Protein AF-0000000068112555 (afdb_homodimer)

pLDDT: mean 96.28, std 5.87, range [20.73, 99.0]

Radius of gyration: 39.8 Å; Cα contacts (8 Å, |Δi|>4): 3059; chains: 2; bounding box: 66×116×97 Å

InterPro domains:
  IPR000172 Glucose-methanol-choline oxidoreductase, N-terminal [PF00732] (58-355)
  IPR000172 Glucose-methanol-choline oxidoreductase, N-terminal [PS00623] (137-160)
  IPR000172 Glucose-methanol-choline oxidoreductase, N-terminal [PS00624] (315-329)
  IPR007867 Glucose-methanol-choline oxidoreductase, C-terminal [PF05199] (464-606)
  IPR012132 Glucose-methanol-choline oxidoreductase [PIRSF000137] (51-617)
  IPR012132 Glucose-methanol-choline oxidoreductase [PTHR11552] (27-622)
  IPR036188 FAD/NAD(P)-binding domain superfamily [G3DSA:3.50.50.60] (58-614)
  IPR036188 FAD/NAD(P)-binding domain superfamily [SSF51905] (55-618)

Organism: Bombyx mori (NCBI:txid7091)

Structure (mmCIF, N/CA/C/O backbone):
data_AF-0000000068112555-model_v1
#
loop_
_entity.id
_entity.type
_entity.pdbx_description
1 polymer 'Glucose-methanol-choline oxidoreductase N-terminal domain-containing protein'
#
loop_
_atom_site.group_PDB
_atom_site.id
_atom_site.type_symbol
_atom_site.label_atom_id
_atom_site.label_alt_id
_atom_site.label_comp_id
_atom_site.label_asym_id
_atom_site.label_entity_id
_atom_site.label_seq_id
_atom_site.pdbx_PDB_ins_code
_atom_site.Cartn_x
_atom_site.Cartn_y
_atom_site.Cartn_z
_atom_site.occupancy
_atom_site.B_iso_or_equiv
_atom_site.auth_seq_id
_atom_site.auth_comp_id
_atom_site.auth_asym_id
_atom_site.auth_atom_id
_atom_site.pdbx_PDB_model_num
ATOM 1 N N . MET A 1 1 ? 0.461 2.043 16.75 1 82.75 1 MET A N 1
ATOM 2 C CA . MET A 1 1 ? 1.632 2.105 15.883 1 82.75 1 MET A CA 1
ATOM 3 C C . MET A 1 1 ? 1.228 2.43 14.453 1 82.75 1 MET A C 1
ATOM 5 O O . MET A 1 1 ? 0.236 1.9 13.945 1 82.75 1 MET A O 1
ATOM 9 N N . PHE A 1 2 ? 1.922 3.439 13.922 1 91.31 2 PHE A N 1
ATOM 10 C CA . PHE A 1 2 ? 1.728 3.756 12.516 1 91.31 2 PHE A CA 1
ATOM 11 C C . PHE A 1 2 ? 1.958 2.523 11.648 1 91.31 2 PHE A C 1
ATOM 13 O O . PHE A 1 2 ? 2.988 1.856 11.766 1 91.31 2 PHE A O 1
ATOM 20 N N . TRP A 1 3 ? 0.984 2.182 10.789 1 94.38 3 TRP A N 1
ATOM 21 C CA . TRP A 1 3 ? 0.921 0.882 10.133 1 94.38 3 TRP A CA 1
ATOM 22 C C . TRP A 1 3 ? 2.182 0.628 9.312 1 94.38 3 TRP A C 1
ATOM 24 O O . TRP A 1 3 ? 2.664 -0.505 9.234 1 94.38 3 TRP A O 1
ATOM 34 N N . ALA A 1 4 ? 2.781 1.659 8.695 1 95.94 4 ALA A N 1
ATOM 35 C CA . ALA A 1 4 ? 3.934 1.501 7.809 1 95.94 4 ALA A CA 1
ATOM 36 C C . ALA A 1 4 ? 5.199 1.198 8.609 1 95.94 4 ALA A C 1
ATOM 38 O O . ALA A 1 4 ? 6.234 0.849 8.031 1 95.94 4 ALA A O 1
ATOM 39 N N . CYS A 1 5 ? 5.121 1.331 9.977 1 96.75 5 CYS A N 1
ATOM 40 C CA . CYS A 1 5 ? 6.27 1.053 10.836 1 96.75 5 CYS A CA 1
ATOM 41 C C . CYS A 1 5 ? 6.207 -0.367 11.383 1 96.75 5 CYS A C 1
ATOM 43 O O . CYS A 1 5 ? 7.141 -0.822 12.047 1 96.75 5 CYS A O 1
ATOM 45 N N . ASP A 1 6 ? 5.09 -1.076 11.195 1 96.69 6 ASP A N 1
ATOM 46 C CA . ASP A 1 6 ? 4.938 -2.455 11.648 1 96.69 6 ASP A CA 1
ATOM 47 C C . ASP A 1 6 ? 5.699 -3.418 10.742 1 96.69 6 ASP A C 1
ATOM 49 O O . ASP A 1 6 ? 5.273 -3.695 9.617 1 96.69 6 ASP A O 1
ATOM 53 N N . PRO A 1 7 ? 6.785 -3.959 11.266 1 95.25 7 PRO A N 1
ATOM 54 C CA . PRO A 1 7 ? 7.633 -4.781 10.398 1 95.25 7 PRO A CA 1
ATOM 55 C C . PRO A 1 7 ? 6.918 -6.023 9.875 1 95.25 7 PRO A C 1
ATOM 57 O O . PRO A 1 7 ? 7.133 -6.434 8.734 1 95.25 7 PRO A O 1
ATOM 60 N N . ALA A 1 8 ? 6.09 -6.711 10.695 1 95.62 8 ALA A N 1
ATOM 61 C CA . ALA A 1 8 ? 5.359 -7.902 10.266 1 95.62 8 ALA A CA 1
ATOM 62 C C . ALA A 1 8 ? 4.379 -7.566 9.148 1 95.62 8 ALA A C 1
ATOM 64 O O . ALA A 1 8 ? 4.285 -8.297 8.156 1 95.62 8 ALA A O 1
ATOM 65 N N . LEU A 1 9 ? 3.676 -6.449 9.328 1 95.62 9 LEU A N 1
ATOM 66 C CA . LEU A 1 9 ? 2.689 -6.031 8.344 1 95.62 9 LEU A CA 1
ATOM 67 C C . LEU A 1 9 ? 3.365 -5.625 7.039 1 95.62 9 LEU A C 1
ATOM 69 O O . LEU A 1 9 ? 2.938 -6.039 5.957 1 95.62 9 LEU A O 1
ATOM 73 N N . THR A 1 10 ? 4.422 -4.75 7.133 1 96.5 10 THR A N 1
ATOM 74 C CA . THR A 1 10 ? 5.074 -4.266 5.922 1 96.5 10 THR A CA 1
ATOM 75 C C . THR A 1 10 ? 5.727 -5.414 5.16 1 96.5 10 THR A C 1
ATOM 77 O O . THR A 1 10 ? 5.727 -5.43 3.93 1 96.5 10 THR A O 1
ATOM 80 N N . THR A 1 11 ? 6.262 -6.402 5.883 1 96.12 11 THR A N 1
ATOM 81 C CA . THR A 1 11 ? 6.832 -7.582 5.238 1 96.12 11 THR A CA 1
ATOM 82 C C . THR A 1 11 ? 5.758 -8.367 4.492 1 96.12 11 THR A C 1
ATOM 84 O O . THR A 1 11 ? 5.965 -8.789 3.355 1 96.12 11 THR A O 1
ATOM 87 N N . THR A 1 12 ? 4.625 -8.594 5.148 1 95.25 12 THR A N 1
ATOM 88 C CA . THR A 1 12 ? 3.5 -9.289 4.535 1 95.25 12 THR A CA 1
ATOM 89 C C . THR A 1 12 ? 3.047 -8.57 3.266 1 95.25 12 THR A C 1
ATOM 91 O O . THR A 1 12 ? 2.803 -9.211 2.24 1 95.25 12 THR A O 1
ATOM 94 N N . ILE A 1 13 ? 2.967 -7.262 3.314 1 95.75 13 ILE A N 1
ATOM 95 C CA . ILE A 1 13 ? 2.516 -6.469 2.178 1 95.75 13 ILE A CA 1
ATOM 96 C C . ILE A 1 13 ? 3.533 -6.57 1.043 1 95.75 13 ILE A C 1
ATOM 98 O O . ILE A 1 13 ? 3.174 -6.871 -0.098 1 95.75 13 ILE A O 1
ATOM 102 N N . VAL A 1 14 ? 4.793 -6.375 1.348 1 96.12 14 VAL A N 1
ATOM 103 C CA . VAL A 1 14 ? 5.84 -6.406 0.331 1 96.12 14 VAL A CA 1
ATOM 104 C C . VAL A 1 14 ? 5.875 -7.777 -0.333 1 96.12 14 VAL A C 1
ATOM 106 O O . VAL A 1 14 ? 5.953 -7.883 -1.56 1 96.12 14 VAL A O 1
ATOM 109 N N . ASN A 1 15 ? 5.75 -8.859 0.44 1 93.75 15 ASN A N 1
ATOM 110 C CA . ASN A 1 15 ? 5.801 -10.219 -0.089 1 93.75 15 ASN A CA 1
ATOM 111 C C . ASN A 1 15 ? 4.598 -10.516 -0.98 1 93.75 15 ASN A C 1
ATOM 113 O O . ASN A 1 15 ? 4.695 -11.312 -1.915 1 93.75 15 ASN A O 1
ATOM 117 N N . SER A 1 16 ? 3.518 -9.914 -0.665 1 94.12 16 SER A N 1
ATOM 118 C CA . SER A 1 16 ? 2.322 -10.133 -1.474 1 94.12 16 SER A CA 1
ATOM 119 C C . SER A 1 16 ? 2.512 -9.609 -2.895 1 94.12 16 SER A C 1
ATOM 121 O O . SER A 1 16 ? 1.775 -9.992 -3.805 1 94.12 16 SER A O 1
ATOM 123 N N . TYR A 1 17 ? 3.559 -8.742 -3.131 1 93.62 17 TYR A N 1
ATOM 124 C CA . TYR A 1 17 ? 3.797 -8.18 -4.453 1 93.62 17 TYR A CA 1
ATOM 125 C C . TYR A 1 17 ? 5.043 -8.781 -5.09 1 93.62 17 TYR A C 1
ATOM 127 O O . TYR A 1 17 ? 5.68 -8.156 -5.941 1 93.62 17 TYR A O 1
ATOM 135 N N . GLN A 1 18 ? 5.383 -9.953 -4.684 1 91.5 18 GLN A N 1
ATOM 136 C CA . GLN A 1 18 ? 6.535 -10.625 -5.273 1 91.5 18 GLN A CA 1
ATOM 137 C C . GLN A 1 18 ? 6.359 -10.797 -6.781 1 91.5 18 GLN A C 1
ATOM 139 O O . GLN A 1 18 ? 7.34 -10.789 -7.531 1 91.5 18 GLN A O 1
ATOM 144 N N . VAL A 1 19 ? 5.125 -10.852 -7.195 1 92.44 19 VAL A N 1
ATOM 145 C CA . VAL A 1 19 ? 4.762 -11.047 -8.594 1 92.44 19 VAL A CA 1
ATOM 146 C C . VAL A 1 19 ? 5.23 -9.859 -9.43 1 92.44 19 VAL A C 1
ATOM 148 O O . VAL A 1 19 ? 5.469 -9.984 -10.633 1 92.44 19 VAL A O 1
ATOM 151 N N . ALA A 1 20 ? 5.406 -8.68 -8.773 1 92.62 20 ALA A N 1
ATOM 152 C CA . ALA A 1 20 ? 5.789 -7.465 -9.484 1 92.62 20 ALA A CA 1
ATOM 153 C C . ALA A 1 20 ? 7.305 -7.383 -9.656 1 92.62 20 ALA A C 1
ATOM 155 O O . ALA A 1 20 ? 7.805 -6.527 -10.391 1 92.62 20 ALA A O 1
ATOM 156 N N . GLY A 1 21 ? 8.07 -8.328 -9.055 1 92.5 21 GLY A N 1
ATOM 157 C CA . GLY A 1 21 ? 9.5 -8.422 -9.281 1 92.5 21 GLY A CA 1
ATOM 158 C C . GLY A 1 21 ? 10.32 -7.75 -8.203 1 92.5 21 GLY A C 1
ATOM 159 O O . GLY A 1 21 ? 9.789 -6.996 -7.383 1 92.5 21 GLY A O 1
ATOM 160 N N . PRO A 1 22 ? 11.586 -8.016 -8.211 1 91.31 22 PRO A N 1
ATOM 161 C CA . PRO A 1 22 ? 12.453 -7.562 -7.121 1 91.31 22 PRO A CA 1
ATOM 162 C C . PRO A 1 22 ? 12.594 -6.043 -7.074 1 91.31 22 PRO A C 1
ATOM 164 O O . PRO A 1 22 ? 12.703 -5.461 -5.992 1 91.31 22 PRO A O 1
ATOM 167 N N . VAL A 1 23 ? 12.594 -5.348 -8.234 1 92.44 23 VAL A N 1
ATOM 168 C CA . VAL A 1 23 ? 12.773 -3.9 -8.273 1 92.44 23 VAL A CA 1
ATOM 169 C C . VAL A 1 23 ? 11.57 -3.219 -7.613 1 92.44 23 VAL A C 1
ATOM 171 O O . VAL A 1 23 ? 11.734 -2.26 -6.855 1 92.44 23 VAL A O 1
ATOM 174 N N . PHE A 1 24 ? 10.414 -3.701 -7.91 1 93.94 24 PHE A N 1
ATOM 175 C CA . PHE A 1 24 ? 9.227 -3.137 -7.281 1 93.94 24 PHE A CA 1
ATOM 176 C C . PHE A 1 24 ? 9.219 -3.42 -5.785 1 93.94 24 PHE A C 1
ATOM 178 O O . PHE A 1 24 ? 8.898 -2.541 -4.98 1 93.94 24 PHE A O 1
ATOM 185 N N . GLN A 1 25 ? 9.539 -4.684 -5.41 1 94.88 25 GLN A N 1
ATOM 186 C CA . GLN A 1 25 ? 9.555 -5.035 -3.994 1 94.88 25 GLN A CA 1
ATOM 187 C C . GLN A 1 25 ? 10.508 -4.137 -3.217 1 94.88 25 GLN A C 1
ATOM 189 O O . GLN A 1 25 ? 10.18 -3.674 -2.121 1 94.88 25 GLN A O 1
ATOM 194 N N . GLN A 1 26 ? 11.664 -3.91 -3.803 1 94.75 26 GLN A N 1
ATOM 195 C CA . GLN A 1 26 ? 12.648 -3.053 -3.148 1 94.75 26 GLN A CA 1
ATOM 196 C C . GLN A 1 26 ? 12.141 -1.62 -3.027 1 94.75 26 GLN A C 1
ATOM 198 O O . GLN A 1 26 ? 12.297 -0.985 -1.983 1 94.75 26 GLN A O 1
ATOM 203 N N . ALA A 1 27 ? 11.562 -1.08 -4.094 1 94.5 27 ALA A N 1
ATOM 204 C CA . ALA A 1 27 ? 11 0.268 -4.086 1 94.5 27 ALA A CA 1
ATOM 205 C C . ALA A 1 27 ? 9.891 0.391 -3.043 1 94.5 27 ALA A C 1
ATOM 207 O O . ALA A 1 27 ? 9.797 1.401 -2.344 1 94.5 27 ALA A O 1
ATOM 208 N N . LEU A 1 28 ? 9.023 -0.66 -2.99 1 95.81 28 LEU A N 1
ATOM 209 C CA . LEU A 1 28 ? 7.922 -0.65 -2.031 1 95.81 28 LEU A CA 1
ATOM 210 C C . LEU A 1 28 ? 8.445 -0.674 -0.6 1 95.81 28 LEU A C 1
ATOM 212 O O . LEU A 1 28 ? 7.91 0.011 0.274 1 95.81 28 LEU A O 1
ATOM 216 N N . THR A 1 29 ? 9.477 -1.488 -0.353 1 96.75 29 THR A N 1
ATOM 217 C CA . THR A 1 29 ? 10.109 -1.526 0.959 1 96.75 29 THR A CA 1
ATOM 218 C C . THR A 1 29 ? 10.617 -0.143 1.355 1 96.75 29 THR A C 1
ATOM 220 O O . THR A 1 29 ? 10.367 0.318 2.473 1 96.75 29 THR A O 1
ATOM 223 N N . THR A 1 30 ? 11.312 0.55 0.428 1 96.19 30 THR A N 1
ATOM 224 C CA . THR A 1 30 ? 11.844 1.888 0.671 1 96.19 30 THR A CA 1
ATOM 225 C C . THR A 1 30 ? 10.711 2.887 0.888 1 96.19 30 THR A C 1
ATOM 227 O O . THR A 1 30 ? 10.789 3.746 1.769 1 96.19 30 THR A O 1
ATOM 230 N N . PHE A 1 31 ? 9.703 2.709 0.101 1 96.31 31 PHE A N 1
ATOM 231 C CA . PHE A 1 31 ? 8.539 3.574 0.178 1 96.31 31 PHE A CA 1
ATOM 232 C C . PHE A 1 31 ? 7.891 3.49 1.556 1 96.31 31 PHE A C 1
ATOM 234 O O . PHE A 1 31 ? 7.574 4.516 2.164 1 96.31 31 PHE A O 1
ATOM 241 N N . LEU A 1 32 ? 7.633 2.301 2.051 1 96.75 32 LEU A N 1
ATOM 242 C CA . LEU A 1 32 ? 7.012 2.098 3.355 1 96.75 32 LEU A CA 1
ATOM 243 C C . LEU A 1 32 ? 7.934 2.57 4.477 1 96.75 32 LEU A C 1
ATOM 245 O O . LEU A 1 32 ? 7.477 3.182 5.445 1 96.75 32 LEU A O 1
ATOM 249 N N . ALA A 1 33 ? 9.25 2.363 4.355 1 97 33 ALA A N 1
ATOM 250 C CA . ALA A 1 33 ? 10.227 2.811 5.348 1 97 33 ALA A CA 1
ATOM 251 C C . ALA A 1 33 ? 10.258 4.332 5.434 1 97 33 ALA A C 1
ATOM 253 O O . ALA A 1 33 ? 10.406 4.898 6.52 1 97 33 ALA A O 1
ATOM 254 N N . ALA A 1 34 ? 10.188 4.992 4.309 1 96.88 34 ALA A N 1
ATOM 255 C CA . ALA A 1 34 ? 10.195 6.453 4.262 1 96.88 34 ALA A CA 1
ATOM 256 C C . ALA A 1 34 ? 9.008 7.035 5.02 1 96.88 34 ALA A C 1
ATOM 258 O O . ALA A 1 34 ? 9.141 8.047 5.715 1 96.88 34 ALA A O 1
ATOM 259 N N . GLN A 1 35 ? 7.887 6.445 4.879 1 96.56 35 GLN A N 1
ATOM 260 C CA . GLN A 1 35 ? 6.703 6.914 5.59 1 96.56 35 GLN A CA 1
ATOM 261 C C . GLN A 1 35 ? 6.875 6.773 7.098 1 96.56 35 GLN A C 1
ATOM 263 O O . GLN A 1 35 ? 6.496 7.668 7.855 1 96.56 35 GLN A O 1
ATOM 268 N N . CYS A 1 36 ? 7.41 5.594 7.477 1 96.94 36 CYS A N 1
ATOM 269 C CA . CYS A 1 36 ? 7.688 5.383 8.891 1 96.94 36 CYS A CA 1
ATOM 270 C C . CYS A 1 36 ? 8.656 6.43 9.422 1 96.94 36 CYS A C 1
ATOM 272 O O . CYS A 1 36 ? 8.484 6.945 10.523 1 96.94 36 CYS A O 1
ATOM 274 N N . ALA A 1 37 ? 9.648 6.801 8.625 1 96.56 37 ALA A N 1
ATOM 275 C CA . ALA A 1 37 ? 10.664 7.77 9.023 1 96.56 37 ALA A CA 1
ATOM 276 C C . ALA A 1 37 ? 10.062 9.164 9.18 1 96.56 37 ALA A C 1
ATOM 278 O O . ALA A 1 37 ? 10.547 9.969 9.984 1 96.56 37 ALA A O 1
ATOM 279 N N . ILE A 1 38 ? 9 9.445 8.547 1 96.38 38 ILE A N 1
ATOM 280 C CA . ILE A 1 38 ? 8.422 10.789 8.508 1 96.38 38 ILE A CA 1
ATOM 281 C C . ILE A 1 38 ? 7.391 10.938 9.617 1 96.38 38 ILE A C 1
ATOM 283 O O . ILE A 1 38 ? 7.293 11.992 10.25 1 96.38 38 ILE A O 1
ATOM 287 N N . ALA A 1 39 ? 6.66 9.875 9.938 1 95.38 39 ALA A N 1
ATOM 288 C CA . ALA A 1 39 ? 5.5 10.062 10.805 1 95.38 39 ALA A CA 1
ATOM 289 C C . ALA A 1 39 ? 5.414 8.961 11.859 1 95.38 39 ALA A C 1
ATOM 291 O O . ALA A 1 39 ? 4.422 8.859 12.578 1 95.38 39 ALA A O 1
ATOM 292 N N . GLY A 1 40 ? 6.375 8.109 11.984 1 96.75 40 GLY A N 1
ATOM 293 C CA . GLY A 1 40 ? 6.34 6.988 12.914 1 96.75 40 GLY A CA 1
ATOM 294 C C . GLY A 1 40 ? 6.211 7.422 14.359 1 96.75 40 GLY A C 1
ATOM 295 O O . GLY A 1 40 ? 6.695 8.492 14.742 1 96.75 40 GLY A O 1
ATOM 296 N N . ASP A 1 41 ? 5.672 6.559 15.141 1 96.75 41 ASP A N 1
ATOM 297 C CA . ASP A 1 41 ? 5.422 6.844 16.547 1 96.75 41 ASP A CA 1
ATOM 298 C C . ASP A 1 41 ? 6.727 7.09 17.297 1 96.75 41 ASP A C 1
ATOM 300 O O . ASP A 1 41 ? 6.75 7.812 18.297 1 96.75 41 ASP A O 1
ATOM 304 N N . HIS A 1 42 ? 7.828 6.496 16.844 1 96.69 42 HIS A N 1
ATOM 305 C CA . HIS A 1 42 ? 9.117 6.582 17.516 1 96.69 42 HIS A CA 1
ATOM 306 C C . HIS A 1 42 ? 9.648 8.008 17.5 1 96.69 42 HIS A C 1
ATOM 308 O O . HIS A 1 42 ? 10.562 8.344 18.25 1 96.69 42 HIS A O 1
ATOM 314 N N . LEU A 1 43 ? 9.062 8.883 16.672 1 97.62 43 LEU A N 1
ATOM 315 C CA . LEU A 1 43 ? 9.523 10.258 16.531 1 97.62 43 LEU A CA 1
ATOM 316 C C . LEU A 1 43 ? 8.961 11.133 17.656 1 97.62 43 LEU A C 1
ATOM 318 O O . LEU A 1 43 ? 9.438 12.25 17.875 1 97.62 43 LEU A O 1
ATOM 322 N N . TRP A 1 44 ? 7.992 10.672 18.453 1 98.25 44 TRP A N 1
ATOM 323 C CA . TRP A 1 44 ? 7.238 11.492 19.391 1 98.25 44 TRP A CA 1
ATOM 324 C C . TRP A 1 44 ? 7.297 10.898 20.797 1 98.25 44 TRP A C 1
ATOM 326 O O . TRP A 1 44 ? 7.59 9.711 20.969 1 98.25 44 TRP A O 1
ATOM 336 N N . PRO A 1 45 ? 7.027 11.781 21.844 1 98.25 45 PRO A N 1
ATOM 337 C CA . PRO A 1 45 ? 6.961 11.219 23.188 1 98.25 45 PRO A CA 1
ATOM 338 C C . PRO A 1 45 ? 5.91 10.117 23.312 1 98.25 45 PRO A C 1
ATOM 340 O O . PRO A 1 45 ? 4.828 10.219 22.734 1 98.25 45 PRO A O 1
ATOM 343 N N . ALA A 1 46 ? 6.25 9.109 24.062 1 97.62 46 ALA A N 1
ATOM 344 C CA . ALA A 1 46 ? 5.281 8.047 24.328 1 97.62 46 ALA A CA 1
ATOM 345 C C . ALA A 1 46 ? 4.105 8.57 25.141 1 97.62 46 ALA A C 1
ATOM 347 O O . ALA A 1 46 ? 4.25 9.508 25.922 1 97.62 46 ALA A O 1
ATOM 348 N N . ASP A 1 47 ? 2.963 8.008 24.891 1 98.12 47 ASP A N 1
ATOM 349 C CA . ASP A 1 47 ? 1.81 8.352 25.719 1 98.12 47 ASP A CA 1
ATOM 350 C C . ASP A 1 47 ? 2.023 7.914 27.172 1 98.12 47 ASP A C 1
ATOM 352 O O . ASP A 1 47 ? 2.248 6.73 27.438 1 98.12 47 ASP A O 1
ATOM 356 N N . ALA A 1 48 ? 1.928 8.82 28.094 1 98.31 48 ALA A N 1
ATOM 357 C CA . ALA A 1 48 ? 2.326 8.57 29.484 1 98.31 48 ALA A CA 1
ATOM 358 C C . ALA A 1 48 ? 1.107 8.32 30.359 1 98.31 48 ALA A C 1
ATOM 360 O O . ALA A 1 48 ? 1.15 8.555 31.562 1 98.31 48 ALA A O 1
ATOM 361 N N . THR A 1 49 ? 0.005 7.855 29.797 1 98.19 49 THR A N 1
ATOM 362 C CA . THR A 1 49 ? -1.225 7.629 30.547 1 98.19 49 THR A CA 1
ATOM 363 C C . THR A 1 49 ? -0.962 6.742 31.75 1 98.19 49 THR A C 1
ATOM 365 O O . THR A 1 49 ? -1.392 7.059 32.875 1 98.19 49 THR A O 1
ATOM 368 N N . ASP A 1 50 ? -0.207 5.66 31.641 1 97.62 50 ASP A N 1
ATOM 369 C CA . ASP A 1 50 ? 0.055 4.727 32.75 1 97.62 50 ASP A CA 1
ATOM 370 C C . ASP A 1 50 ? 0.887 5.383 33.844 1 97.62 50 ASP A C 1
ATOM 372 O O . ASP A 1 50 ? 0.632 5.176 35.031 1 97.62 50 ASP A O 1
ATOM 376 N N . LYS A 1 51 ? 1.833 6.172 33.438 1 97.88 51 LYS A N 1
ATOM 377 C CA . LYS A 1 51 ? 2.684 6.863 34.406 1 97.88 51 LYS A CA 1
ATOM 378 C C . LYS A 1 51 ? 1.884 7.883 35.219 1 97.88 51 LYS A C 1
ATOM 380 O O . LYS A 1 51 ? 2.111 8.047 36.406 1 97.88 51 LYS A O 1
ATOM 385 N N . VAL A 1 52 ? 0.991 8.617 34.531 1 98.56 52 VAL A N 1
ATOM 386 C CA . VAL A 1 52 ? 0.158 9.625 35.188 1 98.56 52 VAL A CA 1
ATOM 387 C C . VAL A 1 52 ? -0.769 8.953 36.188 1 98.56 52 VAL A C 1
ATOM 389 O O . VAL A 1 52 ? -0.974 9.477 37.281 1 98.56 52 VAL A O 1
ATOM 392 N N . LEU A 1 53 ? -1.329 7.812 35.812 1 98 53 LEU A N 1
ATOM 393 C CA . LEU A 1 53 ? -2.23 7.09 36.688 1 98 53 LEU A CA 1
ATOM 394 C C . LEU A 1 53 ? -1.476 6.539 37.906 1 98 53 LEU A C 1
ATOM 396 O O . LEU A 1 53 ? -2.014 6.5 39 1 98 53 LEU A O 1
ATOM 400 N N . GLU A 1 54 ? -0.251 6.133 37.719 1 98 54 GLU A N 1
ATOM 401 C CA . GLU A 1 54 ? 0.584 5.605 38.812 1 98 54 GLU A CA 1
ATOM 402 C C . GLU A 1 54 ? 0.955 6.703 39.781 1 98 54 GLU A C 1
ATOM 404 O O . GLU A 1 54 ? 0.93 6.48 41 1 98 54 GLU A O 1
ATOM 409 N N . ASP A 1 55 ? 1.336 7.855 39.344 1 98.31 55 ASP A N 1
ATOM 410 C CA . ASP A 1 55 ? 1.665 9.016 40.156 1 98.31 55 ASP A CA 1
ATOM 411 C C . ASP A 1 55 ? 1.138 10.305 39.531 1 98.31 55 ASP A C 1
ATOM 413 O O . ASP A 1 55 ? 1.832 10.945 38.75 1 98.31 55 ASP A O 1
ATOM 417 N N . PRO A 1 56 ? -0.013 10.734 40 1 98.38 56 PRO A N 1
ATOM 418 C CA . PRO A 1 56 ? -0.679 11.867 39.344 1 98.38 56 PRO A CA 1
ATOM 419 C C . PRO A 1 56 ? -0.188 13.211 39.906 1 98.38 56 PRO A C 1
ATOM 421 O O . PRO A 1 56 ? -0.869 14.234 39.75 1 98.38 56 PRO A O 1
ATOM 424 N N . ASN A 1 57 ? 1.013 13.281 40.594 1 98.69 57 ASN A N 1
ATOM 425 C CA . ASN A 1 57 ? 1.543 14.508 41.188 1 98.69 57 ASN A CA 1
ATOM 426 C C . ASN A 1 57 ? 2.646 15.109 40.312 1 98.69 57 ASN A C 1
ATOM 428 O O . ASN A 1 57 ? 3.633 14.438 40 1 98.69 57 ASN A O 1
ATOM 432 N N . TYR A 1 58 ? 2.586 16.328 39.969 1 98.88 58 TYR A N 1
ATOM 433 C CA . TYR A 1 58 ? 3.549 17 39.125 1 98.88 58 TYR A CA 1
ATOM 434 C C . TYR A 1 58 ? 3.883 18.391 39.688 1 98.88 58 TYR A C 1
ATOM 436 O O . TYR A 1 58 ? 3.09 18.969 40.406 1 98.88 58 TYR A O 1
ATOM 444 N N . ASP A 1 59 ? 5.078 18.875 39.406 1 98.81 59 ASP A N 1
ATOM 445 C CA . ASP A 1 59 ? 5.43 20.25 39.75 1 98.81 59 ASP A CA 1
ATOM 446 C C . ASP A 1 59 ? 4.73 21.25 38.812 1 98.81 59 ASP A C 1
ATOM 448 O O . ASP A 1 59 ? 4.25 22.281 39.281 1 98.81 59 ASP A O 1
ATOM 452 N N . PHE A 1 60 ? 4.723 20.938 37.594 1 98.94 60 PHE A N 1
ATOM 453 C CA . PHE A 1 60 ? 4.074 21.781 36.594 1 98.94 60 PHE A CA 1
ATOM 454 C C . PHE A 1 60 ? 3.189 20.938 35.656 1 98.94 60 PHE A C 1
ATOM 456 O O . PHE A 1 60 ? 3.553 19.812 35.281 1 98.94 60 PHE A O 1
ATOM 463 N N . ILE A 1 61 ? 2.031 21.422 35.344 1 98.94 61 ILE A N 1
ATOM 464 C CA . ILE A 1 61 ? 1.147 20.875 34.312 1 98.94 61 ILE A CA 1
ATOM 465 C C . ILE A 1 61 ? 0.945 21.891 33.188 1 98.94 61 ILE A C 1
ATOM 467 O O . ILE A 1 61 ? 0.475 23.016 33.438 1 98.94 61 ILE A O 1
ATOM 471 N N . VAL A 1 62 ? 1.384 21.578 32.031 1 99 62 VAL A N 1
ATOM 472 C CA . VAL A 1 62 ? 1.171 22.406 30.844 1 99 62 VAL A CA 1
ATOM 473 C C . VAL A 1 62 ? 0.008 21.859 30.016 1 99 62 VAL A C 1
ATOM 475 O O . VAL A 1 62 ? 0.049 20.719 29.562 1 99 62 VAL A O 1
ATOM 478 N N . VAL A 1 63 ? -1.033 22.656 29.828 1 98.94 63 VAL A N 1
ATOM 479 C CA . VAL A 1 63 ? -2.221 22.219 29.094 1 98.94 63 VAL A CA 1
ATOM 480 C C . VAL A 1 63 ? -2.18 22.75 27.672 1 98.94 63 VAL A C 1
ATOM 482 O O . VAL A 1 63 ? -2.381 23.953 27.438 1 98.94 63 VAL A O 1
ATOM 485 N N . GLY A 1 64 ? -1.98 21.875 26.688 1 98.88 64 GLY A N 1
ATOM 486 C CA . GLY A 1 64 ? -1.854 22.219 25.281 1 98.88 64 GLY A CA 1
ATOM 487 C C . GLY A 1 64 ? -0.436 22.094 24.766 1 98.88 64 GLY A C 1
ATOM 488 O O . GLY A 1 64 ? 0.488 22.703 25.281 1 98.88 64 GLY A O 1
ATOM 489 N N . ALA A 1 65 ? -0.281 21.281 23.734 1 98.81 65 ALA A N 1
ATOM 490 C CA . ALA A 1 65 ? 1.03 21.047 23.141 1 98.81 65 ALA A CA 1
ATOM 491 C C . ALA A 1 65 ? 1.173 21.812 21.828 1 98.81 65 ALA A C 1
ATOM 493 O O . ALA A 1 65 ? 1.735 21.297 20.859 1 98.81 65 ALA A O 1
ATOM 494 N N . GLY A 1 66 ? 0.594 23.031 21.781 1 98.69 66 GLY A N 1
ATOM 495 C CA . GLY A 1 66 ? 0.688 23.859 20.594 1 98.69 66 GLY A CA 1
ATOM 496 C C . GLY A 1 66 ? 2.006 24.609 20.484 1 98.69 66 GLY A C 1
ATOM 497 O O . GLY A 1 66 ? 3.025 24.156 21 1 98.69 66 GLY A O 1
ATOM 498 N N . SER A 1 67 ? 1.993 25.703 19.781 1 98.69 67 SER A N 1
ATOM 499 C CA . SER A 1 67 ? 3.182 26.5 19.469 1 98.69 67 SER A CA 1
ATOM 500 C C . SER A 1 67 ? 3.889 26.938 20.75 1 98.69 67 SER A C 1
ATOM 502 O O . SER A 1 67 ? 5.117 26.859 20.844 1 98.69 67 SER A O 1
ATOM 504 N N . ALA A 1 68 ? 3.148 27.391 21.672 1 98.88 68 ALA A N 1
ATOM 505 C CA . ALA A 1 68 ? 3.742 27.891 22.922 1 98.88 68 ALA A CA 1
ATOM 506 C C . ALA A 1 68 ? 3.971 26.75 23.906 1 98.88 68 ALA A C 1
ATOM 508 O O . ALA A 1 68 ? 5.043 26.641 24.516 1 98.88 68 ALA A O 1
ATOM 509 N N . GLY A 1 69 ? 3.002 25.859 24.078 1 98.94 69 GLY A N 1
ATOM 510 C CA . GLY A 1 69 ? 3.047 24.812 25.094 1 98.94 69 GLY A CA 1
ATOM 511 C C . GLY A 1 69 ? 4.203 23.844 24.906 1 98.94 69 GLY A C 1
ATOM 512 O O . GLY A 1 69 ? 4.777 23.359 25.875 1 98.94 69 GLY A O 1
ATOM 513 N N . SER A 1 70 ? 4.508 23.547 23.672 1 98.94 70 SER A N 1
ATOM 514 C CA . SER A 1 70 ? 5.637 22.656 23.406 1 98.94 70 SER A CA 1
ATOM 515 C C . SER A 1 70 ? 6.949 23.281 23.859 1 98.94 70 SER A C 1
ATOM 517 O O . SER A 1 70 ? 7.797 22.594 24.438 1 98.94 70 SER A O 1
ATOM 519 N N . ALA A 1 71 ? 7.098 24.562 23.609 1 98.88 71 ALA A N 1
ATOM 520 C CA . ALA A 1 71 ? 8.297 25.266 24.062 1 98.88 71 ALA A CA 1
ATOM 521 C C . ALA A 1 71 ? 8.352 25.328 25.578 1 98.88 71 ALA A C 1
ATOM 523 O O . ALA A 1 71 ? 9.414 25.141 26.172 1 98.88 71 ALA A O 1
ATOM 524 N N . VAL A 1 72 ? 7.23 25.594 26.234 1 98.94 72 VAL A N 1
ATOM 525 C CA . VAL A 1 72 ? 7.16 25.703 27.688 1 98.94 72 VAL A CA 1
ATOM 526 C C . VAL A 1 72 ? 7.559 24.359 28.328 1 98.94 72 VAL A C 1
ATOM 528 O O . VAL A 1 72 ? 8.406 24.328 29.219 1 98.94 72 VAL A O 1
ATOM 531 N N . ALA A 1 73 ? 6.918 23.297 27.859 1 98.94 73 ALA A N 1
ATOM 532 C CA . ALA A 1 73 ? 7.199 21.969 28.406 1 98.94 73 ALA A CA 1
ATOM 533 C C . ALA A 1 73 ? 8.664 21.594 28.219 1 98.94 73 ALA A C 1
ATOM 535 O O . ALA A 1 73 ? 9.289 21.031 29.125 1 98.94 73 ALA A O 1
ATOM 536 N N . ASN A 1 74 ? 9.203 21.875 27.031 1 98.88 74 ASN A N 1
ATOM 537 C CA . ASN A 1 74 ? 10.617 21.625 26.75 1 98.88 74 ASN A CA 1
ATOM 538 C C . ASN A 1 74 ? 11.508 22.375 27.75 1 98.88 74 ASN A C 1
ATOM 540 O O . ASN A 1 74 ? 12.367 21.766 28.391 1 98.88 74 ASN A O 1
ATOM 544 N N . ARG A 1 75 ? 11.273 23.641 27.938 1 98.81 75 ARG A N 1
ATOM 545 C CA . ARG A 1 75 ? 12.148 24.5 28.734 1 98.81 75 ARG A CA 1
ATOM 546 C C . ARG A 1 75 ? 12.023 24.172 30.219 1 98.81 75 ARG A C 1
ATOM 548 O O . ARG A 1 75 ? 13.016 24.172 30.953 1 98.81 75 ARG A O 1
ATOM 555 N N . LEU A 1 76 ? 10.82 23.969 30.703 1 98.81 76 LEU A N 1
ATOM 556 C CA . LEU A 1 76 ? 10.648 23.672 32.125 1 98.81 76 LEU A CA 1
ATOM 557 C C . LEU A 1 76 ? 11.305 22.344 32.469 1 98.81 76 LEU A C 1
ATOM 559 O O . LEU A 1 76 ? 11.898 22.203 33.562 1 98.81 76 LEU A O 1
ATOM 563 N N . SER A 1 77 ? 11.227 21.344 31.609 1 98.69 77 SER A N 1
ATOM 564 C CA . SER A 1 77 ? 11.742 20.016 31.891 1 98.69 77 SER A CA 1
ATOM 565 C C . SER A 1 77 ? 13.266 19.984 31.797 1 98.69 77 SER A C 1
ATOM 567 O O . SER A 1 77 ? 13.898 18.969 32.125 1 98.69 77 SER A O 1
ATOM 569 N N . GLU A 1 78 ? 13.867 21.125 31.328 1 98.31 78 GLU A N 1
ATOM 570 C CA . GLU A 1 78 ? 15.32 21.25 31.406 1 98.31 78 GLU A CA 1
ATOM 571 C C . GLU A 1 78 ? 15.805 21.125 32.844 1 98.31 78 GLU A C 1
ATOM 573 O O . GLU A 1 78 ? 16.938 20.703 33.094 1 98.31 78 GLU A O 1
ATOM 578 N N . ILE A 1 79 ? 14.961 21.531 33.75 1 98.12 79 ILE A N 1
ATOM 579 C CA . ILE A 1 79 ? 15.281 21.406 35.188 1 98.12 79 ILE A CA 1
ATOM 580 C C . ILE A 1 79 ? 14.93 19.984 35.656 1 98.12 79 ILE A C 1
ATOM 582 O O . ILE A 1 79 ? 13.758 19.672 35.844 1 98.12 79 ILE A O 1
ATOM 586 N N . SER A 1 80 ? 15.891 19.25 35.938 1 96.94 80 SER A N 1
ATOM 587 C CA . SER A 1 80 ? 15.734 17.812 36.156 1 96.94 80 SER A CA 1
ATOM 588 C C . SER A 1 80 ? 14.922 17.562 37.438 1 96.94 80 SER A C 1
ATOM 590 O O . SER A 1 80 ? 14.266 16.516 37.562 1 96.94 80 SER A O 1
ATOM 592 N N . ASP A 1 81 ? 14.922 18.484 38.344 1 96.62 81 ASP A N 1
ATOM 593 C CA . ASP A 1 81 ? 14.234 18.312 39.625 1 96.62 81 ASP A CA 1
ATOM 594 C C . ASP A 1 81 ? 12.742 18.594 39.5 1 96.62 81 ASP A C 1
ATOM 596 O O . ASP A 1 81 ? 11.961 18.328 40.406 1 96.62 81 ASP A O 1
ATOM 600 N N . TRP A 1 82 ? 12.328 19.141 38.406 1 98.62 82 TRP A N 1
ATOM 601 C CA . TRP A 1 82 ? 10.922 19.438 38.156 1 98.62 82 TRP A CA 1
ATOM 602 C C . TRP A 1 82 ? 10.25 18.312 37.375 1 98.62 82 TRP A C 1
ATOM 604 O O . TRP A 1 82 ? 10.773 17.875 36.344 1 98.62 82 TRP A O 1
ATOM 614 N N . LYS A 1 83 ? 9.195 17.797 37.875 1 98.75 83 LYS A N 1
ATOM 615 C CA . LYS A 1 83 ? 8.336 16.844 37.156 1 98.75 83 LYS A CA 1
ATOM 616 C C . LYS A 1 83 ? 7.254 17.578 36.375 1 98.75 83 LYS A C 1
ATOM 618 O O . LYS A 1 83 ? 6.398 18.234 36.969 1 98.75 83 LYS A O 1
ATOM 623 N N . VAL A 1 84 ? 7.277 17.406 35.031 1 98.94 84 VAL A N 1
ATOM 624 C CA . VAL A 1 84 ? 6.434 18.219 34.156 1 98.94 84 VAL A CA 1
ATOM 625 C C . VAL A 1 84 ? 5.484 17.328 33.375 1 98.94 84 VAL A C 1
ATOM 627 O O . VAL A 1 84 ? 5.906 16.312 32.812 1 98.94 84 VAL A O 1
ATOM 630 N N . LEU A 1 85 ? 4.18 17.609 33.312 1 98.94 85 LEU A N 1
ATOM 631 C CA . LEU A 1 85 ? 3.184 16.938 32.5 1 98.94 85 LEU A CA 1
ATOM 632 C C . LEU A 1 85 ? 2.709 17.844 31.359 1 98.94 85 LEU A C 1
ATOM 634 O O . LEU A 1 85 ? 2.332 18.984 31.594 1 98.94 85 LEU A O 1
ATOM 638 N N . LEU A 1 86 ? 2.85 17.375 30.172 1 98.94 86 LEU A N 1
ATOM 639 C CA . LEU A 1 86 ? 2.252 18.031 29.016 1 98.94 86 LEU A CA 1
ATOM 640 C C . LEU A 1 86 ? 0.993 17.297 28.562 1 98.94 86 LEU A C 1
ATOM 642 O O . LEU A 1 86 ? 1.021 16.078 28.344 1 98.94 86 LEU A O 1
ATOM 646 N N . VAL A 1 87 ? -0.129 18.031 28.453 1 98.94 87 VAL A N 1
ATOM 647 C CA . VAL A 1 87 ? -1.423 17.453 28.094 1 98.94 87 VAL A CA 1
ATOM 648 C C . VAL A 1 87 ? -1.824 17.891 26.703 1 98.94 87 VAL A C 1
ATOM 650 O O . VAL A 1 87 ? -1.812 19.094 26.391 1 98.94 87 VAL A O 1
ATOM 653 N N . GLU A 1 88 ? -2.156 16.984 25.828 1 98.88 88 GLU A N 1
ATOM 654 C CA . GLU A 1 88 ? -2.59 17.266 24.469 1 98.88 88 GLU A CA 1
ATOM 655 C C . GLU A 1 88 ? -3.865 16.516 24.109 1 98.88 88 GLU A C 1
ATOM 657 O O . GLU A 1 88 ? -3.979 15.32 24.391 1 98.88 88 GLU A O 1
ATOM 662 N N . ALA A 1 89 ? -4.816 17.234 23.531 1 98.75 89 ALA A N 1
ATOM 663 C CA . ALA A 1 89 ? -6.113 16.656 23.172 1 98.75 89 ALA A CA 1
ATOM 664 C C . ALA A 1 89 ? -5.992 15.742 21.953 1 98.75 89 ALA A C 1
ATOM 666 O O . ALA A 1 89 ? -6.785 14.812 21.797 1 98.75 89 ALA A O 1
ATOM 667 N N . GLY A 1 90 ? -5.039 16 21.109 1 98.31 90 GLY A N 1
ATOM 668 C CA . GLY A 1 90 ? -4.844 15.203 19.922 1 98.31 90 GLY A CA 1
ATOM 669 C C . GLY A 1 90 ? -3.729 14.18 20.062 1 98.31 90 GLY A C 1
ATOM 670 O O . GLY A 1 90 ? -3.254 13.922 21.156 1 98.31 90 GLY A O 1
ATOM 671 N N . GLY A 1 91 ? -3.379 13.547 18.938 1 97.81 91 GLY A N 1
ATOM 672 C CA . GLY A 1 91 ? -2.371 12.5 18.906 1 97.81 91 GLY A CA 1
ATOM 673 C C . GLY A 1 91 ? -1.077 12.93 18.25 1 97.81 91 GLY A C 1
ATOM 674 O O . GLY A 1 91 ? -0.69 14.094 18.328 1 97.81 91 GLY A O 1
ATOM 675 N N . ASN A 1 92 ? -0.379 11.945 17.719 1 98.06 92 ASN A N 1
ATOM 676 C CA . ASN A 1 92 ? 0.872 12.18 17 1 98.06 92 ASN A CA 1
ATOM 677 C C . ASN A 1 92 ? 0.63 12.836 15.648 1 98.06 92 ASN A C 1
ATOM 679 O O . ASN A 1 92 ? -0.448 12.695 15.07 1 98.06 92 ASN A O 1
ATOM 683 N N . PRO A 1 93 ? 1.599 13.633 15.211 1 97.56 93 PRO A N 1
ATOM 684 C CA . PRO A 1 93 ? 1.546 14.078 13.812 1 97.56 93 PRO A CA 1
ATOM 685 C C . PRO A 1 93 ? 1.442 12.922 12.828 1 97.56 93 PRO A C 1
ATOM 687 O O . PRO A 1 93 ? 1.816 11.789 13.156 1 97.56 93 PRO A O 1
ATOM 690 N N . THR A 1 94 ? 0.912 13.188 11.68 1 96.75 94 THR A N 1
ATOM 691 C CA . THR A 1 94 ? 0.655 12.203 10.633 1 96.75 94 THR A CA 1
ATOM 692 C C . THR A 1 94 ? 1.416 12.555 9.359 1 96.75 94 THR A C 1
ATOM 694 O O . THR A 1 94 ? 2.113 13.57 9.305 1 96.75 94 THR A O 1
ATOM 697 N N . LEU A 1 95 ? 1.25 11.75 8.32 1 95.88 95 LEU A N 1
ATOM 698 C CA . LEU A 1 95 ? 1.843 12.078 7.027 1 95.88 95 LEU A CA 1
ATOM 699 C C . LEU A 1 95 ? 1.299 13.398 6.5 1 95.88 95 LEU A C 1
ATOM 701 O O . LEU A 1 95 ? 2.053 14.211 5.961 1 95.88 95 LEU A O 1
ATOM 705 N N . ALA A 1 96 ? 0.062 13.57 6.746 1 95.31 96 ALA A N 1
ATOM 706 C CA . ALA A 1 96 ? -0.595 14.773 6.242 1 95.31 96 ALA A CA 1
ATOM 707 C C . ALA A 1 96 ? -0.051 16.016 6.926 1 95.31 96 ALA A C 1
ATOM 709 O O . ALA A 1 96 ? 0.057 17.078 6.301 1 95.31 96 ALA A O 1
ATOM 710 N N . THR A 1 97 ? 0.286 15.898 8.18 1 97.31 97 THR A N 1
ATOM 711 C CA . THR A 1 97 ? 0.799 17.047 8.898 1 97.31 97 THR A CA 1
ATOM 712 C C . THR A 1 97 ? 2.266 17.297 8.555 1 97.31 97 THR A C 1
ATOM 714 O O . THR A 1 97 ? 2.725 18.438 8.547 1 97.31 97 THR A O 1
ATOM 717 N N . GLU A 1 98 ? 2.949 16.25 8.188 1 97.69 98 GLU A N 1
ATOM 718 C CA . GLU A 1 98 ? 4.402 16.359 8.078 1 97.69 98 GLU A CA 1
ATOM 719 C C . GLU A 1 98 ? 4.824 16.75 6.668 1 97.69 98 GLU A C 1
ATOM 721 O O . GLU A 1 98 ? 5.883 17.344 6.477 1 97.69 98 GLU A O 1
ATOM 726 N N . ILE A 1 99 ? 4.02 16.406 5.688 1 97.38 99 ILE A N 1
ATOM 727 C CA . ILE A 1 99 ? 4.332 16.797 4.312 1 97.38 99 ILE A CA 1
ATOM 728 C C . ILE A 1 99 ? 3.98 18.266 4.094 1 97.38 99 ILE A C 1
ATOM 730 O O . ILE A 1 99 ? 2.836 18.672 4.301 1 97.38 99 ILE A O 1
ATOM 734 N N . PRO A 1 100 ? 4.859 19.016 3.666 1 96.88 100 PRO A N 1
ATOM 735 C CA . PRO A 1 100 ? 4.707 20.469 3.721 1 96.88 100 PRO A CA 1
ATOM 736 C C . PRO A 1 100 ? 3.631 21 2.77 1 96.88 100 PRO A C 1
ATOM 738 O O . PRO A 1 100 ? 2.76 21.766 3.18 1 96.88 100 PRO A O 1
ATOM 741 N N . GLN A 1 101 ? 3.564 20.516 1.578 1 95.06 101 GLN A N 1
ATOM 742 C CA . GLN A 1 101 ? 2.836 21.156 0.487 1 95.06 101 GLN A CA 1
ATOM 743 C C . GLN A 1 101 ? 1.328 21.078 0.712 1 95.06 101 GLN A C 1
ATOM 745 O O . GLN A 1 101 ? 0.613 22.062 0.503 1 95.06 101 GLN A O 1
ATOM 750 N N . PRO A 1 102 ? 0.85 19.969 1.147 1 92.25 102 PRO A N 1
ATOM 751 C CA . PRO A 1 102 ? -0.607 19.891 1.279 1 92.25 102 PRO A CA 1
ATOM 752 C C . PRO A 1 102 ? -1.104 20.391 2.635 1 92.25 102 PRO A C 1
ATOM 754 O O . PRO A 1 102 ? -1.888 19.703 3.299 1 92.25 102 PRO A O 1
ATOM 757 N N . TYR A 1 103 ? -0.869 21.578 2.922 1 90.69 103 TYR A N 1
ATOM 758 C CA . TYR A 1 103 ? -1.121 22.109 4.258 1 90.69 103 TYR A CA 1
ATOM 759 C C . TYR A 1 103 ? -2.615 22.266 4.512 1 90.69 103 TYR A C 1
ATOM 761 O O . TYR A 1 103 ? -3.061 22.25 5.66 1 90.69 103 TYR A O 1
ATOM 769 N N . TYR A 1 104 ? -3.479 22.281 3.502 1 93.12 104 TYR A N 1
ATOM 770 C CA . TYR A 1 104 ? -4.922 22.391 3.691 1 93.12 104 TYR A CA 1
ATOM 771 C C . TYR A 1 104 ? -5.547 21.016 3.922 1 93.12 104 TYR A C 1
ATOM 773 O O . TYR A 1 104 ? -6.707 20.922 4.324 1 93.12 104 TYR A O 1
ATOM 781 N N . SER A 1 105 ? -4.715 20.047 3.744 1 93.31 105 SER A N 1
ATOM 782 C CA . SER A 1 105 ? -5.262 18.688 3.764 1 93.31 105 SER A CA 1
ATOM 783 C C . SER A 1 105 ? -5.727 18.312 5.164 1 93.31 105 SER A C 1
ATOM 785 O O . SER A 1 105 ? -6.578 17.422 5.32 1 93.31 105 SER A O 1
ATOM 787 N N . ASN A 1 106 ? -5.277 18.969 6.188 1 94.56 106 ASN A N 1
ATOM 788 C CA . ASN A 1 106 ? -5.562 18.594 7.566 1 94.56 106 ASN A CA 1
ATOM 789 C C . ASN A 1 106 ? -6.883 19.188 8.047 1 94.56 106 ASN A C 1
ATOM 791 O O . ASN A 1 106 ? -7.422 18.766 9.07 1 94.56 106 ASN A O 1
ATOM 795 N N . MET A 1 107 ? -7.449 20.125 7.309 1 95.19 107 MET A N 1
ATOM 796 C CA . MET A 1 107 ? -8.719 20.734 7.703 1 95.19 107 MET A CA 1
ATOM 797 C C . MET A 1 107 ? -9.844 19.719 7.711 1 95.19 107 MET A C 1
ATOM 799 O O . MET A 1 107 ? -9.961 18.906 6.777 1 95.19 107 MET A O 1
ATOM 803 N N . GLY A 1 108 ? -10.578 19.75 8.766 1 93.19 108 GLY A N 1
ATOM 804 C CA . GLY A 1 108 ? -11.75 18.891 8.852 1 93.19 108 GLY A CA 1
ATOM 805 C C . GLY A 1 108 ? -11.398 17.453 9.195 1 93.19 108 GLY A C 1
ATOM 806 O O . GLY A 1 108 ? -12.258 16.562 9.141 1 93.19 108 GLY A O 1
ATOM 807 N N . THR A 1 109 ? -10.164 17.156 9.492 1 94 109 THR A N 1
ATOM 808 C CA . THR A 1 109 ? -9.742 15.828 9.922 1 94 109 THR A CA 1
ATOM 809 C C . THR A 1 109 ? -9.664 15.75 11.438 1 94 109 THR A C 1
ATOM 811 O O . THR A 1 109 ? -10.078 16.688 12.141 1 94 109 THR A O 1
ATOM 814 N N . SER A 1 110 ? -9.125 14.641 11.961 1 94.75 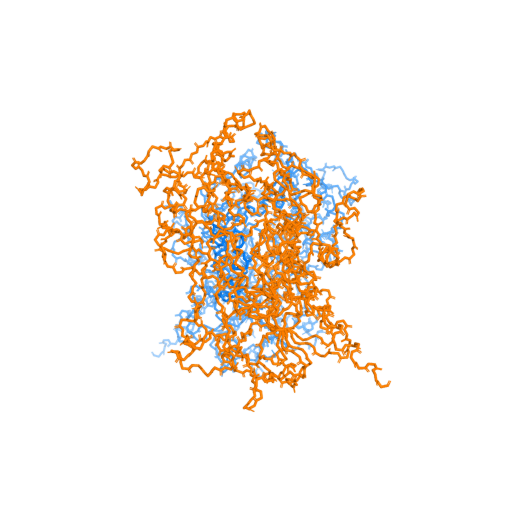110 SER A N 1
ATOM 815 C CA . SER A 1 110 ? -8.992 14.461 13.398 1 94.75 110 SER A CA 1
ATOM 816 C C . SER A 1 110 ? -7.906 15.375 13.969 1 94.75 110 SER A C 1
ATOM 818 O O . SER A 1 110 ? -7.855 15.602 15.18 1 94.75 110 SER A O 1
ATOM 820 N N . GLU A 1 111 ? -7.094 15.953 13.102 1 97 111 GLU A N 1
ATOM 821 C CA . GLU A 1 111 ? -6.012 16.828 13.531 1 97 111 GLU A CA 1
ATOM 822 C C . GLU A 1 111 ? -6.477 18.281 13.609 1 97 111 GLU A C 1
ATOM 824 O O . GLU A 1 111 ? -5.688 19.172 13.93 1 97 111 GLU A O 1
ATOM 829 N N . ASP A 1 112 ? -7.777 18.469 13.375 1 97.62 112 ASP A N 1
ATOM 830 C CA . ASP A 1 112 ? -8.367 19.797 13.344 1 97.62 112 ASP A CA 1
ATOM 831 C C . ASP A 1 112 ? -9.547 19.906 14.312 1 97.62 112 ASP A C 1
ATOM 833 O O . ASP A 1 112 ? -10.461 19.078 14.273 1 97.62 112 ASP A O 1
ATOM 837 N N . TRP A 1 113 ? -9.484 20.922 15.227 1 98.25 113 TRP A N 1
ATOM 838 C CA . TRP A 1 113 ? -10.625 21.156 16.109 1 98.25 113 TRP A CA 1
ATOM 839 C C . TRP A 1 113 ? -11.859 21.562 15.305 1 98.25 113 TRP A C 1
ATOM 841 O O . TRP A 1 113 ? -12.984 21.375 15.758 1 98.25 113 TRP A O 1
ATOM 851 N N . ALA A 1 114 ? -11.656 22.172 14.109 1 97.19 114 ALA A N 1
ATOM 852 C CA . ALA A 1 114 ? -12.703 22.516 13.148 1 97.19 114 ALA A CA 1
ATOM 853 C C . ALA A 1 114 ? -13.703 23.484 13.758 1 97.19 114 ALA A C 1
ATOM 855 O O . ALA A 1 114 ? -14.914 23.266 13.711 1 97.19 114 ALA A O 1
ATOM 856 N N . TYR A 1 115 ? -13.227 24.547 14.312 1 97.75 115 TYR A N 1
ATOM 857 C CA . TYR A 1 115 ? -14.102 25.578 14.859 1 97.75 115 TYR A CA 1
ATOM 858 C C . TYR A 1 115 ? -14.703 26.438 13.75 1 97.75 115 TYR A C 1
ATOM 860 O O . TYR A 1 115 ? -14.164 26.484 12.641 1 97.75 115 TYR A O 1
ATOM 868 N N . HIS A 1 116 ? -15.812 27.094 14.047 1 96.81 116 HIS A N 1
ATOM 869 C CA . HIS A 1 116 ? -16.5 28.062 13.195 1 96.81 116 HIS A CA 1
ATOM 870 C C . HIS A 1 116 ? -17.031 29.234 14.008 1 96.81 116 HIS A C 1
ATOM 872 O O . HIS A 1 116 ? -17.406 29.078 15.172 1 96.81 116 HIS A O 1
ATOM 878 N N . THR A 1 117 ? -17.047 30.328 13.43 1 97.62 117 THR A N 1
ATOM 879 C CA . THR A 1 117 ? -17.625 31.484 14.109 1 97.62 117 THR A CA 1
ATOM 880 C C . THR A 1 117 ? -19.141 31.469 14.023 1 97.62 117 THR A C 1
ATOM 882 O O . THR A 1 117 ? -19.719 30.844 13.125 1 97.62 117 THR A O 1
ATOM 885 N N . GLU A 1 118 ? -19.766 32.094 14.984 1 97.69 118 GLU A N 1
ATOM 886 C CA . GLU A 1 118 ? -21.219 32.312 14.906 1 97.69 118 GLU A CA 1
ATOM 887 C C . GLU A 1 118 ? -21.578 33.25 13.742 1 97.69 118 GLU A C 1
ATOM 889 O O . GLU A 1 118 ? -20.766 34.094 13.336 1 97.69 118 GLU A O 1
ATOM 894 N N . PRO A 1 119 ? -22.766 33.062 13.211 1 96.19 119 PRO A N 1
ATOM 895 C CA . PRO A 1 119 ? -23.172 33.938 12.102 1 96.19 119 PRO A CA 1
ATOM 896 C C . PRO A 1 119 ? -23.156 35.406 12.477 1 96.19 119 PRO A C 1
ATOM 898 O O . PRO A 1 119 ? -23.484 35.781 13.609 1 96.19 119 PRO A O 1
ATOM 901 N N . GLN A 1 120 ? -22.719 36.219 11.562 1 93.44 120 GLN A N 1
ATOM 902 C CA . GLN A 1 120 ? -22.781 37.656 11.664 1 93.44 120 GLN A CA 1
ATOM 903 C C . GLN A 1 120 ? -23.219 38.312 10.344 1 93.44 120 GLN A C 1
ATOM 905 O O . GLN A 1 120 ? -23.047 37.688 9.281 1 93.44 120 GLN A O 1
ATOM 910 N N . GLU A 1 121 ? -23.766 39.438 10.367 1 89.62 121 GLU A N 1
ATOM 911 C CA . GLU A 1 121 ? -24.297 40.094 9.172 1 89.62 121 GLU A CA 1
ATOM 912 C C . GLU A 1 121 ? -23.188 40.656 8.305 1 89.62 121 GLU A C 1
ATOM 914 O O . GLU A 1 121 ? -23.312 40.719 7.078 1 89.62 121 GLU A O 1
ATOM 919 N N . GLY A 1 122 ? -22.125 40.938 8.859 1 91.75 122 GLY A N 1
ATOM 920 C CA . GLY A 1 122 ? -21.172 41.781 8.164 1 91.75 122 GLY A CA 1
ATOM 921 C C . GLY A 1 122 ? -20.062 40.969 7.484 1 91.75 122 GLY A C 1
ATOM 922 O O . GLY A 1 122 ? -19.266 41.531 6.73 1 91.75 122 GLY A O 1
ATOM 923 N N . ALA A 1 123 ? -20.031 39.656 7.652 1 97 123 ALA A N 1
ATOM 924 C CA . ALA A 1 123 ? -18.906 38.906 7.117 1 97 123 ALA A CA 1
ATOM 925 C C . ALA A 1 123 ? -19.266 37.438 6.996 1 97 123 ALA A C 1
ATOM 927 O O . ALA A 1 123 ? -20.281 36.969 7.523 1 97 123 ALA A O 1
ATOM 928 N N . CYS A 1 124 ? -18.5 36.656 6.188 1 97.38 124 CYS A N 1
ATOM 929 C CA . CYS A 1 124 ? -18.625 35.188 6.016 1 97.38 124 CYS A CA 1
ATOM 930 C C . CYS A 1 124 ? -20.016 34.812 5.508 1 97.38 124 CYS A C 1
ATOM 932 O O . CYS A 1 124 ? -20.578 33.812 5.922 1 97.38 124 CYS A O 1
ATOM 934 N N . ARG A 1 125 ? -20.516 35.625 4.629 1 96.94 125 ARG A N 1
ATOM 935 C CA . ARG A 1 125 ? -21.922 35.5 4.25 1 96.94 125 ARG A CA 1
ATOM 936 C C . ARG A 1 125 ? -22.109 34.375 3.24 1 96.94 125 ARG A C 1
ATOM 938 O O . ARG A 1 125 ? -23.188 33.781 3.158 1 96.94 125 ARG A O 1
ATOM 945 N N . ALA A 1 126 ? -21.078 34.031 2.533 1 96.5 126 ALA A N 1
ATOM 946 C CA . ALA A 1 126 ? -21.188 33 1.481 1 96.5 126 ALA A CA 1
ATOM 947 C C . ALA A 1 126 ? -20.906 31.609 2.027 1 96.5 126 ALA A C 1
ATOM 949 O O . ALA A 1 126 ? -20.781 30.656 1.262 1 96.5 126 ALA A O 1
ATOM 950 N N . TYR A 1 127 ? -20.781 31.5 3.277 1 96.94 127 TYR A N 1
ATOM 951 C CA . TYR A 1 127 ? -20.578 30.203 3.91 1 96.94 127 TYR A CA 1
ATOM 952 C C . TYR A 1 127 ? -21.906 29.5 4.141 1 96.94 127 TYR A C 1
ATOM 954 O O . TYR A 1 127 ? -22.938 30.156 4.359 1 96.94 127 TYR A O 1
ATOM 962 N N . LYS A 1 128 ? -21.906 28.188 4.152 1 94.5 128 LYS A N 1
ATOM 963 C CA . LYS A 1 128 ? -23.109 27.391 4.379 1 94.5 128 LYS A CA 1
ATOM 964 C C . LYS A 1 128 ? -23.75 27.734 5.723 1 94.5 128 LYS A C 1
ATOM 966 O O . LYS A 1 128 ? -24.969 27.906 5.816 1 94.5 128 LYS A O 1
ATOM 971 N N . ASN A 1 129 ? -22.891 27.922 6.727 1 91.88 129 ASN A N 1
ATOM 972 C CA . ASN A 1 129 ? -23.391 28.172 8.07 1 91.88 129 ASN A CA 1
ATOM 973 C C . ASN A 1 129 ? -23.281 29.641 8.438 1 91.88 129 ASN A C 1
ATOM 975 O O . ASN A 1 129 ? -23.438 30.016 9.602 1 91.88 129 ASN A O 1
ATOM 979 N N . LYS A 1 130 ? -22.875 30.438 7.527 1 93.31 130 LYS A N 1
ATOM 980 C CA . LYS A 1 130 ? -22.766 31.891 7.676 1 93.31 130 LYS A CA 1
ATOM 981 C C . LYS A 1 130 ? -21.75 32.25 8.758 1 93.31 130 LYS A C 1
ATOM 983 O O . LYS A 1 130 ? -21.922 33.219 9.477 1 93.31 130 LYS A O 1
ATOM 988 N N . GLY A 1 131 ? -20.859 31.438 8.977 1 95.56 131 GLY A N 1
ATOM 989 C CA . GLY A 1 131 ? -19.688 31.625 9.812 1 95.56 131 GLY A CA 1
ATOM 990 C C . GLY A 1 131 ? -18.406 31.125 9.156 1 95.56 131 GLY A C 1
ATOM 991 O O . GLY A 1 131 ? -18.422 30.125 8.438 1 95.56 131 GLY A O 1
ATOM 992 N N . CYS A 1 132 ? -17.312 31.812 9.461 1 96.69 132 CYS A N 1
ATOM 993 C CA . CYS A 1 132 ? -16.016 31.453 8.875 1 96.69 132 CYS A CA 1
ATOM 994 C C . CYS A 1 132 ? -15.453 30.203 9.547 1 96.69 132 CYS A C 1
ATOM 996 O O . CYS A 1 132 ? -15.688 29.969 10.734 1 96.69 132 CYS A O 1
ATOM 998 N N . ALA A 1 133 ? -14.711 29.406 8.789 1 97 133 ALA A N 1
ATOM 999 C CA . ALA A 1 133 ? -13.977 28.266 9.344 1 97 133 ALA A CA 1
ATOM 1000 C C . ALA A 1 133 ? -12.75 28.75 10.125 1 97 133 ALA A C 1
ATOM 1002 O O . ALA A 1 133 ? -12.016 29.625 9.656 1 97 133 ALA A O 1
ATOM 1003 N N . TRP A 1 134 ? -12.562 28.25 11.32 1 97.81 134 TRP A N 1
ATOM 1004 C CA . TRP A 1 134 ? -11.406 28.531 12.164 1 97.81 134 TRP A CA 1
ATOM 1005 C C . TRP A 1 134 ? -10.664 27.25 12.516 1 97.81 134 TRP A C 1
ATOM 1007 O O . TRP A 1 134 ? -10.695 26.797 13.664 1 97.81 134 TRP A O 1
ATOM 1017 N N . PRO A 1 135 ? -10.016 26.609 11.508 1 97.25 135 PRO A N 1
ATOM 1018 C CA . PRO A 1 135 ? -9.227 25.422 11.836 1 97.25 135 PRO A CA 1
ATOM 1019 C C . PRO A 1 135 ? -8.148 25.703 12.883 1 97.25 135 PRO A C 1
ATOM 1021 O O . PRO A 1 135 ? -7.488 26.75 12.836 1 97.25 135 PRO A O 1
ATOM 1024 N N . ARG A 1 136 ? -8.031 24.859 13.867 1 98.38 136 ARG A N 1
ATOM 1025 C CA . ARG A 1 136 ? -6.996 24.859 14.898 1 98.38 136 ARG A CA 1
ATOM 1026 C C . ARG A 1 136 ? -6.434 23.453 15.102 1 98.38 136 ARG A C 1
ATOM 1028 O O . ARG A 1 136 ? -7.176 22.469 15.07 1 98.38 136 ARG A O 1
ATOM 1035 N N . GLY A 1 137 ? -5.203 23.375 15.32 1 98.38 137 GLY A N 1
ATOM 1036 C CA . GLY A 1 137 ? -4.562 22.062 15.438 1 98.38 137 GLY A CA 1
ATOM 1037 C C . GLY A 1 137 ? -4.957 21.328 16.703 1 98.38 137 GLY A C 1
ATOM 1038 O O . GLY A 1 137 ? -4.934 21.891 17.797 1 98.38 137 GLY A O 1
ATOM 1039 N N . LYS A 1 138 ? -5.445 20.141 16.562 1 98.62 138 LYS A N 1
ATOM 1040 C CA . LYS A 1 138 ? -5.652 19.141 17.625 1 98.62 138 LYS A CA 1
ATOM 1041 C C . LYS A 1 138 ? -4.707 17.953 17.453 1 98.62 138 LYS A C 1
ATOM 1043 O O . LYS A 1 138 ? -5.133 16.859 17.078 1 98.62 138 LYS A O 1
ATOM 1048 N N . VAL A 1 139 ? -3.469 18.188 17.734 1 98.56 139 VAL A N 1
ATOM 1049 C CA . VAL A 1 139 ? -2.336 17.297 17.484 1 98.56 139 VAL A CA 1
ATOM 1050 C C . VAL A 1 139 ? -1.092 17.844 18.172 1 98.56 139 VAL A C 1
ATOM 1052 O O . VAL A 1 139 ? -0.995 19.047 18.453 1 98.56 139 VAL A O 1
ATOM 1055 N N . LEU A 1 140 ? -0.126 16.984 18.516 1 98.75 140 LEU A N 1
ATOM 1056 C CA . LEU A 1 140 ? 1.148 17.484 19.016 1 98.75 140 LEU A CA 1
ATOM 1057 C C . LEU A 1 140 ? 1.688 18.578 18.094 1 98.75 140 LEU A C 1
ATOM 1059 O O . LEU A 1 140 ? 1.719 18.406 16.875 1 98.75 140 LEU A O 1
ATOM 1063 N N . GLY A 1 141 ? 1.997 19.641 18.656 1 98.75 141 GLY A N 1
ATOM 1064 C CA . GLY A 1 141 ? 2.422 20.812 17.891 1 98.75 141 GLY A CA 1
ATOM 1065 C C . GLY A 1 141 ? 1.307 21.812 17.656 1 98.75 141 GLY A C 1
ATOM 1066 O O . GLY A 1 141 ? 1.563 22.953 17.297 1 98.75 141 GLY A O 1
ATOM 1067 N N . GLY A 1 142 ? 0.052 21.344 17.891 1 98.5 142 GLY A N 1
ATOM 1068 C CA . GLY A 1 142 ? -1.092 22.234 17.703 1 98.5 142 GLY A CA 1
ATOM 1069 C C . GLY A 1 142 ? -1.175 22.812 16.297 1 98.5 142 GLY A C 1
ATOM 1070 O O . GLY A 1 142 ? -1.018 22.094 15.312 1 98.5 142 GLY A O 1
ATOM 1071 N N . SER A 1 143 ? -1.42 24.094 16.203 1 98.5 143 SER A N 1
ATOM 1072 C CA . SER A 1 143 ? -1.624 24.734 14.914 1 98.5 143 SER A CA 1
ATOM 1073 C C . SER A 1 143 ? -0.318 24.828 14.133 1 98.5 143 SER A C 1
ATOM 1075 O O . SER A 1 143 ? -0.33 24.969 12.906 1 98.5 143 SER A O 1
ATOM 1077 N N . SER A 1 144 ? 0.851 24.703 14.781 1 98.56 144 SER A N 1
ATOM 1078 C CA . SER A 1 144 ? 2.117 24.672 14.055 1 98.56 144 SER A CA 1
ATOM 1079 C C . SER A 1 144 ? 2.232 23.422 13.203 1 98.56 144 SER A C 1
ATOM 1081 O O . SER A 1 144 ? 3.055 23.344 12.289 1 98.56 144 SER A O 1
ATOM 1083 N N . SER A 1 145 ? 1.373 22.422 13.445 1 98.31 145 SER A N 1
ATOM 1084 C CA . SER A 1 145 ? 1.41 21.156 12.727 1 98.31 145 SER A CA 1
ATOM 1085 C C . SER A 1 145 ? 0.445 21.156 11.547 1 98.31 145 SER A C 1
ATOM 1087 O O . SER A 1 145 ? 0.428 20.219 10.75 1 98.31 145 SER A O 1
ATOM 1089 N N . ILE A 1 146 ? -0.328 22.219 11.398 1 97.56 146 ILE A N 1
ATOM 1090 C CA . ILE A 1 146 ? -1.274 22.188 10.289 1 97.56 146 ILE A CA 1
ATOM 1091 C C . ILE A 1 146 ? -1.284 23.547 9.594 1 97.56 146 ILE A C 1
ATOM 1093 O O . ILE A 1 146 ? -2.143 23.812 8.75 1 97.56 146 ILE A O 1
ATOM 1097 N N . ASN A 1 147 ? -0.364 24.438 9.969 1 97.25 147 ASN A N 1
ATOM 1098 C CA . ASN A 1 147 ? -0.311 25.766 9.383 1 97.25 147 ASN A CA 1
ATOM 1099 C C . ASN A 1 147 ? 0.44 25.766 8.055 1 97.25 147 ASN A C 1
ATOM 1101 O O . ASN A 1 147 ? 0.699 24.703 7.484 1 97.25 147 ASN A O 1
ATOM 1105 N N . LEU A 1 148 ? 0.757 26.953 7.504 1 96.88 148 LEU A N 1
ATOM 1106 C CA . LEU A 1 148 ? 1.406 27.078 6.203 1 96.88 148 LEU A CA 1
ATOM 1107 C C . LEU A 1 148 ? 2.904 27.312 6.363 1 96.88 148 LEU A C 1
ATOM 1109 O O . LEU A 1 148 ? 3.605 27.578 5.383 1 96.88 148 LEU A O 1
ATOM 1113 N N . MET A 1 149 ? 3.406 27.328 7.555 1 97.81 149 MET A N 1
ATOM 1114 C CA . MET A 1 149 ? 4.82 27.234 7.914 1 97.81 149 MET A CA 1
ATOM 1115 C C . MET A 1 149 ? 5.547 28.531 7.613 1 97.81 149 MET A C 1
ATOM 1117 O O . MET A 1 149 ? 6.773 28.547 7.488 1 97.81 149 MET A O 1
ATOM 1121 N N . PHE A 1 150 ? 4.801 29.703 7.492 1 97.5 150 PHE A N 1
ATOM 1122 C CA . PHE A 1 150 ? 5.465 31 7.387 1 97.5 150 PHE A CA 1
ATOM 1123 C C . PHE A 1 150 ? 6.113 31.375 8.711 1 97.5 150 PHE A C 1
ATOM 1125 O O . PHE A 1 150 ? 5.512 31.219 9.773 1 97.5 150 PHE A O 1
ATOM 1132 N N . TYR A 1 151 ? 7.297 31.812 8.641 1 98.12 151 TYR A N 1
ATOM 1133 C CA . TYR A 1 151 ? 7.941 32.344 9.828 1 98.12 151 TYR A CA 1
ATOM 1134 C C . TYR A 1 151 ? 7.941 33.875 9.797 1 98.12 151 TYR A C 1
ATOM 1136 O O . TYR A 1 151 ? 8.789 34.5 9.148 1 98.12 151 TYR A O 1
ATOM 1144 N N . VAL A 1 152 ? 7.07 34.5 10.477 1 98.12 152 VAL A N 1
ATOM 1145 C CA . VAL A 1 152 ? 6.883 35.938 10.602 1 98.12 152 VAL A CA 1
ATOM 1146 C C . VAL A 1 152 ? 6.766 36.312 12.078 1 98.12 152 VAL A C 1
ATOM 1148 O O . VAL A 1 152 ? 6.031 35.688 12.836 1 98.12 152 VAL A O 1
ATOM 1151 N N . ARG A 1 153 ? 7.453 37.344 12.516 1 98.12 153 ARG A N 1
ATOM 1152 C CA . ARG A 1 153 ? 7.52 37.688 13.93 1 98.12 153 ARG A CA 1
ATOM 1153 C C . ARG A 1 153 ? 6.559 38.812 14.25 1 98.12 153 ARG A C 1
ATOM 1155 O O . ARG A 1 153 ? 6.336 39.125 15.422 1 98.12 153 ARG A O 1
ATOM 1162 N N . GLY A 1 154 ? 5.918 39.375 13.297 1 97.12 154 GLY A N 1
ATOM 1163 C CA . GLY A 1 154 ? 5.199 40.625 13.484 1 97.12 154 GLY A CA 1
ATOM 1164 C C . GLY A 1 154 ? 6.066 41.844 13.258 1 97.12 154 GLY A C 1
ATOM 1165 O O . GLY A 1 154 ? 7.121 41.75 12.625 1 97.12 154 GLY A O 1
ATOM 1166 N N . ASN A 1 155 ? 5.551 42.969 13.617 1 97.94 155 ASN A N 1
ATOM 1167 C CA . ASN A 1 155 ? 6.23 44.25 13.469 1 97.94 155 ASN A CA 1
ATOM 1168 C C . ASN A 1 155 ? 6.789 44.719 14.805 1 97.94 155 ASN A C 1
ATOM 1170 O O . ASN A 1 155 ? 6.18 44.531 15.852 1 97.94 155 ASN A O 1
ATOM 1174 N N . LYS A 1 156 ? 7.961 45.375 14.742 1 96.88 156 LYS A N 1
ATOM 1175 C CA . LYS A 1 156 ? 8.555 46 15.93 1 96.88 156 LYS A CA 1
ATOM 1176 C C . LYS A 1 156 ? 7.523 46.844 16.688 1 96.88 156 LYS A C 1
ATOM 1178 O O . LYS A 1 156 ? 7.488 46.812 17.922 1 96.88 156 LYS A O 1
ATOM 1183 N N . ALA A 1 157 ? 6.727 47.469 16 1 97.31 157 ALA A N 1
ATOM 1184 C CA . ALA A 1 157 ? 5.723 48.375 16.562 1 97.31 157 ALA A CA 1
ATOM 1185 C C . ALA A 1 157 ? 4.727 47.594 17.422 1 97.31 157 ALA A C 1
ATOM 1187 O O . ALA A 1 157 ? 4.188 48.156 18.391 1 97.31 157 ALA A O 1
ATOM 1188 N N . ASP A 1 158 ? 4.461 46.406 17.109 1 98.19 158 ASP A N 1
ATOM 1189 C CA . ASP A 1 158 ? 3.518 45.594 17.875 1 98.19 158 ASP A CA 1
ATOM 1190 C C . ASP A 1 158 ? 3.949 45.5 19.344 1 98.19 158 ASP A C 1
ATOM 1192 O O . ASP A 1 158 ? 3.168 45.781 20.25 1 98.19 158 ASP A O 1
ATOM 1196 N N . TYR A 1 159 ? 5.129 45.156 19.547 1 98.56 159 TYR A N 1
ATOM 1197 C CA . TYR A 1 159 ? 5.664 44.906 20.875 1 98.56 159 TYR A CA 1
ATOM 1198 C C . TYR A 1 159 ? 5.918 46.219 21.625 1 98.56 159 TYR A C 1
ATOM 1200 O O . TYR A 1 159 ? 5.672 46.281 22.828 1 98.56 159 TYR A O 1
ATOM 1208 N N . ASP A 1 160 ? 6.359 47.188 20.922 1 98.19 160 ASP A N 1
ATOM 1209 C CA . ASP A 1 160 ? 6.539 48.5 21.531 1 98.19 160 ASP A CA 1
ATOM 1210 C C . ASP A 1 160 ? 5.199 49.062 21.969 1 98.19 160 ASP A C 1
ATOM 1212 O O . ASP A 1 160 ? 5.121 49.75 23 1 98.19 160 ASP A O 1
ATOM 1216 N N . GLU A 1 161 ? 4.211 48.812 21.188 1 97.69 161 GLU A N 1
ATOM 1217 C CA . GLU A 1 161 ? 2.863 49.219 21.578 1 97.69 161 GLU A CA 1
ATOM 1218 C C . GLU A 1 161 ? 2.395 48.469 22.828 1 97.69 161 GLU A C 1
ATOM 1220 O O . GLU A 1 161 ? 1.767 49.062 23.703 1 97.69 161 GLU A O 1
ATOM 1225 N N . TRP A 1 162 ? 2.684 47.156 22.891 1 98.25 162 TRP A N 1
ATOM 1226 C CA . TRP A 1 162 ? 2.357 46.406 24.094 1 98.25 162 TRP A CA 1
ATOM 1227 C C . TRP A 1 162 ? 3 47.031 25.328 1 98.25 162 TRP A C 1
ATOM 1229 O O . TRP A 1 162 ? 2.342 47.219 26.359 1 98.25 162 TRP A O 1
ATOM 1239 N N . ALA A 1 163 ? 4.25 47.375 25.188 1 98.12 163 ALA A N 1
ATOM 1240 C CA . ALA A 1 163 ? 4.992 48 26.281 1 98.12 163 ALA A CA 1
ATOM 1241 C C . ALA A 1 163 ? 4.422 49.344 26.641 1 98.12 163 ALA A C 1
ATOM 1243 O O . ALA A 1 163 ? 4.309 49.688 27.828 1 98.12 163 ALA A O 1
ATOM 1244 N N . ALA A 1 164 ? 4.098 50.125 25.625 1 97 164 ALA A N 1
ATOM 1245 C CA . ALA A 1 164 ? 3.559 51.469 25.828 1 97 164 ALA A CA 1
ATOM 1246 C C . ALA A 1 164 ? 2.215 51.406 26.547 1 97 164 ALA A C 1
ATOM 1248 O O . ALA A 1 164 ? 1.867 52.344 27.297 1 97 164 ALA A O 1
ATOM 1249 N N . ASP A 1 165 ? 1.54 50.344 26.406 1 95.06 165 ASP A N 1
ATOM 1250 C CA . ASP A 1 165 ? 0.256 50.125 27.062 1 95.06 165 ASP A CA 1
ATOM 1251 C C . ASP A 1 165 ? 0.451 49.688 28.516 1 95.06 165 ASP A C 1
ATOM 1253 O O . ASP A 1 165 ? -0.516 49.344 29.203 1 95.06 165 ASP A O 1
ATOM 1257 N N . GLY A 1 166 ? 1.655 49.625 28.969 1 95.88 166 GLY A N 1
ATOM 1258 C CA . GLY A 1 166 ? 1.953 49.375 30.359 1 95.88 166 GLY A CA 1
ATOM 1259 C C . GLY A 1 166 ? 2.486 47.969 30.594 1 95.88 166 GLY A C 1
ATOM 1260 O O . GLY A 1 166 ? 2.748 47.594 31.734 1 95.88 166 GLY A O 1
ATOM 1261 N N . ASN A 1 167 ? 2.59 47.219 29.578 1 97.81 167 ASN A N 1
ATOM 1262 C CA . ASN A 1 167 ? 3.125 45.875 29.734 1 97.81 167 ASN A CA 1
ATOM 1263 C C . ASN A 1 167 ? 4.652 45.875 29.734 1 97.81 167 ASN A C 1
ATOM 1265 O O . ASN A 1 167 ? 5.277 45.5 28.75 1 97.81 167 ASN A O 1
ATOM 1269 N N . GLU A 1 168 ? 5.152 46.156 30.859 1 96.31 168 GLU A N 1
ATOM 1270 C CA . GLU A 1 168 ? 6.602 46.25 31 1 96.31 168 GLU A CA 1
ATOM 1271 C C . GLU A 1 168 ? 7.281 44.906 30.672 1 96.31 168 GLU A C 1
ATOM 1273 O O . GLU A 1 168 ? 6.797 43.844 31.047 1 96.31 168 GLU A O 1
ATOM 1278 N N . GLY A 1 169 ? 8.359 45.062 29.875 1 97.56 169 GLY A N 1
ATOM 1279 C CA . GLY A 1 169 ? 9.133 43.875 29.547 1 97.56 169 GLY A CA 1
ATOM 1280 C C . GLY A 1 169 ? 8.695 43.219 28.25 1 97.56 169 GLY A C 1
ATOM 1281 O O . GLY A 1 169 ? 9.211 42.156 27.875 1 97.56 169 GLY A O 1
ATOM 1282 N N . TRP A 1 170 ? 7.801 43.844 27.531 1 98.56 170 TRP A N 1
ATOM 1283 C CA . TRP A 1 170 ? 7.266 43.188 26.328 1 98.56 170 TRP A CA 1
ATOM 1284 C C . TRP A 1 170 ? 7.504 44.062 25.094 1 98.56 170 TRP A C 1
ATOM 1286 O O . TRP A 1 170 ? 6.805 43.938 24.078 1 98.56 170 TRP A O 1
ATOM 1296 N N . SER A 1 171 ? 8.461 45.031 25.156 1 98.56 171 SER A N 1
ATOM 1297 C CA . SER A 1 171 ? 8.898 45.781 23.969 1 98.56 171 SER A CA 1
ATOM 1298 C C . SER A 1 171 ? 9.633 44.875 22.984 1 98.56 171 SER A C 1
ATOM 1300 O O . SER A 1 171 ? 9.984 43.75 23.328 1 98.56 171 SER A O 1
ATOM 1302 N N . PHE A 1 172 ? 9.844 45.375 21.812 1 98.25 172 PHE A N 1
ATOM 1303 C CA . PHE A 1 172 ? 10.555 44.594 20.812 1 98.25 172 PHE A CA 1
ATOM 1304 C C . PHE A 1 172 ? 11.938 44.188 21.312 1 98.25 172 PHE A C 1
ATOM 1306 O O . PHE A 1 172 ? 12.367 43.062 21.141 1 98.25 172 PHE A O 1
ATOM 1313 N N . GLU A 1 173 ? 12.617 45.094 21.891 1 97.75 173 GLU A N 1
ATOM 1314 C CA . GLU A 1 173 ? 13.953 44.812 22.438 1 97.75 173 GLU A CA 1
ATOM 1315 C C . GLU A 1 173 ? 13.906 43.719 23.5 1 97.75 173 GLU A C 1
ATOM 1317 O O . GLU A 1 173 ? 14.844 42.938 23.625 1 97.75 173 GLU A O 1
ATOM 1322 N N . ASP A 1 174 ? 12.828 43.656 24.234 1 98.31 174 ASP A N 1
ATOM 1323 C CA . ASP A 1 174 ? 12.688 42.719 25.328 1 98.31 174 ASP A CA 1
ATOM 1324 C C . ASP A 1 174 ? 12.375 41.312 24.812 1 98.31 174 ASP A C 1
ATOM 1326 O O . ASP A 1 174 ? 12.734 40.312 25.422 1 98.31 174 ASP A O 1
ATOM 1330 N N . VAL A 1 175 ? 11.656 41.25 23.672 1 98.5 175 VAL A N 1
ATOM 1331 C CA . VAL A 1 175 ? 11.172 39.938 23.25 1 98.5 175 VAL A CA 1
ATOM 1332 C C . VAL A 1 175 ? 12.094 39.375 22.188 1 98.5 175 VAL A C 1
ATOM 1334 O O . VAL A 1 175 ? 12.133 38.156 21.984 1 98.5 175 VAL A O 1
ATOM 1337 N N . LEU A 1 176 ? 12.914 40.125 21.453 1 98.44 176 LEU A N 1
ATOM 1338 C CA . LEU A 1 176 ? 13.781 39.688 20.375 1 98.44 176 LEU A CA 1
ATOM 1339 C C . LEU A 1 176 ? 14.688 38.562 20.828 1 98.44 176 LEU A C 1
ATOM 1341 O O . LEU A 1 176 ? 14.883 37.594 20.094 1 98.44 176 LEU A O 1
ATOM 1345 N N . PRO A 1 177 ? 15.273 38.625 22.062 1 98.19 177 PRO A N 1
ATOM 1346 C CA . PRO A 1 177 ? 16.141 37.531 22.484 1 98.19 177 PRO A CA 1
ATOM 1347 C C . PRO A 1 177 ? 15.414 36.188 22.531 1 98.19 177 PRO A C 1
ATOM 1349 O O . PRO A 1 177 ? 16.031 35.125 22.312 1 98.19 177 PRO A O 1
ATOM 1352 N N . TYR A 1 178 ? 14.117 36.188 22.781 1 98.62 178 TYR A N 1
ATOM 1353 C CA . TYR A 1 178 ? 13.367 34.938 22.875 1 98.62 178 TYR A CA 1
ATOM 1354 C C . TYR A 1 178 ? 13.016 34.406 21.484 1 98.62 178 TYR A C 1
ATOM 1356 O O . TYR A 1 178 ? 12.922 33.188 21.281 1 98.62 178 TYR A O 1
ATOM 1364 N N . PHE A 1 179 ? 12.812 35.344 20.516 1 98.5 179 PHE A N 1
ATOM 1365 C CA . PHE A 1 179 ? 12.742 34.906 19.125 1 98.5 179 PHE A CA 1
ATOM 1366 C C . PHE A 1 179 ? 14.031 34.219 18.703 1 98.5 179 PHE A C 1
ATOM 1368 O O . PHE A 1 179 ? 14 33.125 18.109 1 98.5 179 PHE A O 1
ATOM 1375 N N . LYS A 1 180 ? 15.102 34.844 19.047 1 98.19 180 LYS A N 1
ATOM 1376 C CA . LYS A 1 180 ? 16.422 34.344 18.672 1 98.19 180 LYS A CA 1
ATOM 1377 C C . LYS A 1 180 ? 16.75 33.031 19.375 1 98.19 180 LYS A C 1
ATOM 1379 O O . LYS A 1 180 ? 17.406 32.156 18.812 1 98.19 180 LYS A O 1
ATOM 1384 N N . LYS A 1 181 ? 16.312 32.906 20.578 1 98.06 181 LYS A N 1
ATOM 1385 C CA . LYS A 1 181 ? 16.547 31.703 21.391 1 98.06 181 LYS A CA 1
ATOM 1386 C C . LYS A 1 181 ? 15.922 30.469 20.734 1 98.06 181 LYS A C 1
ATOM 1388 O O . LYS A 1 181 ? 16.516 29.375 20.75 1 98.06 181 LYS A O 1
ATOM 1393 N N . SER A 1 182 ? 14.766 30.625 20.172 1 97.69 182 SER A N 1
ATOM 1394 C CA . SER A 1 182 ? 14 29.5 19.672 1 97.69 182 SER A CA 1
ATOM 1395 C C . SER A 1 182 ? 14.461 29.094 18.266 1 97.69 182 SER A C 1
ATOM 1397 O O . SER A 1 182 ? 14.312 27.938 17.859 1 97.69 182 SER A O 1
ATOM 1399 N N . GLU A 1 183 ? 15.047 29.969 17.516 1 97.62 183 GLU A N 1
ATOM 1400 C CA . GLU A 1 183 ? 15.227 29.75 16.078 1 97.62 183 GLU A CA 1
ATOM 1401 C C . GLU A 1 183 ? 16.609 29.188 15.781 1 97.62 183 GLU A C 1
ATOM 1403 O O . GLU A 1 183 ? 17.578 29.484 16.5 1 97.62 183 GLU A O 1
ATOM 1408 N N . SER A 1 184 ? 16.719 28.359 14.875 1 98.06 184 SER A N 1
ATOM 1409 C CA . SER A 1 184 ? 17.922 28.062 14.109 1 98.06 184 SER A CA 1
ATOM 1410 C C . SER A 1 184 ? 17.781 28.5 12.656 1 98.06 184 SER A C 1
ATOM 1412 O O . SER A 1 184 ? 17.25 27.75 11.836 1 98.06 184 SER A O 1
ATOM 1414 N N . PHE A 1 185 ? 18.281 29.703 12.414 1 97.25 185 PHE A N 1
ATOM 1415 C CA . PHE A 1 185 ? 18.156 30.281 11.086 1 97.25 185 PHE A CA 1
ATOM 1416 C C . PHE A 1 185 ? 19.109 29.594 10.109 1 97.25 185 PHE A C 1
ATOM 1418 O O . PHE A 1 185 ? 20.297 29.469 10.375 1 97.25 185 PHE A O 1
ATOM 1425 N N . MET A 1 186 ? 18.594 29.219 8.992 1 94.38 186 MET A N 1
ATOM 1426 C CA . MET A 1 186 ? 19.375 28.422 8.047 1 94.38 186 MET A CA 1
ATOM 1427 C C . MET A 1 186 ? 19.844 29.266 6.871 1 94.38 186 MET A C 1
ATOM 1429 O O . MET A 1 186 ? 20.484 28.75 5.949 1 94.38 186 MET A O 1
ATOM 1433 N N . GLY A 1 187 ? 19.5 30.5 6.875 1 92.38 187 GLY A N 1
ATOM 1434 C CA . GLY A 1 187 ? 19.953 31.375 5.812 1 92.38 187 GLY A CA 1
ATOM 1435 C C . GLY A 1 187 ? 21.359 31.906 6.035 1 92.38 187 GLY A C 1
ATOM 1436 O O . GLY A 1 187 ? 22.047 31.469 6.957 1 92.38 187 GLY A O 1
ATOM 1437 N N . LYS A 1 188 ? 21.859 32.844 5.113 1 88.81 188 LYS A N 1
ATOM 1438 C CA . LYS A 1 188 ? 23.172 33.469 5.203 1 88.81 188 LYS A CA 1
ATOM 1439 C C . LYS A 1 188 ? 23.203 34.531 6.309 1 88.81 188 LYS A C 1
ATOM 1441 O O . LYS A 1 188 ? 22.25 35.281 6.492 1 88.81 188 LYS A O 1
ATOM 1446 N N . PHE A 1 189 ? 24.25 34.531 7.082 1 90.62 189 PHE A N 1
ATOM 1447 C CA . PHE A 1 189 ? 24.406 35.5 8.164 1 90.62 189 PHE A CA 1
ATOM 1448 C C . PHE A 1 189 ? 25.234 36.688 7.703 1 90.62 189 PHE A C 1
ATOM 1450 O O . PHE A 1 189 ? 26.453 36.719 7.863 1 90.62 189 PHE A O 1
ATOM 1457 N N . ASP A 1 190 ? 24.609 37.656 7.227 1 90.31 190 ASP A N 1
ATOM 1458 C CA . ASP A 1 190 ? 25.234 38.938 6.996 1 90.31 190 ASP A CA 1
ATOM 1459 C C . ASP A 1 190 ? 25.078 39.844 8.219 1 90.31 190 ASP A C 1
ATOM 1461 O O . ASP A 1 190 ? 24.703 39.375 9.297 1 90.31 190 ASP A O 1
ATOM 1465 N N . ALA A 1 191 ? 25.422 41.062 8.094 1 89.75 191 ALA A N 1
ATOM 1466 C CA . ALA A 1 191 ? 25.406 41.969 9.234 1 89.75 191 ALA A CA 1
ATOM 1467 C C . ALA A 1 191 ? 24 42.156 9.789 1 89.75 191 ALA A C 1
ATOM 1469 O O . ALA A 1 191 ? 23.812 42.188 11.008 1 89.75 191 ALA A O 1
ATOM 1470 N N . GLU A 1 192 ? 23.094 42.219 8.945 1 88.81 192 GLU A N 1
ATOM 1471 C CA . GLU A 1 192 ? 21.719 42.406 9.383 1 88.81 192 GLU A CA 1
ATOM 1472 C C . GLU A 1 192 ? 21.188 41.125 10.023 1 88.81 192 GLU A C 1
ATOM 1474 O O . GLU A 1 192 ? 20.547 41.156 11.07 1 88.81 192 GLU A O 1
ATOM 1479 N N . ALA A 1 193 ? 21.422 40.031 9.375 1 91.69 193 ALA A N 1
ATOM 1480 C CA . ALA A 1 193 ? 20.953 38.75 9.898 1 91.69 193 ALA A CA 1
ATOM 1481 C C . ALA A 1 193 ? 21.531 38.5 11.289 1 91.69 193 ALA A C 1
ATOM 1483 O O . ALA A 1 193 ? 20.875 37.906 12.141 1 91.69 193 ALA A O 1
ATOM 1484 N N . THR A 1 194 ? 22.719 38.906 11.523 1 93.69 194 THR A N 1
ATOM 1485 C CA . THR A 1 194 ? 23.359 38.688 12.812 1 93.69 194 THR A CA 1
ATOM 1486 C C . THR A 1 194 ? 22.641 39.469 13.914 1 93.69 194 THR A C 1
ATOM 1488 O O . THR A 1 194 ? 22.578 39 15.055 1 93.69 194 THR A O 1
ATOM 1491 N N . LYS A 1 195 ? 22.125 40.531 13.539 1 95.12 195 LYS A N 1
ATOM 1492 C CA . LYS A 1 195 ? 21.422 41.375 14.5 1 95.12 195 LYS A CA 1
ATOM 1493 C C . LYS A 1 195 ? 20.078 40.75 14.883 1 95.12 195 LYS A C 1
ATOM 1495 O O . LYS A 1 195 ? 19.641 40.875 16.031 1 95.12 195 LYS A O 1
ATOM 1500 N N . TYR A 1 196 ? 19.484 40.125 13.961 1 96.94 196 TYR A N 1
ATOM 1501 C CA . TYR A 1 196 ? 18.078 39.781 14.18 1 96.94 196 TYR A CA 1
ATOM 1502 C C . TYR A 1 196 ? 17.891 38.281 14.273 1 96.94 196 TYR A C 1
ATOM 1504 O O . TYR A 1 196 ? 16.859 37.812 14.75 1 96.94 196 TYR A O 1
ATOM 1512 N N . HIS A 1 197 ? 18.812 37.5 13.836 1 97.44 197 HIS A N 1
ATOM 1513 C CA . HIS A 1 197 ? 18.656 36.062 13.797 1 97.44 197 HIS A CA 1
ATOM 1514 C C . HIS A 1 197 ? 19.734 35.344 14.602 1 97.44 197 HIS A C 1
ATOM 1516 O O . HIS A 1 197 ? 20.719 35.969 15.008 1 97.44 197 HIS A O 1
ATOM 1522 N N . SER A 1 198 ? 19.484 34.094 14.883 1 97.06 198 SER A N 1
ATOM 1523 C CA . SER A 1 198 ? 20.453 33.281 15.617 1 97.06 198 SER A CA 1
ATOM 1524 C C . SER A 1 198 ? 20.438 31.828 15.133 1 97.06 198 SER A C 1
ATOM 1526 O O . SER A 1 198 ? 19.547 31.422 14.367 1 97.06 198 SER A O 1
ATOM 1528 N N . LYS A 1 199 ? 21.484 31.141 15.453 1 95.31 199 LYS A N 1
ATOM 1529 C CA . LYS A 1 199 ? 21.609 29.703 15.203 1 95.31 199 LYS A CA 1
ATOM 1530 C C . LYS A 1 199 ? 21.672 28.922 16.516 1 95.31 199 LYS A C 1
ATOM 1532 O O . LYS A 1 199 ? 22.109 29.453 17.531 1 95.31 199 LYS A O 1
ATOM 1537 N N . GLY A 1 200 ? 21.156 27.656 16.422 1 95.44 200 GLY A N 1
ATOM 1538 C CA . GLY A 1 200 ? 21.312 26.797 17.594 1 95.44 200 GLY A CA 1
ATOM 1539 C C . GLY A 1 200 ? 20.016 26.531 18.312 1 95.44 200 GLY A C 1
ATOM 1540 O O . GLY A 1 200 ? 19.938 25.625 19.141 1 95.44 200 GLY A O 1
ATOM 1541 N N . GLY A 1 201 ? 18.969 27.297 18.094 1 98.06 201 GLY A N 1
ATOM 1542 C CA . GLY A 1 201 ? 17.672 27.016 18.672 1 98.06 201 GLY A CA 1
ATOM 1543 C C . GLY A 1 201 ? 17.016 25.781 18.109 1 98.06 201 GLY A C 1
ATOM 1544 O O . GLY A 1 201 ? 17.531 25.172 17.156 1 98.06 201 GLY A O 1
ATOM 1545 N N . TYR A 1 202 ? 15.906 25.422 18.656 1 98.38 202 TYR A N 1
ATOM 1546 C CA . TYR A 1 202 ? 15.25 24.172 18.297 1 98.38 202 TYR A CA 1
ATOM 1547 C C . TYR A 1 202 ? 14.5 24.297 16.984 1 98.38 202 TYR A C 1
ATOM 1549 O O . TYR A 1 202 ? 14.359 23.312 16.234 1 98.38 202 TYR A O 1
ATOM 1557 N N . LEU A 1 203 ? 13.992 25.453 16.672 1 98.69 203 LEU A N 1
ATOM 1558 C CA . LEU A 1 203 ? 13.102 25.656 15.531 1 98.69 203 LEU A CA 1
ATOM 1559 C C . LEU A 1 203 ? 13.891 25.969 14.266 1 98.69 203 LEU A C 1
ATOM 1561 O O . LEU A 1 203 ? 14.57 27 14.195 1 98.69 203 LEU A O 1
ATOM 1565 N N . SER A 1 204 ? 13.828 25.109 13.305 1 98.19 204 SER A N 1
ATOM 1566 C CA . SER A 1 204 ? 14.453 25.391 12.016 1 98.19 204 SER A CA 1
ATOM 1567 C C . SER A 1 204 ? 13.695 26.469 11.25 1 98.19 204 SER A C 1
ATOM 1569 O O . SER A 1 204 ? 12.484 26.375 11.062 1 98.19 204 SER A O 1
ATOM 1571 N N . VAL A 1 205 ? 14.367 27.453 10.859 1 97.81 205 VAL A N 1
ATOM 1572 C CA . VAL A 1 205 ? 13.844 28.516 9.992 1 97.81 205 VAL A CA 1
ATOM 1573 C C . VAL A 1 205 ? 14.594 28.516 8.664 1 97.81 205 VAL A C 1
ATOM 1575 O O . VAL A 1 205 ? 15.68 29.078 8.555 1 97.81 205 VAL A O 1
ATOM 1578 N N . ALA A 1 206 ? 13.953 27.984 7.703 1 96.25 206 ALA A N 1
ATOM 1579 C CA . ALA A 1 206 ? 14.602 27.688 6.43 1 96.25 206 ALA A CA 1
ATOM 1580 C C . ALA A 1 206 ? 14.586 28.906 5.512 1 96.25 206 ALA A C 1
ATOM 1582 O O . ALA A 1 206 ? 13.625 29.672 5.504 1 96.25 206 ALA A O 1
ATOM 1583 N N . SER A 1 207 ? 15.695 29.031 4.801 1 92.06 207 SER A N 1
ATOM 1584 C CA . SER A 1 207 ? 15.852 29.984 3.717 1 92.06 207 SER A CA 1
ATOM 1585 C C . SER A 1 207 ? 16.266 29.297 2.42 1 92.06 207 SER A C 1
ATOM 1587 O O . SER A 1 207 ? 17.328 28.672 2.35 1 92.06 207 SER A O 1
ATOM 1589 N N . ASP A 1 208 ? 15.391 29.234 1.488 1 86.19 208 ASP A N 1
ATOM 1590 C CA . ASP A 1 208 ? 15.656 28.531 0.237 1 86.19 208 ASP A CA 1
ATOM 1591 C C . ASP A 1 208 ? 16.062 29.5 -0.868 1 86.19 208 ASP A C 1
ATOM 1593 O O . ASP A 1 208 ? 15.383 30.516 -1.094 1 86.19 208 ASP A O 1
ATOM 1597 N N . ASP A 1 209 ? 17.078 29.141 -1.523 1 85.06 209 ASP A N 1
ATOM 1598 C CA . ASP A 1 209 ? 17.578 30.016 -2.574 1 85.06 209 ASP A CA 1
ATOM 1599 C C . ASP A 1 209 ? 16.859 29.75 -3.898 1 85.06 209 ASP A C 1
ATOM 1601 O O . ASP A 1 209 ? 16.922 30.562 -4.82 1 85.06 209 ASP A O 1
ATOM 1605 N N . ASN A 1 210 ? 16.25 28.672 -3.975 1 89.56 210 ASN A N 1
ATOM 1606 C CA . ASN A 1 210 ? 15.531 28.359 -5.211 1 89.56 210 ASN A CA 1
ATOM 1607 C C . ASN A 1 210 ? 14.266 29.188 -5.355 1 89.56 210 ASN A C 1
ATOM 1609 O O . ASN A 1 210 ? 13.523 29.375 -4.391 1 89.56 210 ASN A O 1
ATOM 1613 N N . MET A 1 211 ? 14.086 29.766 -6.516 1 94 211 MET A N 1
ATOM 1614 C CA . MET A 1 211 ? 12.93 30.609 -6.801 1 94 211 MET A CA 1
ATOM 1615 C C . MET A 1 211 ? 12.07 30.016 -7.91 1 94 211 MET A C 1
ATOM 1617 O O . MET A 1 211 ? 12.555 29.797 -9.023 1 94 211 MET A O 1
ATOM 1621 N N . HIS A 1 212 ? 10.875 29.688 -7.598 1 95.44 212 HIS A N 1
ATOM 1622 C CA . HIS A 1 212 ? 9.922 29.234 -8.609 1 95.44 212 HIS A CA 1
ATOM 1623 C C . HIS A 1 212 ? 9.539 30.375 -9.547 1 95.44 212 HIS A C 1
ATOM 1625 O O . HIS A 1 212 ? 9.469 31.531 -9.133 1 95.44 212 HIS A O 1
ATOM 1631 N N . GLU A 1 213 ? 9.234 30.094 -10.766 1 96.44 213 GLU A N 1
ATOM 1632 C CA . GLU A 1 213 ? 8.898 31.094 -11.773 1 96.44 213 GLU A CA 1
ATOM 1633 C C . GLU A 1 213 ? 7.703 31.938 -11.336 1 96.44 213 GLU A C 1
ATOM 1635 O O . GLU A 1 213 ? 7.66 33.125 -11.602 1 96.44 213 GLU A O 1
ATOM 1640 N N . ILE A 1 214 ? 6.77 31.297 -10.688 1 97.25 214 ILE A N 1
ATOM 1641 C CA . ILE A 1 214 ? 5.578 32 -10.227 1 97.25 214 ILE A CA 1
ATOM 1642 C C . ILE A 1 214 ? 5.945 32.969 -9.102 1 97.25 214 ILE A C 1
ATOM 1644 O O . ILE A 1 214 ? 5.406 34.062 -9.016 1 97.25 214 ILE A O 1
ATOM 1648 N N . GLU A 1 215 ? 6.766 32.531 -8.195 1 97.75 215 GLU A N 1
ATOM 1649 C CA . GLU A 1 215 ? 7.234 33.406 -7.125 1 97.75 215 GLU A CA 1
ATOM 1650 C C . GLU A 1 215 ? 7.949 34.625 -7.684 1 97.75 215 GLU A C 1
ATOM 1652 O O . GLU A 1 215 ? 7.719 35.75 -7.223 1 97.75 215 GLU A O 1
ATOM 1657 N N . ASP A 1 216 ? 8.766 34.375 -8.672 1 97.69 216 ASP A N 1
ATOM 1658 C CA . ASP A 1 216 ? 9.477 35.469 -9.336 1 97.69 216 ASP A CA 1
ATOM 1659 C C . ASP A 1 216 ? 8.508 36.438 -9.992 1 97.69 216 ASP A C 1
ATOM 1661 O O . ASP A 1 216 ? 8.68 37.656 -9.898 1 97.69 216 ASP A O 1
ATOM 1665 N N . LEU A 1 217 ? 7.555 35.906 -10.648 1 98.19 217 LEU A N 1
ATOM 1666 C CA . LEU A 1 217 ? 6.52 36.688 -11.297 1 98.19 217 LEU A CA 1
ATOM 1667 C C . LEU A 1 217 ? 5.832 37.625 -10.297 1 98.19 217 LEU A C 1
ATOM 1669 O O . LEU A 1 217 ? 5.652 38.812 -10.57 1 98.19 217 LEU A O 1
ATOM 1673 N N . ILE A 1 218 ? 5.469 37.125 -9.156 1 98.56 218 ILE A N 1
ATOM 1674 C CA . ILE A 1 218 ? 4.738 37.875 -8.141 1 98.56 218 ILE A CA 1
ATOM 1675 C C . ILE A 1 218 ? 5.625 38.969 -7.578 1 98.56 218 ILE A C 1
ATOM 1677 O O . ILE A 1 218 ? 5.176 40.125 -7.406 1 98.56 218 ILE A O 1
ATOM 1681 N N . ILE A 1 219 ? 6.863 38.656 -7.273 1 98.38 219 ILE A N 1
ATOM 1682 C CA . ILE A 1 219 ? 7.785 39.656 -6.711 1 98.38 219 ILE A CA 1
ATOM 1683 C C . ILE A 1 219 ? 8 40.781 -7.711 1 98.38 219 ILE A C 1
ATOM 1685 O O . ILE A 1 219 ? 7.938 41.969 -7.348 1 98.38 219 ILE A O 1
ATOM 1689 N N . LYS A 1 220 ? 8.203 40.438 -8.977 1 98.44 220 LYS A N 1
ATOM 1690 C CA . LYS A 1 220 ? 8.391 41.469 -10.008 1 98.44 220 LYS A CA 1
ATOM 1691 C C . LYS A 1 220 ? 7.176 42.375 -10.102 1 98.44 220 LYS A C 1
ATOM 1693 O O . LYS A 1 220 ? 7.324 43.594 -10.188 1 98.44 220 LYS A O 1
ATOM 1698 N N . ALA A 1 221 ? 6.043 41.781 -10.094 1 98.75 221 ALA A N 1
ATOM 1699 C CA . ALA A 1 221 ? 4.812 42.562 -10.203 1 98.75 221 ALA A CA 1
ATOM 1700 C C . ALA A 1 221 ? 4.656 43.5 -9 1 98.75 221 ALA A C 1
ATOM 1702 O O . ALA A 1 221 ? 4.266 44.656 -9.164 1 98.75 221 ALA A O 1
ATOM 1703 N N . ALA A 1 222 ? 4.918 42.969 -7.797 1 98.5 222 ALA A N 1
ATOM 1704 C CA . ALA A 1 222 ? 4.805 43.781 -6.586 1 98.5 222 ALA A CA 1
ATOM 1705 C C . ALA A 1 222 ? 5.801 44.938 -6.605 1 98.5 222 ALA A C 1
ATOM 1707 O O . ALA A 1 222 ? 5.484 46.062 -6.164 1 98.5 222 ALA A O 1
ATOM 1708 N N . VAL A 1 223 ? 6.961 44.688 -7.078 1 98.25 223 VAL A N 1
ATOM 1709 C CA . VAL A 1 223 ? 7.988 45.75 -7.184 1 98.25 223 VAL A CA 1
ATOM 1710 C C . VAL A 1 223 ? 7.543 46.812 -8.18 1 98.25 223 VAL A C 1
ATOM 1712 O O . VAL A 1 223 ? 7.746 48 -7.953 1 98.25 223 VAL A O 1
ATOM 1715 N N . GLU A 1 224 ? 6.961 46.375 -9.266 1 98.25 224 GLU A N 1
ATOM 1716 C CA . GLU A 1 224 ? 6.426 47.312 -10.242 1 98.25 224 GLU A CA 1
ATOM 1717 C C . GLU A 1 224 ? 5.375 48.219 -9.617 1 98.25 224 GLU A C 1
ATOM 1719 O O . GLU A 1 224 ? 5.211 49.375 -10.039 1 98.25 224 GLU A O 1
ATOM 1724 N N . LEU A 1 225 ? 4.719 47.75 -8.656 1 97.31 225 LEU A N 1
ATOM 1725 C CA . LEU A 1 225 ? 3.678 48.5 -7.984 1 97.31 225 LEU A CA 1
ATOM 1726 C C . LEU A 1 225 ? 4.281 49.438 -6.918 1 97.31 225 LEU A C 1
ATOM 1728 O O . LEU A 1 225 ? 3.559 50.156 -6.25 1 97.31 225 LEU A O 1
ATOM 1732 N N . GLY A 1 226 ? 5.59 49.25 -6.66 1 95.31 226 GLY A N 1
ATOM 1733 C CA . GLY A 1 226 ? 6.246 50.219 -5.789 1 95.31 226 GLY A CA 1
ATOM 1734 C C . GLY A 1 226 ? 6.707 49.625 -4.477 1 95.31 226 GLY A C 1
ATOM 1735 O O . GLY A 1 226 ? 7.293 50.312 -3.643 1 95.31 226 GLY A O 1
ATOM 1736 N N . LEU A 1 227 ? 6.539 48.344 -4.27 1 96.81 227 LEU A N 1
ATOM 1737 C CA . LEU A 1 227 ? 7.004 47.719 -3.039 1 96.81 227 LEU A CA 1
ATOM 1738 C C . LEU A 1 227 ? 8.492 47.406 -3.119 1 96.81 227 LEU A C 1
ATOM 1740 O O . LEU A 1 227 ? 9 47.031 -4.184 1 96.81 227 LEU A O 1
ATOM 1744 N N . LYS A 1 228 ? 9.094 47.5 -1.978 1 96.06 228 LYS A N 1
ATOM 1745 C CA . LYS A 1 228 ? 10.508 47.156 -1.887 1 96.06 228 LYS A CA 1
ATOM 1746 C C . LYS A 1 228 ? 10.688 45.625 -1.859 1 96.06 228 LYS A C 1
ATOM 1748 O O . LYS A 1 228 ? 9.93 44.906 -1.198 1 96.06 228 LYS A O 1
ATOM 1753 N N . ASN A 1 229 ? 11.617 45.188 -2.609 1 96.75 229 ASN A N 1
ATOM 1754 C CA . ASN A 1 229 ? 12.008 43.781 -2.518 1 96.75 229 ASN A CA 1
ATOM 1755 C C . ASN A 1 229 ? 12.867 43.531 -1.281 1 96.75 229 ASN A C 1
ATOM 1757 O O . ASN A 1 229 ? 14.047 43.875 -1.249 1 96.75 229 ASN A O 1
ATOM 1761 N N . LEU A 1 230 ? 12.32 42.812 -0.338 1 94.25 230 LEU A N 1
ATOM 1762 C CA . LEU A 1 230 ? 12.977 42.562 0.941 1 94.25 230 LEU A CA 1
ATOM 1763 C C . LEU A 1 230 ? 13.781 41.281 0.896 1 94.25 230 LEU A C 1
ATOM 1765 O O . LEU A 1 230 ? 13.461 40.375 0.126 1 94.25 230 LEU A O 1
ATOM 1769 N N . THR A 1 231 ? 14.766 41.281 1.766 1 91.19 231 THR A N 1
ATOM 1770 C CA . THR A 1 231 ? 15.469 40.031 1.994 1 91.19 231 THR A CA 1
ATOM 1771 C C . THR A 1 231 ? 15.016 39.375 3.301 1 91.19 231 THR A C 1
ATOM 1773 O O . THR A 1 231 ? 15.195 38.156 3.498 1 91.19 231 THR A O 1
ATOM 1776 N N . ASP A 1 232 ? 14.469 40.188 4.176 1 95.31 232 ASP A N 1
ATOM 1777 C CA . ASP A 1 232 ? 14.086 39.719 5.5 1 95.31 232 ASP A CA 1
ATOM 1778 C C . ASP A 1 232 ? 12.984 40.562 6.105 1 95.31 232 ASP A C 1
ATOM 1780 O O . ASP A 1 232 ? 13.234 41.719 6.508 1 95.31 232 ASP A O 1
ATOM 1784 N N . CYS A 1 233 ? 11.789 40 6.246 1 95.44 233 CYS A N 1
ATOM 1785 C CA . CYS A 1 233 ? 10.695 40.781 6.832 1 95.44 233 CYS A CA 1
ATOM 1786 C C . CYS A 1 233 ? 10.766 40.75 8.352 1 95.44 233 CYS A C 1
ATOM 1788 O O . CYS A 1 233 ? 10 41.438 9.023 1 95.44 233 CYS A O 1
ATOM 1790 N N . ASN A 1 234 ? 11.656 39.969 8.945 1 96.69 234 ASN A N 1
ATOM 1791 C CA . ASN A 1 234 ? 11.82 39.844 10.391 1 96.69 234 ASN A CA 1
ATOM 1792 C C . ASN A 1 234 ? 13 40.688 10.891 1 96.69 234 ASN A C 1
ATOM 1794 O O . ASN A 1 234 ? 13.375 40.594 12.062 1 96.69 234 ASN A O 1
ATOM 1798 N N . GLY A 1 235 ? 13.625 41.438 10.031 1 94.56 235 GLY A N 1
ATOM 1799 C CA . GLY A 1 235 ? 14.766 42.281 10.375 1 94.56 235 GLY A CA 1
ATOM 1800 C C . GLY A 1 235 ? 14.375 43.719 10.695 1 94.56 235 GLY A C 1
ATOM 1801 O O . GLY A 1 235 ? 13.484 43.969 11.508 1 94.56 235 GLY A O 1
ATOM 1802 N N . ASP A 1 236 ? 15.008 44.562 9.961 1 92.88 236 ASP A N 1
ATOM 1803 C CA . ASP A 1 236 ? 14.891 46 10.266 1 92.88 236 ASP A CA 1
ATOM 1804 C C . ASP A 1 236 ? 13.516 46.531 9.859 1 92.88 236 ASP A C 1
ATOM 1806 O O . ASP A 1 236 ? 12.953 47.375 10.531 1 92.88 236 ASP A O 1
ATOM 1810 N N . SER A 1 237 ? 13.055 46.094 8.719 1 94.19 237 SER A N 1
ATOM 1811 C CA . SER A 1 237 ? 11.758 46.562 8.234 1 94.19 237 SER A CA 1
ATOM 1812 C C . SER A 1 237 ? 10.914 45.406 7.715 1 94.19 237 SER A C 1
ATOM 1814 O O . SER A 1 237 ? 11.43 44.5 7.066 1 94.19 237 SER A O 1
ATOM 1816 N N . GLN A 1 238 ? 9.641 45.562 7.984 1 96.31 238 GLN A N 1
ATOM 1817 C CA . GLN A 1 238 ? 8.688 44.562 7.535 1 96.31 238 GLN A CA 1
ATOM 1818 C C . GLN A 1 238 ? 8.07 44.938 6.191 1 96.31 238 GLN A C 1
ATOM 1820 O O . GLN A 1 238 ? 7.562 44.094 5.469 1 96.31 238 GLN A O 1
ATOM 1825 N N . ILE A 1 239 ? 8.133 46.219 5.727 1 97.25 239 ILE A N 1
ATOM 1826 C CA . ILE A 1 239 ? 7.391 46.781 4.598 1 97.25 239 ILE A CA 1
ATOM 1827 C C . ILE A 1 239 ? 8.055 46.344 3.289 1 97.25 239 ILE A C 1
ATOM 1829 O O . ILE A 1 239 ? 9.242 46.594 3.074 1 97.25 239 ILE A O 1
ATOM 1833 N N . GLY A 1 240 ? 7.324 45.688 2.438 1 97.69 240 GLY A N 1
ATOM 1834 C CA . GLY A 1 240 ? 7.844 45.219 1.157 1 97.69 240 GLY A CA 1
ATOM 1835 C C . GLY A 1 240 ? 7.359 43.844 0.776 1 97.69 240 GLY A C 1
ATOM 1836 O O . GLY A 1 240 ? 6.355 43.375 1.308 1 97.69 240 GLY A O 1
ATOM 1837 N N . VAL A 1 241 ? 7.965 43.281 -0.295 1 98.19 241 VAL A N 1
ATOM 1838 C CA . VAL A 1 241 ? 7.629 41.938 -0.795 1 98.19 241 VAL A CA 1
ATOM 1839 C C . VAL A 1 241 ? 8.859 41.031 -0.731 1 98.19 241 VAL A C 1
ATOM 1841 O O . VAL A 1 241 ? 9.984 41.5 -0.934 1 98.19 241 VAL A O 1
ATOM 1844 N N . MET A 1 242 ? 8.625 39.75 -0.434 1 97.19 242 MET A N 1
ATOM 1845 C CA . MET A 1 242 ? 9.742 38.812 -0.389 1 97.19 242 MET A CA 1
ATOM 1846 C C . MET A 1 242 ? 9.242 37.375 -0.448 1 97.19 242 MET A C 1
ATOM 1848 O O . MET A 1 242 ? 8.047 37.125 -0.293 1 97.19 242 MET A O 1
ATOM 1852 N N . LYS A 1 243 ? 10.211 36.531 -0.721 1 96.44 243 LYS A N 1
ATOM 1853 C CA . LYS A 1 243 ? 10.023 35.125 -0.45 1 96.44 243 LYS A CA 1
ATOM 1854 C C . LYS A 1 243 ? 10.219 34.812 1.032 1 96.44 243 LYS A C 1
ATOM 1856 O O . LYS A 1 243 ? 11.289 35.062 1.586 1 96.44 243 LYS A O 1
ATOM 1861 N N . SER A 1 244 ? 9.266 34.281 1.663 1 95.31 244 SER A N 1
ATOM 1862 C CA . SER A 1 244 ? 9.242 34.156 3.115 1 95.31 244 SER A CA 1
ATOM 1863 C C . SER A 1 244 ? 10.141 33 3.568 1 95.31 244 SER A C 1
ATOM 1865 O O . SER A 1 244 ? 10.391 32.062 2.805 1 95.31 244 SER A O 1
ATOM 1867 N N . PHE A 1 245 ? 10.641 33.125 4.809 1 96.56 245 PHE A N 1
ATOM 1868 C CA . PHE A 1 245 ? 11.219 31.984 5.5 1 96.56 245 PHE A CA 1
ATOM 1869 C C . PHE A 1 245 ? 10.125 31.016 5.957 1 96.56 245 PHE A C 1
ATOM 1871 O O . PHE A 1 245 ? 8.977 31.422 6.145 1 96.56 245 PHE A O 1
ATOM 1878 N N . THR A 1 246 ? 10.484 29.781 6.047 1 97.25 246 THR A N 1
ATOM 1879 C CA . THR A 1 246 ? 9.5 28.766 6.434 1 97.25 246 THR A CA 1
ATOM 1880 C C . THR A 1 246 ? 10.047 27.891 7.559 1 97.25 246 THR A C 1
ATOM 1882 O O . THR A 1 246 ? 11.258 27.781 7.738 1 97.25 246 THR A O 1
ATOM 1885 N N . THR A 1 247 ? 9.133 27.328 8.328 1 98.06 247 THR A N 1
ATOM 1886 C CA . THR A 1 247 ? 9.492 26.344 9.336 1 98.06 247 THR A CA 1
ATOM 1887 C C . THR A 1 247 ? 9.484 24.938 8.742 1 98.06 247 THR A C 1
ATOM 1889 O O . THR A 1 247 ? 8.594 24.141 9.039 1 98.06 247 THR A O 1
ATOM 1892 N N . THR A 1 248 ? 10.453 24.641 7.93 1 97.12 248 THR A N 1
ATOM 1893 C CA . THR A 1 248 ? 10.672 23.359 7.273 1 97.12 248 THR A CA 1
ATOM 1894 C C . THR A 1 248 ? 12.125 22.906 7.434 1 97.12 248 THR A C 1
ATOM 1896 O O . THR A 1 248 ? 13 23.719 7.742 1 97.12 248 THR A O 1
ATOM 1899 N N . LYS A 1 249 ? 12.352 21.688 7.312 1 96.75 249 LYS A N 1
ATOM 1900 C CA . LYS A 1 249 ? 13.688 21.125 7.352 1 96.75 249 LYS A CA 1
ATOM 1901 C C . LYS A 1 249 ? 13.734 19.781 6.637 1 96.75 249 LYS A C 1
ATOM 1903 O O . LYS A 1 249 ? 12.945 18.875 6.949 1 96.75 249 LYS A O 1
ATOM 1908 N N . GLY A 1 250 ? 14.578 19.641 5.711 1 94.12 250 GLY A N 1
ATOM 1909 C CA . GLY A 1 250 ? 14.805 18.359 5.055 1 94.12 250 GLY A CA 1
ATOM 1910 C C . GLY A 1 250 ? 13.578 17.844 4.324 1 94.12 250 GLY A C 1
ATOM 1911 O O . GLY A 1 250 ? 13.305 16.641 4.332 1 94.12 250 GLY A O 1
ATOM 1912 N N . GLY A 1 251 ? 12.773 18.672 3.879 1 95.19 251 GLY A N 1
ATOM 1913 C CA . GLY A 1 251 ? 11.625 18.266 3.09 1 95.19 251 GLY A CA 1
ATOM 1914 C C . GLY A 1 251 ? 10.398 17.953 3.934 1 95.19 251 GLY A C 1
ATOM 1915 O O . GLY A 1 251 ? 9.414 17.406 3.436 1 95.19 251 GLY A O 1
ATOM 1916 N N . THR A 1 252 ? 10.438 18.281 5.172 1 97.19 252 THR A N 1
ATOM 1917 C CA . THR A 1 252 ? 9.32 18.047 6.074 1 97.19 252 THR A CA 1
ATOM 1918 C C . THR A 1 252 ? 8.945 19.328 6.812 1 97.19 252 THR A C 1
ATOM 1920 O O . THR A 1 252 ? 9.773 20.234 6.953 1 97.19 252 THR A O 1
ATOM 1923 N N . ARG A 1 253 ? 7.727 19.391 7.223 1 97.94 253 ARG A N 1
ATOM 1924 C CA . ARG A 1 253 ? 7.332 20.422 8.172 1 97.94 253 ARG A CA 1
ATOM 1925 C C . ARG A 1 253 ? 8.172 20.344 9.445 1 97.94 253 ARG A C 1
ATOM 1927 O O . ARG A 1 253 ? 8.539 19.266 9.898 1 97.94 253 ARG A O 1
ATOM 1934 N N . PHE A 1 254 ? 8.469 21.516 9.93 1 98.31 254 PHE A N 1
ATOM 1935 C CA . PHE A 1 254 ? 9.18 21.547 11.203 1 98.31 254 PHE A CA 1
ATOM 1936 C C . PHE A 1 254 ? 8.352 22.25 12.273 1 98.31 254 PHE A C 1
ATOM 1938 O O . PHE A 1 254 ? 8.672 23.375 12.68 1 98.31 254 PHE A O 1
ATOM 1945 N N . SER A 1 255 ? 7.332 21.531 12.766 1 98.56 255 SER A N 1
ATOM 1946 C CA . SER A 1 255 ? 6.398 22.016 13.773 1 98.56 255 SER A CA 1
ATOM 1947 C C . SER A 1 255 ? 7.059 22.094 15.148 1 98.56 255 SER A C 1
ATOM 1949 O O . SER A 1 255 ? 8.203 21.672 15.312 1 98.56 255 SER A O 1
ATOM 1951 N N . THR A 1 256 ? 6.34 22.625 16.125 1 98.81 256 THR A N 1
ATOM 1952 C CA . THR A 1 256 ? 6.879 22.688 17.469 1 98.81 256 THR A CA 1
ATOM 1953 C C . THR A 1 256 ? 6.914 21.297 18.109 1 98.81 256 THR A C 1
ATOM 1955 O O . THR A 1 256 ? 7.672 21.062 19.047 1 98.81 256 THR A O 1
ATOM 1958 N N . ALA A 1 257 ? 6.09 20.375 17.578 1 98.75 257 ALA A N 1
ATOM 1959 C CA . ALA A 1 257 ? 6.242 18.984 18 1 98.75 257 ALA A CA 1
ATOM 1960 C C . ALA A 1 257 ? 7.609 18.438 17.594 1 98.75 257 ALA A C 1
ATOM 1962 O O . ALA A 1 257 ? 8.297 17.812 18.406 1 98.75 257 ALA A O 1
ATOM 1963 N N . ARG A 1 258 ? 8 18.688 16.391 1 98.19 258 ARG A N 1
ATOM 1964 C CA . ARG A 1 258 ? 9.281 18.219 15.875 1 98.19 258 ARG A CA 1
ATOM 1965 C C . ARG A 1 258 ? 10.445 18.969 16.5 1 98.19 258 ARG A C 1
ATOM 1967 O O . ARG A 1 258 ? 11.516 18.406 16.734 1 98.19 258 ARG A O 1
ATOM 1974 N N . ALA A 1 259 ? 10.273 20.188 16.672 1 98.69 259 ALA A N 1
ATOM 1975 C CA . ALA A 1 259 ? 11.359 21.047 17.109 1 98.69 259 ALA A CA 1
ATOM 1976 C C . ALA A 1 259 ? 11.609 20.906 18.594 1 98.69 259 ALA A C 1
ATOM 1978 O O . ALA A 1 259 ? 12.758 20.75 19.031 1 98.69 259 ALA A O 1
ATOM 1979 N N . PHE A 1 260 ? 10.531 20.906 19.406 1 98.88 260 PHE A N 1
ATOM 1980 C CA . PHE A 1 260 ? 10.711 21.094 20.828 1 98.88 260 PHE A CA 1
ATOM 1981 C C . PHE A 1 260 ? 10.422 19.812 21.594 1 98.88 260 PHE A C 1
ATOM 1983 O O . PHE A 1 260 ? 10.93 19.609 22.703 1 98.88 260 PHE A O 1
ATOM 1990 N N . LEU A 1 261 ? 9.602 18.906 21.047 1 98.88 261 LEU A N 1
ATOM 1991 C CA . LEU A 1 261 ? 9.195 17.719 21.797 1 98.88 261 LEU A CA 1
ATOM 1992 C C . LEU A 1 261 ? 9.969 16.5 21.344 1 98.88 261 LEU A C 1
ATOM 1994 O O . LEU A 1 261 ? 10.414 15.688 22.172 1 98.88 261 LEU A O 1
ATOM 1998 N N . SER A 1 262 ? 10.141 16.328 20.016 1 98.69 262 SER A N 1
ATOM 1999 C CA . SER A 1 262 ? 10.812 15.156 19.469 1 98.69 262 SER A CA 1
ATOM 2000 C C . SER A 1 262 ? 12.219 15 20.047 1 98.69 262 SER A C 1
ATOM 2002 O O . SER A 1 262 ? 12.609 13.906 20.453 1 98.69 262 SER A O 1
ATOM 2004 N N . PRO A 1 263 ? 13 16.125 20.141 1 98.38 263 PRO A N 1
ATOM 2005 C CA . PRO A 1 263 ? 14.375 15.969 20.625 1 98.38 263 PRO A CA 1
ATOM 2006 C C . PRO A 1 263 ? 14.445 15.547 22.094 1 98.38 263 PRO A C 1
ATOM 2008 O O . PRO A 1 263 ? 15.477 15.039 22.531 1 98.38 263 PRO A O 1
ATOM 2011 N N . ILE A 1 264 ? 13.367 15.719 22.859 1 98.5 264 ILE A N 1
ATOM 2012 C CA . ILE A 1 264 ? 13.422 15.43 24.281 1 98.5 264 ILE A CA 1
ATOM 2013 C C . ILE A 1 264 ? 12.406 14.336 24.625 1 98.5 264 ILE A C 1
ATOM 2015 O O . ILE A 1 264 ? 11.953 14.234 25.766 1 98.5 264 ILE A O 1
ATOM 2019 N N . LYS A 1 265 ? 11.977 13.609 23.656 1 98.31 265 LYS A N 1
ATOM 2020 C CA . LYS A 1 265 ? 10.898 12.641 23.797 1 98.31 265 LYS A CA 1
ATOM 2021 C C . LYS A 1 265 ? 11.219 11.602 24.859 1 98.31 265 LYS A C 1
ATOM 2023 O O . LYS A 1 265 ? 10.32 11.016 25.453 1 98.31 265 LYS A O 1
ATOM 2028 N N . ASP A 1 266 ? 12.562 11.398 25.203 1 97.75 266 ASP A N 1
ATOM 2029 C CA . ASP A 1 266 ? 12.984 10.367 26.141 1 97.75 266 ASP A CA 1
ATOM 2030 C C . ASP A 1 266 ? 13.367 10.977 27.484 1 97.75 266 ASP A C 1
ATOM 2032 O O . ASP A 1 266 ? 13.883 10.281 28.375 1 97.75 266 ASP A O 1
ATOM 2036 N N . ARG A 1 267 ? 13.219 12.328 27.609 1 98.19 267 ARG A N 1
ATOM 2037 C CA . ARG A 1 267 ? 13.547 12.969 28.875 1 98.19 267 ARG A CA 1
ATOM 2038 C C . ARG A 1 267 ? 12.68 12.422 30 1 98.19 267 ARG A C 1
ATOM 2040 O O . ARG A 1 267 ? 11.453 12.453 29.922 1 98.19 267 ARG A O 1
ATOM 2047 N N . LYS A 1 268 ? 13.195 12.008 31.125 1 97.62 268 LYS A N 1
ATOM 2048 C CA . LYS A 1 268 ? 12.531 11.188 32.125 1 97.62 268 LYS A CA 1
ATOM 2049 C C . LYS A 1 268 ? 11.547 12.023 32.969 1 97.62 268 LYS A C 1
ATOM 2051 O O . LYS A 1 268 ? 10.539 11.5 33.438 1 97.62 268 LYS A O 1
ATOM 2056 N N . ASN A 1 269 ? 11.875 13.266 33.125 1 98.5 269 ASN A N 1
ATOM 2057 C CA . ASN A 1 269 ? 11.031 14.086 34 1 98.5 269 ASN A CA 1
ATOM 2058 C C . ASN A 1 269 ? 9.945 14.805 33.219 1 98.5 269 ASN A C 1
ATOM 2060 O O . ASN A 1 269 ? 9.312 15.727 33.75 1 98.5 269 ASN A O 1
ATOM 2064 N N . LEU A 1 270 ? 9.781 14.453 31.906 1 98.81 270 LEU A N 1
ATOM 2065 C CA . LEU A 1 270 ? 8.688 14.961 31.078 1 98.81 270 LEU A CA 1
ATOM 2066 C C . LEU A 1 270 ? 7.727 13.836 30.703 1 98.81 270 LEU A C 1
ATOM 2068 O O . LEU A 1 270 ? 8.133 12.828 30.125 1 98.81 270 LEU A O 1
ATOM 2072 N N . HIS A 1 271 ? 6.527 13.984 31.125 1 98.88 271 HIS A N 1
ATOM 2073 C CA . HIS A 1 271 ? 5.465 13.07 30.719 1 98.88 271 HIS A CA 1
ATOM 2074 C C . HIS A 1 271 ? 4.461 13.766 29.812 1 98.88 271 HIS A C 1
ATOM 2076 O O . HIS A 1 271 ? 4.082 14.914 30.047 1 98.88 271 HIS A O 1
ATOM 2082 N N . VAL A 1 272 ? 4.098 13.133 28.688 1 98.88 272 VAL A N 1
ATOM 2083 C CA . VAL A 1 272 ? 3.109 13.664 27.75 1 98.88 272 VAL A CA 1
ATOM 2084 C C . VAL A 1 272 ? 1.898 12.734 27.703 1 98.88 272 VAL A C 1
ATOM 2086 O O . VAL A 1 272 ? 2.037 11.531 27.438 1 98.88 272 VAL A O 1
ATOM 2089 N N . ILE A 1 273 ? 0.773 13.211 28.047 1 98.75 273 ILE A N 1
ATOM 2090 C CA . ILE A 1 273 ? -0.465 12.461 27.875 1 98.75 273 ILE A CA 1
ATOM 2091 C C . ILE A 1 273 ? -1.214 12.977 26.641 1 98.75 273 ILE A C 1
ATOM 2093 O O . ILE A 1 273 ? -1.431 14.18 26.5 1 98.75 273 ILE A O 1
ATOM 2097 N N . LYS A 1 274 ? -1.538 12.125 25.672 1 97.81 274 LYS A N 1
ATOM 2098 C CA . LYS A 1 274 ? -2.178 12.461 24.406 1 97.81 274 LYS A CA 1
ATOM 2099 C C . LYS A 1 274 ? -3.611 11.938 24.359 1 97.81 274 LYS A C 1
ATOM 2101 O O . LYS A 1 274 ? -4.004 11.109 25.172 1 97.81 274 LYS A O 1
ATOM 2106 N N . ASN A 1 275 ? -4.316 12.531 23.422 1 98.38 275 ASN A N 1
ATOM 2107 C CA . ASN A 1 275 ? -5.73 12.188 23.281 1 98.38 275 ASN A CA 1
ATOM 2108 C C . ASN A 1 275 ? -6.48 12.391 24.594 1 98.38 275 ASN A C 1
ATOM 2110 O O . ASN A 1 275 ? -7.336 11.578 24.969 1 98.38 275 ASN A O 1
ATOM 2114 N N . ALA A 1 276 ? -6.113 13.375 25.344 1 98.75 276 ALA A N 1
ATOM 2115 C CA . ALA A 1 276 ? -6.73 13.75 26.609 1 98.75 276 ALA A CA 1
ATOM 2116 C C . ALA A 1 276 ? -7.125 15.219 26.625 1 98.75 276 ALA A C 1
ATOM 2118 O O . ALA A 1 276 ? -6.312 16.094 26.297 1 98.75 276 ALA A O 1
ATOM 2119 N N . ILE A 1 277 ? -8.312 15.5 26.969 1 98.69 277 ILE A N 1
ATOM 2120 C CA . ILE A 1 277 ? -8.82 16.875 27 1 98.69 277 ILE A CA 1
ATOM 2121 C C . ILE A 1 277 ? -8.859 17.375 28.438 1 98.69 277 ILE A C 1
ATOM 2123 O O . ILE A 1 277 ? -9.367 16.688 29.328 1 98.69 277 ILE A O 1
ATOM 2127 N N . ALA A 1 278 ? -8.234 18.516 28.766 1 98.88 278 ALA A N 1
ATOM 2128 C CA . ALA A 1 278 ? -8.406 19.172 30.062 1 98.88 278 ALA A CA 1
ATOM 2129 C C . ALA A 1 278 ? -9.789 19.812 30.172 1 98.88 278 ALA A C 1
ATOM 2131 O O . ALA A 1 278 ? -10.156 20.672 29.359 1 98.88 278 ALA A O 1
ATOM 2132 N N . THR A 1 279 ? -10.539 19.438 31.156 1 98.62 279 THR A N 1
ATOM 2133 C CA . THR A 1 279 ? -11.93 19.859 31.219 1 98.62 279 THR A CA 1
ATOM 2134 C C . THR A 1 279 ? -12.133 20.906 32.312 1 98.62 279 THR A C 1
ATOM 2136 O O . THR A 1 279 ? -13.094 21.672 32.281 1 98.62 279 THR A O 1
ATOM 2139 N N . LYS A 1 280 ? -11.195 20.875 33.281 1 98.56 280 LYS A N 1
ATOM 2140 C CA . LYS A 1 280 ? -11.383 21.797 34.406 1 98.56 280 LYS A CA 1
ATOM 2141 C C . LYS A 1 280 ? -10.078 22 35.156 1 98.56 280 LYS A C 1
ATOM 2143 O O . LYS A 1 280 ? -9.281 21.062 35.312 1 98.56 280 LYS A O 1
ATOM 2148 N N . ILE A 1 281 ? -9.852 23.25 35.594 1 98.81 281 ILE A N 1
ATOM 2149 C CA . ILE A 1 281 ? -8.828 23.547 36.594 1 98.81 281 ILE A CA 1
ATOM 2150 C C . ILE A 1 281 ? -9.414 23.375 38 1 98.81 281 ILE A C 1
ATOM 2152 O O . ILE A 1 281 ? -10.516 23.859 38.281 1 98.81 281 ILE A O 1
ATOM 2156 N N . VAL A 1 282 ? -8.695 22.703 38.844 1 98.44 282 VAL A N 1
ATOM 2157 C CA . VAL A 1 282 ? -9.195 22.391 40.188 1 98.44 282 VAL A CA 1
ATOM 2158 C C . VAL A 1 282 ? -8.508 23.281 41.219 1 98.44 282 VAL A C 1
ATOM 2160 O O . VAL A 1 282 ? -7.34 23.641 41.031 1 98.44 282 VAL A O 1
ATOM 2163 N N . PHE A 1 283 ? -9.258 23.641 42.25 1 98.44 283 PHE A N 1
ATOM 2164 C CA . PHE A 1 283 ? -8.773 24.547 43.281 1 98.44 283 PHE A CA 1
ATOM 2165 C C . PHE A 1 283 ? -8.789 23.875 44.656 1 98.44 283 PHE A C 1
ATOM 2167 O O . PHE A 1 283 ? -9.57 22.953 44.906 1 98.44 283 PHE A O 1
ATOM 2174 N N . LYS A 1 284 ? -7.887 24.359 45.5 1 97.69 284 LYS A N 1
ATOM 2175 C CA . LYS A 1 284 ? -8.031 23.984 46.906 1 97.69 284 LYS A CA 1
ATOM 2176 C C . LYS A 1 284 ? -9.375 24.438 47.469 1 97.69 284 LYS A C 1
ATOM 2178 O O . LYS A 1 284 ? -9.828 25.547 47.188 1 97.69 284 LYS A O 1
ATOM 2183 N N . PRO A 1 285 ? -10.023 23.578 48.25 1 95.25 285 PRO A N 1
ATOM 2184 C CA . PRO A 1 285 ? -11.367 23.891 48.75 1 95.25 285 PRO A CA 1
ATOM 2185 C C . PRO A 1 285 ? -11.43 25.266 49.406 1 95.25 285 PRO A C 1
ATOM 2187 O O . PRO A 1 285 ? -10.602 25.562 50.281 1 95.25 285 PRO A O 1
ATOM 2190 N N . GLY A 1 286 ? -12.312 26.047 48.969 1 94.38 286 GLY A N 1
ATOM 2191 C CA . GLY A 1 286 ? -12.609 27.328 49.594 1 94.38 286 GLY A CA 1
ATOM 2192 C C . GLY A 1 286 ? -11.594 28.406 49.25 1 94.38 286 GLY A C 1
ATOM 2193 O O . GLY A 1 286 ? -11.609 29.5 49.844 1 94.38 286 GLY A O 1
ATOM 2194 N N . THR A 1 287 ? -10.688 28.094 48.312 1 96.88 287 THR A N 1
ATOM 2195 C CA . THR A 1 287 ? -9.664 29.062 47.938 1 96.88 287 THR A CA 1
ATOM 2196 C C . THR A 1 287 ? -9.594 29.234 46.438 1 96.88 287 THR A C 1
ATOM 2198 O O . THR A 1 287 ? -10.312 28.562 45.688 1 96.88 287 THR A O 1
ATOM 2201 N N . ASN A 1 288 ? -8.797 30.219 46.062 1 97.88 288 ASN A N 1
ATOM 2202 C CA . ASN A 1 288 ? -8.484 30.406 44.656 1 97.88 288 ASN A CA 1
ATOM 2203 C C . ASN A 1 288 ? -7.066 29.969 44.312 1 97.88 288 ASN A C 1
ATOM 2205 O O . ASN A 1 288 ? -6.422 30.547 43.438 1 97.88 288 ASN A O 1
ATOM 2209 N N . ILE A 1 289 ? -6.609 29.016 45.125 1 98.31 289 ILE A N 1
ATOM 2210 C CA . ILE A 1 289 ? -5.301 28.406 44.875 1 98.31 289 ILE A CA 1
ATOM 2211 C C . ILE A 1 289 ? -5.465 27.141 44.062 1 98.31 289 ILE A C 1
ATOM 2213 O O . ILE A 1 289 ? -6.152 26.203 44.469 1 98.31 289 ILE A O 1
ATOM 2217 N N . VAL A 1 290 ? -4.812 27.078 42.875 1 98.75 290 VAL A N 1
ATOM 2218 C CA . VAL A 1 290 ? -4.938 25.953 41.969 1 98.75 290 VAL A CA 1
ATOM 2219 C C . VAL A 1 290 ? -4.305 24.719 42.594 1 98.75 290 VAL A C 1
ATOM 2221 O O . VAL A 1 290 ? -3.217 24.781 43.156 1 98.75 290 VAL A O 1
ATOM 2224 N N . SER A 1 291 ? -5.016 23.562 42.5 1 98.62 291 SER A N 1
ATOM 2225 C CA . SER A 1 291 ? -4.492 22.312 43.062 1 98.62 291 SER A CA 1
ATOM 2226 C C . SER A 1 291 ? -4.23 21.297 41.938 1 98.62 291 SER A C 1
ATOM 2228 O O . SER A 1 291 ? -3.553 20.281 42.188 1 98.62 291 SER A O 1
ATOM 2230 N N . GLY A 1 292 ? -4.73 21.516 40.781 1 98.75 292 GLY A N 1
ATOM 2231 C CA . GLY A 1 292 ? -4.496 20.578 39.688 1 98.75 292 GLY A CA 1
ATOM 2232 C C . GLY A 1 292 ? -5.445 20.781 38.531 1 98.75 292 GLY A C 1
ATOM 2233 O O . GLY A 1 292 ? -5.938 21.891 38.312 1 98.75 292 GLY A O 1
ATOM 2234 N N . VAL A 1 293 ? -5.559 19.75 37.656 1 98.88 293 VAL A N 1
ATOM 2235 C CA . VAL A 1 293 ? -6.457 19.781 36.5 1 98.88 293 VAL A CA 1
ATOM 2236 C C . VAL A 1 293 ? -7.227 18.453 36.406 1 98.88 293 VAL A C 1
ATOM 2238 O O . VAL A 1 293 ? -6.77 17.438 36.906 1 98.88 293 VAL A O 1
ATOM 2241 N N . LEU A 1 294 ? -8.398 18.5 35.906 1 98.81 294 LEU A N 1
ATOM 2242 C CA . LEU A 1 294 ? -9.172 17.312 35.531 1 98.81 294 LEU A CA 1
ATOM 2243 C C . LEU A 1 294 ? -9.062 17.047 34.031 1 98.81 294 LEU A C 1
ATOM 2245 O O . LEU A 1 294 ? -9.297 17.953 33.219 1 98.81 294 LEU A O 1
ATOM 2249 N N . LEU A 1 295 ? -8.633 15.859 33.656 1 98.81 295 LEU A N 1
ATOM 2250 C CA . LEU A 1 295 ? -8.523 15.43 32.25 1 98.81 295 LEU A CA 1
ATOM 2251 C C . LEU A 1 295 ? -9.594 14.391 31.922 1 98.81 295 LEU A C 1
ATOM 2253 O O . LEU A 1 295 ? -10.094 13.711 32.812 1 98.81 295 LEU A O 1
ATOM 2257 N N . ASN A 1 296 ? -10.008 14.391 30.703 1 98.75 296 ASN A N 1
ATOM 2258 C CA . ASN A 1 296 ? -10.852 13.32 30.188 1 98.75 296 ASN A CA 1
ATOM 2259 C C . ASN A 1 296 ? -10.172 12.578 29.031 1 98.75 296 ASN A C 1
ATOM 2261 O O . ASN A 1 296 ? -9.75 13.203 28.062 1 98.75 296 ASN A O 1
ATOM 2265 N N . LYS A 1 297 ? -9.922 11.336 29.078 1 96.88 297 LYS A N 1
ATOM 2266 C CA . LYS A 1 297 ? -9.359 10.484 28.031 1 96.88 297 LYS A CA 1
ATOM 2267 C C . LYS A 1 297 ? -10.203 9.234 27.828 1 96.88 297 LYS A C 1
ATOM 2269 O O . LYS A 1 297 ? -10.383 8.445 28.766 1 96.88 297 LYS A O 1
ATOM 2274 N N . GLY A 1 298 ? -10.797 9.148 26.734 1 94.25 298 GLY A N 1
ATOM 2275 C CA . GLY A 1 298 ? -11.602 7.98 26.406 1 94.25 298 GLY A CA 1
ATOM 2276 C C . GLY A 1 298 ? -12.844 7.852 27.281 1 94.25 298 GLY A C 1
ATOM 2277 O O . GLY A 1 298 ? -13.211 6.746 27.672 1 94.25 298 GLY A O 1
ATOM 2278 N N . GLY A 1 299 ? -13.305 8.82 27.688 1 95.88 299 GLY A N 1
ATOM 2279 C CA . GLY A 1 299 ? -14.508 8.797 28.5 1 95.88 299 GLY A CA 1
ATOM 2280 C C . GLY A 1 299 ? -14.219 8.672 29.984 1 95.88 299 GLY A C 1
ATOM 2281 O O . GLY A 1 299 ? -15.141 8.703 30.812 1 95.88 299 GLY A O 1
ATOM 2282 N N . ARG A 1 300 ? -12.953 8.516 30.422 1 95.31 300 ARG A N 1
ATOM 2283 C CA . ARG A 1 300 ? -12.57 8.367 31.828 1 95.31 300 ARG A CA 1
ATOM 2284 C C . ARG A 1 300 ? -11.914 9.641 32.344 1 95.31 300 ARG A C 1
ATOM 2286 O O . ARG A 1 300 ? -11.039 10.211 31.703 1 95.31 300 ARG A O 1
ATOM 2293 N N . ASP A 1 301 ? -12.32 10.148 33.5 1 97.94 301 ASP A N 1
ATOM 2294 C CA . ASP A 1 301 ? -11.742 11.328 34.125 1 97.94 301 ASP A CA 1
ATOM 2295 C C . ASP A 1 301 ? -10.461 10.961 34.906 1 97.94 301 ASP A C 1
ATOM 2297 O O . ASP A 1 301 ? -10.383 9.906 35.531 1 97.94 301 ASP A O 1
ATOM 2301 N N . ILE A 1 302 ? -9.5 11.758 34.75 1 98.44 302 ILE A N 1
ATOM 2302 C CA . ILE A 1 302 ? -8.219 11.625 35.438 1 98.44 302 ILE A CA 1
ATOM 2303 C C . ILE A 1 302 ? -7.875 12.93 36.156 1 98.44 302 ILE A C 1
ATOM 2305 O O . ILE A 1 302 ? -7.672 13.961 35.5 1 98.44 302 ILE A O 1
ATOM 2309 N N . ALA A 1 303 ? -7.809 12.938 37.438 1 98.56 303 ALA A N 1
ATOM 2310 C CA . ALA A 1 303 ? -7.395 14.109 38.219 1 98.56 303 ALA A CA 1
ATOM 2311 C C . ALA A 1 303 ? -5.879 14.141 38.406 1 98.56 303 ALA A C 1
ATOM 2313 O O . ALA A 1 303 ? -5.27 13.133 38.781 1 98.56 303 ALA A O 1
ATOM 2314 N N . VAL A 1 304 ? -5.25 15.164 38.062 1 98.88 304 VAL A N 1
ATOM 2315 C CA . VAL A 1 304 ? -3.809 15.328 38.219 1 98.88 304 VAL A CA 1
ATOM 2316 C C . VAL A 1 304 ? -3.525 16.5 39.156 1 98.88 304 VAL A C 1
ATOM 2318 O O . VAL A 1 304 ? -4.09 17.594 38.969 1 98.88 304 VAL A O 1
ATOM 2321 N N . ASN A 1 305 ? -2.641 16.344 40.094 1 98.75 305 ASN A N 1
ATOM 2322 C CA . ASN A 1 305 ? -2.297 17.359 41.094 1 98.75 305 ASN A CA 1
ATOM 2323 C C . ASN A 1 305 ? -1.057 18.141 40.656 1 98.75 305 ASN A C 1
ATOM 2325 O O . ASN A 1 305 ? -0.187 17.609 39.969 1 98.75 305 ASN A O 1
ATOM 2329 N N . VAL A 1 306 ? -1.033 19.422 41.094 1 98.81 306 VAL A N 1
ATOM 2330 C CA . VAL A 1 306 ? 0.121 20.25 40.781 1 98.81 306 VAL A CA 1
ATOM 2331 C C . VAL A 1 306 ? 0.727 20.812 42.062 1 98.81 306 VAL A C 1
ATOM 2333 O O . VAL A 1 306 ? 0.001 21.203 42.969 1 98.81 306 VAL A O 1
ATOM 2336 N N . ARG A 1 307 ? 1.99 20.859 42.156 1 98.12 307 ARG A N 1
ATOM 2337 C CA . ARG A 1 307 ? 2.689 21.359 43.312 1 98.12 307 ARG A CA 1
ATOM 2338 C C . ARG A 1 307 ? 3.064 22.828 43.156 1 98.12 307 ARG A C 1
ATOM 2340 O O . ARG A 1 307 ? 3.129 23.578 44.125 1 98.12 307 ARG A O 1
ATOM 2347 N N . LYS A 1 308 ? 3.299 23.219 41.969 1 98.25 308 LYS A N 1
ATOM 2348 C CA . LYS A 1 308 ? 3.75 24.594 41.719 1 98.25 308 LYS A CA 1
ATOM 2349 C C . LYS A 1 308 ? 2.734 25.359 40.875 1 98.25 308 LYS A C 1
ATOM 2351 O O . LYS A 1 308 ? 1.782 25.922 41.438 1 98.25 308 LYS A O 1
ATOM 2356 N N . GLU A 1 309 ? 2.74 25.125 39.5 1 98.75 309 GLU A N 1
ATOM 2357 C CA . GLU A 1 309 ? 1.809 25.922 38.719 1 98.75 309 GLU A CA 1
ATOM 2358 C C . GLU A 1 309 ? 1.196 25.094 37.594 1 98.75 309 GLU A C 1
ATOM 2360 O O . GLU A 1 309 ? 1.813 24.141 37.094 1 98.75 309 GLU A O 1
ATOM 2365 N N . VAL A 1 310 ? -0.012 25.438 37.25 1 98.94 310 VAL A N 1
ATOM 2366 C CA . VAL A 1 310 ? -0.608 25.031 36 1 98.94 310 VAL A CA 1
ATOM 2367 C C . VAL A 1 310 ? -0.378 26.125 34.938 1 98.94 310 VAL A C 1
ATOM 2369 O O . VAL A 1 310 ? -0.539 27.312 35.25 1 98.94 310 VAL A O 1
ATOM 2372 N N . VAL A 1 311 ? 0.111 25.75 33.812 1 98.94 311 VAL A N 1
ATOM 2373 C CA . VAL A 1 311 ? 0.272 26.656 32.656 1 98.94 311 VAL A CA 1
ATOM 2374 C C . VAL A 1 311 ? -0.73 26.297 31.578 1 98.94 311 VAL A C 1
ATOM 2376 O O . VAL A 1 311 ? -0.646 25.234 30.969 1 98.94 311 VAL A O 1
ATOM 2379 N N . VAL A 1 312 ? -1.649 27.172 31.312 1 98.94 312 VAL A N 1
ATOM 2380 C CA . VAL A 1 312 ? -2.617 26.969 30.25 1 98.94 312 VAL A CA 1
ATOM 2381 C C . VAL A 1 312 ? -2.062 27.516 28.938 1 98.94 312 VAL A C 1
ATOM 2383 O O . VAL A 1 312 ? -1.749 28.703 28.828 1 98.94 312 VAL A O 1
ATOM 2386 N N . SER A 1 313 ? -1.866 26.688 27.984 1 98.94 313 SER A N 1
ATOM 2387 C CA . SER A 1 313 ? -1.342 27.016 26.656 1 98.94 313 SER A CA 1
ATOM 2388 C C . SER A 1 313 ? -2.174 26.359 25.562 1 98.94 313 SER A C 1
ATOM 2390 O O . SER A 1 313 ? -1.631 25.703 24.672 1 98.94 313 SER A O 1
ATOM 2392 N N . ALA A 1 314 ? -3.445 26.484 25.656 1 98.69 314 ALA A N 1
ATOM 2393 C CA . ALA A 1 314 ? -4.371 25.75 24.797 1 98.69 314 ALA A CA 1
ATOM 2394 C C . ALA A 1 314 ? -4.812 26.625 23.609 1 98.69 314 ALA A C 1
ATOM 2396 O O . ALA A 1 314 ? -5.602 26.172 22.781 1 98.69 314 ALA A O 1
ATOM 2397 N N . GLY A 1 315 ? -4.297 27.844 23.484 1 98.44 315 GLY A N 1
ATOM 2398 C CA . GLY A 1 315 ? -4.609 28.703 22.359 1 98.44 315 GLY A CA 1
ATOM 2399 C C . GLY A 1 315 ? -5.727 29.688 22.641 1 98.44 315 GLY A C 1
ATOM 2400 O O . GLY A 1 315 ? -6.387 29.594 23.688 1 98.44 315 GLY A O 1
ATOM 2401 N N . ALA A 1 316 ? -6.051 30.5 21.719 1 98.56 316 ALA A N 1
ATOM 2402 C CA . ALA A 1 316 ? -6.938 31.656 21.891 1 98.56 316 ALA A CA 1
ATOM 2403 C C . ALA A 1 316 ? -8.391 31.219 22 1 98.56 316 ALA A C 1
ATOM 2405 O O . ALA A 1 316 ? -9.273 32.031 22.297 1 98.56 316 ALA A O 1
ATOM 2406 N N . ILE A 1 317 ? -8.633 29.906 21.766 1 98.75 317 ILE A N 1
ATOM 2407 C CA . ILE A 1 317 ? -10 29.422 21.875 1 98.75 317 ILE A CA 1
ATOM 2408 C C . ILE A 1 317 ? -10.125 28.484 23.078 1 98.75 317 ILE A C 1
ATOM 2410 O O . ILE A 1 317 ? -10.969 28.703 23.953 1 98.75 317 ILE A O 1
ATOM 2414 N N . ASN A 1 318 ? -9.234 27.578 23.219 1 98.81 318 ASN A N 1
ATOM 2415 C CA . ASN A 1 318 ? -9.367 26.562 24.25 1 98.81 318 ASN A CA 1
ATOM 2416 C C . ASN A 1 318 ? -8.898 27.094 25.609 1 98.81 318 ASN A C 1
ATOM 2418 O O . ASN A 1 318 ? -9.375 26.641 26.656 1 98.81 318 ASN A O 1
ATOM 2422 N N . SER A 1 319 ? -7.914 28.047 25.656 1 98.94 319 SER A N 1
ATOM 2423 C CA . SER A 1 319 ? -7.48 28.609 26.938 1 98.94 319 SER A CA 1
ATOM 2424 C C . SER A 1 319 ? -8.625 29.344 27.625 1 98.94 319 SER A C 1
ATOM 2426 O O . SER A 1 319 ? -8.938 29.047 28.781 1 98.94 319 SER A O 1
ATOM 2428 N N . PRO A 1 320 ? -9.297 30.297 26.953 1 98.88 320 PRO A N 1
ATOM 2429 C CA . PRO A 1 320 ? -10.43 30.938 27.625 1 98.88 320 PRO A CA 1
ATOM 2430 C C . PRO A 1 320 ? -11.555 29.969 27.953 1 98.88 320 PRO A C 1
ATOM 2432 O O . PRO A 1 320 ? -12.203 30.094 28.984 1 98.88 320 PRO A O 1
ATOM 2435 N N . GLN A 1 321 ? -11.82 29 27.047 1 98.88 321 GLN A N 1
ATOM 2436 C CA . GLN A 1 321 ? -12.867 28.016 27.344 1 98.88 321 GLN A CA 1
ATOM 2437 C C . GLN A 1 321 ? -12.57 27.281 28.641 1 98.88 321 GLN A C 1
ATOM 2439 O O . GLN A 1 321 ? -13.461 27.125 29.484 1 98.88 321 GLN A O 1
ATOM 2444 N N . LEU A 1 322 ? -11.359 26.797 28.797 1 98.88 322 LEU A N 1
ATOM 2445 C CA . LEU A 1 322 ? -10.969 26.078 30 1 98.88 322 LEU A CA 1
ATOM 2446 C C . LEU A 1 322 ? -11.086 26.969 31.234 1 98.88 322 LEU A C 1
ATOM 2448 O O . LEU A 1 322 ? -11.539 26.516 32.281 1 98.88 322 LEU A O 1
ATOM 2452 N N . LEU A 1 323 ? -10.641 28.25 31.156 1 98.94 323 LEU A N 1
ATOM 2453 C CA . LEU A 1 323 ? -10.75 29.172 32.281 1 98.94 323 LEU A CA 1
ATOM 2454 C C . LEU A 1 323 ? -12.211 29.391 32.656 1 98.94 323 LEU A C 1
ATOM 2456 O O . LEU A 1 323 ? -12.562 29.328 33.844 1 98.94 323 LEU A O 1
ATOM 2460 N N . LEU A 1 324 ? -13.062 29.594 31.656 1 98.88 324 LEU A N 1
ATOM 2461 C CA . LEU A 1 324 ? -14.477 29.828 31.922 1 98.88 324 LEU A CA 1
ATOM 2462 C C . LEU A 1 324 ? -15.109 28.609 32.594 1 98.88 324 LEU A C 1
ATOM 2464 O O . LEU A 1 324 ? -15.836 28.75 33.594 1 98.88 324 LEU A O 1
ATOM 2468 N N . LEU A 1 325 ? -14.812 27.469 32.062 1 98.75 325 LEU A N 1
ATOM 2469 C CA . LEU A 1 325 ? -15.344 26.219 32.625 1 98.75 325 LEU A CA 1
ATOM 2470 C C . LEU A 1 325 ? -14.883 26.031 34.062 1 98.75 325 LEU A C 1
ATOM 2472 O O . LEU A 1 325 ? -15.516 25.297 34.844 1 98.75 325 LEU A O 1
ATOM 2476 N N . SER A 1 326 ? -13.812 26.688 34.469 1 98.81 326 SER A N 1
ATOM 2477 C CA . SER A 1 326 ? -13.188 26.5 35.781 1 98.81 326 SER A CA 1
ATOM 2478 C C . SER A 1 326 ? -13.594 27.625 36.719 1 98.81 326 SER A C 1
ATOM 2480 O O . SER A 1 326 ? -13.039 27.719 37.844 1 98.81 326 SER A O 1
ATOM 2482 N N . GLY A 1 327 ? -14.453 28.516 36.312 1 98.62 327 GLY A N 1
ATOM 2483 C CA . GLY A 1 327 ? -14.977 29.562 37.188 1 98.62 327 GLY A CA 1
ATOM 2484 C C . GLY A 1 327 ? -14.195 30.859 37.094 1 98.62 327 GLY A C 1
ATOM 2485 O O . GLY A 1 327 ? -14.359 31.75 37.938 1 98.62 327 GLY A O 1
ATOM 2486 N N . ILE A 1 328 ? -13.336 31 36.219 1 98.88 328 ILE A N 1
ATOM 2487 C CA . ILE A 1 328 ? -12.578 32.219 36 1 98.88 328 ILE A CA 1
ATOM 2488 C C . ILE A 1 328 ? -13.133 32.938 34.75 1 98.88 328 ILE A C 1
ATOM 2490 O O . ILE A 1 328 ? -12.875 32.531 33.625 1 98.88 328 ILE A O 1
ATOM 2494 N N . GLY A 1 329 ? -13.859 34 34.875 1 98.69 329 GLY A N 1
ATOM 2495 C CA . GLY A 1 329 ? -14.508 34.719 33.812 1 98.69 329 GLY A CA 1
ATOM 2496 C C . GLY A 1 329 ? -15.523 35.719 34.281 1 98.69 329 GLY A C 1
ATOM 2497 O O . GLY A 1 329 ? -15.672 35.938 35.5 1 98.69 329 GLY A O 1
ATOM 2498 N N . PRO A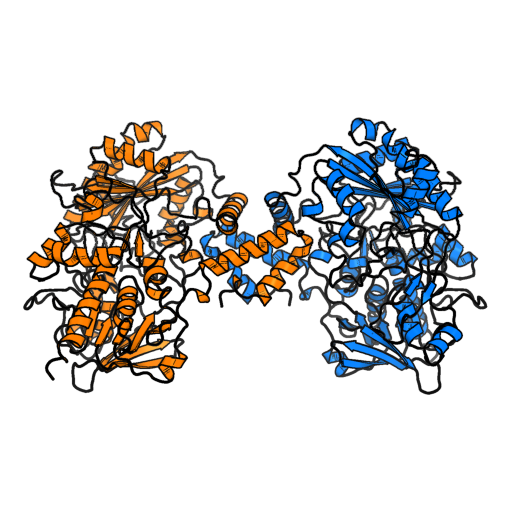 1 330 ? -16.188 36.344 33.406 1 98.56 330 PRO A N 1
ATOM 2499 C CA . PRO A 1 330 ? -17.203 37.344 33.781 1 98.56 330 PRO A CA 1
ATOM 2500 C C . PRO A 1 330 ? -18.281 36.75 34.688 1 98.56 330 PRO A C 1
ATOM 2502 O O . PRO A 1 330 ? -18.938 35.75 34.312 1 98.56 330 PRO A O 1
ATOM 2505 N N . ARG A 1 331 ? -18.531 37.375 35.875 1 98.38 331 ARG A N 1
ATOM 2506 C CA . ARG A 1 331 ? -19.406 36.812 36.906 1 98.38 331 ARG A CA 1
ATOM 2507 C C . ARG A 1 331 ? -20.797 36.531 36.344 1 98.38 331 ARG A C 1
ATOM 2509 O O . ARG A 1 331 ? -21.312 35.406 36.5 1 98.38 331 ARG A O 1
ATOM 2516 N N . LYS A 1 332 ? -21.328 37.438 35.625 1 98.31 332 LYS A N 1
ATOM 2517 C CA . LYS A 1 332 ? -22.688 37.281 35.125 1 98.31 332 LYS A CA 1
ATOM 2518 C C . LYS A 1 332 ? -22.781 36.094 34.188 1 98.31 332 LYS A C 1
ATOM 2520 O O . LYS A 1 332 ? -23.719 35.281 34.281 1 98.31 332 LYS A O 1
ATOM 2525 N N . HIS A 1 333 ? -21.828 35.938 33.281 1 98.31 333 HIS A N 1
ATOM 2526 C CA . HIS A 1 333 ? -21.812 34.844 32.312 1 98.31 333 HIS A CA 1
ATOM 2527 C C . HIS A 1 333 ? -21.719 33.5 33.031 1 98.31 333 HIS A C 1
ATOM 2529 O O . HIS A 1 333 ? -22.438 32.562 32.688 1 98.31 333 HIS A O 1
ATOM 2535 N N . LEU A 1 334 ? -20.859 33.375 34 1 98.56 334 LEU A N 1
ATOM 2536 C CA . LEU A 1 334 ? -20.641 32.156 34.75 1 98.56 334 LEU A CA 1
ATOM 2537 C C . LEU A 1 334 ? -21.875 31.797 35.562 1 98.56 334 LEU A C 1
ATOM 2539 O O . LEU A 1 334 ? -22.297 30.641 35.594 1 98.56 334 LEU A O 1
ATOM 2543 N N . GLU A 1 335 ? -22.453 32.781 36.188 1 98.31 335 GLU A N 1
ATOM 2544 C CA . GLU A 1 335 ? -23.641 32.562 37 1 98.31 335 GLU A CA 1
ATOM 2545 C C . GLU A 1 335 ? -24.812 32.125 36.125 1 98.31 335 GLU A C 1
ATOM 2547 O O . GLU A 1 335 ? -25.609 31.25 36.531 1 98.31 335 GLU A O 1
ATOM 2552 N N . ASP A 1 336 ? -24.922 32.719 35 1 98.12 336 ASP A N 1
ATOM 2553 C CA . ASP A 1 336 ? -25.969 32.312 34.062 1 98.12 336 ASP A CA 1
ATOM 2554 C C . ASP A 1 336 ? -25.859 30.844 33.719 1 98.12 336 ASP A C 1
ATOM 2556 O O . ASP A 1 336 ? -26.875 30.203 33.406 1 98.12 336 ASP A O 1
ATOM 2560 N N . LEU A 1 337 ? -24.672 30.25 33.75 1 98.25 337 LEU A N 1
ATOM 2561 C CA . LEU A 1 337 ? -24.438 28.844 33.406 1 98.25 337 LEU A CA 1
ATOM 2562 C C . LEU A 1 337 ? -24.297 28 34.656 1 98.25 337 LEU A C 1
ATOM 2564 O O . LEU A 1 337 ? -23.953 26.812 34.562 1 98.25 337 LEU A O 1
ATOM 2568 N N . ASN A 1 338 ? -24.547 28.578 35.812 1 97.81 338 ASN A N 1
ATOM 2569 C CA . ASN A 1 338 ? -24.453 27.906 37.094 1 97.81 338 ASN A CA 1
ATOM 2570 C C . ASN A 1 338 ? -23.047 27.375 37.344 1 97.81 338 ASN A C 1
ATOM 2572 O O . ASN A 1 338 ? -22.891 26.234 37.781 1 97.81 338 ASN A O 1
ATOM 2576 N N . ILE A 1 339 ? -22.062 28.188 36.969 1 98 339 ILE A N 1
ATOM 2577 C CA . ILE A 1 339 ? -20.672 27.891 37.281 1 98 339 ILE A CA 1
ATOM 2578 C C . ILE A 1 339 ? -20.203 28.734 38.469 1 98 339 ILE A C 1
ATOM 2580 O O . ILE A 1 339 ? -20.406 29.953 38.5 1 98 339 ILE A O 1
ATOM 2584 N N . GLU A 1 340 ? -19.625 28.078 39.5 1 97.25 340 GLU A N 1
ATOM 2585 C CA . GLU A 1 340 ? -19.109 28.812 40.656 1 97.25 340 GLU A CA 1
ATOM 2586 C C . GLU A 1 340 ? -18.031 29.797 40.219 1 97.25 340 GLU A C 1
ATOM 2588 O O . GLU A 1 340 ? -17.078 29.438 39.531 1 97.25 340 GLU A O 1
ATOM 2593 N N . VAL A 1 341 ? -18.172 31.047 40.688 1 98 341 VAL A N 1
ATOM 2594 C CA . VAL A 1 341 ? -17.203 32.094 40.312 1 98 341 VAL A CA 1
ATOM 2595 C C . VAL A 1 341 ? -16 32.031 41.25 1 98 341 VAL A C 1
ATOM 2597 O O . VAL A 1 341 ? -16.141 32.219 42.469 1 98 341 VAL A O 1
ATOM 2600 N N . LYS A 1 342 ? -14.867 31.75 40.719 1 98.06 342 LYS A N 1
ATOM 2601 C CA . LYS A 1 342 ? -13.609 31.781 41.469 1 98.06 342 LYS A CA 1
ATOM 2602 C C . LYS A 1 342 ? -12.914 33.125 41.312 1 98.06 342 LYS A C 1
ATOM 2604 O O . LYS A 1 342 ? -12.305 33.625 42.25 1 98.06 342 LYS A O 1
ATOM 2609 N N . ALA A 1 343 ? -12.953 33.719 40.125 1 98.38 343 ALA A N 1
ATOM 2610 C CA . ALA A 1 343 ? -12.383 35.031 39.812 1 98.38 343 ALA A CA 1
ATOM 2611 C C . ALA A 1 343 ? -13.188 35.75 38.75 1 98.38 343 ALA A C 1
ATOM 2613 O O . ALA A 1 343 ? -13.43 35.188 37.656 1 98.38 343 ALA A O 1
ATOM 2614 N N . ASP A 1 344 ? -13.633 36.938 39.062 1 98.31 344 ASP A N 1
ATOM 2615 C CA . ASP A 1 344 ? -14.352 37.781 38.094 1 98.31 344 ASP A CA 1
ATOM 2616 C C . ASP A 1 344 ? -13.383 38.531 37.188 1 98.31 344 ASP A C 1
ATOM 2618 O O . ASP A 1 344 ? -12.82 39.562 37.594 1 98.31 344 ASP A O 1
ATOM 2622 N N . LEU A 1 345 ? -13.148 38.062 36.031 1 98.69 345 LEU A N 1
ATOM 2623 C CA . LEU A 1 345 ? -12.203 38.594 35.062 1 98.69 345 LEU A CA 1
ATOM 2624 C C . LEU A 1 345 ? -12.805 38.594 33.656 1 98.69 345 LEU A C 1
ATOM 2626 O O . LEU A 1 345 ? -13.68 37.781 33.344 1 98.69 345 LEU A O 1
ATOM 2630 N N . PRO A 1 346 ? -12.398 39.438 32.75 1 98.62 346 PRO A N 1
ATOM 2631 C CA . PRO A 1 346 ? -13 39.531 31.422 1 98.62 346 PRO A CA 1
ATOM 2632 C C . PRO A 1 346 ? -12.445 38.5 30.438 1 98.62 346 PRO A C 1
ATOM 2634 O O . PRO A 1 346 ? -12.062 38.844 29.312 1 98.62 346 PRO A O 1
ATOM 2637 N N . VAL A 1 347 ? -12.469 37.219 30.875 1 98.81 347 VAL A N 1
ATOM 2638 C CA . VAL A 1 347 ? -12.031 36.125 30.016 1 98.81 347 VAL A CA 1
ATOM 2639 C C . VAL A 1 347 ? -12.945 36.031 28.797 1 98.81 347 VAL A C 1
ATOM 2641 O O . VAL A 1 347 ? -14.172 36.094 28.922 1 98.81 347 VAL A O 1
ATOM 2644 N N . GLY A 1 348 ? -12.375 35.875 27.609 1 98.69 348 GLY A N 1
ATOM 2645 C CA . GLY A 1 348 ? -13.133 35.688 26.375 1 98.69 348 GLY A CA 1
ATOM 2646 C C . GLY A 1 348 ? -13.43 37 25.656 1 98.69 348 GLY A C 1
ATOM 2647 O O . GLY A 1 348 ? -13.82 36.969 24.484 1 98.69 348 GLY A O 1
ATOM 2648 N N . GLU A 1 349 ? -13.148 38.062 26.328 1 97.69 349 GLU A N 1
ATOM 2649 C CA . GLU A 1 349 ? -13.367 39.344 25.703 1 97.69 349 GLU A CA 1
ATOM 2650 C C . GLU A 1 349 ? -12.18 39.75 24.828 1 97.69 349 GLU A C 1
ATOM 2652 O O . GLU A 1 349 ? -11.117 39.125 24.891 1 97.69 349 GLU A O 1
ATOM 2657 N N . ASN A 1 350 ? -12.297 40.719 23.953 1 97.94 350 ASN A N 1
ATOM 2658 C CA . ASN A 1 350 ? -11.234 41.281 23.125 1 97.94 350 ASN A CA 1
ATOM 2659 C C . ASN A 1 350 ? -10.727 40.281 22.078 1 97.94 350 ASN A C 1
ATOM 2661 O O . ASN A 1 350 ? -9.539 40.312 21.734 1 97.94 350 ASN A O 1
ATOM 2665 N N . LEU A 1 351 ? -11.602 39.344 21.672 1 98.56 351 LEU A N 1
ATOM 2666 C CA . LEU A 1 351 ? -11.219 38.375 20.656 1 98.56 351 LEU A CA 1
ATOM 2667 C C . LEU A 1 351 ? -10.852 39.094 19.344 1 98.56 351 LEU A C 1
ATOM 2669 O O . LEU A 1 351 ? -11.68 39.781 18.766 1 98.56 351 LEU A O 1
ATOM 2673 N N . GLN A 1 352 ? -9.617 38.938 18.922 1 98.31 352 GLN A N 1
ATOM 2674 C CA . GLN A 1 352 ? -9.117 39.531 17.672 1 98.31 352 GLN A CA 1
ATOM 2675 C C . GLN A 1 352 ? -8.633 38.438 16.719 1 98.31 352 GLN A C 1
ATOM 2677 O O . GLN A 1 352 ? -8.242 37.344 17.141 1 98.31 352 GLN A O 1
ATOM 2682 N N . ASP A 1 353 ? -8.719 38.719 15.438 1 98.12 353 ASP A N 1
ATOM 2683 C CA . ASP A 1 353 ? -8.281 37.781 14.383 1 98.12 353 ASP A CA 1
ATOM 2684 C C . ASP A 1 353 ? -7.926 38.562 13.109 1 98.12 353 ASP A C 1
ATOM 2686 O O . ASP A 1 353 ? -8.32 39.719 12.945 1 98.12 353 ASP A O 1
ATOM 2690 N N . HIS A 1 354 ? -7.031 37.969 12.352 1 98.31 354 HIS A N 1
ATOM 2691 C CA . HIS A 1 354 ? -6.801 38.469 11 1 98.31 354 HIS A CA 1
ATOM 2692 C C . HIS A 1 354 ? -7.793 37.844 10.016 1 98.31 354 HIS A C 1
ATOM 2694 O O . HIS A 1 354 ? -7.961 36.625 9.961 1 98.31 354 HIS A O 1
ATOM 2700 N N . LEU A 1 355 ? -8.492 38.656 9.281 1 97.88 355 LEU A N 1
ATOM 2701 C CA . LEU A 1 355 ? -9.312 38.188 8.172 1 97.88 355 LEU A CA 1
ATOM 2702 C C . LEU A 1 355 ? -8.625 38.438 6.84 1 97.88 355 LEU A C 1
ATOM 2704 O O . LEU A 1 355 ? -7.727 39.281 6.75 1 97.88 355 LEU A O 1
ATOM 2708 N N . PHE A 1 356 ? -8.945 37.625 5.832 1 97.12 356 PHE A N 1
ATOM 2709 C CA . PHE A 1 356 ? -8.461 37.938 4.488 1 97.12 356 PHE A CA 1
ATOM 2710 C C . PHE A 1 356 ? -9.555 37.688 3.453 1 97.12 356 PHE A C 1
ATOM 2712 O O . PHE A 1 356 ? -10.547 37.031 3.738 1 97.12 356 PHE A O 1
ATOM 2719 N N . VAL A 1 357 ? -9.43 38.312 2.324 1 98.12 357 VAL A N 1
ATOM 2720 C CA . VAL A 1 357 ? -10.336 38.219 1.188 1 98.12 357 VAL A CA 1
ATOM 2721 C C . VAL A 1 357 ? -9.531 37.969 -0.09 1 98.12 357 VAL A C 1
ATOM 2723 O O . VAL A 1 357 ? -8.57 38.688 -0.371 1 98.12 357 VAL A O 1
ATOM 2726 N N . PRO A 1 358 ? -9.953 37 -0.851 1 97.12 358 PRO A N 1
ATOM 2727 C CA . PRO A 1 358 ? -9.172 36.656 -2.043 1 97.12 358 PRO A CA 1
ATOM 2728 C C . PRO A 1 358 ? -9.57 37.5 -3.264 1 97.12 358 PRO A C 1
ATOM 2730 O O . PRO A 1 358 ? -10.742 37.844 -3.418 1 97.12 358 PRO A O 1
ATOM 2733 N N . VAL A 1 359 ? -8.641 37.812 -4.086 1 97.75 359 VAL A N 1
ATOM 2734 C CA . VAL A 1 359 ? -8.781 38.25 -5.477 1 97.75 359 VAL A CA 1
ATOM 2735 C C . VAL A 1 359 ? -8.227 37.156 -6.406 1 97.75 359 VAL A C 1
ATOM 2737 O O . VAL A 1 359 ? -7.215 36.531 -6.102 1 97.75 359 VAL A O 1
ATOM 2740 N N . PHE A 1 360 ? -8.891 36.969 -7.555 1 97.62 360 PHE A N 1
ATOM 2741 C CA . PHE A 1 360 ? -8.555 35.812 -8.391 1 97.62 360 PHE A CA 1
ATOM 2742 C C . PHE A 1 360 ? -7.938 36.25 -9.703 1 97.62 360 PHE A C 1
ATOM 2744 O O . PHE A 1 360 ? -8.422 37.188 -10.336 1 97.62 360 PHE A O 1
ATOM 2751 N N . TYR A 1 361 ? -6.875 35.656 -10.039 1 98.5 361 TYR A N 1
ATOM 2752 C CA . TYR A 1 361 ? -6.281 35.75 -11.367 1 98.5 361 TYR A CA 1
ATOM 2753 C C . TYR A 1 361 ? -6.191 34.375 -12.016 1 98.5 361 TYR A C 1
ATOM 2755 O O . TYR A 1 361 ? -5.879 33.375 -11.352 1 98.5 361 TYR A O 1
ATOM 2763 N N . THR A 1 362 ? -6.535 34.219 -13.289 1 98.19 362 THR A N 1
ATOM 2764 C CA . THR A 1 362 ? -6.535 32.906 -13.945 1 98.19 362 THR A CA 1
ATOM 2765 C C . THR A 1 362 ? -5.715 32.969 -15.227 1 98.19 362 THR A C 1
ATOM 2767 O O . THR A 1 362 ? -5.469 34.031 -15.781 1 98.19 362 THR A O 1
ATOM 2770 N N . LYS A 1 363 ? -5.234 31.844 -15.57 1 97.81 363 LYS A N 1
ATOM 2771 C CA . LYS A 1 363 ? -4.508 31.594 -16.812 1 97.81 363 LYS A CA 1
ATOM 2772 C C . LYS A 1 363 ? -4.809 30.188 -17.344 1 97.81 363 LYS A C 1
ATOM 2774 O O . LYS A 1 363 ? -4.723 29.203 -16.609 1 97.81 363 LYS A O 1
ATOM 2779 N N . PRO A 1 364 ? -5.152 30.062 -18.672 1 96.75 364 PRO A N 1
ATOM 2780 C CA . PRO A 1 364 ? -5.41 28.719 -19.203 1 96.75 364 PRO A CA 1
ATOM 2781 C C . PRO A 1 364 ? -4.23 27.781 -19 1 96.75 364 PRO A C 1
ATOM 2783 O O . PRO A 1 364 ? -3.072 28.188 -19.094 1 96.75 364 PRO A O 1
ATOM 2786 N N . GLY A 1 365 ? -4.566 26.516 -18.656 1 94.88 365 GLY A N 1
ATOM 2787 C CA . GLY A 1 365 ? -3.559 25.484 -18.469 1 94.88 365 GLY A CA 1
ATOM 2788 C C . GLY A 1 365 ? -4.109 24.078 -18.625 1 94.88 365 GLY A C 1
ATOM 2789 O O . GLY A 1 365 ? -5.324 23.875 -18.672 1 94.88 365 GLY A O 1
ATOM 2790 N N . ASP A 1 366 ? -3.24 23.062 -18.766 1 91.88 366 ASP A N 1
ATOM 2791 C CA . ASP A 1 366 ? -3.668 21.672 -18.922 1 91.88 366 ASP A CA 1
ATOM 2792 C C . ASP A 1 366 ? -3.887 21 -17.562 1 91.88 366 ASP A C 1
ATOM 2794 O O . ASP A 1 366 ? -3.406 21.5 -16.547 1 91.88 366 ASP A O 1
ATOM 2798 N N . LYS A 1 367 ? -4.609 19.844 -17.609 1 89.69 367 LYS A N 1
ATOM 2799 C CA . LYS A 1 367 ? -5.02 19.141 -16.406 1 89.69 367 LYS A CA 1
ATOM 2800 C C . LYS A 1 367 ? -4 18.078 -16.016 1 89.69 367 LYS A C 1
ATOM 2802 O O . LYS A 1 367 ? -4.266 17.25 -15.141 1 89.69 367 LYS A O 1
ATOM 2807 N N . LYS A 1 368 ? -2.898 18.062 -16.422 1 88.56 368 LYS A N 1
ATOM 2808 C CA . LYS A 1 368 ? -1.931 16.984 -16.266 1 88.56 368 LYS A CA 1
ATOM 2809 C C . LYS A 1 368 ? -1.474 16.859 -14.82 1 88.56 368 LYS A C 1
ATOM 2811 O O . LYS A 1 368 ? -1.279 15.75 -14.32 1 88.56 368 LYS A O 1
ATOM 2816 N N . ALA A 1 369 ? -1.357 17.938 -14.164 1 88.38 369 ALA A N 1
ATOM 2817 C CA . ALA A 1 369 ? -0.758 17.953 -12.836 1 88.38 369 ALA A CA 1
ATOM 2818 C C . ALA A 1 369 ? -1.639 17.219 -11.828 1 88.38 369 ALA A C 1
ATOM 2820 O O . ALA A 1 369 ? -1.146 16.703 -10.82 1 88.38 369 ALA A O 1
ATOM 2821 N N . THR A 1 370 ? -2.924 17.094 -12.125 1 93.38 370 THR A N 1
ATOM 2822 C CA . THR A 1 370 ? -3.832 16.562 -11.117 1 93.38 370 THR A CA 1
ATOM 2823 C C . THR A 1 370 ? -4.418 15.234 -11.562 1 93.38 370 THR A C 1
ATOM 2825 O O . THR A 1 370 ? -5.418 14.773 -11.008 1 93.38 370 THR A O 1
ATOM 2828 N N . THR A 1 371 ? -3.807 14.617 -12.578 1 93.06 371 THR A N 1
ATOM 2829 C CA . THR A 1 371 ? -4.195 13.273 -12.977 1 93.06 371 THR A CA 1
ATOM 2830 C C . THR A 1 371 ? -3.65 12.234 -12 1 93.06 371 THR A C 1
ATOM 2832 O O . THR A 1 371 ? -2.646 12.477 -11.328 1 93.06 371 THR A O 1
ATOM 2835 N N . LEU A 1 372 ? -4.297 11.117 -11.945 1 91.31 372 LEU A N 1
ATOM 2836 C CA . LEU A 1 372 ? -3.926 10.07 -11.008 1 91.31 372 LEU A CA 1
ATOM 2837 C C . LEU A 1 372 ? -2.473 9.648 -11.211 1 91.31 372 LEU A C 1
ATOM 2839 O O . LEU A 1 372 ? -1.706 9.57 -10.242 1 91.31 372 LEU A O 1
ATOM 2843 N N . PRO A 1 373 ? -2.01 9.375 -12.523 1 90.62 373 PRO A N 1
ATOM 2844 C CA . PRO A 1 373 ? -0.609 8.992 -12.703 1 90.62 373 PRO A CA 1
ATOM 2845 C C . PRO A 1 373 ? 0.365 10.039 -12.164 1 90.62 373 PRO A C 1
ATOM 2847 O O . PRO A 1 373 ? 1.383 9.688 -11.562 1 90.62 373 PRO A O 1
ATOM 2850 N N . ASN A 1 374 ? 0.042 11.289 -12.336 1 92.56 374 ASN A N 1
ATOM 2851 C CA . ASN A 1 374 ? 0.93 12.352 -11.875 1 92.56 374 ASN A CA 1
ATOM 2852 C C . ASN A 1 374 ? 0.905 12.484 -10.352 1 92.56 374 ASN A C 1
ATOM 2854 O O . ASN A 1 374 ? 1.93 12.773 -9.734 1 92.56 374 ASN A O 1
ATOM 2858 N N . ILE A 1 375 ? -0.257 12.367 -9.758 1 93.31 375 ILE A N 1
ATOM 2859 C CA . ILE A 1 375 ? -0.358 12.375 -8.305 1 93.31 375 ILE A CA 1
ATOM 2860 C C . ILE A 1 375 ? 0.52 11.273 -7.719 1 93.31 375 ILE A C 1
ATOM 2862 O O . ILE A 1 375 ? 1.325 11.523 -6.816 1 93.31 375 ILE A O 1
ATOM 2866 N N . ILE A 1 376 ? 0.407 10.07 -8.273 1 92.06 376 ILE A N 1
ATOM 2867 C CA . ILE A 1 376 ? 1.182 8.93 -7.805 1 92.06 376 ILE A CA 1
ATOM 2868 C C . ILE A 1 376 ? 2.674 9.219 -7.957 1 92.06 376 ILE A C 1
ATOM 2870 O O . ILE A 1 376 ? 3.455 8.984 -7.031 1 92.06 376 ILE A O 1
ATOM 2874 N N . SER A 1 377 ? 3.016 9.688 -9.141 1 92.69 377 SER A N 1
ATOM 2875 C CA . SER A 1 377 ? 4.418 9.992 -9.414 1 92.69 377 SER A CA 1
ATOM 2876 C C . SER A 1 377 ? 4.965 11.016 -8.43 1 92.69 377 SER A C 1
ATOM 2878 O O . SER A 1 377 ? 6.109 10.906 -7.98 1 92.69 377 SER A O 1
ATOM 2880 N N . THR A 1 378 ? 4.215 12.023 -8.078 1 94.25 378 THR A N 1
ATOM 2881 C CA . THR A 1 378 ? 4.613 13.086 -7.164 1 94.25 378 THR A CA 1
ATOM 2882 C C . THR A 1 378 ? 4.918 12.516 -5.781 1 94.25 378 THR A C 1
ATOM 2884 O O . THR A 1 378 ? 5.938 12.852 -5.172 1 94.25 378 THR A O 1
ATOM 2887 N N . PHE A 1 379 ? 4.141 11.68 -5.316 1 93.12 379 PHE A N 1
ATOM 2888 C CA . PHE A 1 379 ? 4.332 11.102 -3.994 1 93.12 379 PHE A CA 1
ATOM 2889 C C . PHE A 1 379 ? 5.488 10.102 -4.004 1 93.12 379 PHE A C 1
ATOM 2891 O O . PHE A 1 379 ? 6.23 10 -3.025 1 93.12 379 PHE A O 1
ATOM 2898 N N . ILE A 1 380 ? 5.633 9.344 -5.105 1 92.12 380 ILE A N 1
ATOM 2899 C CA . ILE A 1 380 ? 6.766 8.438 -5.238 1 92.12 380 ILE A CA 1
ATOM 2900 C C . ILE A 1 380 ? 8.07 9.227 -5.195 1 92.12 380 ILE A C 1
ATOM 2902 O O . ILE A 1 380 ? 9.016 8.836 -4.512 1 92.12 380 ILE A O 1
ATOM 2906 N N . GLU A 1 381 ? 8.086 10.289 -5.965 1 94.44 381 GLU A N 1
ATOM 2907 C CA . GLU A 1 381 ? 9.273 11.141 -5.984 1 94.44 381 GLU A CA 1
ATOM 2908 C C . GLU A 1 381 ? 9.617 11.633 -4.586 1 94.44 381 GLU A C 1
ATOM 2910 O O . GLU A 1 381 ? 10.789 11.648 -4.199 1 94.44 381 GLU A O 1
ATOM 2915 N N . TYR A 1 382 ? 8.664 12.016 -3.848 1 96.44 382 TYR A N 1
ATOM 2916 C CA . TYR A 1 382 ? 8.859 12.523 -2.496 1 96.44 382 TYR A CA 1
ATOM 2917 C C . TYR A 1 382 ? 9.383 11.43 -1.574 1 96.44 382 TYR A C 1
ATOM 2919 O O . TYR A 1 382 ? 10.406 11.609 -0.909 1 96.44 382 TYR A O 1
ATOM 2927 N N . PHE A 1 383 ? 8.742 10.305 -1.558 1 94.81 383 PHE A N 1
ATOM 2928 C CA . PHE A 1 383 ? 9.062 9.273 -0.579 1 94.81 383 PHE A CA 1
ATOM 2929 C C . PHE A 1 383 ? 10.352 8.562 -0.948 1 94.81 383 PHE A C 1
ATOM 2931 O O . PHE A 1 383 ? 11.141 8.195 -0.07 1 94.81 383 PHE A O 1
ATOM 2938 N N . LEU A 1 384 ? 10.578 8.359 -2.24 1 93.38 384 LEU A N 1
ATOM 2939 C CA . LEU A 1 384 ? 11.727 7.555 -2.641 1 93.38 384 LEU A CA 1
ATOM 2940 C C . LEU A 1 384 ? 12.961 8.43 -2.822 1 93.38 384 LEU A C 1
ATOM 2942 O O . LEU A 1 384 ? 14.086 7.965 -2.625 1 93.38 384 LEU A O 1
ATOM 2946 N N . HIS A 1 385 ? 12.75 9.781 -3.156 1 93.62 385 HIS A N 1
ATOM 2947 C CA . HIS A 1 385 ? 13.906 10.586 -3.525 1 93.62 385 HIS A CA 1
ATOM 2948 C C . HIS A 1 385 ? 13.992 11.859 -2.682 1 93.62 385 HIS A C 1
ATOM 2950 O O . HIS A 1 385 ? 14.992 12.57 -2.729 1 93.62 385 HIS A O 1
ATOM 2956 N N . ASN A 1 386 ? 12.977 12.195 -1.869 1 94.81 386 ASN A N 1
ATOM 2957 C CA . ASN A 1 386 ? 12.93 13.414 -1.069 1 94.81 386 ASN A CA 1
ATOM 2958 C C . ASN A 1 386 ? 13.148 14.656 -1.929 1 94.81 386 ASN A C 1
ATOM 2960 O O . ASN A 1 386 ? 13.938 15.531 -1.574 1 94.81 386 ASN A O 1
ATOM 2964 N N . THR A 1 387 ? 12.562 14.641 -3.074 1 94.44 387 THR A N 1
ATOM 2965 C CA . THR A 1 387 ? 12.555 15.766 -4.008 1 94.44 387 THR A CA 1
ATOM 2966 C C . THR A 1 387 ? 11.148 16 -4.559 1 94.44 387 THR A C 1
ATOM 2968 O O . THR A 1 387 ? 10.211 15.266 -4.227 1 94.44 387 THR A O 1
ATOM 2971 N N . GLY A 1 388 ? 11.039 17.078 -5.289 1 93.75 388 GLY A N 1
ATOM 2972 C CA . GLY A 1 388 ? 9.781 17.359 -5.961 1 93.75 388 GLY A CA 1
ATOM 2973 C C . GLY A 1 388 ? 8.922 18.375 -5.234 1 93.75 388 GLY A C 1
ATOM 2974 O O . GLY A 1 388 ? 9.391 19.047 -4.316 1 93.75 388 GLY A O 1
ATOM 2975 N N . ASP A 1 389 ? 7.684 18.375 -5.578 1 93 389 ASP A N 1
ATOM 2976 C CA . ASP A 1 389 ? 6.801 19.484 -5.238 1 93 389 ASP A CA 1
ATOM 2977 C C . ASP A 1 389 ? 6.367 19.422 -3.777 1 93 389 ASP A C 1
ATOM 2979 O O . ASP A 1 389 ? 5.941 20.422 -3.203 1 93 389 ASP A O 1
ATOM 2983 N N . LEU A 1 390 ? 6.539 18.281 -3.15 1 95.88 390 LEU A N 1
ATOM 2984 C CA . LEU A 1 390 ? 5.949 18.078 -1.832 1 95.88 390 LEU A CA 1
ATOM 2985 C C . LEU A 1 390 ? 6.93 18.469 -0.732 1 95.88 390 LEU A C 1
ATOM 2987 O O . LEU A 1 390 ? 6.547 18.594 0.434 1 95.88 390 LEU A O 1
ATOM 2991 N N . ILE A 1 391 ? 8.227 18.797 -1.044 1 95 391 ILE A N 1
ATOM 2992 C CA . ILE A 1 391 ? 9.297 18.906 -0.054 1 95 391 ILE A CA 1
ATOM 2993 C C . ILE A 1 391 ? 9.242 20.281 0.607 1 95 391 ILE A C 1
ATOM 2995 O O . ILE A 1 391 ? 9.945 20.531 1.591 1 95 391 ILE A O 1
ATOM 2999 N N . ASP A 1 392 ? 8.422 21.188 0.078 1 94.19 392 ASP A N 1
ATOM 3000 C CA . ASP A 1 392 ? 8.258 22.516 0.652 1 94.19 392 ASP A CA 1
ATOM 3001 C C . ASP A 1 392 ? 6.922 23.125 0.243 1 94.19 392 ASP A C 1
ATOM 3003 O O . ASP A 1 392 ? 5.988 22.406 -0.121 1 94.19 392 ASP A O 1
ATOM 3007 N N . THR A 1 393 ? 6.816 24.469 0.399 1 94.81 393 THR A N 1
ATOM 3008 C CA . THR A 1 393 ? 5.531 25.109 0.136 1 94.81 393 THR A CA 1
ATOM 3009 C C . THR A 1 393 ? 5.586 25.922 -1.148 1 94.81 393 THR A C 1
ATOM 3011 O O . THR A 1 393 ? 4.672 26.703 -1.436 1 94.81 393 THR A O 1
ATOM 3014 N N . SER A 1 394 ? 6.703 25.859 -1.921 1 95.31 394 SER A N 1
ATOM 3015 C CA . SER A 1 394 ? 6.77 26.516 -3.227 1 95.31 394 SER A CA 1
ATOM 3016 C C . SER A 1 394 ? 5.617 26.078 -4.121 1 95.31 394 SER A C 1
ATOM 3018 O O . SER A 1 394 ? 5.242 24.891 -4.129 1 95.31 394 SER A O 1
ATOM 3020 N N . PRO A 1 395 ? 5.004 26.953 -4.773 1 96.44 395 PRO A N 1
ATOM 3021 C CA . PRO A 1 395 ? 5.363 28.344 -5.035 1 96.44 395 PRO A CA 1
ATOM 3022 C C . PRO A 1 395 ? 4.594 29.328 -4.152 1 96.44 395 PRO A C 1
ATOM 3024 O O . PRO A 1 395 ? 4.324 30.453 -4.57 1 96.44 395 PRO A O 1
ATOM 3027 N N . HIS A 1 396 ? 4.207 28.938 -3.023 1 97 396 HIS A N 1
ATOM 3028 C CA . HIS A 1 396 ? 3.324 29.734 -2.182 1 97 396 HIS A CA 1
ATOM 3029 C C . HIS A 1 396 ? 4.109 30.484 -1.117 1 97 396 HIS A C 1
ATOM 3031 O O . HIS A 1 396 ? 3.596 30.75 -0.027 1 97 396 HIS A O 1
ATOM 3037 N N . ARG A 1 397 ? 5.336 30.875 -1.36 1 96.81 397 ARG A N 1
ATOM 3038 C CA . ARG A 1 397 ? 6.199 31.375 -0.293 1 96.81 397 ARG A CA 1
ATOM 3039 C C . ARG A 1 397 ? 6.32 32.875 -0.342 1 96.81 397 ARG A C 1
ATOM 3041 O O . ARG A 1 397 ? 6.969 33.5 0.516 1 96.81 397 ARG A O 1
ATOM 3048 N N . VAL A 1 398 ? 5.633 33.531 -1.267 1 98.06 398 VAL A N 1
ATOM 3049 C CA . VAL A 1 398 ? 5.773 35 -1.381 1 98.06 398 VAL A CA 1
ATOM 3050 C C . VAL A 1 398 ? 4.762 35.688 -0.469 1 98.06 398 VAL A C 1
ATOM 3052 O O . VAL A 1 398 ? 3.592 35.281 -0.423 1 98.06 398 VAL A O 1
ATOM 3055 N N . ILE A 1 399 ? 5.219 36.688 0.302 1 98.25 399 ILE A N 1
ATOM 3056 C CA . ILE A 1 399 ? 4.375 37.531 1.137 1 98.25 399 ILE A CA 1
ATOM 3057 C C . ILE A 1 399 ? 4.746 39 0.927 1 98.25 399 ILE A C 1
ATOM 3059 O O . ILE A 1 399 ? 5.875 39.312 0.541 1 98.25 399 ILE A O 1
ATOM 3063 N N . ALA A 1 400 ? 3.844 39.844 1.126 1 98.56 400 ALA A N 1
ATOM 3064 C CA . ALA A 1 400 ? 4.062 41.281 1.02 1 98.56 400 ALA A CA 1
ATOM 3065 C C . ALA A 1 400 ? 3.367 42.031 2.154 1 98.56 400 ALA A C 1
ATOM 3067 O O . ALA A 1 400 ? 2.355 41.562 2.686 1 98.56 400 ALA A O 1
ATOM 3068 N N . PHE A 1 401 ? 3.961 43.156 2.561 1 98.38 401 PHE A N 1
ATOM 3069 C CA . PHE A 1 401 ? 3.434 44.031 3.613 1 98.38 401 PHE A CA 1
ATOM 3070 C C . PHE A 1 401 ? 3.395 45.469 3.156 1 98.38 401 PHE A C 1
ATOM 3072 O O . PHE A 1 401 ? 4.309 45.938 2.475 1 98.38 401 PHE A O 1
ATOM 3079 N N . GLU A 1 402 ? 2.371 46.156 3.482 1 97.12 402 GLU A N 1
ATOM 3080 C CA . GLU A 1 402 ? 2.312 47.594 3.227 1 97.12 402 GLU A CA 1
ATOM 3081 C C . GLU A 1 402 ? 1.454 48.312 4.27 1 97.12 402 GLU A C 1
ATOM 3083 O O . GLU A 1 402 ? 0.819 47.688 5.102 1 97.12 402 GLU A O 1
ATOM 3088 N N . ASN A 1 403 ? 1.575 49.531 4.391 1 97.44 403 ASN A N 1
ATOM 3089 C CA . ASN A 1 403 ? 0.636 50.438 5.055 1 97.44 403 ASN A CA 1
ATOM 3090 C C . ASN A 1 403 ? -0.232 51.188 4.047 1 97.44 403 ASN A C 1
ATOM 3092 O O . ASN A 1 403 ? 0.276 52 3.254 1 97.44 403 ASN A O 1
ATOM 3096 N N . THR A 1 404 ? -1.478 51 4.09 1 96.5 404 THR A N 1
ATOM 3097 C CA . THR A 1 404 ? -2.354 51.469 3.023 1 96.5 404 THR A CA 1
ATOM 3098 C C . THR A 1 404 ? -2.648 52.969 3.197 1 96.5 404 THR A C 1
ATOM 3100 O O . THR A 1 404 ? -3.111 53.625 2.264 1 96.5 404 THR A O 1
ATOM 3103 N N . THR A 1 405 ? -2.451 53.5 4.332 1 95.38 405 THR A N 1
ATOM 3104 C CA . THR A 1 405 ? -2.797 54.906 4.613 1 95.38 405 THR A CA 1
ATOM 3105 C C . THR A 1 405 ? -1.564 55.781 4.516 1 95.38 405 THR A C 1
ATOM 3107 O O . THR A 1 405 ? -1.662 56.938 4.109 1 95.38 405 THR A O 1
ATOM 3110 N N . ASP A 1 406 ? -0.417 55.281 4.969 1 94.19 406 ASP A N 1
ATOM 3111 C CA . ASP A 1 406 ? 0.839 56.031 4.961 1 94.19 406 ASP A CA 1
ATOM 3112 C C . ASP A 1 406 ? 1.979 55.188 4.418 1 94.19 406 ASP A C 1
ATOM 3114 O O . ASP A 1 406 ? 2.553 54.375 5.148 1 94.19 406 ASP A O 1
ATOM 3118 N N . PRO A 1 407 ? 2.34 55.469 3.252 1 88.81 407 PRO A N 1
ATOM 3119 C CA . PRO A 1 407 ? 3.373 54.656 2.629 1 88.81 407 PRO A CA 1
ATOM 3120 C C . PRO A 1 407 ? 4.715 54.719 3.352 1 88.81 407 PRO A C 1
ATOM 3122 O O . PRO A 1 407 ? 5.578 53.875 3.16 1 88.81 407 PRO A O 1
ATOM 3125 N N . ASN A 1 408 ? 4.871 55.688 4.176 1 91.06 408 ASN A N 1
ATOM 3126 C CA . ASN A 1 408 ? 6.145 55.875 4.867 1 91.06 408 ASN A CA 1
ATOM 3127 C C . ASN A 1 408 ? 6.098 55.281 6.277 1 91.06 408 ASN A C 1
ATOM 3129 O O . ASN A 1 408 ? 7.109 55.281 6.984 1 91.06 408 ASN A O 1
ATOM 3133 N N . SER A 1 409 ? 4.988 54.781 6.652 1 94.5 409 SER A N 1
ATOM 3134 C CA . SER A 1 409 ? 4.867 54.156 7.98 1 94.5 409 SER A CA 1
ATOM 3135 C C . SER A 1 409 ? 5.621 52.844 8.062 1 94.5 409 SER A C 1
ATOM 3137 O O . SER A 1 409 ? 5.578 52.031 7.125 1 94.5 409 SER A O 1
ATOM 3139 N N . PRO A 1 410 ? 6.348 52.688 9.117 1 94.25 410 PRO A N 1
ATOM 3140 C CA . PRO A 1 410 ? 7.016 51.375 9.305 1 94.25 410 PRO A CA 1
ATOM 3141 C C . PRO A 1 410 ? 6.062 50.281 9.773 1 94.25 410 PRO A C 1
ATOM 3143 O O . PRO A 1 410 ? 6.434 49.125 9.812 1 94.25 410 PRO A O 1
ATOM 3146 N N . ALA A 1 411 ? 4.875 50.625 10.133 1 96.62 411 ALA A N 1
ATOM 3147 C CA . ALA A 1 411 ? 3.889 49.688 10.648 1 96.62 411 ALA A CA 1
ATOM 3148 C C . ALA A 1 411 ? 2.893 49.281 9.562 1 96.62 411 ALA A C 1
ATOM 3150 O O . ALA A 1 411 ? 2.152 50.125 9.055 1 96.62 411 ALA A O 1
ATOM 3151 N N . SER A 1 412 ? 2.896 48.062 9.242 1 97.38 412 SER A N 1
ATOM 3152 C CA . SER A 1 412 ? 2.008 47.562 8.195 1 97.38 412 SER A CA 1
ATOM 3153 C C . SER A 1 412 ? 0.574 47.469 8.695 1 97.38 412 SER A C 1
ATOM 3155 O O . SER A 1 412 ? 0.346 47.156 9.875 1 97.38 412 SER A O 1
ATOM 3157 N N . ASP A 1 413 ? -0.371 47.656 7.836 1 97.62 413 ASP A N 1
ATOM 3158 C CA . ASP A 1 413 ? -1.761 47.375 8.188 1 97.62 413 ASP A CA 1
ATOM 3159 C C . ASP A 1 413 ? -2.346 46.281 7.309 1 97.62 413 ASP A C 1
ATOM 3161 O O . ASP A 1 413 ? -3.426 45.75 7.594 1 97.62 413 ASP A O 1
ATOM 3165 N N . MET A 1 414 ? -1.553 45.906 6.234 1 98.19 414 MET A N 1
ATOM 3166 C CA . MET A 1 414 ? -2.002 44.844 5.34 1 98.19 414 MET A CA 1
ATOM 3167 C C . MET A 1 414 ? -0.864 43.875 5.031 1 98.19 414 MET A C 1
ATOM 3169 O O . MET A 1 414 ? 0.285 44.281 4.871 1 98.19 414 MET A O 1
ATOM 3173 N N . GLN A 1 415 ? -1.191 42.625 4.934 1 98.62 415 GLN A N 1
ATOM 3174 C CA . GLN A 1 415 ? -0.327 41.562 4.438 1 98.62 415 GLN A CA 1
ATOM 3175 C C . GLN A 1 415 ? -0.967 40.844 3.254 1 98.62 415 GLN A C 1
ATOM 3177 O O . GLN A 1 415 ? -2.176 40.594 3.248 1 98.62 415 GLN A O 1
ATOM 3182 N N . TYR A 1 416 ? -0.166 40.531 2.24 1 98.62 416 TYR A N 1
ATOM 3183 C CA . TYR A 1 416 ? -0.658 39.781 1.081 1 98.62 416 TYR A CA 1
ATOM 3184 C C . TYR A 1 416 ? 0.003 38.406 0.984 1 98.62 416 TYR A C 1
ATOM 3186 O O . TYR A 1 416 ? 1.204 38.281 1.229 1 98.62 416 TYR A O 1
ATOM 3194 N N . HIS A 1 417 ? -0.776 37.406 0.778 1 98.06 417 HIS A N 1
ATOM 3195 C CA . HIS A 1 417 ? -0.329 36.062 0.415 1 98.06 417 HIS A CA 1
ATOM 3196 C C . HIS A 1 417 ? -0.765 35.719 -1.001 1 98.06 417 HIS A C 1
ATOM 3198 O O . HIS A 1 417 ? -1.778 36.219 -1.49 1 98.06 417 HIS A O 1
ATOM 3204 N N . TYR A 1 418 ? 0.013 34.875 -1.672 1 98.25 418 TYR A N 1
ATOM 3205 C CA . TYR A 1 418 ? -0.253 34.469 -3.049 1 98.25 418 TYR A CA 1
ATOM 3206 C C . TYR A 1 418 ? -0.229 32.969 -3.188 1 98.25 418 TYR A C 1
ATOM 3208 O O . TYR A 1 418 ? 0.795 32.312 -2.93 1 98.25 418 TYR A O 1
ATOM 3216 N N . LEU A 1 419 ? -1.321 32.406 -3.518 1 96.81 419 LEU A N 1
ATOM 3217 C CA . LEU A 1 419 ? -1.405 30.969 -3.734 1 96.81 419 LEU A CA 1
ATOM 3218 C C . LEU A 1 419 ? -1.808 30.656 -5.172 1 96.81 419 LEU A C 1
ATOM 3220 O O . LEU A 1 419 ? -2.578 31.406 -5.781 1 96.81 419 LEU A O 1
ATOM 3224 N N . ILE A 1 420 ? -1.292 29.641 -5.703 1 96.38 420 ILE A N 1
ATOM 3225 C CA . ILE A 1 420 ? -1.631 29.25 -7.066 1 96.38 420 ILE A CA 1
ATOM 3226 C C . ILE A 1 420 ? -2.127 27.812 -7.074 1 96.38 420 ILE A C 1
ATOM 3228 O O . ILE A 1 420 ? -1.525 26.938 -6.449 1 96.38 420 ILE A O 1
ATOM 3232 N N . PHE A 1 421 ? -3.236 27.531 -7.766 1 95.56 421 PHE A N 1
ATOM 3233 C CA . PHE A 1 421 ? -3.836 26.203 -7.895 1 95.56 421 PHE A CA 1
ATOM 3234 C C . PHE A 1 421 ? -3.838 25.75 -9.352 1 95.56 421 PHE A C 1
ATOM 3236 O O . PHE A 1 421 ? -4.227 26.516 -10.242 1 95.56 421 PHE A O 1
ATOM 3243 N N . PRO A 1 422 ? -3.396 24.547 -9.594 1 95.62 422 PRO A N 1
ATOM 3244 C CA . PRO A 1 422 ? -3.451 24.016 -10.953 1 95.62 422 PRO A CA 1
ATOM 3245 C C . PRO A 1 422 ? -4.871 23.672 -11.398 1 95.62 422 PRO A C 1
ATOM 3247 O O . PRO A 1 422 ? -5.781 23.609 -10.57 1 95.62 422 PRO A O 1
ATOM 3250 N N . PRO A 1 423 ? -5.012 23.484 -12.734 1 96.94 423 PRO A N 1
ATOM 3251 C CA . PRO A 1 423 ? -6.328 23.062 -13.227 1 96.94 423 PRO A CA 1
ATOM 3252 C C . PRO A 1 423 ? -6.836 21.797 -12.555 1 96.94 423 PRO A C 1
ATOM 3254 O O . PRO A 1 423 ? -6.059 20.859 -12.32 1 96.94 423 PRO A O 1
ATOM 3257 N N . SER A 1 424 ? -8.102 21.797 -12.156 1 95.75 424 SER A N 1
ATOM 3258 C CA . SER A 1 424 ? -8.766 20.672 -11.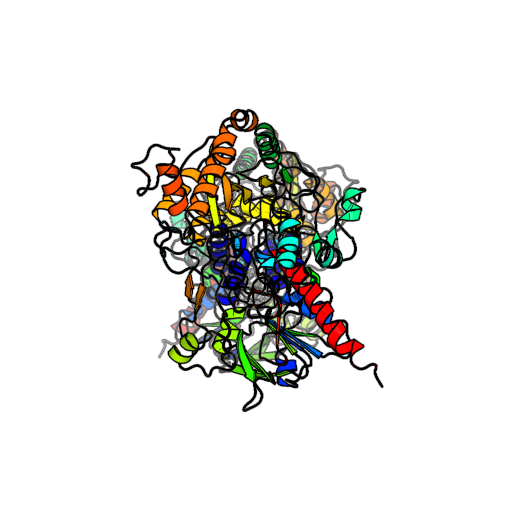523 1 95.75 424 SER A CA 1
ATOM 3259 C C . SER A 1 424 ? -8.141 20.344 -10.172 1 95.75 424 SER A C 1
ATOM 3261 O O . SER A 1 424 ? -7.922 19.172 -9.844 1 95.75 424 SER A O 1
ATOM 3263 N N . SER A 1 425 ? -7.809 21.375 -9.445 1 94.31 425 SER A N 1
ATOM 3264 C CA . SER A 1 425 ? -7.156 21.234 -8.148 1 94.31 425 SER A CA 1
ATOM 3265 C C . SER A 1 425 ? -8.031 20.438 -7.184 1 94.31 425 SER A C 1
ATOM 3267 O O . SER A 1 425 ? -7.531 19.891 -6.195 1 94.31 425 SER A O 1
ATOM 3269 N N . TYR A 1 426 ? -9.344 20.344 -7.465 1 91.19 426 TYR A N 1
ATOM 3270 C CA . TYR A 1 426 ? -10.266 19.609 -6.613 1 91.19 426 TYR A CA 1
ATOM 3271 C C . TYR A 1 426 ? -9.906 18.125 -6.578 1 91.19 426 TYR A C 1
ATOM 3273 O O . TYR A 1 426 ? -10.32 17.406 -5.672 1 91.19 426 TYR A O 1
ATOM 3281 N N . ASN A 1 427 ? -9.117 17.609 -7.574 1 90.19 427 ASN A N 1
ATOM 3282 C CA . ASN A 1 427 ? -8.633 16.234 -7.555 1 90.19 427 ASN A CA 1
ATOM 3283 C C . ASN A 1 427 ? -7.617 16 -6.438 1 90.19 427 ASN A C 1
ATOM 3285 O O . ASN A 1 427 ? -7.445 14.883 -5.961 1 90.19 427 ASN A O 1
ATOM 3289 N N . LEU A 1 428 ? -7.016 17.109 -6.047 1 90.81 428 LEU A N 1
ATOM 3290 C CA . LEU A 1 428 ? -6.043 17.062 -4.957 1 90.81 428 LEU A CA 1
ATOM 3291 C C . LEU A 1 428 ? -6.688 17.5 -3.645 1 90.81 428 LEU A C 1
ATOM 3293 O O . LEU A 1 428 ? -6.516 16.844 -2.617 1 90.81 428 LEU A O 1
ATOM 3297 N N . LEU A 1 429 ? -7.352 18.641 -3.732 1 89.75 429 LEU A N 1
ATOM 3298 C CA . LEU A 1 429 ? -7.961 19.219 -2.539 1 89.75 429 LEU A CA 1
ATOM 3299 C C . LEU A 1 429 ? -9.016 20.266 -2.916 1 89.75 429 LEU A C 1
ATOM 3301 O O . LEU A 1 429 ? -8.797 21.078 -3.812 1 89.75 429 LEU A O 1
ATOM 3305 N N . ASP A 1 430 ? -10.133 20.156 -2.217 1 88.06 430 ASP A N 1
ATOM 3306 C CA . ASP A 1 430 ? -11.156 21.188 -2.342 1 88.06 430 ASP A CA 1
ATOM 3307 C C . ASP A 1 430 ? -11.133 22.141 -1.145 1 88.06 430 ASP A C 1
ATOM 3309 O O . ASP A 1 430 ? -11.914 21.984 -0.207 1 88.06 430 ASP A O 1
ATOM 3313 N N . MET A 1 431 ? -10.383 23.141 -1.271 1 89.94 431 MET A N 1
ATOM 3314 C CA . MET A 1 431 ? -10.148 24.062 -0.159 1 89.94 431 MET A CA 1
ATOM 3315 C C . MET A 1 431 ? -11.43 24.797 0.216 1 89.94 431 MET A C 1
ATOM 3317 O O . MET A 1 431 ? -11.703 25.016 1.398 1 89.94 431 MET A O 1
ATOM 3321 N N . PHE A 1 432 ? -12.281 25.172 -0.733 1 93.31 432 PHE A N 1
ATOM 3322 C CA . PHE A 1 432 ? -13.492 25.922 -0.45 1 93.31 432 PHE A CA 1
ATOM 3323 C C . PHE A 1 432 ? -14.523 25.047 0.265 1 93.31 432 PHE A C 1
ATOM 3325 O O . PHE A 1 432 ? -15.195 25.516 1.191 1 93.31 432 PHE A O 1
ATOM 3332 N N . ARG A 1 433 ? -14.547 23.859 -0.169 1 91.12 433 ARG A N 1
ATOM 3333 C CA . ARG A 1 433 ? -15.445 22.938 0.52 1 91.12 433 ARG A CA 1
ATOM 3334 C C . ARG A 1 433 ? -14.977 22.688 1.952 1 91.12 433 ARG A C 1
ATOM 3336 O O . ARG A 1 433 ? -15.797 22.625 2.871 1 91.12 433 ARG A O 1
ATOM 3343 N N . LYS A 1 434 ? -13.719 22.625 2.123 1 93.12 434 LYS A N 1
ATOM 3344 C CA . LYS A 1 434 ? -13.164 22.375 3.451 1 93.12 434 LYS A CA 1
ATOM 3345 C C . LYS A 1 434 ? -13.438 23.547 4.383 1 93.12 434 LYS A C 1
ATOM 3347 O O . LYS A 1 434 ? -13.562 23.375 5.598 1 93.12 434 LYS A O 1
ATOM 3352 N N . HIS A 1 435 ? -13.57 24.656 3.807 1 96.06 435 HIS A N 1
ATOM 3353 C CA . HIS A 1 435 ? -13.844 25.844 4.609 1 96.06 435 HIS A CA 1
ATOM 3354 C C . HIS A 1 435 ? -15.336 26.016 4.855 1 96.06 435 HIS A C 1
ATOM 3356 O O . HIS A 1 435 ? -15.758 26.891 5.613 1 96.06 435 HIS A O 1
ATOM 3362 N N . GLY A 1 436 ? -16.172 25.234 4.18 1 95.56 436 GLY A N 1
ATOM 3363 C CA . GLY A 1 436 ? -17.609 25.266 4.41 1 95.56 436 GLY A CA 1
ATOM 3364 C C . GLY A 1 436 ? -18.312 26.328 3.6 1 95.56 436 GLY A C 1
ATOM 3365 O O . GLY A 1 436 ? -19.391 26.797 3.992 1 95.56 436 GLY A O 1
ATOM 3366 N N . LEU A 1 437 ? -17.688 26.719 2.502 1 96.69 437 LEU A N 1
ATOM 3367 C CA . LEU A 1 437 ? -18.375 27.688 1.635 1 96.69 437 LEU A CA 1
ATOM 3368 C C . LEU A 1 437 ? -19.594 27.047 0.968 1 96.69 437 LEU A C 1
ATOM 3370 O O . LEU A 1 437 ? -19.703 25.812 0.922 1 96.69 437 LEU A O 1
ATOM 3374 N N . SER A 1 438 ? -20.5 27.875 0.511 1 96.12 438 SER A N 1
ATOM 3375 C CA . SER A 1 438 ? -21.75 27.406 -0.068 1 96.12 438 SER A CA 1
ATOM 3376 C C . SER A 1 438 ? -21.516 26.641 -1.366 1 96.12 438 SER A C 1
ATOM 3378 O O . SER A 1 438 ? -20.438 26.719 -1.951 1 96.12 438 SER A O 1
ATOM 3380 N N . GLU A 1 439 ? -22.516 25.984 -1.816 1 95.75 439 GLU A N 1
ATOM 3381 C CA . GLU A 1 439 ? -22.438 25.25 -3.076 1 95.75 439 GLU A CA 1
ATOM 3382 C C . GLU A 1 439 ? -22.219 26.203 -4.254 1 95.75 439 GLU A C 1
ATOM 3384 O O . GLU A 1 439 ? -21.547 25.844 -5.227 1 95.75 439 GLU A O 1
ATOM 3389 N N . GLU A 1 440 ? -22.75 27.344 -4.141 1 96.25 440 GLU A N 1
ATOM 3390 C CA . GLU A 1 440 ? -22.562 28.328 -5.203 1 96.25 440 GLU A CA 1
ATOM 3391 C C . GLU A 1 440 ? -21.094 28.672 -5.395 1 96.25 440 GLU A C 1
ATOM 3393 O O . GLU A 1 440 ? -20.578 28.641 -6.516 1 96.25 440 GLU A O 1
ATOM 3398 N N . VAL A 1 441 ? -20.469 28.984 -4.273 1 95.81 441 VAL A N 1
ATOM 3399 C CA . VAL A 1 441 ? -19.062 29.375 -4.34 1 95.81 441 VAL A CA 1
ATOM 3400 C C . VAL A 1 441 ? -18.219 28.203 -4.828 1 95.81 441 VAL A C 1
ATOM 3402 O O . VAL A 1 441 ? -17.328 28.375 -5.66 1 95.81 441 VAL A O 1
ATOM 3405 N N . HIS A 1 442 ? -18.578 27.094 -4.309 1 94.25 442 HIS A N 1
ATOM 3406 C CA . HIS A 1 442 ? -17.859 25.891 -4.668 1 94.25 442 HIS A CA 1
ATOM 3407 C C . HIS A 1 442 ? -17.969 25.609 -6.164 1 94.25 442 HIS A C 1
ATOM 3409 O O . HIS A 1 442 ? -16.953 25.391 -6.836 1 94.25 442 HIS A O 1
ATOM 3415 N N . ASP A 1 443 ? -19.125 25.609 -6.684 1 95 443 ASP A N 1
ATOM 3416 C CA . ASP A 1 443 ? -19.391 25.297 -8.086 1 95 443 ASP A CA 1
ATOM 3417 C C . ASP A 1 443 ? -18.734 26.328 -9.008 1 95 443 ASP A C 1
ATOM 3419 O O . ASP A 1 443 ? -18.156 25.969 -10.039 1 95 443 ASP A O 1
ATOM 3423 N N . LYS A 1 444 ? -18.859 27.5 -8.656 1 95.5 444 LYS A N 1
ATOM 3424 C CA . LYS A 1 444 ? -18.281 28.578 -9.477 1 95.5 444 LYS A CA 1
ATOM 3425 C C . LYS A 1 444 ? -16.766 28.5 -9.484 1 95.5 444 LYS A C 1
ATOM 3427 O O . LYS A 1 444 ? -16.141 28.734 -10.516 1 95.5 444 LYS A O 1
ATOM 3432 N N . PHE A 1 445 ? -16.172 28.234 -8.352 1 95.88 445 PHE A N 1
ATOM 3433 C CA . PHE A 1 445 ? -14.719 28.094 -8.32 1 95.88 445 PHE A CA 1
ATOM 3434 C C . PHE A 1 445 ? -14.273 26.859 -9.125 1 95.88 445 PHE A C 1
ATOM 3436 O O . PHE A 1 445 ? -13.266 26.906 -9.828 1 95.88 445 PHE A O 1
ATOM 3443 N N . ARG A 1 446 ? -15 25.781 -8.945 1 94.94 446 ARG A N 1
ATOM 3444 C CA . ARG A 1 446 ? -14.68 24.578 -9.703 1 94.94 446 ARG A CA 1
ATOM 3445 C C . ARG A 1 446 ? -14.703 24.844 -11.203 1 94.94 446 ARG A C 1
ATOM 3447 O O . ARG A 1 446 ? -13.836 24.375 -11.938 1 94.94 446 ARG A O 1
ATOM 3454 N N . LYS A 1 447 ? -15.719 25.531 -11.648 1 96 447 LYS A N 1
ATOM 3455 C CA . LYS A 1 447 ? -15.82 25.906 -13.062 1 96 447 LYS A CA 1
ATOM 3456 C C . LYS A 1 447 ? -14.648 26.781 -13.484 1 96 447 LYS A C 1
ATOM 3458 O O . LYS A 1 447 ? -14.062 26.578 -14.547 1 96 447 LYS A O 1
ATOM 3463 N N . MET A 1 448 ? -14.273 27.703 -12.641 1 96.19 448 MET A N 1
ATOM 3464 C CA . MET A 1 448 ? -13.172 28.609 -12.914 1 96.19 448 MET A CA 1
ATOM 3465 C C . MET A 1 448 ? -11.852 27.859 -13.031 1 96.19 448 MET A C 1
ATOM 3467 O O . MET A 1 448 ? -11.039 28.156 -13.906 1 96.19 448 MET A O 1
ATOM 3471 N N . ASN A 1 449 ? -11.688 26.812 -12.203 1 97.25 449 ASN A N 1
ATOM 3472 C CA . ASN A 1 449 ? -10.406 26.141 -12.062 1 97.25 449 ASN A CA 1
ATOM 3473 C C . ASN A 1 449 ? -10.344 24.875 -12.914 1 97.25 449 ASN A C 1
ATOM 3475 O O . ASN A 1 449 ? -9.32 24.188 -12.953 1 97.25 449 ASN A O 1
ATOM 3479 N N . GLU A 1 450 ? -11.367 24.594 -13.648 1 95.94 450 GLU A N 1
ATOM 3480 C CA . GLU A 1 450 ? -11.445 23.328 -14.375 1 95.94 450 GLU A CA 1
ATOM 3481 C C . GLU A 1 450 ? -10.305 23.203 -15.383 1 95.94 450 GLU A C 1
ATOM 3483 O O . GLU A 1 450 ? -9.641 22.172 -15.453 1 95.94 450 GLU A O 1
ATOM 3488 N N . ASN A 1 451 ? -10.047 24.297 -16.172 1 96.5 451 ASN A N 1
ATOM 3489 C CA . ASN A 1 451 ? -9.023 24.266 -17.219 1 96.5 451 ASN A CA 1
ATOM 3490 C C . ASN A 1 451 ? -8.062 25.438 -17.109 1 96.5 451 ASN A C 1
ATOM 3492 O O . ASN A 1 451 ? -7.457 25.859 -18.094 1 96.5 451 ASN A O 1
ATOM 3496 N N . LYS A 1 452 ? -7.98 26.031 -15.859 1 97.88 452 LYS A N 1
ATOM 3497 C CA . LYS A 1 452 ? -7.148 27.203 -15.672 1 97.88 452 LYS A CA 1
ATOM 3498 C C . LYS A 1 452 ? -6.332 27.109 -14.391 1 97.88 452 LYS A C 1
ATOM 3500 O O . LYS A 1 452 ? -6.816 26.594 -13.375 1 97.88 452 LYS A O 1
ATOM 3505 N N . TYR A 1 453 ? -5.133 27.609 -14.5 1 97.44 453 TYR A N 1
ATOM 3506 C CA . TYR A 1 453 ? -4.453 28 -13.266 1 97.44 453 TYR A CA 1
ATOM 3507 C C . TYR A 1 453 ? -5.184 29.141 -12.57 1 97.44 453 TYR A C 1
ATOM 3509 O O . TYR A 1 453 ? -5.668 30.062 -13.234 1 97.44 453 TYR A O 1
ATOM 3517 N N . THR A 1 454 ? -5.324 29.016 -11.352 1 97.75 454 THR A N 1
ATOM 3518 C CA . THR A 1 454 ? -5.992 30.078 -10.586 1 97.75 454 THR A CA 1
ATOM 3519 C C . THR A 1 454 ? -5.102 30.562 -9.453 1 97.75 454 THR A C 1
ATOM 3521 O O . THR A 1 454 ? -4.723 29.797 -8.57 1 97.75 454 THR A O 1
ATOM 3524 N N . MET A 1 455 ? -4.73 31.812 -9.484 1 98 455 MET A N 1
ATOM 3525 C CA . MET A 1 455 ? -3.98 32.438 -8.406 1 98 455 MET A CA 1
ATOM 3526 C C . MET A 1 455 ? -4.914 33.219 -7.473 1 98 455 MET A C 1
ATOM 3528 O O . MET A 1 455 ? -5.781 33.969 -7.926 1 98 455 MET A O 1
ATOM 3532 N N . LEU A 1 456 ? -4.77 32.938 -6.246 1 97.62 456 LEU A N 1
ATOM 3533 C CA . LEU A 1 456 ? -5.488 33.688 -5.215 1 97.62 456 LEU A CA 1
ATOM 3534 C C . LEU A 1 456 ? -4.562 34.656 -4.508 1 97.62 456 LEU A C 1
ATOM 3536 O O . LEU A 1 456 ? -3.545 34.281 -3.939 1 97.62 456 LEU A O 1
ATOM 3540 N N . VAL A 1 457 ? -4.922 35.938 -4.574 1 98.38 457 VAL A N 1
ATOM 3541 C CA . VAL A 1 457 ? -4.238 36.969 -3.812 1 98.38 457 VAL A CA 1
ATOM 3542 C C . VAL A 1 457 ? -5.043 37.312 -2.557 1 98.38 457 VAL A C 1
ATOM 3544 O O . VAL A 1 457 ? -6.125 37.875 -2.643 1 98.38 457 VAL A O 1
ATOM 3547 N N . TYR A 1 458 ? -4.488 36.938 -1.482 1 97.75 458 TYR A N 1
ATOM 3548 C CA . TYR A 1 458 ? -5.168 37.156 -0.208 1 97.75 458 TYR A CA 1
ATOM 3549 C C . TYR A 1 458 ? -4.812 38.5 0.396 1 97.75 458 TYR A C 1
ATOM 3551 O O . TYR A 1 458 ? -3.641 38.781 0.64 1 97.75 458 TYR A O 1
ATOM 3559 N N . ASN A 1 459 ? -5.816 39.281 0.595 1 98.38 459 ASN A N 1
ATOM 3560 C CA . ASN A 1 459 ? -5.688 40.562 1.264 1 98.38 459 ASN A CA 1
ATOM 3561 C C . ASN A 1 459 ? -6 40.469 2.754 1 98.38 459 ASN A C 1
ATOM 3563 O O . ASN A 1 459 ? -7.168 40.375 3.143 1 98.38 459 ASN A O 1
ATOM 3567 N N . THR A 1 460 ? -4.973 40.562 3.564 1 98.5 460 THR A N 1
ATOM 3568 C CA . THR A 1 460 ? -5.117 40.25 4.984 1 98.5 460 THR A CA 1
ATOM 3569 C C . THR A 1 460 ? -5.051 41.562 5.809 1 98.5 460 THR A C 1
ATOM 3571 O O . THR A 1 460 ? -4.062 42.281 5.75 1 98.5 460 THR A O 1
ATOM 3574 N N . LEU A 1 461 ? -6.074 41.781 6.555 1 98.56 461 LEU A N 1
ATOM 3575 C CA . LEU A 1 461 ? -6.09 42.906 7.492 1 98.56 461 LEU A CA 1
ATOM 3576 C C . LEU A 1 461 ? -5.293 42.562 8.75 1 98.56 461 LEU A C 1
ATOM 3578 O O . LEU A 1 461 ? -5.621 41.625 9.469 1 98.56 461 LEU A O 1
ATOM 3582 N N . LEU A 1 462 ? -4.281 43.375 9.086 1 98.19 462 LEU A N 1
ATOM 3583 C CA . LEU A 1 462 ? -3.33 42.969 10.125 1 98.19 462 LEU A CA 1
ATOM 3584 C C . LEU A 1 462 ? -3.672 43.656 11.453 1 98.19 462 LEU A C 1
ATOM 3586 O O . LEU A 1 462 ? -3.309 43.156 12.516 1 98.19 462 LEU A O 1
ATOM 3590 N N . LYS A 1 463 ? -4.25 44.812 11.414 1 96.12 463 LYS A N 1
ATOM 3591 C CA . LYS A 1 463 ? -4.562 45.531 12.648 1 96.12 463 LYS A CA 1
ATOM 3592 C C . LYS A 1 463 ? -6.043 45.906 12.703 1 96.12 463 LYS A C 1
ATOM 3594 O O . LYS A 1 463 ? -6.395 47.094 12.617 1 96.12 463 LYS A O 1
ATOM 3599 N N . PRO A 1 464 ? -6.836 44.938 12.922 1 97.38 464 PRO A N 1
ATOM 3600 C CA . PRO A 1 464 ? -8.266 45.219 12.992 1 97.38 464 PRO A CA 1
ATOM 3601 C C . PRO A 1 464 ? -8.641 46.125 14.172 1 97.38 464 PRO A C 1
ATOM 3603 O O . PRO A 1 464 ? -8.07 45.969 15.258 1 97.38 464 PRO A O 1
ATOM 3606 N N . LYS A 1 465 ? -9.555 46.938 13.953 1 97.12 465 LYS A N 1
ATOM 3607 C CA . LYS A 1 465 ? -10.148 47.719 15.023 1 97.12 465 LYS A CA 1
ATOM 3608 C C . LYS A 1 465 ? -11.281 46.969 15.711 1 97.12 465 LYS A C 1
ATOM 3610 O O . LYS A 1 465 ? -11.602 47.219 16.875 1 97.12 465 LYS A O 1
ATOM 3615 N N . SER A 1 466 ? -11.836 46.062 15 1 96.88 466 SER A N 1
ATOM 3616 C CA . SER A 1 466 ? -12.93 45.25 15.5 1 96.88 466 SER A CA 1
ATOM 3617 C C . SER A 1 466 ? -12.406 44.156 16.453 1 96.88 466 SER A C 1
ATOM 3619 O O . SER A 1 466 ? -11.328 43.594 16.234 1 96.88 466 SER A O 1
ATOM 3621 N N . ALA A 1 467 ? -13.078 43.938 17.531 1 97.25 467 ALA A N 1
ATOM 3622 C CA . ALA A 1 467 ? -12.844 42.844 18.453 1 97.25 467 ALA A CA 1
ATOM 3623 C C . ALA A 1 467 ? -14.148 42.156 18.828 1 97.25 467 ALA A C 1
ATOM 3625 O O . ALA A 1 467 ? -15.188 42.781 18.953 1 97.25 467 ALA A O 1
ATOM 3626 N N . GLY A 1 468 ? -14.094 40.875 18.938 1 97.75 468 GLY A N 1
ATOM 3627 C CA . GLY A 1 468 ? -15.258 40.094 19.328 1 97.75 468 GLY A CA 1
ATOM 3628 C C . GLY A 1 468 ? -15.133 39.5 20.719 1 97.75 468 GLY A C 1
ATOM 3629 O O . GLY A 1 468 ? -14.539 40.094 21.625 1 97.75 468 GLY A O 1
ATOM 3630 N N . ARG A 1 469 ? -15.82 38.375 20.859 1 98.12 469 ARG A N 1
ATOM 3631 C CA . ARG A 1 469 ? -15.797 37.719 22.172 1 98.12 469 ARG A CA 1
ATOM 3632 C C . ARG A 1 469 ? -16.062 36.219 22.031 1 98.12 469 ARG A C 1
ATOM 3634 O O . ARG A 1 469 ? -16.594 35.781 21.016 1 98.12 469 ARG A O 1
ATOM 3641 N N . LEU A 1 470 ? -15.602 35.5 22.984 1 98.62 470 LEU A N 1
ATOM 3642 C CA . LEU A 1 470 ? -15.82 34.062 23.141 1 98.62 470 LEU A CA 1
ATOM 3643 C C . LEU A 1 470 ? -16.672 33.781 24.375 1 98.62 470 LEU A C 1
ATOM 3645 O O . LEU A 1 470 ? -16.422 34.344 25.438 1 98.62 470 LEU A O 1
ATOM 3649 N N . LEU A 1 471 ? -17.781 32.938 24.188 1 98.62 471 LEU A N 1
ATOM 3650 C CA . LEU A 1 471 ? -18.641 32.531 25.297 1 98.62 471 LEU A CA 1
ATOM 3651 C C . LEU A 1 471 ? -18.781 31.016 25.344 1 98.62 471 LEU A C 1
ATOM 3653 O O . LEU A 1 471 ? -18.625 30.344 24.312 1 98.62 471 LEU A O 1
ATOM 3657 N N . LEU A 1 472 ? -18.969 30.547 26.562 1 98.69 472 LEU A N 1
ATOM 3658 C CA . LEU A 1 472 ? -19.375 29.156 26.656 1 98.69 472 LEU A CA 1
ATOM 3659 C C . LEU A 1 472 ? -20.781 28.953 26.094 1 98.69 472 LEU A C 1
ATOM 3661 O O . LEU A 1 472 ? -21.672 29.797 26.297 1 98.69 472 LEU A O 1
ATOM 3665 N N . LYS A 1 473 ? -20.891 27.891 25.328 1 98.06 473 LYS A N 1
ATOM 3666 C CA . LYS A 1 473 ? -22.234 27.5 24.906 1 98.06 473 LYS A CA 1
ATOM 3667 C C . LYS A 1 473 ? -23.016 26.844 26.031 1 98.06 473 LYS A C 1
ATOM 3669 O O . LYS A 1 473 ? -24.172 27.172 26.266 1 98.06 473 LYS A O 1
ATOM 3674 N N . THR A 1 474 ? -22.438 25.859 26.656 1 98.12 474 THR A N 1
ATOM 3675 C CA . THR A 1 474 ? -22.922 25.156 27.844 1 98.12 474 THR A CA 1
ATOM 3676 C C . THR A 1 474 ? -21.781 24.891 28.812 1 98.12 474 THR A C 1
ATOM 3678 O O . THR A 1 474 ? -20.625 25.266 28.547 1 98.12 474 THR A O 1
ATOM 3681 N N . LYS A 1 475 ? -22.141 24.25 29.906 1 97.12 475 LYS A N 1
ATOM 3682 C CA . LYS A 1 475 ? -21.109 23.891 30.875 1 97.12 475 LYS A CA 1
ATOM 3683 C C . LYS A 1 475 ? -20.453 22.562 30.5 1 97.12 475 LYS A C 1
ATOM 3685 O O . LYS A 1 475 ? -19.531 22.109 31.188 1 97.12 475 LYS A O 1
ATOM 3690 N N . ASN A 1 476 ? -20.875 21.969 29.375 1 97.62 476 ASN A N 1
ATOM 3691 C CA . ASN A 1 476 ? -20.25 20.766 28.859 1 97.62 476 ASN A CA 1
ATOM 3692 C C . ASN A 1 476 ? -18.906 21.062 28.172 1 97.62 476 ASN A C 1
ATOM 3694 O O . ASN A 1 476 ? -18.875 21.781 27.172 1 97.62 476 ASN A O 1
ATOM 3698 N N . PRO A 1 477 ? -17.828 20.484 28.719 1 97.38 477 PRO A N 1
ATOM 3699 C CA . PRO A 1 477 ? -16.5 20.828 28.188 1 97.38 477 PRO A CA 1
ATOM 3700 C C . PRO A 1 477 ? -16.297 20.328 26.766 1 97.38 477 PRO A C 1
ATOM 3702 O O . PRO A 1 477 ? -15.344 20.75 26.094 1 97.38 477 PRO A O 1
ATOM 3705 N N . PHE A 1 478 ? -17.125 19.516 26.25 1 97.31 478 PHE A N 1
ATOM 3706 C CA . PHE A 1 478 ? -16.969 18.922 24.922 1 97.31 478 PHE A CA 1
ATOM 3707 C C . PHE A 1 478 ? -17.766 19.719 23.891 1 97.31 478 PHE A C 1
ATOM 3709 O O . PHE A 1 478 ? -17.609 19.5 22.688 1 97.31 478 PHE A O 1
ATOM 3716 N N . ASP A 1 479 ? -18.578 20.641 24.359 1 98 479 ASP A N 1
ATOM 3717 C CA . ASP A 1 479 ? -19.25 21.547 23.438 1 98 479 ASP A CA 1
ATOM 3718 C C . ASP A 1 479 ? -18.312 22.656 22.984 1 98 479 ASP A C 1
ATOM 3720 O O . ASP A 1 479 ? -17.594 23.25 23.797 1 98 479 ASP A O 1
ATOM 3724 N N . LYS A 1 480 ? -18.281 22.906 21.688 1 97.88 480 LYS A N 1
ATOM 3725 C CA . LYS A 1 480 ? -17.5 24.031 21.203 1 97.88 480 LYS A CA 1
ATOM 3726 C C . LYS A 1 480 ? -18.062 25.359 21.703 1 97.88 480 LYS A C 1
ATOM 3728 O O . LYS A 1 480 ? -19.266 25.531 21.828 1 97.88 480 LYS A O 1
ATOM 3733 N N . PRO A 1 481 ? -17.188 26.281 22.047 1 98.44 481 PRO A N 1
ATOM 3734 C CA . PRO A 1 481 ? -17.656 27.594 22.5 1 98.44 481 PRO A CA 1
ATOM 3735 C C . PRO A 1 481 ? -18.266 28.422 21.359 1 98.44 481 PRO A C 1
ATOM 3737 O O . PRO A 1 481 ? -18.125 28.078 20.188 1 98.44 481 PRO A O 1
ATOM 3740 N N . LEU A 1 482 ? -18.984 29.422 21.781 1 98.5 482 LEU A N 1
ATOM 3741 C CA . LEU A 1 482 ? -19.5 30.391 20.828 1 98.5 482 LEU A CA 1
ATOM 3742 C C . LEU A 1 482 ? -18.453 31.422 20.469 1 98.5 482 LEU A C 1
ATOM 3744 O O . LEU A 1 482 ? -17.906 32.094 21.344 1 98.5 482 LEU A O 1
ATOM 3748 N N . LEU A 1 483 ? -18.125 31.516 19.219 1 98.56 483 LEU A N 1
ATOM 3749 C CA . LEU A 1 483 ? -17.109 32.438 18.734 1 98.56 483 LEU A CA 1
ATOM 3750 C C . LEU A 1 483 ? -17.75 33.594 17.953 1 98.56 483 LEU A C 1
ATOM 3752 O O . LEU A 1 483 ? -18.234 33.406 16.844 1 98.56 483 LEU A O 1
ATOM 3756 N N . TYR A 1 484 ? -17.719 34.719 18.484 1 98.12 484 TYR A N 1
ATOM 3757 C CA . TYR A 1 484 ? -18.141 35.938 17.797 1 98.12 484 TYR A CA 1
ATOM 3758 C C . TYR A 1 484 ? -16.953 36.75 17.344 1 98.12 484 TYR A C 1
ATOM 3760 O O . TYR A 1 484 ? -16.375 37.531 18.141 1 98.12 484 TYR A O 1
ATOM 3768 N N . ALA A 1 485 ? -16.672 36.688 16.125 1 96.62 485 ALA A N 1
ATOM 3769 C CA . ALA A 1 485 ? -15.484 37.375 15.602 1 96.62 485 ALA A CA 1
ATOM 3770 C C . ALA A 1 485 ? -15.742 38.875 15.469 1 96.62 485 ALA A C 1
ATOM 3772 O O . ALA A 1 485 ? -14.844 39.688 15.695 1 96.62 485 ALA A O 1
ATOM 3773 N N . ASP A 1 486 ? -16.984 39.188 15.031 1 97 486 ASP A N 1
ATOM 3774 C CA . ASP A 1 486 ? -17.406 40.562 14.805 1 97 486 ASP A CA 1
ATOM 3775 C C . ASP A 1 486 ? -16.531 41.25 13.773 1 97 486 ASP A C 1
ATOM 3777 O O . ASP A 1 486 ? -16.078 42.375 13.984 1 97 486 ASP A O 1
ATOM 3781 N N . TYR A 1 487 ? -16.25 40.531 12.703 1 97.69 487 TYR A N 1
ATOM 3782 C CA . TYR A 1 487 ? -15.523 41.125 11.586 1 97.69 487 TYR A CA 1
ATOM 3783 C C . TYR A 1 487 ? -16.266 42.344 11.039 1 97.69 487 TYR A C 1
ATOM 3785 O O . TYR A 1 487 ? -17.484 42.312 10.891 1 97.69 487 TYR A O 1
ATOM 3793 N N . TYR A 1 488 ? -15.555 43.469 10.758 1 97.69 488 TYR A N 1
ATOM 3794 C CA . TYR A 1 488 ? -16.047 44.688 10.133 1 97.69 488 TYR A CA 1
ATOM 3795 C C . TYR A 1 488 ? -17.016 45.406 11.047 1 97.69 488 TYR A C 1
ATOM 3797 O O . TYR A 1 488 ? -17.781 46.25 10.594 1 97.69 488 TYR A O 1
ATOM 3805 N N . LYS A 1 489 ? -17.031 44.969 12.32 1 97.19 489 LYS A N 1
ATOM 3806 C CA . LYS A 1 489 ? -17.828 45.75 13.266 1 97.19 489 LYS A CA 1
ATOM 3807 C C . LYS A 1 489 ? -17.438 47.219 13.227 1 97.19 489 LYS A C 1
ATOM 3809 O O . LYS A 1 489 ? -18.312 48.094 13.242 1 97.19 489 LYS A O 1
ATOM 3814 N N . ASP A 1 490 ? -16.188 47.469 13.281 1 97.56 490 ASP A N 1
ATOM 3815 C CA . ASP A 1 490 ? -15.695 48.812 12.938 1 97.56 490 ASP A CA 1
ATOM 3816 C C . ASP A 1 490 ? -15.531 48.938 11.422 1 97.56 490 ASP A C 1
ATOM 3818 O O . ASP A 1 490 ? -14.719 48.25 10.812 1 97.56 490 ASP A O 1
ATOM 3822 N N . ILE A 1 491 ? -16.141 49.844 10.781 1 96.94 491 ILE A N 1
ATOM 3823 C CA . ILE A 1 491 ? -16.25 49.969 9.336 1 96.94 491 ILE A CA 1
ATOM 3824 C C . ILE A 1 491 ? -14.883 50.344 8.75 1 96.94 491 ILE A C 1
ATOM 3826 O O . ILE A 1 491 ? -14.625 50.094 7.566 1 96.94 491 ILE A O 1
ATOM 3830 N N . GLU A 1 492 ? -14.031 50.906 9.555 1 97.31 492 GLU A N 1
ATOM 3831 C CA . GLU A 1 492 ? -12.703 51.25 9.086 1 97.31 492 GLU A CA 1
ATOM 3832 C C . GLU A 1 492 ? -11.93 50.031 8.617 1 97.31 492 GLU A C 1
ATOM 3834 O O . GLU A 1 492 ? -11.078 50.125 7.738 1 97.31 492 GLU A O 1
ATOM 3839 N N . ASP A 1 493 ? -12.219 48.875 9.242 1 98.06 493 ASP A N 1
ATOM 3840 C CA . ASP A 1 493 ? -11.602 47.625 8.82 1 98.06 493 ASP A CA 1
ATOM 3841 C C . ASP A 1 493 ? -11.93 47.312 7.363 1 98.06 493 ASP A C 1
ATOM 3843 O O . ASP A 1 493 ? -11.047 46.938 6.594 1 98.06 493 ASP A O 1
ATOM 3847 N N . LEU A 1 494 ? -13.195 47.531 7 1 97.88 494 LEU A N 1
ATOM 3848 C CA . LEU A 1 494 ? -13.648 47.25 5.641 1 97.88 494 LEU A CA 1
ATOM 3849 C C . LEU A 1 494 ? -13.016 48.25 4.656 1 97.88 494 LEU A C 1
ATOM 3851 O O . LEU A 1 494 ? -12.609 47.844 3.561 1 97.88 494 LEU A O 1
ATOM 3855 N N . TYR A 1 495 ? -12.898 49.469 5.051 1 97.44 495 TYR A N 1
ATOM 3856 C CA . TYR A 1 495 ? -12.297 50.5 4.188 1 97.44 495 TYR A CA 1
ATOM 3857 C C . TYR A 1 495 ? -10.82 50.188 3.934 1 97.44 495 TYR A C 1
ATOM 3859 O O . TYR A 1 495 ? -10.32 50.406 2.828 1 97.44 495 TYR A O 1
ATOM 3867 N N . THR A 1 496 ? -10.164 49.719 4.945 1 97.75 496 THR A N 1
ATOM 3868 C CA . THR A 1 496 ? -8.766 49.344 4.789 1 97.75 496 THR A CA 1
ATOM 3869 C C . THR A 1 496 ? -8.617 48.188 3.777 1 97.75 496 THR A C 1
ATOM 3871 O O . THR A 1 496 ? -7.727 48.219 2.928 1 97.75 496 THR A O 1
ATOM 3874 N N . VAL A 1 497 ? -9.516 47.219 3.811 1 98.19 497 VAL A N 1
ATOM 3875 C CA . VAL A 1 497 ? -9.484 46.062 2.895 1 98.19 497 VAL A CA 1
ATOM 3876 C C . VAL A 1 497 ? -9.75 46.562 1.469 1 98.19 497 VAL A C 1
ATOM 3878 O O . VAL A 1 497 ? -9.055 46.156 0.534 1 98.19 497 VAL A O 1
ATOM 3881 N N . ILE A 1 498 ? -10.711 47.469 1.303 1 97.69 498 ILE A N 1
ATOM 3882 C CA . ILE A 1 498 ? -11.047 48 -0.015 1 97.69 498 ILE A CA 1
ATOM 3883 C C . ILE A 1 498 ? -9.875 48.781 -0.564 1 97.69 498 ILE A C 1
ATOM 3885 O O . ILE A 1 498 ? -9.547 48.688 -1.75 1 97.69 498 ILE A O 1
ATOM 3889 N N . ARG A 1 499 ? -9.234 49.562 0.296 1 97 499 ARG A N 1
ATOM 3890 C CA . ARG A 1 499 ? -8.047 50.312 -0.12 1 97 499 ARG A CA 1
ATOM 3891 C C . ARG A 1 499 ? -6.945 49.375 -0.591 1 97 499 ARG A C 1
ATOM 3893 O O . ARG A 1 499 ? -6.285 49.625 -1.597 1 97 499 ARG A O 1
ATOM 3900 N N . ALA A 1 500 ? -6.773 48.312 0.154 1 97.31 500 ALA A N 1
ATOM 3901 C CA . ALA A 1 500 ? -5.758 47.344 -0.195 1 97.31 500 ALA A CA 1
ATOM 3902 C C . ALA A 1 500 ? -6.059 46.688 -1.546 1 97.31 500 ALA A C 1
ATOM 3904 O O . ALA A 1 500 ? -5.148 46.469 -2.348 1 97.31 500 ALA A O 1
ATOM 3905 N N . PHE A 1 501 ? -7.348 46.375 -1.822 1 97.44 501 PHE A N 1
ATOM 3906 C CA . PHE A 1 501 ? -7.754 45.875 -3.127 1 97.44 501 PHE A CA 1
ATOM 3907 C C . PHE A 1 501 ? -7.266 46.781 -4.242 1 97.44 501 PHE A C 1
ATOM 3909 O O . PHE A 1 501 ? -6.586 46.344 -5.168 1 97.44 501 PHE A O 1
ATOM 3916 N N . LYS A 1 502 ? -7.539 48 -4.055 1 96.75 502 LYS A N 1
ATOM 3917 C CA . LYS A 1 502 ? -7.332 48.969 -5.109 1 96.75 502 LYS A CA 1
ATOM 3918 C C . LYS A 1 502 ? -5.852 49.312 -5.27 1 96.75 502 LYS A C 1
ATOM 3920 O O . LYS A 1 502 ? -5.387 49.594 -6.375 1 96.75 502 LYS A O 1
ATOM 3925 N N . GLN A 1 503 ? -5.133 49.219 -4.145 1 96.06 503 GLN A N 1
ATOM 3926 C CA . GLN A 1 503 ? -3.744 49.688 -4.164 1 96.06 503 GLN A CA 1
ATOM 3927 C C . GLN A 1 503 ? -2.812 48.562 -4.598 1 96.06 503 GLN A C 1
ATOM 3929 O O . GLN A 1 503 ? -1.71 48.812 -5.09 1 96.06 503 GLN A O 1
ATOM 3934 N N . HIS A 1 504 ? -3.285 47.312 -4.473 1 97.44 504 HIS A N 1
ATOM 3935 C CA . HIS A 1 504 ? -2.344 46.219 -4.703 1 97.44 504 HIS A CA 1
ATOM 3936 C C . HIS A 1 504 ? -2.969 45.125 -5.559 1 97.44 504 HIS A C 1
ATOM 3938 O O . HIS A 1 504 ? -2.621 44.969 -6.73 1 97.44 504 HIS A O 1
ATOM 3944 N N . SER A 1 505 ? -3.961 44.438 -5.074 1 97.62 505 SER A N 1
ATOM 3945 C CA . SER A 1 505 ? -4.43 43.156 -5.66 1 97.62 505 SER A CA 1
ATOM 3946 C C . SER A 1 505 ? -5.027 43.406 -7.043 1 97.62 505 SER A C 1
ATOM 3948 O O . SER A 1 505 ? -4.781 42.625 -7.965 1 97.62 505 SER A O 1
ATOM 3950 N N . LEU A 1 506 ? -5.801 44.469 -7.195 1 97.56 506 LEU A N 1
ATOM 3951 C CA . LEU A 1 506 ? -6.422 44.75 -8.484 1 97.56 506 LEU A CA 1
ATOM 3952 C C . LEU A 1 506 ? -5.402 45.312 -9.469 1 97.56 506 LEU A C 1
ATOM 3954 O O . LEU A 1 506 ? -5.543 45.125 -10.68 1 97.56 506 LEU A O 1
ATOM 3958 N N . ARG A 1 507 ? -4.371 45.875 -8.984 1 97.38 507 ARG A N 1
ATOM 3959 C CA . ARG A 1 507 ? -3.391 46.562 -9.828 1 97.38 507 ARG A CA 1
ATOM 3960 C C . ARG A 1 507 ? -2.344 45.562 -10.336 1 97.38 507 ARG A C 1
ATOM 3962 O O . ARG A 1 507 ? -1.611 45.844 -11.281 1 97.38 507 ARG A O 1
ATOM 3969 N N . LEU A 1 508 ? -2.225 44.438 -9.727 1 97.81 508 LEU A N 1
ATOM 3970 C CA . LEU A 1 508 ? -1.283 43.406 -10.195 1 97.81 508 LEU A CA 1
ATOM 3971 C C . LEU A 1 508 ? -1.498 43.125 -11.672 1 97.81 508 LEU A C 1
ATOM 3973 O O . LEU A 1 508 ? -0.534 42.969 -12.422 1 97.81 508 LEU A O 1
ATOM 3977 N N . GLY A 1 509 ? -2.732 43.062 -12.117 1 96 509 GLY A N 1
ATOM 3978 C CA . GLY A 1 509 ? -3.072 42.75 -13.5 1 96 509 GLY A CA 1
ATOM 3979 C C . GLY A 1 509 ? -2.596 43.812 -14.477 1 96 509 GLY A C 1
ATOM 3980 O O . GLY A 1 509 ? -2.465 43.562 -15.672 1 96 509 GLY A O 1
ATOM 3981 N N . GLU A 1 510 ? -2.326 44.938 -13.984 1 95.56 510 GLU A N 1
ATOM 3982 C CA . GLU A 1 510 ? -1.909 46.062 -14.812 1 95.56 510 GLU A CA 1
ATOM 3983 C C . GLU A 1 510 ? -0.394 46.094 -14.992 1 95.56 510 GLU A C 1
ATOM 3985 O O . GLU A 1 510 ? 0.125 46.812 -15.852 1 95.56 510 GLU A O 1
ATOM 3990 N N . THR A 1 511 ? 0.285 45.344 -14.25 1 98 511 THR A N 1
ATOM 3991 C CA . THR A 1 511 ? 1.742 45.344 -14.32 1 98 511 THR A CA 1
ATOM 3992 C C . THR A 1 511 ? 2.217 44.625 -15.578 1 98 511 THR A C 1
ATOM 3994 O O . THR A 1 511 ? 1.479 43.812 -16.156 1 98 511 THR A O 1
ATOM 3997 N N . LYS A 1 512 ? 3.428 44.906 -15.977 1 98.12 512 LYS A N 1
ATOM 3998 C CA . LYS A 1 512 ? 4.039 44.219 -17.109 1 98.12 512 LYS A CA 1
ATOM 3999 C C . LYS A 1 512 ? 4.195 42.719 -16.844 1 98.12 512 LYS A C 1
ATOM 4001 O O . LYS A 1 512 ? 3.941 41.906 -17.719 1 98.12 512 LYS A O 1
ATOM 4006 N N . ALA A 1 513 ? 4.586 42.406 -15.672 1 97.81 513 ALA A N 1
ATOM 4007 C CA . ALA A 1 513 ? 4.832 41 -15.289 1 97.81 513 ALA A CA 1
ATOM 4008 C C . ALA A 1 513 ? 3.574 40.156 -15.461 1 97.81 513 ALA A C 1
ATOM 4010 O O . ALA A 1 513 ? 3.627 39.094 -16.062 1 97.81 513 ALA A O 1
ATOM 4011 N N . PHE A 1 514 ? 2.43 40.625 -14.992 1 98 514 PHE A N 1
ATOM 4012 C CA . PHE A 1 514 ? 1.19 39.844 -15.086 1 98 514 PHE A CA 1
ATOM 4013 C C . PHE A 1 514 ? 0.686 39.812 -16.531 1 98 514 PHE A C 1
ATOM 4015 O O . PHE A 1 514 ? 0.205 38.781 -17 1 98 514 PHE A O 1
ATOM 4022 N N . LYS A 1 515 ? 0.782 40.906 -17.203 1 97.44 515 LYS A N 1
ATOM 4023 C CA . LYS A 1 515 ? 0.34 40.969 -18.594 1 97.44 515 LYS A CA 1
ATOM 4024 C C . LYS A 1 515 ? 1.108 39.969 -19.469 1 97.44 515 LYS A C 1
ATOM 4026 O O . LYS A 1 515 ? 0.515 39.25 -20.281 1 97.44 515 LYS A O 1
ATOM 4031 N N . GLU A 1 516 ? 2.361 39.844 -19.234 1 97.5 516 GLU A N 1
ATOM 4032 C CA . GLU A 1 516 ? 3.205 38.938 -20 1 97.5 516 GLU A CA 1
ATOM 4033 C C . GLU A 1 516 ? 2.969 37.5 -19.609 1 97.5 516 GLU A C 1
ATOM 4035 O O . GLU A 1 516 ? 3.135 36.594 -20.438 1 97.5 516 GLU A O 1
ATOM 4040 N N . SER A 1 517 ? 2.609 37.281 -18.406 1 96.81 517 SER A N 1
ATOM 4041 C CA . SER A 1 517 ? 2.432 35.938 -17.906 1 96.81 517 SER A CA 1
ATOM 4042 C C . SER A 1 517 ? 1.116 35.344 -18.406 1 96.81 517 SER A C 1
ATOM 4044 O O . SER A 1 517 ? 0.953 34.094 -18.422 1 96.81 517 SER A O 1
ATOM 4046 N N . GLY A 1 518 ? 0.155 36.188 -18.703 1 97 518 GLY A N 1
ATOM 4047 C CA . GLY A 1 518 ? -1.133 35.719 -19.188 1 97 518 GLY A CA 1
ATOM 4048 C C . GLY A 1 518 ? -2.188 35.656 -18.094 1 97 518 GLY A C 1
ATOM 4049 O O . GLY A 1 518 ? -3.35 35.344 -18.375 1 97 518 GLY A O 1
ATOM 4050 N N . PHE A 1 519 ? -1.85 35.938 -16.906 1 97.94 519 PHE A N 1
ATOM 4051 C CA . PHE A 1 519 ? -2.836 35.969 -15.828 1 97.94 519 PHE A CA 1
ATOM 4052 C C . PHE A 1 519 ? -3.779 37.156 -15.984 1 97.94 519 PHE A C 1
ATOM 4054 O O . PHE A 1 519 ? -3.338 38.281 -16.281 1 97.94 519 PHE A O 1
ATOM 4061 N N . LYS A 1 520 ? -5.059 36.906 -15.781 1 97.69 520 LYS A N 1
ATOM 4062 C CA . LYS A 1 520 ? -6.078 37.938 -15.875 1 97.69 520 LYS A CA 1
ATOM 4063 C C . LYS A 1 520 ? -7.004 37.906 -14.664 1 97.69 520 LYS A C 1
ATOM 4065 O O . LYS A 1 520 ? -7.328 36.844 -14.148 1 97.69 520 LYS A O 1
ATOM 4070 N N . LEU A 1 521 ? -7.348 39.125 -14.289 1 97.62 521 LEU A N 1
ATOM 4071 C CA . LEU A 1 521 ? -8.32 39.25 -13.211 1 97.62 521 LEU A CA 1
ATOM 4072 C C . LEU A 1 521 ? -9.625 38.562 -13.586 1 97.62 521 LEU A C 1
ATOM 4074 O O . LEU A 1 521 ? -10.125 38.719 -14.695 1 97.62 521 LEU A O 1
ATOM 4078 N N . GLU A 1 522 ? -10.117 37.688 -12.727 1 96.56 522 GLU A N 1
ATOM 4079 C CA . GLU A 1 522 ? -11.383 37 -12.93 1 96.56 522 GLU A CA 1
ATOM 4080 C C . GLU A 1 522 ? -12.125 36.812 -11.609 1 96.56 522 GLU A C 1
ATOM 4082 O O . GLU A 1 522 ? -11.594 36.219 -10.672 1 96.56 522 GLU A O 1
ATOM 4087 N N . TRP A 1 523 ? -13.312 37.375 -11.508 1 95.38 523 TRP A N 1
ATOM 4088 C CA . TRP A 1 523 ? -14.086 37.25 -10.281 1 95.38 523 TRP A CA 1
ATOM 4089 C C . TRP A 1 523 ? -15.016 36.062 -10.328 1 95.38 523 TRP A C 1
ATOM 4091 O O . TRP A 1 523 ? -15.484 35.656 -1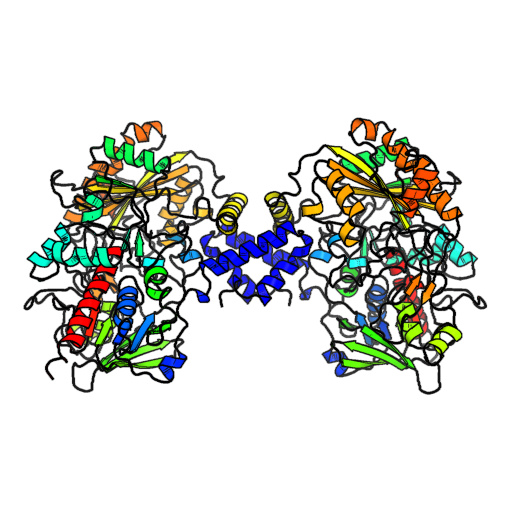1.406 1 95.38 523 TRP A O 1
ATOM 4101 N N . ILE A 1 524 ? -15.188 35.438 -9.148 1 92.75 524 ILE A N 1
ATOM 4102 C CA . ILE A 1 524 ? -16.312 34.531 -9.008 1 92.75 524 ILE A CA 1
ATOM 4103 C C . ILE A 1 524 ? -17.625 35.312 -8.992 1 92.75 524 ILE A C 1
ATOM 4105 O O . ILE A 1 524 ? -17.797 36.219 -8.188 1 92.75 524 ILE A O 1
ATOM 4109 N N . GLU A 1 525 ? -18.531 35 -9.859 1 92.94 525 GLU A N 1
ATOM 4110 C CA . GLU A 1 525 ? -19.781 35.75 -9.984 1 92.94 525 GLU A CA 1
ATOM 4111 C C . GLU A 1 525 ? -20.797 35.312 -8.945 1 92.94 525 GLU A C 1
ATOM 4113 O O . GLU A 1 525 ? -21.703 34.5 -9.25 1 92.94 525 GLU A O 1
ATOM 4118 N N . LEU A 1 526 ? -20.766 35.969 -7.84 1 96.25 526 LEU A N 1
ATOM 4119 C CA . LEU A 1 526 ? -21.719 35.625 -6.781 1 96.25 526 LEU A CA 1
ATOM 4120 C C . LEU A 1 526 ? -23.047 36.344 -7.012 1 96.25 526 LEU A C 1
ATOM 4122 O O . LEU A 1 526 ? -23.094 37.5 -7.422 1 96.25 526 LEU A O 1
ATOM 4126 N N . ASP A 1 527 ? -24.062 35.625 -6.734 1 96.25 527 ASP A N 1
ATOM 4127 C CA . ASP A 1 527 ? -25.406 36.188 -6.906 1 96.25 527 ASP A CA 1
ATOM 4128 C C . ASP A 1 527 ? -25.594 37.438 -6.055 1 96.25 527 ASP A C 1
ATOM 4130 O O . ASP A 1 527 ? -26.219 38.406 -6.488 1 96.25 527 ASP A O 1
ATOM 4134 N N . ALA A 1 528 ? -25.062 37.469 -4.898 1 95.88 528 ALA A N 1
ATOM 4135 C CA . ALA A 1 528 ? -25.219 38.562 -3.959 1 95.88 528 ALA A CA 1
ATOM 4136 C C . ALA A 1 528 ? -24.562 39.844 -4.488 1 95.88 528 ALA A C 1
ATOM 4138 O O . ALA A 1 528 ? -24.953 40.969 -4.125 1 95.88 528 ALA A O 1
ATOM 4139 N N . CYS A 1 529 ? -23.578 39.688 -5.348 1 97 529 CYS A N 1
ATOM 4140 C CA . CYS A 1 529 ? -22.781 40.844 -5.75 1 97 529 CYS A CA 1
ATOM 4141 C C . CYS A 1 529 ? -22.969 41.156 -7.227 1 97 529 CYS A C 1
ATOM 4143 O O . CYS A 1 529 ? -22.391 42.094 -7.746 1 97 529 CYS A O 1
ATOM 4145 N N . LYS A 1 530 ? -23.781 40.406 -7.914 1 94.38 530 LYS A N 1
ATOM 4146 C CA . LYS A 1 530 ? -23.891 40.438 -9.375 1 94.38 530 LYS A CA 1
ATOM 4147 C C . LYS A 1 530 ? -24.469 41.781 -9.836 1 94.38 530 LYS A C 1
ATOM 4149 O O . LYS A 1 530 ? -24.266 42.188 -10.977 1 94.38 530 LYS A O 1
ATOM 4154 N N . SER A 1 531 ? -25.234 42.531 -9.023 1 95.06 531 SER A N 1
ATOM 4155 C CA . SER A 1 531 ? -25.906 43.75 -9.406 1 95.06 531 SER A CA 1
ATOM 4156 C C . SER A 1 531 ? -24.938 44.938 -9.414 1 95.06 531 SER A C 1
ATOM 4158 O O . SER A 1 531 ? -25.25 46 -9.953 1 95.06 531 SER A O 1
ATOM 4160 N N . PHE A 1 532 ? -23.781 44.781 -8.844 1 96.88 532 PHE A N 1
ATOM 4161 C CA . PHE A 1 532 ? -22.828 45.875 -8.758 1 96.88 532 PHE A CA 1
ATOM 4162 C C . PHE A 1 532 ? -21.844 45.844 -9.906 1 96.88 532 PHE A C 1
ATOM 4164 O O . PHE A 1 532 ? -21.5 44.75 -10.398 1 96.88 532 PHE A O 1
ATOM 4171 N N . ASP A 1 533 ? -21.359 47 -10.32 1 94.81 533 ASP A N 1
ATOM 4172 C CA . ASP A 1 533 ? -20.297 47.062 -11.328 1 94.81 533 ASP A CA 1
ATOM 4173 C C . ASP A 1 533 ? -18.984 46.469 -10.781 1 94.81 533 ASP A C 1
ATOM 4175 O O . ASP A 1 533 ? -18.562 46.812 -9.68 1 94.81 533 ASP A O 1
ATOM 4179 N N . LYS A 1 534 ? -18.469 45.688 -11.586 1 92.12 534 LYS A N 1
ATOM 4180 C CA . LYS A 1 534 ? -17.234 45.062 -11.156 1 92.12 534 LYS A CA 1
ATOM 4181 C C . LYS A 1 534 ? -16.172 46.094 -10.781 1 92.12 534 LYS A C 1
ATOM 4183 O O . LYS A 1 534 ? -16.062 47.125 -11.43 1 92.12 534 LYS A O 1
ATOM 4188 N N . ASN A 1 535 ? -15.547 45.938 -9.727 1 91 535 ASN A N 1
ATOM 4189 C CA . ASN A 1 535 ? -14.43 46.719 -9.203 1 91 535 ASN A CA 1
ATOM 4190 C C . ASN A 1 535 ? -14.906 48.031 -8.609 1 91 535 ASN A C 1
ATOM 4192 O O . ASN A 1 535 ? -14.094 48.844 -8.156 1 91 535 ASN A O 1
ATOM 4196 N N . SER A 1 536 ? -16.219 48.25 -8.625 1 95.44 536 SER A N 1
ATOM 4197 C CA . SER A 1 536 ? -16.734 49.375 -7.863 1 95.44 536 SER A CA 1
ATOM 4198 C C . SER A 1 536 ? -16.562 49.188 -6.363 1 95.44 536 SER A C 1
ATOM 4200 O O . SER A 1 536 ? -16.344 48.062 -5.914 1 95.44 536 SER A O 1
ATOM 4202 N N . ASP A 1 537 ? -16.578 50.25 -5.66 1 96.25 537 ASP A N 1
ATOM 4203 C CA . ASP A 1 537 ? -16.484 50.156 -4.207 1 96.25 537 ASP A CA 1
ATOM 4204 C C . ASP A 1 537 ? -17.578 49.281 -3.643 1 96.25 537 ASP A C 1
ATOM 4206 O O . ASP A 1 537 ? -17.359 48.5 -2.705 1 96.25 537 ASP A O 1
ATOM 4210 N N . GLU A 1 538 ? -18.766 49.344 -4.277 1 96.75 538 GLU A N 1
ATOM 4211 C CA . GLU A 1 538 ? -19.891 48.531 -3.824 1 96.75 538 GLU A CA 1
ATOM 4212 C C . GLU A 1 538 ? -19.641 47.031 -4.09 1 96.75 538 GLU A C 1
ATOM 4214 O O . GLU A 1 538 ? -19.969 46.188 -3.25 1 96.75 538 GLU A O 1
ATOM 4219 N N . PHE A 1 539 ? -19.125 46.812 -5.242 1 97.38 539 PHE A N 1
ATOM 4220 C CA . PHE A 1 539 ? -18.797 45.438 -5.602 1 97.38 539 PHE A CA 1
ATOM 4221 C C . PHE A 1 539 ? -17.734 44.875 -4.676 1 97.38 539 PHE A C 1
ATOM 4223 O O . PHE A 1 539 ? -17.859 43.75 -4.172 1 97.38 539 PHE A O 1
ATOM 4230 N N . LEU A 1 540 ? -16.719 45.656 -4.43 1 97.88 540 LEU A N 1
ATOM 4231 C CA . LEU A 1 540 ? -15.609 45.219 -3.586 1 97.88 540 LEU A CA 1
ATOM 4232 C C . LEU A 1 540 ? -16.078 45 -2.15 1 97.88 540 LEU A C 1
ATOM 4234 O O . LEU A 1 540 ? -15.633 44.031 -1.489 1 97.88 540 LEU A O 1
ATOM 4238 N N . GLU A 1 541 ? -16.906 45.844 -1.697 1 97.69 541 GLU A N 1
ATOM 4239 C CA . GLU A 1 541 ? -17.484 45.656 -0.372 1 97.69 541 GLU A CA 1
ATOM 4240 C C . GLU A 1 541 ? -18.281 44.344 -0.306 1 97.69 541 GLU A C 1
ATOM 4242 O O . GLU A 1 541 ? -18.172 43.594 0.666 1 97.69 541 GLU A O 1
ATOM 4247 N N . CYS A 1 542 ? -19.078 44.125 -1.322 1 97.5 542 CYS A N 1
ATOM 4248 C CA . CYS A 1 542 ? -19.891 42.938 -1.366 1 97.5 542 CYS A CA 1
ATOM 4249 C C . CYS A 1 542 ? -19.016 41.688 -1.316 1 97.5 542 CYS A C 1
ATOM 4251 O O . CYS A 1 542 ? -19.25 40.781 -0.521 1 97.5 542 CYS A O 1
ATOM 4253 N N . ILE A 1 543 ? -17.984 41.688 -2.117 1 97.25 543 ILE A N 1
ATOM 4254 C CA . ILE A 1 543 ? -17.078 40.531 -2.172 1 97.25 543 ILE A CA 1
ATOM 4255 C C . ILE A 1 543 ? -16.406 40.344 -0.818 1 97.25 543 ILE A C 1
ATOM 4257 O O . ILE A 1 543 ? -16.266 39.219 -0.328 1 97.25 543 ILE A O 1
ATOM 4261 N N . ALA A 1 544 ? -15.945 41.438 -0.226 1 97.94 544 ALA A N 1
ATOM 4262 C CA . ALA A 1 544 ? -15.25 41.406 1.06 1 97.94 544 ALA A CA 1
ATOM 4263 C C . ALA A 1 544 ? -16.141 40.781 2.143 1 97.94 544 ALA A C 1
ATOM 4265 O O . ALA A 1 544 ? -15.656 40.094 3.033 1 97.94 544 ALA A O 1
ATOM 4266 N N . ARG A 1 545 ? -17.406 41.094 2.057 1 97.56 545 ARG A N 1
ATOM 4267 C CA . ARG A 1 545 ? -18.344 40.594 3.061 1 97.56 545 ARG A CA 1
ATOM 4268 C C . ARG A 1 545 ? -18.734 39.156 2.785 1 97.56 545 ARG A C 1
ATOM 4270 O O . ARG A 1 545 ? -18.922 38.375 3.715 1 97.56 545 ARG A O 1
ATOM 4277 N N . GLU A 1 546 ? -18.891 38.75 1.511 1 96.75 546 GLU A N 1
ATOM 4278 C CA . GLU A 1 546 ? -19.344 37.406 1.121 1 96.75 546 GLU A CA 1
ATOM 4279 C C . GLU A 1 546 ? -18.25 36.375 1.343 1 96.75 546 GLU A C 1
ATOM 4281 O O . GLU A 1 546 ? -18.5 35.312 1.946 1 96.75 546 GLU A O 1
ATOM 4286 N N . ILE A 1 547 ? -17.031 36.656 0.925 1 95.62 547 ILE A N 1
ATOM 4287 C CA . ILE A 1 547 ? -15.992 35.656 0.938 1 95.62 547 ILE A CA 1
ATOM 4288 C C . ILE A 1 547 ? -14.875 36.062 1.894 1 95.62 547 ILE A C 1
ATOM 4290 O O . ILE A 1 547 ? -13.695 36.062 1.53 1 95.62 547 ILE A O 1
ATOM 4294 N N . THR A 1 548 ? -15.266 36.469 3.08 1 96.56 548 THR A N 1
ATOM 4295 C CA . THR A 1 548 ? -14.32 36.719 4.168 1 96.56 548 THR A CA 1
ATOM 4296 C C . THR A 1 548 ? -13.781 35.375 4.715 1 96.56 548 THR A C 1
ATOM 4298 O O . THR A 1 548 ? -14.539 34.438 4.941 1 96.56 548 THR A O 1
ATOM 4301 N N . PHE A 1 549 ? -12.5 35.281 4.809 1 96.75 549 PHE A N 1
ATOM 4302 C CA . PHE A 1 549 ? -11.875 34.156 5.473 1 96.75 549 PHE A CA 1
ATOM 4303 C C . PHE A 1 549 ? -11.148 34.594 6.738 1 96.75 549 PHE A C 1
ATOM 4305 O O . PHE A 1 549 ? -10.766 35.75 6.863 1 96.75 549 PHE A O 1
ATOM 4312 N N . SER A 1 550 ? -11.055 33.688 7.703 1 95.81 550 SER A N 1
ATOM 4313 C CA . SER A 1 550 ? -10.07 33.844 8.766 1 95.81 550 SER A CA 1
ATOM 4314 C C . SER A 1 550 ? -8.688 33.375 8.305 1 95.81 550 SER A C 1
ATOM 4316 O O . SER A 1 550 ? -8.562 32.375 7.594 1 95.81 550 SER A O 1
ATOM 4318 N N . LEU A 1 551 ? -7.699 34.156 8.664 1 94.81 551 LEU A N 1
ATOM 4319 C CA . LEU A 1 551 ? -6.332 33.719 8.422 1 94.81 551 LEU A CA 1
ATOM 4320 C C . LEU A 1 551 ? -5.863 32.781 9.523 1 94.81 551 LEU A C 1
ATOM 4322 O O . LEU A 1 551 ? -4.664 32.531 9.672 1 94.81 551 LEU A O 1
ATOM 4326 N N . TYR A 1 552 ? -6.781 32.438 10.391 1 95 552 TYR A N 1
ATOM 4327 C CA . TYR A 1 552 ? -6.535 31.453 11.43 1 95 552 TYR A CA 1
ATOM 4328 C C . TYR A 1 552 ? -5.648 32.031 12.531 1 95 552 TYR A C 1
ATOM 4330 O O . TYR A 1 552 ? -4.715 31.359 12.992 1 95 552 TYR A O 1
ATOM 4338 N N . HIS A 1 553 ? -5.832 33.344 12.852 1 97.56 553 HIS A N 1
ATOM 4339 C CA . HIS A 1 553 ? -4.98 34 13.836 1 97.56 553 HIS A CA 1
ATOM 4340 C C . HIS A 1 553 ? -5.805 34.531 14.992 1 97.56 553 HIS A C 1
ATOM 4342 O O . HIS A 1 553 ? -5.664 35.719 15.352 1 97.56 553 HIS A O 1
ATOM 4348 N N . PRO A 1 554 ? -6.652 33.719 15.578 1 98.06 554 PRO A N 1
ATOM 4349 C CA . PRO A 1 554 ? -7.324 34.25 16.766 1 98.06 554 PRO A CA 1
ATOM 4350 C C . PRO A 1 554 ? -6.363 34.5 17.922 1 98.06 554 PRO A C 1
ATOM 4352 O O . PRO A 1 554 ? -5.434 33.719 18.141 1 98.06 554 PRO A O 1
ATOM 4355 N N .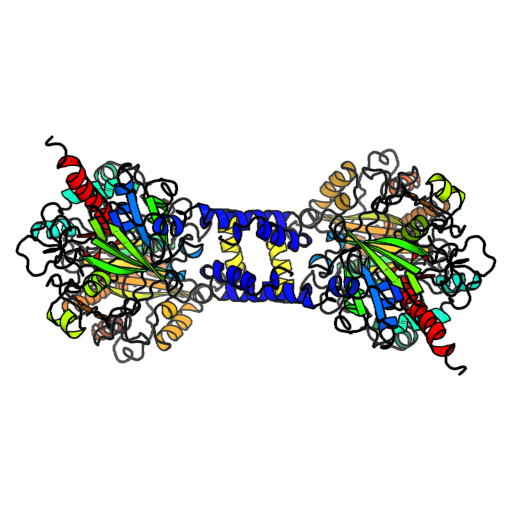 THR A 1 555 ? -6.586 35.625 18.641 1 98.56 555 THR A N 1
ATOM 4356 C CA . THR A 1 555 ? -5.742 36 19.766 1 98.56 555 THR A CA 1
ATOM 4357 C C . THR A 1 555 ? -6.527 36.812 20.766 1 98.56 555 THR A C 1
ATOM 4359 O O . THR A 1 555 ? -7.699 37.156 20.547 1 98.56 555 THR A O 1
ATOM 4362 N N . SER A 1 556 ? -5.996 37.125 21.922 1 98.69 556 SER A N 1
ATOM 4363 C CA . SER A 1 556 ? -6.277 38.281 22.797 1 98.69 556 SER A CA 1
ATOM 4364 C C . SER A 1 556 ? -7.457 37.969 23.719 1 98.69 556 SER A C 1
ATOM 4366 O O . SER A 1 556 ? -7.992 38.906 24.359 1 98.69 556 SER A O 1
ATOM 4368 N N . THR A 1 557 ? -7.805 36.719 23.875 1 98.81 557 THR A N 1
ATOM 4369 C CA . THR A 1 557 ? -9.008 36.375 24.625 1 98.81 557 THR A CA 1
ATOM 4370 C C . THR A 1 557 ? -8.688 36.219 26.109 1 98.81 557 THR A C 1
ATOM 4372 O O . THR A 1 557 ? -9.594 36.062 26.938 1 98.81 557 THR A O 1
ATOM 4375 N N . VAL A 1 558 ? -7.48 36.188 26.469 1 98.88 558 VAL A N 1
ATOM 4376 C CA . VAL A 1 558 ? -6.969 36.188 27.828 1 98.88 558 VAL A CA 1
ATOM 4377 C C . VAL A 1 558 ? -5.914 37.281 27.984 1 98.88 558 VAL A C 1
ATOM 4379 O O . VAL A 1 558 ? -4.797 37 28.422 1 98.88 558 VAL A O 1
ATOM 4382 N N . LYS A 1 559 ? -6.297 38.438 27.781 1 98.38 559 LYS A N 1
ATOM 4383 C CA . LYS A 1 559 ? -5.477 39.625 27.5 1 98.38 559 LYS A CA 1
ATOM 4384 C C . LYS A 1 559 ? -4.543 39.938 28.672 1 98.38 559 LYS A C 1
ATOM 4386 O O . LYS A 1 559 ? -4.965 39.906 29.828 1 98.38 559 LYS A O 1
ATOM 4391 N N . MET A 1 560 ? -3.295 40.188 28.328 1 98.75 560 MET A N 1
ATOM 4392 C CA . MET A 1 560 ? -2.318 40.719 29.281 1 98.75 560 MET A CA 1
ATOM 4393 C C . MET A 1 560 ? -2.502 42.219 29.453 1 98.75 560 MET A C 1
ATOM 4395 O O . MET A 1 560 ? -2.891 42.938 28.516 1 98.75 560 MET A O 1
ATOM 4399 N N . GLY A 1 561 ? -2.201 42.688 30.656 1 98.12 561 GLY A N 1
ATOM 4400 C CA . GLY A 1 561 ? -2.279 44.125 30.906 1 98.12 561 GLY A CA 1
ATOM 4401 C C . GLY A 1 561 ? -1.551 44.562 32.156 1 98.12 561 GLY A C 1
ATOM 4402 O O . GLY A 1 561 ? -1.222 43.719 33 1 98.12 561 GLY A O 1
ATOM 4403 N N . ALA A 1 562 ? -1.34 45.812 32.219 1 96.25 562 ALA A N 1
ATOM 4404 C CA . ALA A 1 562 ? -0.696 46.375 33.406 1 96.25 562 ALA A CA 1
ATOM 4405 C C . ALA A 1 562 ? -1.6 46.281 34.625 1 96.25 562 ALA A C 1
ATOM 4407 O O . ALA A 1 562 ? -2.805 46.031 34.5 1 96.25 562 ALA A O 1
ATOM 4408 N N . ASP A 1 563 ? -0.946 46.438 35.75 1 93.69 563 ASP A N 1
ATOM 4409 C CA . ASP A 1 563 ? -1.741 46.469 36.969 1 93.69 563 ASP A CA 1
ATOM 4410 C C . ASP A 1 563 ? -2.779 47.594 36.938 1 93.69 563 ASP A C 1
ATOM 4412 O O . ASP A 1 563 ? -2.48 48.719 36.5 1 93.69 563 ASP A O 1
ATOM 4416 N N . GLY A 1 564 ? -3.934 47.312 37.281 1 92.62 564 GLY A N 1
ATOM 4417 C CA . GLY A 1 564 ? -5.004 48.281 37.312 1 92.62 564 GLY A CA 1
ATOM 4418 C C . GLY A 1 564 ? -5.836 48.281 36.031 1 92.62 564 GLY A C 1
ATOM 4419 O O . GLY A 1 564 ? -6.914 48.875 36 1 92.62 564 GLY A O 1
ATOM 4420 N N . ASP A 1 565 ? -5.355 47.688 35 1 95.75 565 ASP A N 1
ATOM 4421 C CA . ASP A 1 565 ? -6.133 47.562 33.781 1 95.75 565 ASP A CA 1
ATOM 4422 C C . ASP A 1 565 ? -7.32 46.625 33.969 1 95.75 565 ASP A C 1
ATOM 4424 O O . ASP A 1 565 ? -7.145 45.406 34.094 1 95.75 565 ASP A O 1
ATOM 4428 N N . PRO A 1 566 ? -8.492 47.094 33.969 1 95.25 566 PRO A N 1
ATOM 4429 C CA . PRO A 1 566 ? -9.656 46.25 34.25 1 95.25 566 PRO A CA 1
ATOM 4430 C C . PRO A 1 566 ? -10 45.312 33.094 1 95.25 566 PRO A C 1
ATOM 4432 O O . PRO A 1 566 ? -10.82 44.406 33.281 1 95.25 566 PRO A O 1
ATOM 4435 N N . THR A 1 567 ? -9.375 45.5 31.984 1 96.44 567 THR A N 1
ATOM 4436 C CA . THR A 1 567 ? -9.695 44.688 30.828 1 96.44 567 THR A CA 1
ATOM 4437 C C . THR A 1 567 ? -8.719 43.5 30.703 1 96.44 567 THR A C 1
ATOM 4439 O O . THR A 1 567 ? -8.797 42.719 29.75 1 96.44 567 THR A O 1
ATOM 4442 N N . SER A 1 568 ? -7.809 43.438 31.625 1 97.94 568 SER A N 1
ATOM 4443 C CA . SER A 1 568 ? -6.781 42.406 31.516 1 97.94 568 SER A CA 1
ATOM 4444 C C . SER A 1 568 ? -7.121 41.188 32.375 1 97.94 568 SER A C 1
ATOM 4446 O O . SER A 1 568 ? -7.801 41.344 33.406 1 97.94 568 SER A O 1
ATOM 4448 N N . VAL A 1 569 ? -6.742 40.031 31.938 1 98.75 569 VAL A N 1
ATOM 4449 C CA . VAL A 1 569 ? -6.969 38.781 32.625 1 98.75 569 VAL A CA 1
ATOM 4450 C C . VAL A 1 569 ? -5.688 38.312 33.312 1 98.75 569 VAL A C 1
ATOM 4452 O O . VAL A 1 569 ? -5.727 37.812 34.438 1 98.75 569 VAL A O 1
ATOM 4455 N N . VAL A 1 570 ? -4.523 38.469 32.656 1 98.81 570 VAL A N 1
ATOM 4456 C CA . VAL A 1 570 ? -3.244 38.094 33.25 1 98.81 570 VAL A CA 1
ATOM 4457 C C . VAL A 1 570 ? -2.381 39.344 33.438 1 98.81 570 VAL A C 1
ATOM 4459 O O . VAL A 1 570 ? -2.594 40.375 32.781 1 98.81 570 VAL A O 1
ATOM 4462 N N . ASP A 1 571 ? -1.461 39.25 34.312 1 98.5 571 ASP A N 1
ATOM 4463 C CA . ASP A 1 571 ? -0.525 40.375 34.531 1 98.5 571 ASP A CA 1
ATOM 4464 C C . ASP A 1 571 ? 0.667 40.25 33.562 1 98.5 571 ASP A C 1
ATOM 4466 O O . ASP A 1 571 ? 0.666 39.406 32.656 1 98.5 571 ASP A O 1
ATOM 4470 N N . THR A 1 572 ? 1.693 41.062 33.688 1 98.06 572 THR A N 1
ATOM 4471 C CA . THR A 1 572 ? 2.797 41.156 32.75 1 98.06 572 THR A CA 1
ATOM 4472 C C . THR A 1 572 ? 3.736 39.969 32.906 1 98.06 572 THR A C 1
ATOM 4474 O O . THR A 1 572 ? 4.59 39.719 32.031 1 98.06 572 THR A O 1
ATOM 4477 N N . LYS A 1 573 ? 3.555 39.156 33.969 1 97.94 573 LYS A N 1
ATOM 4478 C CA . LYS A 1 573 ? 4.285 37.906 34.156 1 97.94 573 LYS A CA 1
ATOM 4479 C C . LYS A 1 573 ? 3.412 36.719 33.781 1 97.94 573 LYS A C 1
ATOM 4481 O O . LYS A 1 573 ? 3.754 35.562 34.125 1 97.94 573 LYS A O 1
ATOM 4486 N N . LEU A 1 574 ? 2.225 36.969 33.25 1 98.75 574 LEU A N 1
ATOM 4487 C CA . LEU A 1 574 ? 1.301 36.031 32.656 1 98.75 574 LEU A CA 1
ATOM 4488 C C . LEU A 1 574 ? 0.56 35.219 33.719 1 98.75 574 LEU A C 1
ATOM 4490 O O . LEU A 1 574 ? 0.033 34.156 33.438 1 98.75 574 LEU A O 1
ATOM 4494 N N . ARG A 1 575 ? 0.598 35.688 35 1 98.69 575 ARG A N 1
ATOM 4495 C CA . ARG A 1 575 ? -0.193 35.094 36.062 1 98.69 575 ARG A CA 1
ATOM 4496 C C . ARG A 1 575 ? -1.651 35.531 35.969 1 98.69 575 ARG A C 1
ATOM 4498 O O . ARG A 1 575 ? -1.938 36.719 35.75 1 98.69 575 ARG A O 1
ATOM 4505 N N . VAL A 1 576 ? -2.51 34.594 36.094 1 98.88 576 VAL A N 1
ATOM 4506 C CA . VAL A 1 576 ? -3.932 34.938 36.094 1 98.88 576 VAL A CA 1
ATOM 4507 C C . VAL A 1 576 ? -4.27 35.75 37.344 1 98.88 576 VAL A C 1
ATOM 4509 O O . VAL A 1 576 ? -3.945 35.344 38.469 1 98.88 576 VAL A O 1
ATOM 4512 N N . ARG A 1 577 ? -4.934 36.875 37.188 1 98.56 577 ARG A N 1
ATOM 4513 C CA . ARG A 1 577 ? -5.254 37.75 38.281 1 98.56 577 ARG A CA 1
ATOM 4514 C C . ARG A 1 577 ? -6.223 37.094 39.281 1 98.56 577 ARG A C 1
ATOM 4516 O O . ARG A 1 577 ? -7.137 36.406 38.844 1 98.56 577 ARG A O 1
ATOM 4523 N N . ASN A 1 578 ? -5.957 37.281 40.562 1 97.44 578 ASN A N 1
ATOM 4524 C CA . ASN A 1 578 ? -6.812 36.844 41.656 1 97.44 578 ASN A CA 1
ATOM 4525 C C . ASN A 1 578 ? -6.797 35.312 41.812 1 97.44 578 ASN A C 1
ATOM 4527 O O . ASN A 1 578 ? -7.684 34.75 42.438 1 97.44 578 ASN A O 1
ATOM 4531 N N . VAL A 1 579 ? -5.918 34.656 41.125 1 98.5 579 VAL A N 1
ATOM 4532 C CA . VAL A 1 579 ? -5.734 33.188 41.219 1 98.5 579 VAL A CA 1
ATOM 4533 C C . VAL A 1 579 ? -4.262 32.875 41.5 1 98.5 579 VAL A C 1
ATOM 4535 O O . VAL A 1 579 ? -3.373 33.5 40.906 1 98.5 579 VAL A O 1
ATOM 4538 N N . THR A 1 580 ? -4.016 32.031 42.406 1 98.31 580 THR A N 1
ATOM 4539 C CA . THR A 1 580 ? -2.645 31.625 42.75 1 98.31 580 THR A CA 1
ATOM 4540 C C . THR A 1 580 ? -2.287 30.312 42.062 1 98.31 580 THR A C 1
ATOM 4542 O O . THR A 1 580 ? -3.059 29.344 42.125 1 98.31 580 THR A O 1
ATOM 4545 N N . GLY A 1 581 ? -1.144 30.25 41.375 1 98.5 581 GLY A N 1
ATOM 4546 C CA . GLY A 1 581 ? -0.64 29 40.812 1 98.5 581 GLY A CA 1
ATOM 4547 C C . GLY A 1 581 ? -1.097 28.75 39.406 1 98.5 581 GLY A C 1
ATOM 4548 O O . GLY A 1 581 ? -1.137 27.609 38.938 1 98.5 581 GLY A O 1
ATOM 4549 N N . LEU A 1 582 ? -1.475 29.859 38.688 1 98.88 582 LEU A N 1
ATOM 4550 C CA . LEU A 1 582 ? -2.01 29.688 37.344 1 98.88 582 LEU A CA 1
ATOM 4551 C C . LEU A 1 582 ? -1.44 30.75 36.406 1 98.88 582 LEU A C 1
ATOM 4553 O O . LEU A 1 582 ? -1.462 31.938 36.719 1 98.88 582 LEU A O 1
ATOM 4557 N N . ARG A 1 583 ? -0.87 30.297 35.312 1 98.94 583 ARG A N 1
ATOM 4558 C CA . ARG A 1 583 ? -0.44 31.188 34.219 1 98.94 583 ARG A CA 1
ATOM 4559 C C . ARG A 1 583 ? -1.067 30.781 32.906 1 98.94 583 ARG A C 1
ATOM 4561 O O . ARG A 1 583 ? -1.526 29.656 32.75 1 98.94 583 ARG A O 1
ATOM 4568 N N . VAL A 1 584 ? -1.193 31.719 31.984 1 98.94 584 VAL A N 1
ATOM 4569 C CA . VAL A 1 584 ? -1.583 31.453 30.609 1 98.94 584 VAL A CA 1
ATOM 4570 C C . VAL A 1 584 ? -0.468 31.906 29.656 1 98.94 584 VAL A C 1
ATOM 4572 O O . VAL A 1 584 ? 0.028 33.031 29.766 1 98.94 584 VAL A O 1
ATOM 4575 N N . MET A 1 585 ? -0.028 31 28.781 1 98.88 585 MET A N 1
ATOM 4576 C CA . MET A 1 585 ? 1.06 31.297 27.844 1 98.88 585 MET A CA 1
ATOM 4577 C C . MET A 1 585 ? 0.706 30.812 26.438 1 98.88 585 MET A C 1
ATOM 4579 O O . MET A 1 585 ? 1.059 29.703 26.047 1 98.88 585 MET A O 1
ATOM 4583 N N . ASP A 1 586 ? 0.119 31.562 25.656 1 98.81 586 ASP A N 1
ATOM 4584 C CA . ASP A 1 586 ? -0.202 31.344 24.25 1 98.81 586 ASP A CA 1
ATOM 4585 C C . ASP A 1 586 ? -0.697 32.625 23.578 1 98.81 586 ASP A C 1
ATOM 4587 O O . ASP A 1 586 ? -0.525 33.719 24.125 1 98.81 586 ASP A O 1
ATOM 4591 N N . ALA A 1 587 ? -1.241 32.531 22.422 1 98.81 587 ALA A N 1
ATOM 4592 C CA . ALA A 1 587 ? -1.611 33.688 21.641 1 98.81 587 ALA A CA 1
ATOM 4593 C C . ALA A 1 587 ? -2.729 34.469 22.328 1 98.81 587 ALA A C 1
ATOM 4595 O O . ALA A 1 587 ? -2.93 35.656 22.047 1 98.81 587 ALA A O 1
ATOM 4596 N N . SER A 1 588 ? -3.455 33.844 23.25 1 98.88 588 SER A N 1
ATOM 4597 C CA . SER A 1 588 ? -4.598 34.5 23.906 1 98.88 588 SER A CA 1
ATOM 4598 C C . SER A 1 588 ? -4.156 35.625 24.797 1 98.88 588 SER A C 1
ATOM 4600 O O . SER A 1 588 ? -4.941 36.531 25.109 1 98.88 588 SER A O 1
ATOM 4602 N N . ILE A 1 589 ? -2.936 35.719 25.203 1 98.88 589 ILE A N 1
ATOM 4603 C CA . ILE A 1 589 ? -2.506 36.719 26.172 1 98.88 589 ILE A CA 1
ATOM 4604 C C . ILE A 1 589 ? -2.178 38.031 25.469 1 98.88 589 ILE A C 1
ATOM 4606 O O . ILE A 1 589 ? -2.018 39.062 26.109 1 98.88 589 ILE A O 1
ATOM 4610 N N . MET A 1 590 ? -2.076 38 24.125 1 98.69 590 MET A N 1
ATOM 4611 C CA . MET A 1 590 ? -1.705 39.219 23.406 1 98.69 590 MET A CA 1
ATOM 4612 C C . MET A 1 590 ? -2.686 40.344 23.703 1 98.69 590 MET A C 1
ATOM 4614 O O . MET A 1 590 ? -3.9 40.156 23.594 1 98.69 590 MET A O 1
ATOM 4618 N N . PRO A 1 591 ? -2.137 41.5 24.062 1 97.81 591 PRO A N 1
ATOM 4619 C CA . PRO A 1 591 ? -3.07 42.625 24.25 1 97.81 591 PRO A CA 1
ATOM 4620 C C . PRO A 1 591 ? -3.793 43 22.953 1 97.81 591 PRO A C 1
ATOM 4622 O O . PRO A 1 591 ? -4.98 43.344 22.984 1 97.81 591 PRO A O 1
ATOM 4625 N N . SER A 1 592 ? -3.064 43 21.953 1 97.44 592 SER A N 1
ATOM 4626 C CA . SER A 1 592 ? -3.553 43.188 20.594 1 97.44 592 SER A CA 1
ATOM 4627 C C . SER A 1 592 ? -2.826 42.281 19.609 1 97.44 592 SER A C 1
ATOM 4629 O O . SER A 1 592 ? -1.662 41.938 19.812 1 97.44 592 SER A O 1
ATOM 4631 N N . VAL A 1 593 ? -3.553 41.906 18.594 1 97.81 593 VAL A N 1
ATOM 4632 C CA . VAL A 1 593 ? -2.969 41 17.609 1 97.81 593 VAL A CA 1
ATOM 4633 C C . VAL A 1 593 ? -1.787 41.656 16.922 1 97.81 593 VAL A C 1
ATOM 4635 O O . VAL A 1 593 ? -1.785 42.875 16.734 1 97.81 593 VAL A O 1
ATOM 4638 N N . ILE A 1 594 ? -0.809 40.938 16.609 1 98.12 594 ILE A N 1
ATOM 4639 C CA . ILE A 1 594 ? 0.396 41.469 15.984 1 98.12 594 ILE A CA 1
ATOM 4640 C C . ILE A 1 594 ? 0.191 41.594 14.477 1 98.12 594 ILE A C 1
ATOM 4642 O O . ILE A 1 594 ? -0.745 41 13.922 1 98.12 594 ILE A O 1
ATOM 4646 N N . ARG A 1 595 ? 1.084 42.406 13.836 1 98.25 595 ARG A N 1
ATOM 4647 C CA . ARG A 1 595 ? 1.048 42.594 12.398 1 98.25 595 ARG A CA 1
ATOM 4648 C C . ARG A 1 595 ? 1.79 41.5 11.656 1 98.25 595 ARG A C 1
ATOM 4650 O O . ARG A 1 595 ? 2.844 41.75 11.07 1 98.25 595 ARG A O 1
ATOM 4657 N N . GLY A 1 596 ? 1.154 40.312 11.539 1 97.56 596 GLY A N 1
ATOM 4658 C CA . GLY A 1 596 ? 1.731 39.156 10.859 1 97.56 596 GLY A CA 1
ATOM 4659 C C . GLY A 1 596 ? 1.234 37.844 11.398 1 97.56 596 GLY A C 1
ATOM 4660 O O . GLY A 1 596 ? 0.322 37.812 12.227 1 97.56 596 GLY A O 1
ATOM 4661 N N . ASN A 1 597 ? 1.785 36.75 10.93 1 97.56 597 ASN A N 1
ATOM 4662 C CA . ASN A 1 597 ? 1.433 35.406 11.398 1 97.56 597 ASN A CA 1
ATOM 4663 C C . ASN A 1 597 ? 1.771 35.219 12.875 1 97.56 597 ASN A C 1
ATOM 4665 O O . ASN A 1 597 ? 2.75 35.781 13.367 1 97.56 597 ASN A O 1
ATOM 4669 N N . THR A 1 598 ? 1.066 34.375 13.539 1 98.19 598 THR A N 1
ATOM 4670 C CA . THR A 1 598 ? 1.109 34.406 14.992 1 98.19 598 THR A CA 1
ATOM 4671 C C . THR A 1 598 ? 1.922 33.219 15.539 1 98.19 598 THR A C 1
ATOM 4673 O O . THR A 1 598 ? 2.178 33.156 16.734 1 98.19 598 THR A O 1
ATOM 4676 N N . ASN A 1 599 ? 2.357 32.312 14.68 1 98.5 599 ASN A N 1
ATOM 4677 C CA . ASN A 1 599 ? 3.053 31.125 15.156 1 98.5 599 ASN A CA 1
ATOM 4678 C C . ASN A 1 599 ? 4.348 31.484 15.883 1 98.5 599 ASN A C 1
ATOM 4680 O O . ASN A 1 599 ? 4.57 31.047 17.016 1 98.5 599 ASN A O 1
ATOM 4684 N N . ALA A 1 600 ? 5.215 32.25 15.258 1 98.69 600 ALA A N 1
ATOM 4685 C CA . ALA A 1 600 ? 6.496 32.625 15.852 1 98.69 600 ALA A CA 1
ATOM 4686 C C . ALA A 1 600 ? 6.297 33.406 17.141 1 98.69 600 ALA A C 1
ATOM 4688 O O . ALA A 1 600 ? 6.926 33.125 18.156 1 98.69 600 ALA A O 1
ATOM 4689 N N . PRO A 1 601 ? 5.422 34.406 17.156 1 98.75 601 PRO A N 1
ATOM 4690 C CA . PRO A 1 601 ? 5.168 35.094 18.406 1 98.75 601 PRO A CA 1
ATOM 4691 C C . PRO A 1 601 ? 4.652 34.188 19.516 1 98.75 601 PRO A C 1
ATOM 4693 O O . PRO A 1 601 ? 4.977 34.406 20.688 1 98.75 601 PRO A O 1
ATOM 4696 N N . SER A 1 602 ? 3.814 33.25 19.188 1 98.88 602 SER A N 1
ATOM 4697 C CA . SER A 1 602 ? 3.32 32.312 20.188 1 98.88 602 SER A CA 1
ATOM 4698 C C . SER A 1 602 ? 4.461 31.5 20.797 1 98.88 602 SER A C 1
ATOM 4700 O O . SER A 1 602 ? 4.48 31.25 22 1 98.88 602 SER A O 1
ATOM 4702 N N . ILE A 1 603 ? 5.355 31.031 19.938 1 98.94 603 ILE A N 1
ATOM 4703 C CA . ILE A 1 603 ? 6.527 30.312 20.422 1 98.94 603 ILE A CA 1
ATOM 4704 C C . ILE A 1 603 ? 7.348 31.234 21.328 1 98.94 603 ILE A C 1
ATOM 4706 O O . ILE A 1 603 ? 7.801 30.797 22.391 1 98.94 603 ILE A O 1
ATOM 4710 N N . MET A 1 604 ? 7.539 32.469 20.922 1 98.88 604 MET A N 1
ATOM 4711 C CA . MET A 1 604 ? 8.258 33.469 21.719 1 98.88 604 MET A CA 1
ATOM 4712 C C . MET A 1 604 ? 7.602 33.625 23.078 1 98.88 604 MET A C 1
ATOM 4714 O O . MET A 1 604 ? 8.297 33.688 24.094 1 98.88 604 MET A O 1
ATOM 4718 N N . ILE A 1 605 ? 6.309 33.656 23.141 1 98.88 605 ILE A N 1
ATOM 4719 C CA . ILE A 1 605 ? 5.57 33.781 24.391 1 98.88 605 ILE A CA 1
ATOM 4720 C C . ILE A 1 605 ? 5.875 32.562 25.297 1 98.88 605 ILE A C 1
ATOM 4722 O O . ILE A 1 605 ? 6.074 32.719 26.5 1 98.88 605 ILE A O 1
ATOM 4726 N N . GLY A 1 606 ? 5.891 31.406 24.672 1 98.94 606 GLY A N 1
ATOM 4727 C CA . GLY A 1 606 ? 6.262 30.219 25.422 1 98.94 606 GLY A CA 1
ATOM 4728 C C . GLY A 1 606 ? 7.664 30.281 25.984 1 98.94 606 GLY A C 1
ATOM 4729 O O . GLY A 1 606 ? 7.879 29.953 27.156 1 98.94 606 GLY A O 1
ATOM 4730 N N . GLU A 1 607 ? 8.625 30.719 25.203 1 98.81 607 GLU A N 1
ATOM 4731 C CA . GLU A 1 607 ? 10.016 30.859 25.625 1 98.81 607 GLU A CA 1
ATOM 4732 C C . GLU A 1 607 ? 10.133 31.859 26.781 1 98.81 607 GLU A C 1
ATOM 4734 O O . GLU A 1 607 ? 10.781 31.578 27.797 1 98.81 607 GLU A O 1
ATOM 4739 N N . LYS A 1 608 ? 9.555 32.938 26.625 1 98.81 608 LYS A N 1
ATOM 4740 C CA . LYS A 1 608 ? 9.641 34 27.641 1 98.81 608 LYS A CA 1
ATOM 4741 C C . LYS A 1 608 ? 8.922 33.594 28.922 1 98.81 608 LYS A C 1
ATOM 4743 O O . LYS A 1 608 ? 9.422 33.812 30.016 1 98.81 608 LYS A O 1
ATOM 4748 N N . GLY A 1 609 ? 7.746 33.031 28.719 1 98.75 609 GLY A N 1
ATOM 4749 C CA . GLY A 1 609 ? 7.008 32.562 29.875 1 98.75 609 GLY A CA 1
ATOM 4750 C C . GLY A 1 609 ? 7.773 31.516 30.672 1 98.75 609 GLY A C 1
ATOM 4751 O O . GLY A 1 609 ? 7.785 31.562 31.906 1 98.75 609 GLY A O 1
ATOM 4752 N N . ALA A 1 610 ? 8.367 30.578 30.016 1 98.75 610 ALA A N 1
ATOM 4753 C CA . ALA A 1 610 ? 9.172 29.578 30.703 1 98.75 610 ALA A CA 1
ATOM 4754 C C . ALA A 1 610 ? 10.312 30.219 31.484 1 98.75 610 ALA A C 1
ATOM 4756 O O . ALA A 1 610 ? 10.633 29.781 32.594 1 98.75 610 ALA A O 1
ATOM 4757 N N . ASP A 1 611 ? 10.906 31.172 30.859 1 98.25 611 ASP A N 1
ATOM 4758 C CA . ASP A 1 611 ? 11.977 31.906 31.531 1 98.25 611 ASP A CA 1
ATOM 4759 C C . ASP A 1 611 ? 11.469 32.594 32.781 1 98.25 611 ASP A C 1
ATOM 4761 O O . ASP A 1 611 ? 12.148 32.594 33.812 1 98.25 611 ASP A O 1
ATOM 4765 N N . MET A 1 612 ? 10.336 33.188 32.781 1 97.81 612 MET A N 1
ATOM 4766 C CA . MET A 1 612 ? 9.711 33.844 33.938 1 97.81 612 MET A CA 1
ATOM 4767 C C . MET A 1 612 ? 9.492 32.844 35.062 1 97.81 612 MET A C 1
ATOM 4769 O O . MET A 1 612 ? 9.75 33.156 36.219 1 97.81 612 MET A O 1
ATOM 4773 N N . ILE A 1 613 ? 9.023 31.703 34.688 1 98.31 613 ILE A N 1
ATOM 4774 C CA . ILE A 1 613 ? 8.75 30.672 35.656 1 98.31 613 ILE A CA 1
ATOM 4775 C C . ILE A 1 613 ? 10.062 30.219 36.312 1 98.31 613 ILE A C 1
ATOM 4777 O O . ILE A 1 613 ? 10.141 30.094 37.531 1 98.31 613 ILE A O 1
ATOM 4781 N N . LYS A 1 614 ? 11.055 29.984 35.5 1 97.81 614 LYS A N 1
ATOM 4782 C CA . LYS A 1 614 ? 12.352 29.547 36.031 1 97.81 614 LYS A CA 1
ATOM 4783 C C . LYS A 1 614 ? 12.93 30.594 36.969 1 97.81 614 LYS A C 1
ATOM 4785 O O . LYS A 1 614 ? 13.438 30.25 38.062 1 97.81 614 LYS A O 1
ATOM 4790 N N . LYS A 1 615 ? 12.867 31.844 36.594 1 96 615 LYS A N 1
ATOM 4791 C CA . LYS A 1 615 ? 13.375 32.938 37.438 1 96 615 LYS A CA 1
ATOM 4792 C C . LYS A 1 615 ? 12.617 33 38.75 1 96 615 LYS A C 1
ATOM 4794 O O . LYS A 1 615 ? 13.211 33.219 39.812 1 96 615 LYS A O 1
ATOM 4799 N N . HIS A 1 616 ? 11.375 32.719 38.719 1 96.06 616 HIS A N 1
ATOM 4800 C CA . HIS A 1 616 ? 10.523 32.781 39.906 1 96.06 616 HIS A CA 1
ATOM 4801 C C . HIS A 1 616 ? 10.828 31.656 40.844 1 96.06 616 HIS A C 1
ATOM 4803 O O . HIS A 1 616 ? 10.984 31.859 42.062 1 96.06 616 HIS A O 1
ATOM 4809 N N . TRP A 1 617 ? 10.945 30.453 40.438 1 96 617 TRP A N 1
ATOM 4810 C CA . TRP A 1 617 ? 10.984 29.266 41.312 1 96 617 TRP A CA 1
ATOM 4811 C C . TRP A 1 617 ? 12.422 28.875 41.625 1 96 617 TRP A C 1
ATOM 4813 O O . TRP A 1 617 ? 12.68 28.172 42.625 1 96 617 TRP A O 1
ATOM 4823 N N . LEU A 1 618 ? 13.383 29.234 40.781 1 91.62 618 LEU A N 1
ATOM 4824 C CA . LEU A 1 618 ? 14.773 28.906 41.062 1 91.62 618 LEU A CA 1
ATOM 4825 C C . LEU A 1 618 ? 15.438 30.016 41.875 1 91.62 618 LEU A C 1
ATOM 4827 O O . LEU A 1 618 ? 16.391 29.766 42.625 1 91.62 618 LEU A O 1
ATOM 4831 N N . HIS A 1 619 ? 15.359 31.359 41.719 1 76.75 619 HIS A N 1
ATOM 4832 C CA . HIS A 1 619 ? 15.953 32.438 42.531 1 76.75 619 HIS A CA 1
ATOM 4833 C C . HIS A 1 619 ? 15.234 32.594 43.844 1 76.75 619 HIS A C 1
ATOM 4835 O O . HIS A 1 619 ? 15.82 33.062 44.844 1 76.75 619 HIS A O 1
ATOM 4841 N N . THR A 1 620 ? 14.039 32.562 44 1 56.91 620 THR A N 1
ATOM 4842 C CA . THR A 1 620 ? 13.422 32.781 45.312 1 56.91 620 THR A CA 1
ATOM 4843 C C . THR A 1 620 ? 13.938 31.734 46.312 1 56.91 620 THR A C 1
ATOM 4845 O O . THR A 1 620 ? 13.82 31.938 47.531 1 56.91 620 THR A O 1
ATOM 4848 N N . HIS A 1 621 ? 14.469 30.562 46.125 1 45.56 621 HIS A N 1
ATOM 4849 C CA . HIS A 1 621 ? 14.883 29.656 47.188 1 45.56 621 HIS A CA 1
ATOM 4850 C C . HIS A 1 621 ? 16.359 29.844 47.5 1 45.56 621 HIS A C 1
ATOM 4852 O O . HIS A 1 621 ? 16.953 29.016 48.188 1 45.56 621 HIS A O 1
ATOM 4858 N N . THR A 1 622 ? 17.141 30.75 47 1 38.5 622 THR A N 1
ATOM 4859 C CA . THR A 1 622 ? 18.5 30.875 47.5 1 38.5 622 THR A CA 1
ATOM 4860 C C . THR A 1 622 ? 18.5 31.703 48.781 1 38.5 622 THR A C 1
ATOM 4862 O O . THR A 1 622 ? 19.562 31.938 49.375 1 38.5 622 THR A O 1
ATOM 4865 N N . GLU A 1 623 ? 17.531 32.375 49.344 1 30.58 623 GLU A N 1
ATOM 4866 C CA . GLU A 1 623 ? 17.75 33 50.656 1 30.58 623 GLU A CA 1
ATOM 4867 C C . GLU A 1 623 ? 17.766 31.938 51.781 1 30.58 623 GLU A C 1
ATOM 4869 O O . GLU A 1 623 ? 17.484 32.25 52.938 1 30.58 623 GLU A O 1
ATOM 4874 N N . LEU A 1 624 ? 18.266 30.688 51.625 1 20.73 624 LEU A N 1
ATOM 4875 C CA . LEU A 1 624 ? 18.891 30.109 52.812 1 20.73 624 LEU A CA 1
ATOM 4876 C C . LEU A 1 624 ? 20.359 30.516 52.906 1 20.73 624 LEU A C 1
ATOM 4878 O O . LEU A 1 624 ? 21.094 30.406 51.938 1 20.73 624 LEU A O 1
ATOM 4882 N N . MET B 1 1 ? -6.098 -14.156 7.191 1 83 1 MET B N 1
ATOM 4883 C CA . MET B 1 1 ? -6.828 -13.32 6.234 1 83 1 MET B CA 1
ATOM 4884 C C . MET B 1 1 ? -5.863 -12.516 5.371 1 83 1 MET B C 1
ATOM 4886 O O . MET B 1 1 ? -4.875 -11.977 5.875 1 83 1 MET B O 1
ATOM 4890 N N . PHE B 1 2 ? -6.098 -12.625 4.059 1 91.44 2 PHE B N 1
ATOM 4891 C CA . PHE B 1 2 ? -5.34 -11.789 3.137 1 91.44 2 PHE B CA 1
ATOM 4892 C C . PHE B 1 2 ? -5.457 -10.32 3.52 1 91.44 2 PHE B C 1
ATOM 4894 O O . PHE B 1 2 ? -6.562 -9.805 3.705 1 91.44 2 PHE B O 1
ATOM 4901 N N . TRP B 1 3 ? -4.32 -9.633 3.697 1 94.38 3 TRP B N 1
ATOM 4902 C CA . TRP B 1 3 ? -4.258 -8.328 4.348 1 94.38 3 TRP B CA 1
ATOM 4903 C C . TRP B 1 3 ? -5.145 -7.316 3.627 1 94.38 3 TRP B C 1
ATOM 4905 O O . TRP B 1 3 ? -5.766 -6.457 4.262 1 94.38 3 TRP B O 1
ATOM 4915 N N . ALA B 1 4 ? -5.262 -7.391 2.285 1 95.94 4 ALA B N 1
ATOM 4916 C CA . ALA B 1 4 ? -6.012 -6.414 1.499 1 95.94 4 ALA B CA 1
ATOM 4917 C C . ALA B 1 4 ? -7.516 -6.602 1.684 1 95.94 4 ALA B C 1
ATOM 4919 O O . ALA B 1 4 ? -8.305 -5.754 1.261 1 95.94 4 ALA B O 1
ATOM 4920 N N . CYS B 1 5 ? -7.934 -7.734 2.342 1 96.88 5 CYS B N 1
ATOM 4921 C CA . CYS B 1 5 ? -9.352 -8 2.582 1 96.88 5 CYS B CA 1
ATOM 4922 C C . CYS B 1 5 ? -9.758 -7.547 3.977 1 96.88 5 CYS B C 1
ATOM 4924 O O . CYS B 1 5 ? -10.938 -7.602 4.328 1 96.88 5 CYS B O 1
ATOM 4926 N N . ASP B 1 6 ? -8.805 -7.164 4.824 1 96.69 6 ASP B N 1
ATOM 4927 C CA . ASP B 1 6 ? -9.086 -6.676 6.172 1 96.69 6 ASP B CA 1
ATOM 4928 C C . ASP B 1 6 ? -9.625 -5.246 6.133 1 96.69 6 ASP B C 1
ATOM 4930 O O . ASP B 1 6 ? -8.867 -4.301 5.898 1 96.69 6 ASP B O 1
ATOM 4934 N N . PRO B 1 7 ? -10.906 -5.105 6.418 1 95.25 7 PRO B N 1
ATOM 4935 C CA . PRO B 1 7 ? -11.508 -3.777 6.262 1 95.25 7 PRO B CA 1
ATOM 4936 C C . PRO B 1 7 ? -10.891 -2.738 7.195 1 95.25 7 PRO B C 1
ATOM 4938 O O . PRO B 1 7 ? -10.734 -1.575 6.816 1 95.25 7 PRO B O 1
ATOM 4941 N N . ALA B 1 8 ? -10.578 -3.086 8.453 1 95.56 8 ALA B N 1
ATOM 4942 C CA . ALA B 1 8 ? -9.969 -2.15 9.398 1 95.56 8 ALA B CA 1
ATOM 4943 C C . ALA B 1 8 ? -8.602 -1.689 8.914 1 95.56 8 ALA B C 1
ATOM 4945 O O . ALA B 1 8 ? -8.281 -0.499 8.969 1 95.56 8 ALA B O 1
ATOM 4946 N N . LEU B 1 9 ? -7.82 -2.643 8.43 1 95.69 9 LEU B N 1
ATOM 4947 C CA . LEU B 1 9 ? -6.477 -2.336 7.949 1 95.69 9 LEU B CA 1
ATOM 4948 C C . LEU B 1 9 ? -6.527 -1.475 6.691 1 95.69 9 LEU B C 1
ATOM 4950 O O . LEU B 1 9 ? -5.812 -0.474 6.59 1 95.69 9 LEU B O 1
ATOM 4954 N N . THR B 1 10 ? -7.367 -1.901 5.695 1 96.62 10 THR B N 1
ATOM 4955 C CA . THR B 1 10 ? -7.422 -1.164 4.438 1 96.62 10 THR B CA 1
ATOM 4956 C C . THR B 1 10 ? -7.945 0.251 4.66 1 96.62 10 THR B C 1
ATOM 4958 O O . THR B 1 10 ? -7.488 1.197 4.016 1 96.62 10 THR B O 1
ATOM 4961 N N . THR B 1 11 ? -8.883 0.431 5.598 1 96.06 11 THR B N 1
ATOM 4962 C CA . THR B 1 11 ? -9.383 1.76 5.938 1 96.06 11 THR B CA 1
ATOM 4963 C C . THR B 1 11 ? -8.273 2.615 6.539 1 96.06 11 THR B C 1
ATOM 4965 O O . THR B 1 11 ? -8.117 3.785 6.18 1 96.06 11 THR B O 1
ATOM 4968 N N . THR B 1 12 ? -7.523 2.051 7.469 1 95.19 12 THR B N 1
ATOM 4969 C CA . THR B 1 12 ? -6.402 2.744 8.094 1 95.19 12 THR B CA 1
ATOM 4970 C C . THR B 1 12 ? -5.383 3.178 7.043 1 95.19 12 THR B C 1
ATOM 4972 O O . THR B 1 12 ? -4.902 4.312 7.07 1 95.19 12 THR B O 1
ATOM 4975 N N . ILE B 1 13 ? -5.086 2.312 6.105 1 95.81 13 ILE B N 1
ATOM 4976 C CA . ILE B 1 13 ? -4.105 2.598 5.066 1 95.81 13 ILE B CA 1
ATOM 4977 C C . ILE B 1 13 ? -4.625 3.707 4.156 1 95.81 13 ILE B C 1
ATOM 4979 O O . ILE B 1 13 ? -3.932 4.695 3.912 1 95.81 13 ILE B O 1
ATOM 4983 N N . VAL B 1 14 ? -5.855 3.58 3.695 1 96.12 14 VAL B N 1
ATOM 4984 C CA . VAL B 1 14 ? -6.434 4.562 2.781 1 96.12 14 VAL B CA 1
ATOM 4985 C C . VAL B 1 14 ? -6.477 5.93 3.455 1 96.12 14 VAL B C 1
ATOM 4987 O O . VAL B 1 14 ? -6.113 6.941 2.846 1 96.12 14 VAL B O 1
ATOM 4990 N N . ASN B 1 15 ? -6.844 6.004 4.738 1 93.75 15 ASN B N 1
ATOM 4991 C CA . ASN B 1 15 ? -6.949 7.262 5.469 1 93.75 15 ASN B CA 1
ATOM 4992 C C . ASN B 1 15 ? -5.582 7.91 5.668 1 93.75 15 ASN B C 1
ATOM 4994 O O . ASN B 1 15 ? -5.473 9.133 5.734 1 93.75 15 ASN B O 1
ATOM 4998 N N . SER B 1 16 ? -4.605 7.094 5.777 1 94 16 SER B N 1
ATOM 4999 C CA . SER B 1 16 ? -3.26 7.633 5.961 1 94 16 SER B CA 1
ATOM 5000 C C . SER B 1 16 ? -2.809 8.422 4.734 1 94 16 SER B C 1
ATOM 5002 O O . SER B 1 16 ? -1.876 9.219 4.812 1 94 16 SER B O 1
ATOM 5004 N N . TYR B 1 17 ? -3.51 8.258 3.561 1 93.62 17 TYR B N 1
ATOM 5005 C CA . TYR B 1 17 ? -3.133 8.953 2.338 1 93.62 17 TYR B CA 1
ATOM 5006 C C . TYR B 1 17 ? -4.145 10.039 1.995 1 93.62 17 TYR B C 1
ATOM 5008 O O . TYR B 1 17 ? -4.297 10.414 0.829 1 93.62 17 TYR B O 1
ATOM 5016 N N . GLN B 1 18 ? -4.809 10.539 2.98 1 91.44 18 GLN B N 1
ATOM 5017 C CA . GLN B 1 18 ? -5.762 11.625 2.744 1 91.44 18 GLN B CA 1
ATOM 5018 C C . GLN B 1 18 ? -5.074 12.836 2.121 1 91.44 18 GLN B C 1
ATOM 5020 O O . GLN B 1 18 ? -5.688 13.578 1.354 1 91.44 18 GLN B O 1
ATOM 5025 N N . VAL B 1 19 ? -3.795 12.945 2.389 1 92.25 19 VAL B N 1
ATOM 5026 C CA . VAL B 1 19 ? -2.982 14.062 1.915 1 92.25 19 VAL B CA 1
ATOM 5027 C C . VAL B 1 19 ? -2.887 14.023 0.391 1 92.25 19 VAL B C 1
ATOM 5029 O O . VAL B 1 19 ? -2.682 15.055 -0.252 1 92.25 19 VAL B O 1
ATOM 5032 N N . ALA B 1 20 ? -3.08 12.828 -0.206 1 92.56 20 ALA B N 1
ATOM 5033 C CA . ALA B 1 20 ? -2.951 12.672 -1.651 1 92.56 20 ALA B CA 1
ATOM 5034 C C . ALA B 1 20 ? -4.254 13.023 -2.361 1 92.56 20 ALA B C 1
ATOM 5036 O O . ALA B 1 20 ? -4.293 13.117 -3.59 1 92.56 20 ALA B O 1
ATOM 5037 N N . GLY B 1 21 ? -5.344 13.312 -1.607 1 92.25 21 GLY B N 1
ATOM 5038 C CA . GLY B 1 21 ? -6.582 13.797 -2.193 1 92.25 21 GLY B CA 1
ATOM 5039 C C . GLY B 1 21 ? -7.609 12.703 -2.422 1 92.25 21 GLY B C 1
ATOM 5040 O O . GLY B 1 21 ? -7.285 11.516 -2.354 1 92.25 21 GLY B O 1
ATOM 5041 N N . PRO B 1 22 ? -8.797 13.102 -2.689 1 91.31 22 PRO B N 1
ATOM 5042 C CA . PRO B 1 22 ? -9.906 12.148 -2.77 1 91.31 22 PRO B CA 1
ATOM 5043 C C . PRO B 1 22 ? -9.781 11.195 -3.951 1 91.31 22 PRO B C 1
ATOM 5045 O O . PRO B 1 22 ? -10.172 10.023 -3.848 1 91.31 22 PRO B O 1
ATOM 5048 N N . VAL B 1 23 ? -9.227 11.641 -5.105 1 92.38 23 VAL B N 1
ATOM 5049 C CA . VAL B 1 23 ? -9.102 10.797 -6.289 1 92.38 23 VAL B CA 1
ATOM 5050 C C . VAL B 1 23 ? -8.125 9.656 -6.008 1 92.38 23 VAL B C 1
ATOM 5052 O O . VAL B 1 23 ? -8.375 8.508 -6.387 1 92.38 23 VAL B O 1
ATOM 5055 N N . PHE B 1 24 ? -7.051 9.969 -5.371 1 93.75 24 PHE B N 1
ATOM 5056 C CA . PHE B 1 24 ? -6.098 8.922 -5.02 1 93.75 24 PHE B CA 1
ATOM 5057 C C . PHE B 1 24 ? -6.695 7.965 -4 1 93.75 24 PHE B C 1
ATOM 5059 O O . PHE B 1 24 ? -6.539 6.746 -4.121 1 93.75 24 PHE B O 1
ATOM 5066 N N . GLN B 1 25 ? -7.355 8.523 -2.965 1 94.88 25 GLN B N 1
ATOM 5067 C CA . GLN B 1 25 ? -7.953 7.672 -1.945 1 94.88 25 GLN B CA 1
ATOM 5068 C C . GLN B 1 25 ? -8.945 6.691 -2.562 1 94.88 25 GLN B C 1
ATOM 5070 O O . GLN B 1 25 ? -8.969 5.512 -2.205 1 94.88 25 GLN B O 1
ATOM 5075 N N . GLN B 1 26 ? -9.742 7.203 -3.477 1 94.81 26 GLN B N 1
ATOM 5076 C CA . GLN B 1 26 ? -10.727 6.352 -4.141 1 94.81 26 GLN B CA 1
ATOM 5077 C C . GLN B 1 26 ? -10.039 5.27 -4.973 1 94.81 26 GLN B C 1
ATOM 5079 O O . GLN B 1 26 ? -10.453 4.109 -4.949 1 94.81 26 GLN B O 1
ATOM 5084 N N . ALA B 1 27 ? -9.023 5.641 -5.734 1 94.56 27 ALA B N 1
ATOM 5085 C CA . ALA B 1 27 ? -8.266 4.688 -6.543 1 94.56 27 ALA B CA 1
ATOM 5086 C C . ALA B 1 27 ? -7.613 3.621 -5.668 1 94.56 27 ALA B C 1
ATOM 5088 O O . ALA B 1 27 ? -7.605 2.439 -6.023 1 94.56 27 ALA B O 1
ATOM 5089 N N . LEU B 1 28 ? -7.039 4.078 -4.531 1 95.81 28 LEU B N 1
ATOM 5090 C CA . LEU B 1 28 ? -6.387 3.146 -3.615 1 95.81 28 LEU B CA 1
ATOM 5091 C C . LEU B 1 28 ? -7.398 2.168 -3.027 1 95.81 28 LEU B C 1
ATOM 5093 O O . LEU B 1 28 ? -7.109 0.979 -2.881 1 95.81 28 LEU B O 1
ATOM 5097 N N . THR B 1 29 ? -8.578 2.668 -2.646 1 96.81 29 THR B N 1
ATOM 5098 C CA . THR B 1 29 ? -9.648 1.81 -2.15 1 96.81 29 THR B CA 1
ATOM 5099 C C . THR B 1 29 ? -10 0.737 -3.178 1 96.81 29 THR B C 1
ATOM 5101 O O . THR B 1 29 ? -10.109 -0.444 -2.838 1 96.81 29 THR B O 1
ATOM 5104 N N . THR B 1 30 ? -10.156 1.142 -4.445 1 96.25 30 THR B N 1
ATOM 5105 C CA . THR B 1 30 ? -10.484 0.216 -5.523 1 96.25 30 THR B CA 1
ATOM 5106 C C . THR B 1 30 ? -9.344 -0.778 -5.75 1 96.25 30 THR B C 1
ATOM 5108 O O . THR B 1 30 ? -9.586 -1.968 -5.961 1 96.25 30 THR B O 1
ATOM 5111 N N . PHE B 1 31 ? -8.164 -0.277 -5.676 1 96.31 31 PHE B N 1
ATOM 5112 C CA . PHE B 1 31 ? -6.965 -1.089 -5.859 1 96.31 31 PHE B CA 1
ATOM 5113 C C . PHE B 1 31 ? -6.898 -2.199 -4.816 1 96.31 31 PHE B C 1
ATOM 5115 O O . PHE B 1 31 ? -6.645 -3.357 -5.152 1 96.31 31 PHE B O 1
ATOM 5122 N N . LEU B 1 32 ? -7.098 -1.862 -3.57 1 96.56 32 LEU B N 1
ATOM 5123 C CA . LEU B 1 32 ? -7.051 -2.838 -2.488 1 96.56 32 LEU B CA 1
ATOM 5124 C C . LEU B 1 32 ? -8.219 -3.816 -2.588 1 96.56 32 LEU B C 1
ATOM 5126 O O . LEU B 1 32 ? -8.047 -5.016 -2.363 1 96.56 32 LEU B O 1
ATOM 5130 N N . ALA B 1 33 ? -9.406 -3.35 -2.975 1 97 33 ALA B N 1
ATOM 5131 C CA . ALA B 1 33 ? -10.578 -4.207 -3.143 1 97 33 ALA B CA 1
ATOM 5132 C C . ALA B 1 33 ? -10.359 -5.215 -4.27 1 97 33 ALA B C 1
ATOM 5134 O O . ALA B 1 33 ? -10.789 -6.363 -4.168 1 97 33 ALA B O 1
ATOM 5135 N N . ALA B 1 34 ? -9.773 -4.781 -5.352 1 96.94 34 ALA B N 1
ATOM 5136 C CA . ALA B 1 34 ? -9.5 -5.656 -6.488 1 96.94 34 ALA B CA 1
ATOM 5137 C C . ALA B 1 34 ? -8.594 -6.816 -6.086 1 96.94 34 ALA B C 1
ATOM 5139 O O . ALA B 1 34 ? -8.789 -7.949 -6.527 1 96.94 34 ALA B O 1
ATOM 5140 N N . GLN B 1 35 ? -7.617 -6.543 -5.301 1 96.62 35 GLN B N 1
ATOM 5141 C CA . GLN B 1 35 ? -6.715 -7.59 -4.836 1 96.62 35 GLN B CA 1
ATOM 5142 C C . GLN B 1 35 ? -7.457 -8.617 -3.982 1 96.62 35 GLN B C 1
ATOM 5144 O O . GLN B 1 35 ? -7.227 -9.82 -4.109 1 96.62 35 GLN B O 1
ATOM 5149 N N . CYS B 1 36 ? -8.305 -8.078 -3.082 1 96.94 36 CYS B N 1
ATOM 5150 C CA . CYS B 1 36 ? -9.117 -8.969 -2.266 1 96.94 36 CYS B CA 1
ATOM 5151 C C . CYS B 1 36 ? -10.008 -9.852 -3.139 1 96.94 36 CYS B C 1
ATOM 5153 O O . CYS B 1 36 ? -10.164 -11.047 -2.873 1 96.94 36 CYS B O 1
ATOM 5155 N N . ALA B 1 37 ? -10.539 -9.289 -4.215 1 96.56 37 ALA B N 1
ATOM 5156 C CA . ALA B 1 37 ? -11.438 -10.008 -5.113 1 96.56 37 ALA B CA 1
ATOM 5157 C C . ALA B 1 37 ? -10.695 -11.109 -5.867 1 96.56 37 ALA B C 1
ATOM 5159 O O . ALA B 1 37 ? -11.281 -12.133 -6.23 1 96.56 37 ALA B O 1
ATOM 5160 N N . ILE B 1 38 ? -9.445 -11 -6.027 1 96.38 38 ILE B N 1
ATOM 5161 C CA . ILE B 1 38 ? -8.664 -11.914 -6.855 1 96.38 38 ILE B CA 1
ATOM 5162 C C . ILE B 1 38 ? -8.109 -13.047 -5.992 1 96.38 38 ILE B C 1
ATOM 5164 O O . ILE B 1 38 ? -8.07 -14.195 -6.422 1 96.38 38 ILE B O 1
ATOM 5168 N N . ALA B 1 39 ? -7.746 -12.766 -4.742 1 95.44 39 ALA B N 1
ATOM 5169 C CA . ALA B 1 39 ? -6.98 -13.75 -3.99 1 95.44 39 ALA B CA 1
ATOM 5170 C C . ALA B 1 39 ? -7.492 -13.875 -2.559 1 95.44 39 ALA B C 1
ATOM 5172 O O . ALA B 1 39 ? -6.875 -14.539 -1.725 1 95.44 39 ALA B O 1
ATOM 5173 N N . GLY B 1 40 ? -8.57 -13.258 -2.195 1 96.81 40 GLY B N 1
ATOM 5174 C CA . GLY B 1 40 ? -9.086 -13.273 -0.835 1 96.81 40 GLY B CA 1
ATOM 5175 C C . GLY B 1 40 ? -9.422 -14.664 -0.34 1 96.81 40 GLY B C 1
ATOM 5176 O O . GLY B 1 40 ? -9.812 -15.531 -1.127 1 96.81 40 GLY B O 1
ATOM 5177 N N . ASP B 1 41 ? -9.383 -14.82 0.928 1 96.75 41 ASP B N 1
ATOM 5178 C CA . ASP B 1 41 ? -9.617 -16.109 1.557 1 96.75 41 ASP B CA 1
ATOM 5179 C C . ASP B 1 41 ? -11.039 -16.594 1.29 1 96.75 41 ASP B C 1
ATOM 5181 O O . ASP B 1 41 ? -11.297 -17.812 1.268 1 96.75 41 ASP B O 1
ATOM 5185 N N . HIS B 1 42 ? -11.977 -15.672 1.088 1 96.62 42 HIS B N 1
ATOM 5186 C CA . HIS B 1 42 ? -13.383 -16 0.903 1 96.62 42 HIS B CA 1
ATOM 5187 C C . HIS B 1 42 ? -13.602 -16.797 -0.384 1 96.62 42 HIS B C 1
ATOM 5189 O O . HIS B 1 42 ? -14.656 -17.406 -0.573 1 96.62 42 HIS B O 1
ATOM 5195 N N . LEU B 1 43 ? -12.609 -16.812 -1.277 1 97.69 43 LEU B N 1
ATOM 5196 C CA . LEU B 1 43 ? -12.719 -17.484 -2.57 1 97.69 43 LEU B CA 1
ATOM 5197 C C . LEU B 1 43 ? -12.461 -18.984 -2.432 1 97.69 43 LEU B C 1
ATOM 5199 O O . LEU B 1 43 ? -12.766 -19.75 -3.344 1 97.69 43 LEU B O 1
ATOM 5203 N N . TRP B 1 44 ? -11.969 -19.484 -1.296 1 98.25 44 TRP B N 1
ATOM 5204 C CA . TRP B 1 44 ? -11.477 -20.844 -1.135 1 98.25 44 TRP B CA 1
ATOM 5205 C C . TRP B 1 44 ? -12.156 -21.531 0.042 1 98.25 44 TRP B C 1
ATOM 5207 O O . TRP B 1 44 ? -12.711 -20.875 0.924 1 98.25 44 TRP B O 1
ATOM 5217 N N . PRO B 1 45 ? -12.133 -22.922 0.027 1 98.25 45 PRO B N 1
ATOM 5218 C CA . PRO B 1 45 ? -12.672 -23.609 1.2 1 98.25 45 PRO B CA 1
ATOM 5219 C C . PRO B 1 45 ? -11.977 -23.203 2.496 1 98.25 45 PRO B C 1
ATOM 5221 O O . PRO B 1 45 ? -10.758 -23.031 2.512 1 98.25 45 PRO B O 1
ATOM 5224 N N . ALA B 1 46 ? -12.75 -23.078 3.531 1 97.56 46 ALA B N 1
ATOM 5225 C CA . ALA B 1 46 ? -12.156 -22.781 4.836 1 97.56 46 ALA B CA 1
ATOM 5226 C C . ALA B 1 46 ? -11.297 -23.938 5.32 1 97.56 46 ALA B C 1
ATOM 5228 O O . ALA B 1 46 ? -11.555 -25.094 4.973 1 97.56 46 ALA B O 1
ATOM 5229 N N . ASP B 1 47 ? -10.273 -23.609 6.031 1 98.19 47 ASP B N 1
ATOM 5230 C CA . ASP B 1 47 ? -9.469 -24.656 6.648 1 98.19 47 ASP B CA 1
ATOM 5231 C C . ASP B 1 47 ? -10.281 -25.453 7.676 1 98.19 47 ASP B C 1
ATOM 5233 O O . ASP B 1 47 ? -10.805 -24.875 8.633 1 98.19 47 ASP B O 1
ATOM 5237 N N . ALA B 1 48 ? -10.375 -26.734 7.52 1 98.31 48 ALA B N 1
ATOM 5238 C CA . ALA B 1 48 ? -11.297 -27.562 8.305 1 98.31 48 ALA B CA 1
ATOM 5239 C C . ALA B 1 48 ? -10.562 -28.297 9.422 1 98.31 48 ALA B C 1
ATOM 5241 O O . ALA B 1 48 ? -11.008 -29.359 9.875 1 98.31 48 ALA B O 1
ATOM 5242 N N . THR B 1 49 ? -9.43 -27.766 9.875 1 98.19 49 THR B N 1
ATOM 5243 C CA . THR B 1 49 ? -8.633 -28.422 10.898 1 98.19 49 THR B CA 1
ATOM 5244 C C . THR B 1 49 ? -9.484 -28.734 12.125 1 98.19 49 THR B C 1
ATOM 5246 O O . THR B 1 49 ? -9.445 -29.859 12.641 1 98.19 49 THR B O 1
ATOM 5249 N N . ASP B 1 50 ? -10.328 -27.844 12.609 1 97.62 50 ASP B N 1
ATOM 5250 C CA . ASP B 1 50 ? -11.141 -28.031 13.805 1 97.62 50 ASP B CA 1
ATOM 5251 C C . ASP B 1 50 ? -12.18 -29.125 13.586 1 97.62 50 ASP B C 1
ATOM 5253 O O . ASP B 1 50 ? -12.422 -29.953 14.477 1 97.62 50 ASP B O 1
ATOM 5257 N N . LYS B 1 51 ? -12.758 -29.156 12.422 1 97.81 51 LYS B N 1
ATOM 5258 C CA . LYS B 1 51 ? -13.758 -30.156 12.102 1 97.81 51 LYS B CA 1
ATOM 5259 C C . LYS B 1 51 ? -13.141 -31.547 12.055 1 97.81 51 LYS B C 1
ATOM 5261 O O . LYS B 1 51 ? -13.75 -32.531 12.508 1 97.81 51 LYS B O 1
ATOM 5266 N N . VAL B 1 52 ? -11.938 -31.656 11.469 1 98.56 52 VAL B N 1
ATOM 5267 C CA . VAL B 1 52 ? -11.234 -32.938 11.359 1 98.56 52 VAL B CA 1
ATOM 5268 C C . VAL B 1 52 ? -10.883 -33.438 12.75 1 98.56 52 VAL B C 1
ATOM 5270 O O . VAL B 1 52 ? -11.016 -34.656 13.023 1 98.56 52 VAL B O 1
ATOM 5273 N N . LEU B 1 53 ? -10.445 -32.531 13.625 1 98 53 LEU B N 1
ATOM 5274 C CA . LEU B 1 53 ? -10.086 -32.938 14.984 1 98 53 LEU B CA 1
ATOM 5275 C C . LEU B 1 53 ? -11.32 -33.375 15.773 1 98 53 LEU B C 1
ATOM 5277 O O . LEU B 1 53 ? -11.242 -34.281 16.594 1 98 53 LEU B O 1
ATOM 5281 N N . GLU B 1 54 ? -12.445 -32.781 15.523 1 97.94 54 GLU B N 1
ATOM 5282 C CA . GLU B 1 54 ? -13.703 -33.094 16.188 1 97.94 54 GLU B CA 1
ATOM 5283 C C . GLU B 1 54 ? -14.203 -34.469 15.75 1 97.94 54 GLU B C 1
ATOM 5285 O O . GLU B 1 54 ? -14.672 -35.25 16.578 1 97.94 54 GLU B O 1
ATOM 5290 N N . ASP B 1 55 ? -14.164 -34.781 14.492 1 98.31 55 ASP B N 1
ATOM 5291 C CA . ASP B 1 55 ? -14.562 -36.062 13.93 1 98.31 55 ASP B CA 1
ATOM 5292 C C . ASP B 1 55 ? -13.609 -36.5 12.812 1 98.31 55 ASP B C 1
ATOM 5294 O O . ASP B 1 55 ? -13.836 -36.188 11.641 1 98.31 55 ASP B O 1
ATOM 5298 N N . PRO B 1 56 ? -12.648 -37.312 13.172 1 98.38 56 PRO B N 1
ATOM 5299 C CA . PRO B 1 56 ? -11.602 -37.656 12.211 1 98.38 56 PRO B CA 1
ATOM 5300 C C . PRO B 1 56 ? -12 -38.812 11.297 1 98.38 56 PRO B C 1
ATOM 5302 O O . PRO B 1 56 ? -11.133 -39.469 10.711 1 98.38 56 PRO B O 1
ATOM 5305 N N . ASN B 1 57 ? -13.336 -39.188 11.172 1 98.69 57 ASN B N 1
ATOM 5306 C CA . ASN B 1 57 ? -13.812 -40.281 10.359 1 98.69 57 ASN B CA 1
ATOM 5307 C C . ASN B 1 57 ? -14.391 -39.812 9.031 1 98.69 57 ASN B C 1
ATOM 5309 O O . ASN B 1 57 ? -15.297 -38.969 9.008 1 98.69 57 ASN B O 1
ATOM 5313 N N . TYR B 1 58 ? -13.984 -40.344 7.957 1 98.88 58 TYR B N 1
ATOM 5314 C CA . TYR B 1 58 ? -14.422 -39.938 6.621 1 98.88 58 TYR B CA 1
ATOM 5315 C C . TYR B 1 58 ? -14.68 -41.156 5.75 1 98.88 58 TYR B C 1
ATOM 5317 O O . TYR B 1 58 ? -14.117 -42.25 5.996 1 98.88 58 TYR B O 1
ATOM 5325 N N . ASP B 1 59 ? -15.57 -41.031 4.777 1 98.81 59 ASP B N 1
ATOM 5326 C CA . ASP B 1 59 ? -15.766 -42.094 3.791 1 98.81 59 ASP B CA 1
ATOM 5327 C C . ASP B 1 59 ? -14.602 -42.156 2.803 1 98.81 59 ASP B C 1
ATOM 5329 O O . ASP B 1 59 ? -14.133 -43.219 2.443 1 98.81 59 ASP B O 1
ATOM 5333 N N . PHE B 1 60 ? -14.203 -41 2.371 1 98.94 60 PHE B N 1
ATOM 5334 C CA . PHE B 1 60 ? -13.086 -40.906 1.441 1 98.94 60 PHE B CA 1
ATOM 5335 C C . PHE B 1 60 ? -12.094 -39.844 1.913 1 98.94 60 PHE B C 1
ATOM 5337 O O . PHE B 1 60 ? -12.5 -38.781 2.418 1 98.94 60 PHE B O 1
ATOM 5344 N N . ILE B 1 61 ? -10.828 -40.094 1.797 1 98.94 61 ILE B N 1
ATOM 5345 C CA . ILE B 1 61 ? -9.742 -39.156 1.996 1 98.94 61 ILE B CA 1
ATOM 5346 C C . ILE B 1 61 ? -8.961 -38.969 0.698 1 98.94 61 ILE B C 1
ATOM 5348 O O . ILE B 1 61 ? -8.414 -39.938 0.164 1 98.94 61 ILE B O 1
ATOM 5352 N N . VAL B 1 62 ? -8.984 -37.781 0.147 1 99 62 VAL B N 1
ATOM 5353 C CA . VAL B 1 62 ? -8.195 -37.469 -1.035 1 99 62 VAL B CA 1
ATOM 5354 C C . VAL B 1 62 ? -6.938 -36.688 -0.622 1 99 62 VAL B C 1
ATOM 5356 O O . VAL B 1 62 ? -7.02 -35.625 -0.012 1 99 62 VAL B O 1
ATOM 5359 N N . VAL B 1 63 ? -5.766 -37.25 -0.939 1 98.94 63 VAL B N 1
ATOM 5360 C CA . VAL B 1 63 ? -4.496 -36.625 -0.552 1 98.94 63 VAL B CA 1
ATOM 5361 C C . VAL B 1 63 ? -3.9 -35.875 -1.739 1 98.94 63 VAL B C 1
ATOM 5363 O O . VAL B 1 63 ? -3.395 -36.5 -2.682 1 98.94 63 VAL B O 1
ATOM 5366 N N . GLY B 1 64 ? -3.883 -34.562 -1.673 1 98.88 64 GLY B N 1
ATOM 5367 C CA . GLY B 1 64 ? -3.412 -33.688 -2.738 1 98.88 64 GLY B CA 1
ATOM 5368 C C . GLY B 1 64 ? -4.531 -32.938 -3.443 1 98.88 64 GLY B C 1
ATOM 5369 O O . GLY B 1 64 ? -5.453 -33.562 -3.982 1 98.88 64 GLY B O 1
ATOM 5370 N N . ALA B 1 65 ? -4.449 -31.625 -3.428 1 98.88 65 ALA B N 1
ATOM 5371 C CA . ALA B 1 65 ? -5.461 -30.797 -4.066 1 98.88 65 ALA B CA 1
ATOM 5372 C C . ALA B 1 65 ? -4.965 -30.25 -5.398 1 98.88 65 ALA B C 1
ATOM 5374 O O . ALA B 1 65 ? -5.203 -29.078 -5.73 1 98.88 65 ALA B O 1
ATOM 5375 N N . GLY B 1 66 ? -4.203 -31.078 -6.129 1 98.69 66 GLY B N 1
ATOM 5376 C CA . GLY B 1 66 ? -3.691 -30.688 -7.43 1 98.69 66 GLY B CA 1
ATOM 5377 C C . GLY B 1 66 ? -4.715 -30.828 -8.539 1 98.69 66 GLY B C 1
ATOM 5378 O O . GLY B 1 66 ? -5.922 -30.75 -8.297 1 98.69 66 GLY B O 1
ATOM 5379 N N . SER B 1 67 ? -4.234 -30.984 -9.75 1 98.69 67 SER B N 1
ATOM 5380 C CA . SER B 1 67 ? -5.059 -31.031 -10.961 1 98.69 67 SER B CA 1
ATOM 5381 C C . SER B 1 67 ? -6.094 -32.156 -10.875 1 98.69 67 SER B C 1
ATOM 5383 O O . SER B 1 67 ? -7.266 -31.938 -11.203 1 98.69 67 SER B O 1
ATOM 5385 N N . ALA B 1 68 ? -5.672 -33.25 -10.445 1 98.88 68 ALA B N 1
ATOM 5386 C CA . ALA B 1 68 ? -6.582 -34.406 -10.375 1 98.88 68 ALA B CA 1
ATOM 5387 C C . ALA B 1 68 ? -7.371 -34.406 -9.07 1 98.88 68 ALA B C 1
ATOM 5389 O O . ALA B 1 68 ? -8.586 -34.594 -9.07 1 98.88 68 ALA B O 1
ATOM 5390 N N . GLY B 1 69 ? -6.715 -34.156 -7.938 1 98.94 69 GLY B N 1
ATOM 5391 C CA . GLY B 1 69 ? -7.324 -34.281 -6.621 1 98.94 69 GLY B CA 1
ATOM 5392 C C . GLY B 1 69 ? -8.484 -33.312 -6.422 1 98.94 69 GLY B C 1
ATOM 5393 O O . GLY B 1 69 ? -9.461 -33.656 -5.75 1 98.94 69 GLY B O 1
ATOM 5394 N N . SER B 1 70 ? -8.367 -32.125 -6.965 1 98.94 70 SER B N 1
ATOM 5395 C CA . SER B 1 70 ? -9.461 -31.172 -6.863 1 98.94 70 SER B CA 1
ATOM 5396 C C . SER B 1 70 ? -10.711 -31.672 -7.574 1 98.94 70 SER B C 1
ATOM 5398 O O . SER B 1 70 ? -11.82 -31.516 -7.066 1 98.94 70 SER B O 1
ATOM 5400 N N . ALA B 1 71 ? -10.516 -32.25 -8.734 1 98.88 71 ALA B N 1
ATOM 5401 C CA . ALA B 1 71 ? -11.641 -32.812 -9.477 1 98.88 71 ALA B CA 1
ATOM 5402 C C . ALA B 1 71 ? -12.25 -34 -8.734 1 98.88 71 ALA B C 1
ATOM 5404 O O . ALA B 1 71 ? -13.469 -34.125 -8.656 1 98.88 71 ALA B O 1
ATOM 5405 N N . VAL B 1 72 ? -11.414 -34.875 -8.164 1 98.94 72 VAL B N 1
ATOM 5406 C CA . VAL B 1 72 ? -11.867 -36.031 -7.434 1 98.94 72 VAL B CA 1
ATOM 5407 C C . VAL B 1 72 ? -12.711 -35.625 -6.234 1 98.94 72 VAL B C 1
ATOM 5409 O O . VAL B 1 72 ? -13.828 -36.094 -6.047 1 98.94 72 VAL B O 1
ATOM 5412 N N . ALA B 1 73 ? -12.156 -34.719 -5.43 1 98.94 73 ALA B N 1
ATOM 5413 C CA . ALA B 1 73 ? -12.859 -34.25 -4.234 1 98.94 73 ALA B CA 1
ATOM 5414 C C . ALA B 1 73 ? -14.195 -33.594 -4.598 1 98.94 73 ALA B C 1
ATOM 5416 O O . ALA B 1 73 ? -15.203 -33.844 -3.922 1 98.94 73 ALA B O 1
ATOM 5417 N N . ASN B 1 74 ? -14.188 -32.781 -5.645 1 98.88 74 ASN B N 1
ATOM 5418 C CA . ASN B 1 74 ? -15.422 -32.156 -6.137 1 98.88 74 ASN B CA 1
ATOM 5419 C C . ASN B 1 74 ? -16.469 -33.219 -6.504 1 98.88 74 ASN B C 1
ATOM 5421 O O . ASN B 1 74 ? -17.594 -33.156 -6.023 1 98.88 74 ASN B O 1
ATOM 5425 N N . ARG B 1 75 ? -16.078 -34.188 -7.266 1 98.81 75 ARG B N 1
ATOM 5426 C CA . ARG B 1 75 ? -17.016 -35.156 -7.812 1 98.81 75 ARG B CA 1
ATOM 5427 C C . ARG B 1 75 ? -17.516 -36.125 -6.727 1 98.81 75 ARG B C 1
ATOM 5429 O O . ARG B 1 75 ? -18.688 -36.469 -6.695 1 98.81 75 ARG B O 1
ATOM 5436 N N . LEU B 1 76 ? -16.625 -36.562 -5.867 1 98.81 76 LEU B N 1
ATOM 5437 C CA . LEU B 1 76 ? -17.062 -37.5 -4.82 1 98.81 76 LEU B CA 1
ATOM 5438 C C . LEU B 1 76 ? -18.031 -36.812 -3.863 1 98.81 76 LEU B C 1
ATOM 5440 O O . LEU B 1 76 ? -19 -37.438 -3.406 1 98.81 76 LEU B O 1
ATOM 5444 N N . SER B 1 77 ? -17.828 -35.562 -3.551 1 98.69 77 SER B N 1
ATOM 5445 C CA . SER B 1 77 ? -18.656 -34.844 -2.582 1 98.69 77 SER B CA 1
ATOM 5446 C C . SER B 1 77 ? -20 -34.469 -3.174 1 98.69 77 SER B C 1
ATOM 5448 O O . SER B 1 77 ? -20.891 -33.969 -2.465 1 98.69 77 SER B O 1
ATOM 5450 N N . GLU B 1 78 ? -20.172 -34.719 -4.508 1 98.31 78 GLU B N 1
ATOM 5451 C CA . GLU B 1 78 ? -21.5 -34.594 -5.098 1 98.31 78 GLU B CA 1
ATOM 5452 C C . GLU B 1 78 ? -22.5 -35.5 -4.406 1 98.31 78 GLU B C 1
ATOM 5454 O O . GLU B 1 78 ? -23.703 -35.219 -4.383 1 98.31 78 GLU B O 1
ATOM 5459 N N . ILE B 1 79 ? -22 -36.625 -3.93 1 98.12 79 ILE B N 1
ATOM 5460 C CA . ILE B 1 79 ? -22.844 -37.531 -3.189 1 98.12 79 ILE B CA 1
ATOM 5461 C C . ILE B 1 79 ? -22.953 -37.094 -1.735 1 98.12 79 ILE B C 1
ATOM 5463 O O . ILE B 1 79 ? -22.016 -37.25 -0.951 1 98.12 79 ILE B O 1
ATOM 5467 N N . SER B 1 80 ? -24.062 -36.656 -1.38 1 96.94 80 SER B N 1
ATOM 5468 C CA . SER B 1 80 ? -24.266 -35.969 -0.104 1 96.94 80 SER B CA 1
ATOM 5469 C C . SER B 1 80 ? -24.047 -36.938 1.068 1 96.94 80 SER B C 1
ATOM 5471 O O . SER B 1 80 ? -23.688 -36.5 2.164 1 96.94 80 SER B O 1
ATOM 5473 N N . ASP B 1 81 ? -24.219 -38.219 0.861 1 96.62 81 ASP B N 1
ATOM 5474 C CA . ASP B 1 81 ? -24.094 -39.188 1.932 1 96.62 81 ASP B CA 1
ATOM 5475 C C . ASP B 1 81 ? -22.625 -39.531 2.193 1 96.62 81 ASP B C 1
ATOM 5477 O O . ASP B 1 81 ? -22.297 -40.219 3.174 1 96.62 81 ASP B O 1
ATOM 5481 N N . TRP B 1 82 ? -21.75 -39.125 1.356 1 98.62 82 TRP B N 1
ATOM 5482 C CA . TRP B 1 82 ? -20.328 -39.375 1.521 1 98.62 82 TRP B CA 1
ATOM 5483 C C . TRP B 1 82 ? -19.625 -38.219 2.195 1 98.62 82 TRP B C 1
ATOM 5485 O O . TRP B 1 82 ? -19.797 -37.062 1.783 1 98.62 82 TRP B O 1
ATOM 5495 N N . LYS B 1 83 ? -18.953 -38.469 3.264 1 98.75 83 LYS B N 1
ATOM 5496 C CA . LYS B 1 83 ? -18.094 -37.469 3.918 1 98.75 83 LYS B CA 1
ATOM 5497 C C . LYS B 1 83 ? -16.672 -37.531 3.348 1 98.75 83 LYS B C 1
ATOM 5499 O O . LYS B 1 83 ? -15.984 -38.562 3.471 1 98.75 83 LYS B O 1
ATOM 5504 N N . VAL B 1 84 ? -16.219 -36.406 2.727 1 98.94 84 VAL B N 1
ATOM 5505 C CA . VAL B 1 84 ? -14.977 -36.406 1.958 1 98.94 84 VAL B CA 1
ATOM 5506 C C . VAL B 1 84 ? -13.992 -35.406 2.572 1 98.94 84 VAL B C 1
ATOM 5508 O O . VAL B 1 84 ? -14.344 -34.281 2.875 1 98.94 84 VAL B O 1
ATOM 5511 N N . LEU B 1 85 ? -12.727 -35.812 2.809 1 98.94 85 LEU B N 1
ATOM 5512 C CA . LEU B 1 85 ? -11.641 -34.938 3.252 1 98.94 85 LEU B CA 1
ATOM 5513 C C . LEU B 1 85 ? -10.617 -34.719 2.137 1 98.94 85 LEU B C 1
ATOM 5515 O O . LEU B 1 85 ? -10.148 -35.688 1.533 1 98.94 85 LEU B O 1
ATOM 5519 N N . LEU B 1 86 ? -10.398 -33.5 1.799 1 98.94 86 LEU B N 1
ATOM 5520 C CA . LEU B 1 86 ? -9.297 -33.156 0.906 1 98.94 86 LEU B CA 1
ATOM 5521 C C . LEU B 1 86 ? -8.125 -32.562 1.691 1 98.94 86 LEU B C 1
ATOM 5523 O O . LEU B 1 86 ? -8.297 -31.641 2.484 1 98.94 86 LEU B O 1
ATOM 5527 N N . VAL B 1 87 ? -6.926 -33.156 1.486 1 98.94 87 VAL B N 1
ATOM 5528 C CA . VAL B 1 87 ? -5.727 -32.75 2.221 1 98.94 87 VAL B CA 1
ATOM 5529 C C . VAL B 1 87 ? -4.758 -32.031 1.283 1 98.94 87 VAL B C 1
ATOM 5531 O O . VAL B 1 87 ? -4.426 -32.562 0.211 1 98.94 87 VAL B O 1
ATOM 5534 N N . GLU B 1 88 ? -4.301 -30.859 1.636 1 98.88 88 GLU B N 1
ATOM 5535 C CA . GLU B 1 88 ? -3.344 -30.094 0.847 1 98.88 88 GLU B CA 1
ATOM 5536 C C . GLU B 1 88 ? -2.195 -29.578 1.714 1 98.88 88 GLU B C 1
ATOM 5538 O O . GLU B 1 88 ? -2.422 -29.062 2.809 1 98.88 88 GLU B O 1
ATOM 5543 N N . ALA B 1 89 ? -0.981 -29.766 1.218 1 98.69 89 ALA B N 1
ATOM 5544 C CA . ALA B 1 89 ? 0.228 -29.375 1.936 1 98.69 89 ALA B CA 1
ATOM 5545 C C . ALA B 1 89 ? 0.393 -27.859 1.939 1 98.69 89 ALA B C 1
ATOM 5547 O O . ALA B 1 89 ? 0.998 -27.297 2.855 1 98.69 89 ALA B O 1
ATOM 5548 N N . GLY B 1 90 ? -0.11 -27.203 0.927 1 98.31 90 GLY B N 1
ATOM 5549 C CA . GLY B 1 90 ? 0.007 -25.766 0.82 1 98.31 90 GLY B CA 1
ATOM 5550 C C . GLY B 1 90 ? -1.245 -25.031 1.26 1 98.31 90 GLY B C 1
ATOM 5551 O O . GLY B 1 90 ? -2.125 -25.609 1.893 1 98.31 90 GLY B O 1
ATOM 5552 N N . GLY B 1 91 ? -1.264 -23.719 1.019 1 97.81 91 GLY B N 1
ATOM 5553 C CA . GLY B 1 91 ? -2.365 -22.859 1.429 1 97.81 91 GLY B CA 1
ATOM 5554 C C . GLY B 1 91 ? -3.217 -22.391 0.267 1 97.81 91 GLY B C 1
ATOM 5555 O O . GLY B 1 91 ? -3.387 -23.109 -0.72 1 97.81 91 GLY B O 1
ATOM 5556 N N . ASN B 1 92 ? -3.844 -21.234 0.463 1 98.06 92 ASN B N 1
ATOM 5557 C CA . ASN B 1 92 ? -4.676 -20.609 -0.561 1 98.06 92 ASN B CA 1
ATOM 5558 C C . ASN B 1 92 ? -3.834 -20.047 -1.696 1 98.06 92 ASN B C 1
ATOM 5560 O O . ASN B 1 92 ? -2.664 -19.703 -1.5 1 98.06 92 ASN B O 1
ATOM 5564 N N . PRO B 1 93 ? -4.398 -20.031 -2.887 1 97.56 93 PRO B N 1
ATOM 5565 C CA . PRO B 1 93 ? -3.756 -19.25 -3.953 1 97.56 93 PRO B CA 1
ATOM 5566 C C . PRO B 1 93 ? -3.508 -17.797 -3.561 1 97.56 93 PRO B C 1
ATOM 5568 O O . PRO B 1 93 ? -4.176 -17.281 -2.668 1 97.56 93 PRO B O 1
ATOM 5571 N N . THR B 1 94 ? -2.547 -17.203 -4.184 1 96.81 94 THR B N 1
ATOM 5572 C CA . THR B 1 94 ? -2.107 -15.836 -3.896 1 96.81 94 THR B CA 1
ATOM 5573 C C . THR B 1 94 ? -2.266 -14.953 -5.129 1 96.81 94 THR B C 1
ATOM 5575 O O . THR B 1 94 ? -2.697 -15.414 -6.184 1 96.81 94 THR B O 1
ATOM 5578 N N . LEU B 1 95 ? -1.881 -13.688 -5.008 1 95.94 95 LEU B N 1
ATOM 5579 C CA . LEU B 1 95 ? -1.888 -12.805 -6.168 1 95.94 95 LEU B CA 1
ATOM 5580 C C . LEU B 1 95 ? -0.957 -13.328 -7.258 1 95.94 95 LEU B C 1
ATOM 5582 O O . LEU B 1 95 ? -1.299 -13.289 -8.438 1 95.94 95 LEU B O 1
ATOM 5586 N N . ALA B 1 96 ? 0.11 -13.836 -6.797 1 95.5 96 ALA B N 1
ATOM 5587 C CA . ALA B 1 96 ? 1.115 -14.32 -7.738 1 95.5 96 ALA B CA 1
ATOM 5588 C C . ALA B 1 96 ? 0.598 -15.523 -8.523 1 95.5 96 ALA B C 1
ATOM 5590 O O . ALA B 1 96 ? 0.915 -15.688 -9.703 1 95.5 96 ALA B O 1
ATOM 5591 N N . THR B 1 97 ? -0.189 -16.328 -7.879 1 97.44 97 THR B N 1
ATOM 5592 C CA . THR B 1 97 ? -0.706 -17.516 -8.562 1 97.44 97 THR B CA 1
ATOM 5593 C C . THR B 1 97 ? -1.871 -17.141 -9.477 1 97.44 97 THR B C 1
ATOM 5595 O O . THR B 1 97 ? -2.076 -17.781 -10.516 1 97.44 97 THR B O 1
ATOM 5598 N N . GLU B 1 98 ? -2.555 -16.094 -9.133 1 97.75 98 GLU B N 1
ATOM 5599 C CA . GLU B 1 98 ? -3.818 -15.805 -9.812 1 97.75 98 GLU B CA 1
ATOM 5600 C C . GLU B 1 98 ? -3.605 -14.906 -11.023 1 97.75 98 GLU B C 1
ATOM 5602 O O . GLU B 1 98 ? -4.395 -14.93 -11.969 1 97.75 98 GLU B O 1
ATOM 5607 N N . ILE B 1 99 ? -2.566 -14.086 -10.984 1 97.44 99 ILE B N 1
ATOM 5608 C CA . ILE B 1 99 ? -2.27 -13.219 -12.125 1 97.44 99 ILE B CA 1
ATOM 5609 C C . ILE B 1 99 ? -1.602 -14.039 -13.227 1 97.44 99 ILE B C 1
ATOM 5611 O O . ILE B 1 99 ? -0.563 -14.664 -13.008 1 97.44 99 ILE B O 1
ATOM 5615 N N . PRO B 1 100 ? -2.104 -14.016 -14.359 1 96.94 100 PRO B N 1
ATOM 5616 C CA . PRO B 1 100 ? -1.721 -14.992 -15.383 1 96.94 100 PRO B CA 1
ATOM 5617 C C . PRO B 1 100 ? -0.295 -14.789 -15.891 1 96.94 100 PRO B C 1
ATOM 5619 O O . PRO B 1 100 ? 0.49 -15.742 -15.93 1 96.94 100 PRO B O 1
ATOM 5622 N N . GLN B 1 101 ? 0.117 -13.609 -16.156 1 95.12 101 GLN B N 1
ATOM 5623 C CA . GLN B 1 101 ? 1.301 -13.32 -16.953 1 95.12 101 GLN B CA 1
ATOM 5624 C C . GLN B 1 101 ? 2.576 -13.719 -16.219 1 95.12 101 GLN B C 1
ATOM 5626 O O . GLN B 1 101 ? 3.48 -14.312 -16.797 1 95.12 101 GLN B O 1
ATOM 5631 N N . PRO B 1 102 ? 2.648 -13.438 -14.961 1 92.31 102 PRO B N 1
ATOM 5632 C CA . PRO B 1 102 ? 3.91 -13.758 -14.289 1 92.31 102 PRO B CA 1
ATOM 5633 C C . PRO B 1 102 ? 3.949 -15.18 -13.75 1 92.31 102 PRO B C 1
ATOM 5635 O O . PRO B 1 102 ? 4.297 -15.398 -12.586 1 92.31 102 PRO B O 1
ATOM 5638 N N . TYR B 1 103 ? 3.83 -16.109 -14.578 1 90.69 103 TYR B N 1
ATOM 5639 C CA . TYR B 1 103 ? 3.66 -17.5 -14.164 1 90.69 103 TYR B CA 1
ATOM 5640 C C . TYR B 1 103 ? 4.957 -18.062 -13.594 1 90.69 103 TYR B C 1
ATOM 5642 O O . TYR B 1 103 ? 4.934 -19 -12.805 1 90.69 103 TYR B O 1
ATOM 5650 N N . TYR B 1 104 ? 6.121 -17.469 -13.836 1 93.12 104 TYR B N 1
ATOM 5651 C CA . TYR B 1 104 ? 7.387 -17.938 -13.281 1 93.12 104 TYR B CA 1
ATOM 5652 C C . TYR B 1 104 ? 7.629 -17.375 -11.891 1 93.12 104 TYR B C 1
ATOM 5654 O O . TYR B 1 104 ? 8.523 -17.828 -11.172 1 93.12 104 TYR B O 1
ATOM 5662 N N . SER B 1 105 ? 6.766 -16.484 -11.555 1 93.5 105 SER B N 1
ATOM 5663 C CA . SER B 1 105 ? 7.02 -15.75 -10.32 1 93.5 105 SER B CA 1
ATOM 5664 C C . SER B 1 105 ? 6.852 -16.656 -9.094 1 93.5 105 SER B C 1
ATOM 5666 O O . SER B 1 105 ? 7.395 -16.375 -8.031 1 93.5 105 SER B O 1
ATOM 5668 N N . ASN B 1 106 ? 6.18 -17.766 -9.227 1 94.62 106 ASN B N 1
ATOM 5669 C CA . ASN B 1 106 ? 5.863 -18.625 -8.086 1 94.62 106 ASN B CA 1
ATOM 5670 C C . ASN B 1 106 ? 6.996 -19.609 -7.789 1 94.62 106 ASN B C 1
ATOM 5672 O O . ASN B 1 106 ? 7.023 -20.219 -6.727 1 94.62 106 ASN B O 1
ATOM 5676 N N . MET B 1 107 ? 7.957 -19.719 -8.672 1 95.25 107 MET B N 1
ATOM 5677 C CA . MET B 1 107 ? 9.078 -20.641 -8.461 1 95.25 107 MET B CA 1
ATOM 5678 C C . MET B 1 107 ? 9.914 -20.203 -7.258 1 95.25 107 MET B C 1
ATOM 5680 O O . MET B 1 107 ? 10.219 -19.016 -7.105 1 95.25 107 MET B O 1
ATOM 5684 N N . GLY B 1 108 ? 10.203 -21.172 -6.441 1 93.25 108 GLY B N 1
ATOM 5685 C CA . GLY B 1 108 ? 11.07 -20.891 -5.309 1 93.25 108 GLY B CA 1
ATOM 5686 C C . GLY B 1 108 ? 10.359 -20.203 -4.164 1 93.25 108 GLY B C 1
ATOM 5687 O O . GLY B 1 108 ? 11 -19.766 -3.205 1 93.25 108 GLY B O 1
ATOM 5688 N N . THR B 1 109 ? 9.07 -20.016 -4.25 1 94.12 109 THR B N 1
ATOM 5689 C CA . THR B 1 109 ? 8.273 -19.438 -3.172 1 94.12 109 THR B CA 1
ATOM 5690 C C . THR B 1 109 ? 7.633 -20.531 -2.324 1 94.12 109 THR B C 1
ATOM 5692 O O . THR B 1 109 ? 7.926 -21.719 -2.504 1 94.12 109 THR B O 1
ATOM 5695 N N . SER B 1 110 ? 6.75 -20.156 -1.409 1 94.94 110 SER B N 1
ATOM 5696 C CA . SER B 1 110 ? 6.059 -21.109 -0.552 1 94.94 110 SER B CA 1
ATOM 5697 C C . SER B 1 110 ? 5.031 -21.922 -1.341 1 94.94 110 SER B C 1
ATOM 5699 O O . SER B 1 110 ? 4.582 -22.969 -0.887 1 94.94 110 SER B O 1
ATOM 5701 N N . GLU B 1 111 ? 4.719 -21.469 -2.539 1 97.06 111 GLU B N 1
ATOM 5702 C CA . GLU B 1 111 ? 3.734 -22.141 -3.373 1 97.06 111 GLU B CA 1
ATOM 5703 C C . GLU B 1 111 ? 4.398 -23.188 -4.262 1 97.06 111 GLU B C 1
ATOM 5705 O O . GLU B 1 111 ? 3.727 -23.859 -5.059 1 97.06 111 GLU B O 1
ATOM 5710 N N . ASP B 1 112 ? 5.703 -23.359 -4.055 1 97.69 112 ASP B N 1
ATOM 5711 C CA . ASP B 1 112 ? 6.504 -24.281 -4.859 1 97.69 112 ASP B CA 1
ATOM 5712 C C . ASP B 1 112 ? 7.234 -25.281 -3.977 1 97.69 112 ASP B C 1
ATOM 5714 O O . ASP B 1 112 ? 7.938 -24.906 -3.037 1 97.69 112 ASP B O 1
ATOM 5718 N N . TRP B 1 113 ? 7.027 -26.609 -4.281 1 98.25 113 TRP B N 1
ATOM 5719 C CA . TRP B 1 113 ? 7.781 -27.625 -3.57 1 98.25 113 TRP B CA 1
ATOM 5720 C C . TRP B 1 113 ? 9.273 -27.5 -3.848 1 98.25 113 TRP B C 1
ATOM 5722 O O . TRP B 1 113 ? 10.102 -27.922 -3.041 1 98.25 113 TRP B O 1
ATOM 5732 N N . ALA B 1 114 ? 9.648 -26.938 -5.027 1 97.19 114 ALA B N 1
ATOM 5733 C CA . ALA B 1 114 ? 11.023 -26.609 -5.406 1 97.19 114 ALA B CA 1
ATOM 5734 C C . ALA B 1 114 ? 11.883 -27.875 -5.449 1 97.19 114 ALA B C 1
ATOM 5736 O O . ALA B 1 114 ? 12.969 -27.906 -4.855 1 97.19 114 ALA B O 1
ATOM 5737 N N . TYR B 1 115 ? 11.445 -28.859 -6.145 1 97.75 115 TYR B N 1
ATOM 5738 C CA . TYR B 1 115 ? 12.227 -30.078 -6.309 1 97.75 115 TYR B CA 1
ATOM 5739 C C . TYR B 1 115 ? 13.344 -29.891 -7.32 1 97.75 115 TYR B C 1
ATOM 5741 O O . TYR B 1 115 ? 13.281 -28.984 -8.164 1 97.75 115 TYR B O 1
ATOM 5749 N N . HIS B 1 116 ? 14.359 -30.75 -7.254 1 96.75 116 HIS B N 1
ATOM 5750 C CA . HIS B 1 116 ? 15.484 -30.828 -8.188 1 96.75 116 HIS B CA 1
ATOM 5751 C C . HIS B 1 116 ? 15.883 -32.281 -8.445 1 96.75 116 HIS B C 1
ATOM 5753 O O . HIS B 1 116 ? 15.766 -33.125 -7.559 1 96.75 116 HIS B O 1
ATOM 5759 N N . THR B 1 117 ? 16.312 -32.531 -9.57 1 97.62 117 THR B N 1
ATOM 5760 C CA . THR B 1 117 ? 16.797 -33.875 -9.875 1 97.62 117 THR B CA 1
ATOM 5761 C C . THR B 1 117 ? 18.219 -34.062 -9.336 1 97.62 117 THR B C 1
ATOM 5763 O O . THR B 1 117 ? 18.953 -33.094 -9.133 1 97.62 117 THR B O 1
ATOM 5766 N N . GLU B 1 118 ? 18.547 -35.281 -9.062 1 97.69 118 GLU B N 1
ATOM 5767 C CA . GLU B 1 118 ? 19.922 -35.625 -8.727 1 97.69 118 GLU B CA 1
ATOM 5768 C C . GLU B 1 118 ? 20.859 -35.375 -9.914 1 97.69 118 GLU B C 1
ATOM 5770 O O . GLU B 1 118 ? 20.422 -35.469 -11.07 1 97.69 118 GLU B O 1
ATOM 5775 N N . PRO B 1 119 ? 22.094 -35.094 -9.617 1 96.12 119 PRO B N 1
ATOM 5776 C CA . PRO B 1 119 ? 23.047 -34.875 -10.719 1 96.12 119 PRO B CA 1
ATOM 5777 C C . PRO B 1 119 ? 23.156 -36.094 -11.648 1 96.12 119 PRO B C 1
ATOM 5779 O O . PRO B 1 119 ? 23.109 -37.219 -11.188 1 96.12 119 PRO B O 1
ATOM 5782 N N . GLN B 1 120 ? 23.25 -35.812 -12.906 1 93.25 120 GLN B N 1
ATOM 5783 C CA . GLN B 1 120 ? 23.516 -36.812 -13.938 1 93.25 120 GLN B CA 1
ATOM 5784 C C . GLN B 1 120 ? 24.516 -36.281 -14.969 1 93.25 120 GLN B C 1
ATOM 5786 O O . GLN B 1 120 ? 24.625 -35.062 -15.164 1 93.25 120 GLN B O 1
ATOM 5791 N N . GLU B 1 121 ? 25.219 -37.094 -15.602 1 89.44 121 GLU B N 1
ATOM 5792 C CA . GLU B 1 121 ? 26.281 -36.688 -16.531 1 89.44 121 GLU B CA 1
ATOM 5793 C C . GLU B 1 121 ? 25.688 -36.219 -17.844 1 89.44 121 GLU B C 1
ATOM 5795 O O . GLU B 1 121 ? 26.266 -35.344 -18.5 1 89.44 121 GLU B O 1
ATOM 5800 N N . GLY B 1 122 ? 24.562 -36.594 -18.141 1 91.62 122 GLY B N 1
ATOM 5801 C CA . GLY B 1 122 ? 24.109 -36.438 -19.516 1 91.62 122 GLY B CA 1
ATOM 5802 C C . GLY B 1 122 ? 23.203 -35.219 -19.703 1 91.62 122 GLY B C 1
ATOM 5803 O O . GLY B 1 122 ? 22.859 -34.875 -20.828 1 91.62 122 GLY B O 1
ATOM 5804 N N . ALA B 1 123 ? 22.875 -34.5 -18.625 1 96.94 123 ALA B N 1
ATOM 5805 C CA . ALA B 1 123 ? 21.922 -33.406 -18.75 1 96.94 123 ALA B CA 1
ATOM 5806 C C . ALA B 1 123 ? 22.016 -32.469 -17.562 1 96.94 123 ALA B C 1
ATOM 5808 O O . ALA B 1 123 ? 22.672 -32.781 -16.562 1 96.94 123 ALA B O 1
ATOM 5809 N N . CYS B 1 124 ? 21.484 -31.234 -17.688 1 97.38 124 CYS B N 1
ATOM 5810 C CA . CYS B 1 124 ? 21.391 -30.219 -16.641 1 97.38 124 CYS B CA 1
ATOM 5811 C C . CYS B 1 124 ? 22.781 -29.859 -16.109 1 97.38 124 CYS B C 1
ATOM 5813 O O . CYS B 1 124 ? 22.953 -29.641 -14.914 1 97.38 124 CYS B O 1
ATOM 5815 N N . ARG B 1 125 ? 23.703 -29.781 -17.016 1 96.88 125 ARG B N 1
ATOM 5816 C CA . ARG B 1 125 ? 25.094 -29.672 -16.594 1 96.88 125 ARG B CA 1
ATOM 5817 C C . ARG B 1 125 ? 25.438 -28.234 -16.203 1 96.88 125 ARG B C 1
ATOM 5819 O O . ARG B 1 125 ? 26.344 -28 -15.398 1 96.88 125 ARG B O 1
ATOM 5826 N N . ALA B 1 126 ? 24.703 -27.297 -16.688 1 96.5 126 ALA B N 1
ATOM 5827 C CA . ALA B 1 126 ? 25 -25.891 -16.453 1 96.5 126 ALA B CA 1
ATOM 5828 C C . ALA B 1 126 ? 24.297 -25.375 -15.203 1 96.5 126 ALA B C 1
ATOM 5830 O O . ALA B 1 126 ? 24.266 -24.172 -14.945 1 96.5 126 ALA B O 1
ATOM 5831 N N . TYR B 1 127 ? 23.688 -26.234 -14.5 1 96.94 127 TYR B N 1
ATOM 5832 C CA . TYR B 1 127 ? 23.031 -25.859 -13.25 1 96.94 127 TYR B CA 1
ATOM 5833 C C . TYR B 1 127 ? 24.031 -25.844 -12.102 1 96.94 127 TYR B C 1
ATOM 5835 O O . TYR B 1 127 ? 25 -26.594 -12.102 1 96.94 127 TYR B O 1
ATOM 5843 N N . LYS B 1 128 ? 23.766 -25.031 -11.102 1 94.44 128 LYS B N 1
ATOM 5844 C CA . LYS B 1 128 ? 24.641 -24.922 -9.938 1 94.44 128 LYS B CA 1
ATOM 5845 C C . LYS B 1 128 ? 24.797 -26.266 -9.242 1 94.44 128 LYS B C 1
ATOM 5847 O O . LYS B 1 128 ? 25.891 -26.672 -8.867 1 94.44 128 LYS B O 1
ATOM 5852 N N . ASN B 1 129 ? 23.688 -27 -9.156 1 91.88 129 ASN B N 1
ATOM 5853 C CA . ASN B 1 129 ? 23.703 -28.266 -8.445 1 91.88 129 ASN B CA 1
ATOM 5854 C C . ASN B 1 129 ? 23.719 -29.453 -9.406 1 91.88 129 ASN B C 1
ATOM 5856 O O . ASN B 1 129 ? 23.5 -30.594 -9 1 91.88 129 ASN B O 1
ATOM 5860 N N . LYS B 1 130 ? 23.828 -29.172 -10.641 1 93.38 130 LYS B N 1
ATOM 5861 C CA . LYS B 1 130 ? 23.922 -30.172 -11.703 1 93.38 130 LYS B CA 1
ATOM 5862 C C . LYS B 1 130 ? 22.672 -31.031 -11.781 1 93.38 130 LYS B C 1
ATOM 5864 O O . LYS B 1 130 ? 22.734 -32.219 -12.078 1 93.38 130 LYS B O 1
ATOM 5869 N N . GLY B 1 131 ? 21.641 -30.516 -11.367 1 95.5 131 GLY B N 1
ATOM 5870 C CA . GLY B 1 131 ? 20.281 -31.062 -11.5 1 95.5 131 GLY B CA 1
ATOM 5871 C C . GLY B 1 131 ? 19.281 -30.016 -11.945 1 95.5 131 GLY B C 1
ATOM 5872 O O . GLY B 1 131 ? 19.359 -28.844 -11.562 1 95.5 131 GLY B O 1
ATOM 5873 N N . CYS B 1 132 ? 18.297 -30.469 -12.727 1 96.56 132 CYS B N 1
ATOM 5874 C CA . CYS B 1 132 ? 17.281 -29.562 -13.242 1 96.56 132 CYS B CA 1
ATOM 5875 C C . CYS B 1 132 ? 16.281 -29.203 -12.148 1 96.56 132 CYS B C 1
ATOM 5877 O O . CYS B 1 132 ? 16.016 -30 -11.242 1 96.56 132 CYS B O 1
ATOM 5879 N N . ALA B 1 133 ? 15.734 -27.984 -12.227 1 96.94 133 ALA B N 1
ATOM 5880 C CA . ALA B 1 133 ? 14.648 -27.578 -11.336 1 96.94 133 ALA B CA 1
ATOM 5881 C C . ALA B 1 133 ? 13.336 -28.234 -11.742 1 96.94 133 ALA B C 1
ATOM 5883 O O . ALA B 1 133 ? 12.992 -28.297 -12.922 1 96.94 133 ALA B O 1
ATOM 5884 N N . TRP B 1 134 ? 12.633 -28.797 -10.805 1 97.75 134 TRP B N 1
ATOM 5885 C CA . TRP B 1 134 ? 11.312 -29.406 -10.992 1 97.75 134 TRP B CA 1
ATOM 5886 C C . TRP B 1 134 ? 10.273 -28.734 -10.109 1 97.75 134 TRP B C 1
ATOM 5888 O O . TRP B 1 134 ? 9.789 -29.328 -9.141 1 97.75 134 TRP B O 1
ATOM 5898 N N . PRO B 1 135 ? 9.938 -27.453 -10.414 1 97.25 135 PRO B N 1
ATOM 5899 C CA . PRO B 1 135 ? 8.883 -26.812 -9.625 1 97.25 135 PRO B CA 1
ATOM 5900 C C . PRO B 1 135 ? 7.562 -27.578 -9.68 1 97.25 135 PRO B C 1
ATOM 5902 O O . PRO B 1 135 ? 7.172 -28.078 -10.742 1 97.25 135 PRO B O 1
ATOM 5905 N N . ARG B 1 136 ? 6.934 -27.781 -8.547 1 98.38 136 ARG B N 1
ATOM 5906 C CA . ARG B 1 136 ? 5.609 -28.375 -8.375 1 98.38 136 ARG B CA 1
ATOM 5907 C C . ARG B 1 136 ? 4.762 -27.547 -7.41 1 98.38 136 ARG B C 1
ATOM 5909 O O . ARG B 1 136 ? 5.27 -27.047 -6.406 1 98.38 136 ARG B O 1
ATOM 5916 N N . GLY B 1 137 ? 3.539 -27.438 -7.688 1 98.38 137 GLY B N 1
ATOM 5917 C CA . GLY B 1 137 ? 2.674 -26.594 -6.871 1 98.38 137 GLY B CA 1
ATOM 5918 C C . GLY B 1 137 ? 2.43 -27.156 -5.484 1 98.38 137 GLY B C 1
ATOM 5919 O O . GLY B 1 137 ? 2.105 -28.344 -5.34 1 98.38 137 GLY B O 1
ATOM 5920 N N . LYS B 1 138 ? 2.707 -26.406 -4.484 1 98.62 138 LYS B N 1
ATOM 5921 C CA . LYS B 1 138 ? 2.322 -26.625 -3.092 1 98.62 138 LYS B CA 1
ATOM 5922 C C . LYS B 1 138 ? 1.302 -25.594 -2.635 1 98.62 138 LYS B C 1
ATOM 5924 O O . LYS B 1 138 ? 1.625 -24.703 -1.844 1 98.62 138 LYS B O 1
ATOM 5929 N N . VAL B 1 139 ? 0.119 -25.719 -3.123 1 98.56 139 VAL B N 1
ATOM 5930 C CA . VAL B 1 139 ? -0.982 -24.766 -3.006 1 98.56 139 VAL B CA 1
ATOM 5931 C C . VAL B 1 139 ? -2.275 -25.406 -3.504 1 98.56 139 VAL B C 1
ATOM 5933 O O . VAL B 1 139 ? -2.24 -26.359 -4.305 1 98.56 139 VAL B O 1
ATOM 5936 N N . LEU B 1 140 ? -3.439 -24.953 -3.023 1 98.75 140 LEU B N 1
ATOM 5937 C CA . LEU B 1 140 ? -4.688 -25.406 -3.621 1 98.75 140 LEU B CA 1
ATOM 5938 C C . LEU B 1 140 ? -4.637 -25.297 -5.141 1 98.75 140 LEU B C 1
ATOM 5940 O O . LEU B 1 140 ? -4.242 -24.266 -5.68 1 98.75 140 LEU B O 1
ATOM 5944 N N . GLY B 1 141 ? -4.938 -26.344 -5.766 1 98.75 141 GLY B N 1
ATOM 5945 C CA . GLY B 1 141 ? -4.824 -26.406 -7.215 1 98.75 141 GLY B CA 1
ATOM 5946 C C . GLY B 1 141 ? -3.537 -27.062 -7.684 1 98.75 141 GLY B C 1
ATOM 5947 O O . GLY B 1 141 ? -3.42 -27.453 -8.852 1 98.75 141 GLY B O 1
ATOM 5948 N N . GLY B 1 142 ? -2.566 -27.172 -6.746 1 98.5 142 GLY B N 1
ATOM 5949 C CA . GLY B 1 142 ? -1.293 -27.781 -7.09 1 98.5 142 GLY B CA 1
ATOM 5950 C C . GLY B 1 142 ? -0.593 -27.109 -8.25 1 98.5 142 GLY B C 1
ATOM 5951 O O . GLY B 1 142 ? -0.505 -25.875 -8.289 1 98.5 142 GLY B O 1
ATOM 5952 N N . SER B 1 143 ? -0.102 -27.875 -9.172 1 98.5 143 SER B N 1
ATOM 5953 C CA . SER B 1 143 ? 0.681 -27.328 -10.273 1 98.5 143 SER B CA 1
ATOM 5954 C C . SER B 1 143 ? -0.201 -26.562 -11.25 1 98.5 143 SER B C 1
ATOM 5956 O O . SER B 1 143 ? 0.289 -25.719 -12 1 98.5 143 SER B O 1
ATOM 5958 N N . SER B 1 144 ? -1.523 -26.766 -11.242 1 98.56 144 SER B N 1
ATOM 5959 C CA . SER B 1 144 ? -2.416 -25.969 -12.078 1 98.56 144 SER B CA 1
ATOM 5960 C C . SER B 1 144 ? -2.438 -24.5 -11.625 1 98.56 144 SER B C 1
ATOM 5962 O O . SER B 1 144 ? -2.861 -23.625 -12.367 1 98.56 144 SER B O 1
ATOM 5964 N N . SER B 1 145 ? -1.924 -24.234 -10.422 1 98.38 145 SER B N 1
ATOM 5965 C CA . SER B 1 145 ? -1.927 -22.891 -9.852 1 98.38 145 SER B CA 1
ATOM 5966 C C . SER B 1 145 ? -0.609 -22.172 -10.125 1 98.38 145 SER B C 1
ATOM 5968 O O . SER B 1 145 ? -0.473 -20.969 -9.836 1 98.38 145 SER B O 1
ATOM 5970 N N . ILE B 1 146 ? 0.347 -22.859 -10.719 1 97.56 146 ILE B N 1
ATOM 5971 C CA . ILE B 1 146 ? 1.615 -22.172 -10.945 1 97.56 146 ILE B CA 1
ATOM 5972 C C . ILE B 1 146 ? 2.133 -22.484 -12.344 1 97.56 146 ILE B C 1
ATOM 5974 O O . ILE B 1 146 ? 3.275 -22.172 -12.68 1 97.56 146 ILE B O 1
ATOM 5978 N N . ASN B 1 147 ? 1.322 -23.156 -13.156 1 97.31 147 ASN B N 1
ATOM 5979 C CA . ASN B 1 147 ? 1.736 -23.547 -14.5 1 97.31 147 ASN B CA 1
ATOM 5980 C C . ASN B 1 147 ? 1.546 -22.391 -15.492 1 97.31 147 ASN B C 1
ATOM 5982 O O . ASN B 1 147 ? 1.316 -21.25 -15.086 1 97.31 147 ASN B O 1
ATOM 5986 N N . LEU B 1 148 ? 1.681 -22.656 -16.812 1 96.88 148 LEU B N 1
ATOM 5987 C CA . LEU B 1 148 ? 1.599 -21.641 -17.828 1 96.88 148 LEU B CA 1
ATOM 5988 C C . LEU B 1 148 ? 0.219 -21.625 -18.484 1 96.88 148 LEU B C 1
ATOM 5990 O O . LEU B 1 148 ? -0.004 -20.906 -19.469 1 96.88 148 LEU B O 1
ATOM 5994 N N . MET B 1 149 ? -0.687 -22.438 -18.047 1 97.88 149 MET B N 1
ATOM 5995 C CA . MET B 1 149 ? -2.123 -22.391 -18.297 1 97.88 149 MET B CA 1
ATOM 5996 C C . MET B 1 149 ? -2.43 -22.859 -19.719 1 97.88 149 MET B C 1
ATOM 5998 O O . MET B 1 149 ? -3.498 -22.562 -20.266 1 97.88 149 MET B O 1
ATOM 6002 N N . PHE B 1 150 ? -1.489 -23.625 -20.391 1 97.56 150 PHE B N 1
ATOM 6003 C CA . PHE B 1 150 ? -1.809 -24.234 -21.672 1 97.56 150 PHE B CA 1
ATOM 6004 C C . PHE B 1 150 ? -2.82 -25.359 -21.5 1 97.56 150 PHE B C 1
ATOM 6006 O O . PHE B 1 150 ? -2.689 -26.188 -20.609 1 97.56 150 PHE B O 1
ATOM 6013 N N . TYR B 1 151 ? -3.799 -25.359 -22.312 1 98.12 151 TYR B N 1
ATOM 6014 C CA . TYR B 1 151 ? -4.727 -26.484 -22.344 1 98.12 151 TYR B CA 1
ATOM 6015 C C . TYR B 1 151 ? -4.43 -27.422 -23.516 1 98.12 151 TYR B C 1
ATOM 6017 O O . TYR B 1 151 ? -4.848 -27.156 -24.641 1 98.12 151 TYR B O 1
ATOM 6025 N N . VAL B 1 152 ? -3.766 -28.484 -23.297 1 98.19 152 VAL B N 1
ATOM 6026 C CA . VAL B 1 152 ? -3.375 -29.516 -24.25 1 98.19 152 VAL B CA 1
ATOM 6027 C C . VAL B 1 152 ? -3.75 -30.891 -23.688 1 98.19 152 VAL B C 1
ATOM 6029 O O . VAL B 1 152 ? -3.477 -31.203 -22.531 1 98.19 152 VAL B O 1
ATOM 6032 N N . ARG B 1 153 ? -4.348 -31.734 -24.5 1 98.12 153 ARG B N 1
ATOM 6033 C CA . ARG B 1 153 ? -4.871 -33.031 -24.031 1 98.12 153 ARG B CA 1
ATOM 6034 C C . ARG B 1 153 ? -3.91 -34.156 -24.359 1 98.12 153 ARG B C 1
ATOM 6036 O O . ARG B 1 153 ? -4.086 -35.281 -23.891 1 98.12 153 ARG B O 1
ATOM 6043 N N . GLY B 1 154 ? -2.873 -33.875 -25.031 1 97.19 154 GLY B N 1
ATOM 6044 C CA . GLY B 1 154 ? -2.057 -34.938 -25.609 1 97.19 154 GLY B CA 1
ATOM 6045 C C . GLY B 1 154 ? -2.543 -35.375 -26.984 1 97.19 154 GLY B C 1
ATOM 6046 O O . GLY B 1 154 ? -3.268 -34.656 -27.656 1 97.19 154 GLY B O 1
ATOM 6047 N N . ASN B 1 155 ? -1.997 -36.438 -27.453 1 97.94 155 ASN B N 1
ATOM 6048 C CA . ASN B 1 155 ? -2.328 -37 -28.766 1 97.94 155 ASN B CA 1
ATOM 6049 C C . ASN B 1 155 ? -3.242 -38.219 -28.625 1 97.94 155 ASN B C 1
ATOM 6051 O O . ASN B 1 155 ? -3.121 -39 -27.672 1 97.94 155 ASN B O 1
ATOM 6055 N N . LYS B 1 156 ? -4.168 -38.375 -29.594 1 96.94 156 LYS B N 1
ATOM 6056 C CA . LYS B 1 156 ? -5.031 -39.562 -29.641 1 96.94 156 LYS B CA 1
ATOM 6057 C C . LYS B 1 156 ? -4.223 -40.844 -29.5 1 96.94 156 LYS B C 1
ATOM 6059 O O . LYS B 1 156 ? -4.648 -41.781 -28.812 1 96.94 156 LYS B O 1
ATOM 6064 N N . ALA B 1 157 ? -3.119 -40.875 -30.047 1 97.31 157 ALA B N 1
ATOM 6065 C CA . ALA B 1 157 ? -2.25 -42.031 -30.047 1 97.31 157 ALA B CA 1
ATOM 6066 C C . ALA B 1 157 ? -1.805 -42.406 -28.641 1 97.31 157 ALA B C 1
ATOM 6068 O O . ALA B 1 157 ? -1.568 -43.562 -28.328 1 97.31 157 ALA B O 1
ATOM 6069 N N . ASP B 1 158 ? -1.666 -41.438 -27.812 1 98.19 158 ASP B N 1
ATOM 6070 C CA . ASP B 1 158 ? -1.24 -41.688 -26.438 1 98.19 158 ASP B CA 1
ATOM 6071 C C . ASP B 1 158 ? -2.195 -42.656 -25.734 1 98.19 158 ASP B C 1
ATOM 6073 O O . ASP B 1 158 ? -1.768 -43.688 -25.172 1 98.19 158 ASP B O 1
ATOM 6077 N N . TYR B 1 159 ? -3.422 -42.406 -25.797 1 98.56 159 TYR B N 1
ATOM 6078 C CA . TYR B 1 159 ? -4.449 -43.156 -25.094 1 98.56 159 TYR B CA 1
ATOM 6079 C C . TYR B 1 159 ? -4.719 -44.469 -25.766 1 98.56 159 TYR B C 1
ATOM 6081 O O . TYR B 1 159 ? -4.926 -45.5 -25.094 1 98.56 159 TYR B O 1
ATOM 6089 N N . ASP B 1 160 ? -4.676 -44.469 -27.062 1 98.19 160 ASP B N 1
ATOM 6090 C CA . ASP B 1 160 ? -4.824 -45.719 -27.797 1 98.19 160 ASP B CA 1
ATOM 6091 C C . ASP B 1 160 ? -3.658 -46.656 -27.5 1 98.19 160 ASP B C 1
ATOM 6093 O O . ASP B 1 160 ? -3.84 -47.875 -27.438 1 98.19 160 ASP B O 1
ATOM 6097 N N . GLU B 1 161 ? -2.514 -46.094 -27.344 1 97.69 161 GLU B N 1
ATOM 6098 C CA . GLU B 1 161 ? -1.357 -46.875 -26.953 1 97.69 161 GLU B CA 1
ATOM 6099 C C . GLU B 1 161 ? -1.529 -47.438 -25.547 1 97.69 161 GLU B C 1
ATOM 6101 O O . GLU B 1 161 ? -1.177 -48.594 -25.281 1 97.69 161 GLU B O 1
ATOM 6106 N N . TRP B 1 162 ? -2.061 -46.625 -24.609 1 98.25 162 TRP B N 1
ATOM 6107 C CA . TRP B 1 162 ? -2.348 -47.125 -23.266 1 98.25 162 TRP B CA 1
ATOM 6108 C C . TRP B 1 162 ? -3.27 -48.344 -23.328 1 98.25 162 TRP B C 1
ATOM 6110 O O . TRP B 1 162 ? -3.012 -49.344 -22.688 1 98.25 162 TRP B O 1
ATOM 6120 N N . ALA B 1 163 ? -4.293 -48.219 -24.141 1 98.12 163 ALA B N 1
ATOM 6121 C CA . ALA B 1 163 ? -5.262 -49.281 -24.281 1 98.12 163 ALA B CA 1
ATOM 6122 C C . ALA B 1 163 ? -4.621 -50.531 -24.922 1 98.12 163 ALA B C 1
ATOM 6124 O O . ALA B 1 163 ? -4.887 -51.656 -24.5 1 98.12 163 ALA B O 1
ATOM 6125 N N . ALA B 1 164 ? -3.811 -50.281 -25.922 1 97.06 164 ALA B N 1
ATOM 6126 C CA . ALA B 1 164 ? -3.145 -51.375 -26.625 1 97.06 164 ALA B CA 1
ATOM 6127 C C . ALA B 1 164 ? -2.199 -52.125 -25.703 1 97.06 164 ALA B C 1
ATOM 6129 O O . ALA B 1 164 ? -1.981 -53.344 -25.875 1 97.06 164 ALA B O 1
ATOM 6130 N N . ASP B 1 165 ? -1.724 -51.469 -24.719 1 95.06 165 ASP B N 1
ATOM 6131 C CA . ASP B 1 165 ? -0.837 -52.094 -23.734 1 95.06 165 ASP B CA 1
ATOM 6132 C C . ASP B 1 165 ? -1.634 -52.875 -22.688 1 95.06 165 ASP B C 1
ATOM 6134 O O . ASP B 1 165 ? -1.07 -53.344 -21.703 1 95.06 165 ASP B O 1
ATOM 6138 N N . GLY B 1 166 ? -2.9 -52.969 -22.859 1 95.94 166 GLY B N 1
ATOM 6139 C CA . GLY B 1 166 ? -3.74 -53.812 -22.016 1 95.94 166 GLY B CA 1
ATOM 6140 C C . GLY B 1 166 ? -4.574 -53 -21.031 1 95.94 166 GLY B C 1
ATOM 6141 O O . GLY B 1 166 ? -5.301 -53.594 -20.219 1 95.94 166 GLY B O 1
ATOM 6142 N N . ASN B 1 167 ? -4.426 -51.75 -21.062 1 97.81 167 ASN B N 1
ATOM 6143 C CA . ASN B 1 167 ? -5.219 -50.938 -20.141 1 97.81 167 ASN B CA 1
ATOM 6144 C C . ASN B 1 167 ? -6.609 -50.656 -20.703 1 97.81 167 ASN B C 1
ATOM 6146 O O . ASN B 1 167 ? -6.895 -49.562 -21.156 1 97.81 167 ASN B O 1
ATOM 6150 N N . GLU B 1 168 ? -7.441 -51.562 -20.516 1 96.38 168 GLU B N 1
ATOM 6151 C CA . GLU B 1 168 ? -8.797 -51.5 -21.047 1 96.38 168 GLU B CA 1
ATOM 6152 C C . GLU B 1 168 ? -9.539 -50.281 -20.469 1 96.38 168 GLU B C 1
ATOM 6154 O O . GLU B 1 168 ? -9.43 -50 -19.281 1 96.38 168 GLU B O 1
ATOM 6159 N N . GLY B 1 169 ? -10.203 -49.562 -21.391 1 97.62 169 GLY B N 1
ATOM 6160 C CA . GLY B 1 169 ? -11 -48.438 -20.953 1 97.62 169 GLY B CA 1
ATOM 6161 C C . GLY B 1 169 ? -10.242 -47.125 -20.984 1 97.62 169 GLY B C 1
ATOM 6162 O O . GLY B 1 169 ? -10.766 -46.094 -20.562 1 97.62 169 GLY B O 1
ATOM 6163 N N . TRP B 1 170 ? -9.039 -47.125 -21.516 1 98.62 170 TRP B N 1
ATOM 6164 C CA . TRP B 1 170 ? -8.234 -45.906 -21.469 1 98.62 170 TRP B CA 1
ATOM 6165 C C . TRP B 1 170 ? -7.836 -45.469 -22.875 1 98.62 170 TRP B C 1
ATOM 6167 O O . TRP B 1 170 ? -6.855 -44.75 -23.047 1 98.62 170 TRP B O 1
ATOM 6177 N N . SER B 1 171 ? -8.555 -45.969 -23.953 1 98.56 171 SER B N 1
ATOM 6178 C CA . SER B 1 171 ? -8.383 -45.438 -25.297 1 98.56 171 SER B CA 1
ATOM 6179 C C . SER B 1 171 ? -8.852 -44 -25.422 1 98.56 171 SER B C 1
ATOM 6181 O O . SER B 1 171 ? -9.5 -43.5 -24.5 1 98.56 171 SER B O 1
ATOM 6183 N N . PHE B 1 172 ? -8.508 -43.406 -26.5 1 98.31 172 PHE B N 1
ATOM 6184 C CA . PHE B 1 172 ? -8.93 -42.031 -26.703 1 98.31 172 PHE B CA 1
ATOM 6185 C C . PHE B 1 172 ? -10.453 -41.906 -26.656 1 98.31 172 PHE B C 1
ATOM 6187 O O . PHE B 1 172 ? -10.984 -40.969 -26.047 1 98.31 172 PHE B O 1
ATOM 6194 N N . GLU B 1 173 ? -11.125 -42.75 -27.266 1 97.75 173 GLU B N 1
ATOM 6195 C CA . GLU B 1 173 ? -12.586 -42.75 -27.281 1 97.75 173 GLU B CA 1
ATOM 6196 C C . GLU B 1 173 ? -13.141 -42.906 -25.859 1 97.75 173 GLU B C 1
ATOM 6198 O O . GLU B 1 173 ? -14.188 -42.344 -25.547 1 97.75 173 GLU B O 1
ATOM 6203 N N . ASP B 1 174 ? -12.445 -43.594 -25.016 1 98.31 174 ASP B N 1
ATOM 6204 C CA . ASP B 1 174 ? -12.891 -43.875 -23.641 1 98.31 174 ASP B CA 1
ATOM 6205 C C . ASP B 1 174 ? -12.672 -42.656 -22.75 1 98.31 174 ASP B C 1
ATOM 6207 O O . ASP B 1 174 ? -13.406 -42.438 -21.781 1 98.31 174 ASP B O 1
ATOM 6211 N N . VAL B 1 175 ? -11.609 -41.875 -23.047 1 98.5 175 VAL B N 1
ATOM 6212 C CA . VAL B 1 175 ? -11.25 -40.844 -22.109 1 98.5 175 VAL B CA 1
ATOM 6213 C C . VAL B 1 175 ? -11.805 -39.5 -22.578 1 98.5 175 VAL B C 1
ATOM 6215 O O . VAL B 1 175 ? -11.984 -38.562 -21.781 1 98.5 175 VAL B O 1
ATOM 6218 N N . LEU B 1 176 ? -12.141 -39.281 -23.859 1 98.38 176 LEU B N 1
ATOM 6219 C CA . LEU B 1 176 ? -12.609 -38.031 -24.438 1 98.38 176 LEU B CA 1
ATOM 6220 C C . LEU B 1 176 ? -13.812 -37.5 -23.656 1 98.38 176 LEU B C 1
ATOM 6222 O O . LEU B 1 176 ? -13.898 -36.312 -23.375 1 98.38 176 LEU B O 1
ATOM 6226 N N . PRO B 1 177 ? -14.781 -38.375 -23.25 1 98.19 177 PRO B N 1
ATOM 6227 C CA . PRO B 1 177 ? -15.938 -37.844 -22.516 1 98.19 177 PRO B CA 1
ATOM 6228 C C . PRO B 1 177 ? -15.539 -37.156 -21.203 1 98.19 177 PRO B C 1
ATOM 6230 O O . PRO B 1 177 ? -16.219 -36.25 -20.766 1 98.19 177 PRO B O 1
ATOM 6233 N N . TYR B 1 178 ? -14.445 -37.594 -20.609 1 98.62 178 TYR B N 1
ATOM 6234 C CA . TYR B 1 178 ? -14.023 -37.031 -19.328 1 98.62 178 TYR B CA 1
ATOM 6235 C C . TYR B 1 178 ? -13.289 -35.719 -19.547 1 98.62 178 TYR B C 1
ATOM 6237 O O . TYR B 1 178 ? -13.352 -34.812 -18.688 1 98.62 178 TYR B O 1
ATOM 6245 N N . PHE B 1 179 ? -12.578 -35.594 -20.688 1 98.5 179 PHE B N 1
ATOM 6246 C CA . PHE B 1 179 ? -12.078 -34.281 -21.078 1 98.5 179 PHE B CA 1
ATOM 6247 C C . PHE B 1 179 ? -13.234 -33.281 -21.25 1 98.5 179 PHE B C 1
ATOM 6249 O O . PHE B 1 179 ? -13.18 -32.156 -20.75 1 98.5 179 PHE B O 1
ATOM 6256 N N . LYS B 1 180 ? -14.219 -33.75 -21.953 1 98.19 180 LYS B N 1
ATOM 6257 C CA . LYS B 1 180 ? -15.367 -32.906 -22.281 1 98.19 180 LYS B CA 1
ATOM 6258 C C . LYS B 1 180 ? -16.172 -32.594 -21.016 1 98.19 180 LYS B C 1
ATOM 6260 O O . LYS B 1 180 ? -16.719 -31.484 -20.891 1 98.19 180 LYS B O 1
ATOM 6265 N N . LYS B 1 181 ? -16.25 -33.469 -20.094 1 98.06 181 LYS B N 1
ATOM 6266 C CA . LYS B 1 181 ? -16.984 -33.281 -18.844 1 98.06 181 LYS B CA 1
ATOM 6267 C C . LYS B 1 181 ? -16.391 -32.156 -18.031 1 98.06 181 LYS B C 1
ATOM 6269 O O . LYS B 1 181 ? -17.125 -31.375 -17.422 1 98.06 181 LYS B O 1
ATOM 6274 N N . SER B 1 182 ? -15.102 -32.031 -18.031 1 97.69 182 SER B N 1
ATOM 6275 C CA . SER B 1 182 ? -14.414 -31.078 -17.172 1 97.69 182 SER B CA 1
ATOM 6276 C C . SER B 1 182 ? -14.391 -29.672 -17.781 1 97.69 182 SER B C 1
ATOM 6278 O O . SER B 1 182 ? -14.328 -28.672 -17.078 1 97.69 182 SER B O 1
ATOM 6280 N N . GLU B 1 183 ? -14.484 -29.547 -19.078 1 97.62 183 GLU B N 1
ATOM 6281 C CA . GLU B 1 183 ? -14.164 -28.281 -19.734 1 97.62 183 GLU B CA 1
ATOM 6282 C C . GLU B 1 183 ? -15.414 -27.453 -19.984 1 97.62 183 GLU B C 1
ATOM 6284 O O . GLU B 1 183 ? -16.5 -28 -20.172 1 97.62 183 GLU B O 1
ATOM 6289 N N . SER B 1 184 ? -15.328 -26.219 -19.875 1 98.06 184 SER B N 1
ATOM 6290 C CA . SER B 1 184 ? -16.203 -25.234 -20.5 1 98.06 184 SER B CA 1
ATOM 6291 C C . SER B 1 184 ? -15.453 -24.422 -21.562 1 98.06 184 SER B C 1
ATOM 6293 O O . SER B 1 184 ? -14.805 -23.422 -21.25 1 98.06 184 SER B O 1
ATOM 6295 N N . PHE B 1 185 ? -15.586 -24.906 -22.781 1 97.25 185 PHE B N 1
ATOM 6296 C CA . PHE B 1 185 ? -14.883 -24.297 -23.906 1 97.25 185 PHE B CA 1
ATOM 6297 C C . PHE B 1 185 ? -15.508 -22.953 -24.266 1 97.25 185 PHE B C 1
ATOM 6299 O O . PHE B 1 185 ? -16.719 -22.859 -24.469 1 97.25 185 PHE B O 1
ATOM 6306 N N . MET B 1 186 ? -14.695 -21.969 -24.375 1 94.31 186 MET B N 1
ATOM 6307 C CA . MET B 1 186 ? -15.195 -20.609 -24.562 1 94.31 186 MET B CA 1
ATOM 6308 C C . MET B 1 186 ? -15.031 -20.156 -26.016 1 94.31 186 MET B C 1
ATOM 6310 O O . MET B 1 186 ? -15.359 -19.016 -26.359 1 94.31 186 MET B O 1
ATOM 6314 N N . GLY B 1 187 ? -14.492 -21 -26.812 1 92.38 187 GLY B N 1
ATOM 6315 C CA . GLY B 1 187 ? -14.344 -20.672 -28.219 1 92.38 187 GLY B CA 1
ATOM 6316 C C . GLY B 1 187 ? -15.602 -20.922 -29.031 1 92.38 187 GLY B C 1
ATOM 6317 O O . GLY B 1 187 ? -16.656 -21.203 -28.469 1 92.38 187 GLY B O 1
ATOM 6318 N N . LYS B 1 188 ? -15.547 -20.703 -30.422 1 88.81 188 LYS B N 1
ATOM 6319 C CA . LYS B 1 188 ? -16.656 -20.922 -31.344 1 88.81 188 LYS B CA 1
ATOM 6320 C C . LYS B 1 188 ? -16.906 -22.422 -31.547 1 88.81 188 LYS B C 1
ATOM 6322 O O . LYS B 1 188 ? -15.961 -23.203 -31.656 1 88.81 188 LYS B O 1
ATOM 6327 N N . PHE B 1 189 ? -18.141 -22.828 -31.531 1 90.69 189 PHE B N 1
ATOM 6328 C CA . PHE B 1 189 ? -18.516 -24.219 -31.734 1 90.69 189 PHE B CA 1
ATOM 6329 C C . PHE B 1 189 ? -18.875 -24.469 -33.188 1 90.69 189 PHE B C 1
ATOM 6331 O O . PHE B 1 189 ? -20.047 -24.422 -33.562 1 90.69 189 PHE B O 1
ATOM 6338 N N . ASP B 1 190 ? -17.938 -24.812 -33.938 1 90.44 190 ASP B N 1
ATOM 6339 C CA . ASP B 1 190 ? -18.172 -25.328 -35.281 1 90.44 190 ASP B CA 1
ATOM 6340 C C . ASP B 1 190 ? -18.328 -26.859 -35.25 1 90.44 190 ASP B C 1
ATOM 6342 O O . ASP B 1 190 ? -18.469 -27.453 -34.188 1 90.44 190 ASP B O 1
ATOM 6346 N N . ALA B 1 191 ? -18.359 -27.453 -36.375 1 89.75 191 ALA B N 1
ATOM 6347 C CA . ALA B 1 191 ? -18.609 -28.891 -36.438 1 89.75 191 ALA B CA 1
ATOM 6348 C C . ALA B 1 191 ? -17.5 -29.672 -35.75 1 89.75 191 ALA B C 1
ATOM 6350 O O . ALA B 1 191 ? -17.781 -30.656 -35.031 1 89.75 191 ALA B O 1
ATOM 6351 N N . GLU B 1 192 ? -16.344 -29.25 -35.938 1 89 192 GLU B N 1
ATOM 6352 C CA . GLU B 1 192 ? -15.219 -29.938 -35.281 1 89 192 GLU B CA 1
ATOM 6353 C C . GLU B 1 192 ? -15.219 -29.719 -33.781 1 89 192 GLU B C 1
ATOM 6355 O O . GLU B 1 192 ? -15.016 -30.656 -33.031 1 89 192 GLU B O 1
ATOM 6360 N N . ALA B 1 193 ? -15.398 -28.5 -33.406 1 91.62 193 ALA B N 1
ATOM 6361 C CA . ALA B 1 193 ? -15.406 -28.188 -31.969 1 91.62 193 ALA B CA 1
ATOM 6362 C C . ALA B 1 193 ? -16.5 -28.953 -31.25 1 91.62 193 ALA B C 1
ATOM 6364 O O . ALA B 1 193 ? -16.328 -29.359 -30.094 1 91.62 193 ALA B O 1
ATOM 6365 N N . THR B 1 194 ? -17.594 -29.188 -31.891 1 93.69 194 THR B N 1
ATOM 6366 C CA . THR B 1 194 ? -18.703 -29.906 -31.266 1 93.69 194 THR B CA 1
ATOM 6367 C C . THR B 1 194 ? -18.312 -31.359 -31 1 93.69 194 THR B C 1
ATOM 6369 O O . THR B 1 194 ? -18.766 -31.953 -30.016 1 93.69 194 THR B O 1
ATOM 6372 N N . LYS B 1 195 ? -17.5 -31.828 -31.828 1 95.12 195 LYS B N 1
ATOM 6373 C CA . LYS B 1 195 ? -17.062 -33.219 -31.688 1 95.12 195 LYS B CA 1
ATOM 6374 C C . LYS B 1 195 ? -16.094 -33.375 -30.516 1 95.12 195 LYS B C 1
ATOM 6376 O O . LYS B 1 195 ? -16.125 -34.375 -29.812 1 95.12 195 LYS B O 1
ATOM 6381 N N . TYR B 1 196 ? -15.328 -32.375 -30.312 1 97 196 TYR B N 1
ATOM 6382 C CA . TYR B 1 196 ? -14.195 -32.594 -29.406 1 97 196 TYR B CA 1
ATOM 6383 C C . TYR B 1 196 ? -14.344 -31.75 -28.141 1 97 196 TYR B C 1
ATOM 6385 O O . TYR B 1 196 ? -13.664 -32 -27.141 1 97 196 TYR B O 1
ATOM 6393 N N . HIS B 1 197 ? -15.164 -30.781 -28.141 1 97.44 197 HIS B N 1
ATOM 6394 C CA . HIS B 1 197 ? -15.266 -29.875 -27 1 97.44 197 HIS B CA 1
ATOM 6395 C C . HIS B 1 197 ? -16.672 -29.859 -26.438 1 97.44 197 HIS B C 1
ATOM 6397 O O . HIS B 1 197 ? -17.609 -30.375 -27.047 1 97.44 197 HIS B O 1
ATOM 6403 N N . SER B 1 198 ? -16.797 -29.312 -25.234 1 97.12 198 SER B N 1
ATOM 6404 C CA . SER B 1 198 ? -18.094 -29.172 -24.578 1 97.12 198 SER B CA 1
ATOM 6405 C C . SER B 1 198 ? -18.172 -27.906 -23.734 1 97.12 198 SER B C 1
ATOM 6407 O O . SER B 1 198 ? -17.156 -27.234 -23.531 1 97.12 198 SER B O 1
ATOM 6409 N N . LYS B 1 199 ? -19.375 -27.531 -23.438 1 95.31 199 LYS B N 1
ATOM 6410 C CA . LYS B 1 199 ? -19.656 -26.422 -22.531 1 95.31 199 LYS B CA 1
ATOM 6411 C C . LYS B 1 199 ? -20.344 -26.906 -21.266 1 95.31 199 LYS B C 1
ATOM 6413 O O . LYS B 1 199 ? -21.031 -27.938 -21.281 1 95.31 199 LYS B O 1
ATOM 6418 N N . GLY B 1 200 ? -20.078 -26.156 -20.156 1 95.38 200 GLY B N 1
ATOM 6419 C CA . GLY B 1 200 ? -20.812 -26.469 -18.938 1 95.38 200 GLY B CA 1
ATOM 6420 C C . GLY B 1 200 ? -19.938 -27.094 -17.859 1 95.38 200 GLY B C 1
ATOM 6421 O O . GLY B 1 200 ? -20.344 -27.172 -16.688 1 95.38 200 GLY B O 1
ATOM 6422 N N . GLY B 1 201 ? -18.766 -27.578 -18.172 1 98.06 201 GLY B N 1
ATOM 6423 C CA . GLY B 1 201 ? -17.844 -28.094 -17.172 1 98.06 201 GLY B CA 1
ATOM 6424 C C . GLY B 1 201 ? -17.266 -27 -16.281 1 98.06 201 GLY B C 1
ATOM 6425 O O . GLY B 1 201 ? -17.5 -25.812 -16.516 1 98.06 201 GLY B O 1
ATOM 6426 N N . TYR B 1 202 ? -16.531 -27.391 -15.312 1 98.31 202 TYR B N 1
ATOM 6427 C CA . TYR B 1 202 ? -16.031 -26.469 -14.297 1 98.31 202 TYR B CA 1
ATOM 6428 C C . TYR B 1 202 ? -14.828 -25.688 -14.828 1 98.31 202 TYR B C 1
ATOM 6430 O O . TYR B 1 202 ? -14.609 -24.547 -14.43 1 98.31 202 TYR B O 1
ATOM 6438 N N . LEU B 1 203 ? -14.047 -26.281 -15.695 1 98.69 203 LEU B N 1
ATOM 6439 C CA . LEU B 1 203 ? -12.773 -25.703 -16.125 1 98.69 203 LEU B CA 1
ATOM 6440 C C . LEU B 1 203 ? -12.961 -24.797 -17.328 1 98.69 203 LEU B C 1
ATOM 6442 O O . LEU B 1 203 ? -13.352 -25.266 -18.406 1 98.69 203 LEU B O 1
ATOM 6446 N N . SER B 1 204 ? -12.703 -23.531 -17.172 1 98.19 204 SER B N 1
ATOM 6447 C CA . SER B 1 204 ? -12.742 -22.609 -18.312 1 98.19 204 SER B CA 1
ATOM 6448 C C . SER B 1 204 ? -11.578 -22.859 -19.266 1 98.19 204 SER B C 1
ATOM 6450 O O . SER B 1 204 ? -10.422 -22.875 -18.828 1 98.19 204 SER B O 1
ATOM 6452 N N . VAL B 1 205 ? -11.852 -23.047 -20.469 1 97.81 205 VAL B N 1
ATOM 6453 C CA . VAL B 1 205 ? -10.859 -23.141 -21.531 1 97.81 205 VAL B CA 1
ATOM 6454 C C . VAL B 1 205 ? -11.047 -22 -22.516 1 97.81 205 VAL B C 1
ATOM 6456 O O . VAL B 1 205 ? -11.898 -22.062 -23.422 1 97.81 205 VAL B O 1
ATOM 6459 N N . ALA B 1 206 ? -10.219 -21.047 -22.391 1 96.25 206 ALA B N 1
ATOM 6460 C CA . ALA B 1 206 ? -10.391 -19.766 -23.078 1 96.25 206 ALA B CA 1
ATOM 6461 C C . ALA B 1 206 ? -9.812 -19.828 -24.5 1 96.25 206 ALA B C 1
ATOM 6463 O O . ALA B 1 206 ? -8.789 -20.484 -24.719 1 96.25 206 ALA B O 1
ATOM 6464 N N . SER B 1 207 ? -10.547 -19.172 -25.375 1 92.19 207 SER B N 1
ATOM 6465 C CA . SER B 1 207 ? -10.109 -18.922 -26.75 1 92.19 207 SER B CA 1
ATOM 6466 C C . SER B 1 207 ? -10.125 -17.422 -27.062 1 92.19 207 SER B C 1
ATOM 6468 O O . SER B 1 207 ? -11.18 -16.797 -27.016 1 92.19 207 SER B O 1
ATOM 6470 N N . ASP B 1 208 ? -8.984 -16.844 -27.188 1 86.12 208 ASP B N 1
ATOM 6471 C CA . ASP B 1 208 ? -8.883 -15.398 -27.422 1 86.12 208 ASP B CA 1
ATOM 6472 C C . ASP B 1 208 ? -8.656 -15.102 -28.906 1 86.12 208 ASP B C 1
ATOM 6474 O O . ASP B 1 208 ? -7.773 -15.68 -29.531 1 86.12 208 ASP B O 1
ATOM 6478 N N . ASP B 1 209 ? -9.422 -14.18 -29.359 1 84.88 209 ASP B N 1
ATOM 6479 C CA . ASP B 1 209 ? -9.32 -13.852 -30.781 1 84.88 209 ASP B CA 1
ATOM 6480 C C . ASP B 1 209 ? -8.234 -12.805 -31.016 1 84.88 209 ASP B C 1
ATOM 6482 O O . ASP B 1 209 ? -7.801 -12.609 -32.156 1 84.88 209 ASP B O 1
ATOM 6486 N N . ASN B 1 210 ? -7.828 -12.18 -30 1 89.38 210 ASN B N 1
ATOM 6487 C CA . ASN B 1 210 ? -6.781 -11.18 -30.172 1 89.38 210 ASN B CA 1
ATOM 6488 C C . ASN B 1 210 ? -5.418 -11.828 -30.406 1 89.38 210 ASN B C 1
ATOM 6490 O O . ASN B 1 210 ? -5.07 -12.812 -29.766 1 89.38 210 ASN B O 1
ATOM 6494 N N . MET B 1 211 ? -4.727 -11.328 -31.391 1 94 211 MET B N 1
ATOM 6495 C CA . MET B 1 211 ? -3.416 -11.852 -31.766 1 94 211 MET B CA 1
ATOM 6496 C C . MET B 1 211 ? -2.332 -10.797 -31.578 1 94 211 MET B C 1
ATOM 6498 O O . MET B 1 211 ? -2.389 -9.734 -32.188 1 94 211 MET B O 1
ATOM 6502 N N . HIS B 1 212 ? -1.435 -11.055 -30.703 1 95.38 212 HIS B N 1
ATOM 6503 C CA . HIS B 1 212 ? -0.272 -10.188 -30.547 1 95.38 212 HIS B CA 1
ATOM 6504 C C . HIS B 1 212 ? 0.634 -10.258 -31.781 1 95.38 212 HIS B C 1
ATOM 6506 O O . HIS B 1 212 ? 0.753 -11.305 -32.406 1 95.38 212 HIS B O 1
ATOM 6512 N N . GLU B 1 213 ? 1.311 -9.211 -32.094 1 96.38 213 GLU B N 1
ATOM 6513 C CA . GLU B 1 213 ? 2.168 -9.141 -33.281 1 96.38 213 GLU B CA 1
ATOM 6514 C C . GLU B 1 213 ? 3.252 -10.211 -33.25 1 96.38 213 GLU B C 1
ATOM 6516 O O . GLU B 1 213 ? 3.611 -10.773 -34.281 1 96.38 213 GLU B O 1
ATOM 6521 N N . ILE B 1 214 ? 3.744 -10.477 -32.062 1 97.19 214 ILE B N 1
ATOM 6522 C CA . ILE B 1 214 ? 4.789 -11.484 -31.906 1 97.19 214 ILE B CA 1
ATOM 6523 C C . ILE B 1 214 ? 4.211 -12.875 -32.156 1 97.19 214 ILE B C 1
ATOM 6525 O O . ILE B 1 214 ? 4.875 -13.727 -32.75 1 97.19 214 ILE B O 1
ATOM 6529 N N . GLU B 1 215 ? 3.053 -13.141 -31.672 1 97.75 215 GLU B N 1
ATOM 6530 C CA . GLU B 1 215 ? 2.389 -14.414 -31.938 1 97.75 215 GLU B CA 1
ATOM 6531 C C . GLU B 1 215 ? 2.17 -14.633 -33.438 1 97.75 215 GLU B C 1
ATOM 6533 O O . GLU B 1 215 ? 2.424 -15.719 -33.938 1 97.75 215 GLU B O 1
ATOM 6538 N N . ASP B 1 216 ? 1.739 -13.562 -34.062 1 97.69 216 ASP B N 1
ATOM 6539 C CA . ASP B 1 216 ? 1.536 -13.609 -35.5 1 97.69 216 ASP B CA 1
ATOM 6540 C C . ASP B 1 216 ? 2.846 -13.898 -36.25 1 97.69 216 ASP B C 1
ATOM 6542 O O . ASP B 1 216 ? 2.875 -14.688 -37.188 1 97.69 216 ASP B O 1
ATOM 6546 N N . LEU B 1 217 ? 3.861 -13.234 -35.812 1 98.12 217 LEU B N 1
ATOM 6547 C CA . LEU B 1 217 ? 5.191 -13.43 -36.406 1 98.12 217 LEU B CA 1
ATOM 6548 C C . LEU B 1 217 ? 5.613 -14.891 -36.312 1 98.12 217 LEU B C 1
ATOM 6550 O O . LEU B 1 217 ? 6.098 -15.461 -37.281 1 98.12 217 LEU B O 1
ATOM 6554 N N . ILE B 1 218 ? 5.434 -15.523 -35.188 1 98.5 218 ILE B N 1
ATOM 6555 C CA . ILE B 1 218 ? 5.859 -16.891 -34.938 1 98.5 218 ILE B CA 1
ATOM 6556 C C . ILE B 1 218 ? 5.051 -17.859 -35.812 1 98.5 218 ILE B C 1
ATOM 6558 O O . ILE B 1 218 ? 5.605 -18.766 -36.438 1 98.5 218 ILE B O 1
ATOM 6562 N N . ILE B 1 219 ? 3.75 -17.672 -35.875 1 98.38 219 ILE B N 1
ATOM 6563 C CA . ILE B 1 219 ? 2.885 -18.531 -36.656 1 98.38 219 ILE B CA 1
ATOM 6564 C C . ILE B 1 219 ? 3.268 -18.453 -38.125 1 98.38 219 ILE B C 1
ATOM 6566 O O . ILE B 1 219 ? 3.412 -19.469 -38.812 1 98.38 219 ILE B O 1
ATOM 6570 N N . LYS B 1 220 ? 3.49 -17.234 -38.625 1 98.44 220 LYS B N 1
ATOM 6571 C CA . LYS B 1 220 ? 3.893 -17.047 -40.031 1 98.44 220 LYS B CA 1
ATOM 6572 C C . LYS B 1 220 ? 5.199 -17.781 -40.312 1 98.44 220 LYS B C 1
ATOM 6574 O O . LYS B 1 220 ? 5.324 -18.438 -41.344 1 98.44 220 LYS B O 1
ATOM 6579 N N . ALA B 1 221 ? 6.117 -17.609 -39.438 1 98.75 221 ALA B N 1
ATOM 6580 C CA . ALA B 1 221 ? 7.418 -18.25 -39.625 1 98.75 221 ALA B CA 1
ATOM 6581 C C . ALA B 1 221 ? 7.289 -19.766 -39.656 1 98.75 221 ALA B C 1
ATOM 6583 O O . ALA B 1 221 ? 7.914 -20.438 -40.469 1 98.75 221 ALA B O 1
ATOM 6584 N N . ALA B 1 222 ? 6.52 -20.328 -38.719 1 98.5 222 ALA B N 1
ATOM 6585 C CA . ALA B 1 222 ? 6.32 -21.766 -38.625 1 98.5 222 ALA B CA 1
ATOM 6586 C C . ALA B 1 222 ? 5.633 -22.297 -39.875 1 98.5 222 ALA B C 1
ATOM 6588 O O . ALA B 1 222 ? 5.965 -23.375 -40.375 1 98.5 222 ALA B O 1
ATOM 6589 N N . VAL B 1 223 ? 4.695 -21.578 -40.375 1 98.31 223 VAL B N 1
ATOM 6590 C CA . VAL B 1 223 ? 3.992 -21.953 -41.594 1 98.31 223 VAL B CA 1
ATOM 6591 C C . VAL B 1 223 ? 4.961 -21.938 -42.781 1 98.31 223 VAL B C 1
ATOM 6593 O O . VAL B 1 223 ? 4.914 -22.828 -43.656 1 98.31 223 VAL B O 1
ATOM 6596 N N . GLU B 1 224 ? 5.816 -20.953 -42.812 1 98.31 224 GLU B N 1
ATOM 6597 C CA . GLU B 1 224 ? 6.84 -20.891 -43.875 1 98.31 224 GLU B CA 1
ATOM 6598 C C . GLU B 1 224 ? 7.73 -22.125 -43.844 1 98.31 224 GLU B C 1
ATOM 6600 O O . GLU B 1 224 ? 8.242 -22.547 -44.875 1 98.31 224 GLU B O 1
ATOM 6605 N N . LEU B 1 225 ? 7.875 -22.688 -42.688 1 97.38 225 LEU B N 1
ATOM 6606 C CA . LEU B 1 225 ? 8.719 -23.875 -42.531 1 97.38 225 LEU B CA 1
ATOM 6607 C C . LEU B 1 225 ? 7.941 -25.141 -42.875 1 97.38 225 LEU B C 1
ATOM 6609 O O . LEU B 1 225 ? 8.484 -26.234 -42.812 1 97.38 225 LEU B O 1
ATOM 6613 N N . GLY B 1 226 ? 6.617 -24.984 -43.094 1 95.38 226 GLY B N 1
ATOM 6614 C CA . GLY B 1 226 ? 5.871 -26.125 -43.625 1 95.38 226 GLY B CA 1
ATOM 6615 C C . GLY B 1 226 ? 4.859 -26.656 -42.625 1 95.38 226 GLY B C 1
ATOM 6616 O O . GLY B 1 226 ? 4.145 -27.625 -42.906 1 95.38 226 GLY B O 1
ATOM 6617 N N . LEU B 1 227 ? 4.711 -26.062 -41.469 1 96.88 227 LEU B N 1
ATOM 6618 C CA . LEU B 1 227 ? 3.717 -26.516 -40.5 1 96.88 227 LEU B CA 1
ATOM 6619 C C . LEU B 1 227 ? 2.332 -25.984 -40.875 1 96.88 227 LEU B C 1
ATOM 6621 O O . LEU B 1 227 ? 2.197 -24.859 -41.344 1 96.88 227 LEU B O 1
ATOM 6625 N N . LYS B 1 228 ? 1.38 -26.812 -40.562 1 96.19 228 LYS B N 1
ATOM 6626 C CA . LYS B 1 228 ? -0.006 -26.391 -40.781 1 96.19 228 LYS B CA 1
ATOM 6627 C C . LYS B 1 228 ? -0.462 -25.438 -39.688 1 96.19 228 LYS B C 1
ATOM 6629 O O . LYS B 1 228 ? -0.149 -25.625 -38.5 1 96.19 228 LYS B O 1
ATOM 6634 N N . ASN B 1 229 ? -1.096 -24.422 -40.094 1 96.81 229 ASN B N 1
ATOM 6635 C CA . ASN B 1 229 ? -1.745 -23.547 -39.125 1 96.81 229 ASN B CA 1
ATOM 6636 C C . ASN B 1 229 ? -3.033 -24.156 -38.594 1 96.81 229 ASN B C 1
ATOM 6638 O O . ASN B 1 229 ? -4.051 -24.188 -39.281 1 96.81 229 ASN B O 1
ATOM 6642 N N . LEU B 1 230 ? -3.018 -24.531 -37.344 1 94.38 230 LEU B N 1
ATOM 6643 C CA . LEU B 1 230 ? -4.137 -25.234 -36.719 1 94.38 230 LEU B CA 1
ATOM 6644 C C . LEU B 1 230 ? -5.094 -24.234 -36.062 1 94.38 230 LEU B C 1
ATOM 6646 O O . LEU B 1 230 ? -4.684 -23.141 -35.656 1 94.38 230 LEU B O 1
ATOM 6650 N N . THR B 1 231 ? -6.316 -24.719 -35.938 1 91.25 231 THR B N 1
ATOM 6651 C CA . THR B 1 231 ? -7.277 -23.984 -35.125 1 91.25 231 THR B CA 1
ATOM 6652 C C . THR B 1 231 ? -7.465 -24.656 -33.781 1 91.25 231 THR B C 1
ATOM 6654 O O . THR B 1 231 ? -7.922 -24.016 -32.812 1 91.25 231 THR B O 1
ATOM 6657 N N . ASP B 1 232 ? -7.129 -25.922 -33.719 1 95.38 232 ASP B N 1
ATOM 6658 C CA . ASP B 1 232 ? -7.355 -26.688 -32.5 1 95.38 232 ASP B CA 1
ATOM 6659 C C . ASP B 1 232 ? -6.418 -27.891 -32.438 1 95.38 232 ASP B C 1
ATOM 6661 O O . ASP B 1 232 ? -6.594 -28.859 -33.156 1 95.38 232 ASP B O 1
ATOM 6665 N N . CYS B 1 233 ? -5.484 -27.859 -31.484 1 95.5 233 CYS B N 1
ATOM 6666 C CA . CYS B 1 233 ? -4.562 -28.984 -31.344 1 95.5 233 CYS B CA 1
ATOM 6667 C C . CYS B 1 233 ? -5.191 -30.109 -30.547 1 95.5 233 CYS B C 1
ATOM 6669 O O . CYS B 1 233 ? -4.613 -31.203 -30.422 1 95.5 233 CYS B O 1
ATOM 6671 N N . ASN B 1 234 ? -6.367 -29.906 -29.953 1 96.69 234 ASN B N 1
ATOM 6672 C CA . ASN B 1 234 ? -7.074 -30.906 -29.141 1 96.69 234 ASN B CA 1
ATOM 6673 C C . ASN B 1 234 ? -8.18 -31.594 -29.938 1 96.69 234 ASN B C 1
ATOM 6675 O O . ASN B 1 234 ? -8.969 -32.344 -29.375 1 96.69 234 ASN B O 1
ATOM 6679 N N . GLY B 1 235 ? -8.289 -31.297 -31.219 1 94.62 235 GLY B N 1
ATOM 6680 C CA . GLY B 1 235 ? -9.305 -31.875 -32.094 1 94.62 235 GLY B CA 1
ATOM 6681 C C . GLY B 1 235 ? -8.812 -33.094 -32.875 1 94.62 235 GLY B C 1
ATOM 6682 O O . GLY B 1 235 ? -8.258 -34.031 -32.281 1 94.62 235 GLY B O 1
ATOM 6683 N N . ASP B 1 236 ? -8.961 -32.938 -34.125 1 92.81 236 ASP B N 1
ATOM 6684 C CA . ASP B 1 236 ? -8.703 -34.094 -35 1 92.81 236 ASP B CA 1
ATOM 6685 C C . ASP B 1 236 ? -7.207 -34.375 -35.125 1 92.81 236 ASP B C 1
ATOM 6687 O O . ASP B 1 236 ? -6.785 -35.531 -35.188 1 92.81 236 ASP B O 1
ATOM 6691 N N . SER B 1 237 ? -6.434 -33.312 -35.25 1 94.19 237 SER B N 1
ATOM 6692 C CA . SER B 1 237 ? -4.988 -33.469 -35.375 1 94.19 237 SER B CA 1
ATOM 6693 C C . SER B 1 237 ? -4.234 -32.531 -34.469 1 94.19 237 SER B C 1
ATOM 6695 O O . SER B 1 237 ? -4.633 -31.359 -34.312 1 94.19 237 SER B O 1
ATOM 6697 N N . GLN B 1 238 ? -3.146 -33.062 -33.969 1 96.31 238 GLN B N 1
ATOM 6698 C CA . GLN B 1 238 ? -2.299 -32.281 -33.094 1 96.31 238 GLN B CA 1
ATOM 6699 C C . GLN B 1 238 ? -1.17 -31.594 -33.875 1 96.31 238 GLN B C 1
ATOM 6701 O O . GLN B 1 238 ? -0.592 -30.609 -33.438 1 96.31 238 GLN B O 1
ATOM 6706 N N . ILE B 1 239 ? -0.819 -32.031 -35.125 1 97.25 239 ILE B N 1
ATOM 6707 C CA . ILE B 1 239 ? 0.375 -31.641 -35.875 1 97.25 239 ILE B CA 1
ATOM 6708 C C . ILE B 1 239 ? 0.179 -30.266 -36.5 1 97.25 239 ILE B C 1
ATOM 6710 O O . ILE B 1 239 ? -0.762 -30.062 -37.281 1 97.25 239 ILE B O 1
ATOM 6714 N N . GLY B 1 240 ? 1.021 -29.328 -36.156 1 97.69 240 GLY B N 1
ATOM 6715 C CA . GLY B 1 240 ? 0.941 -27.984 -36.688 1 97.69 240 GLY B CA 1
ATOM 6716 C C . GLY B 1 240 ? 1.27 -26.922 -35.688 1 97.69 240 GLY B C 1
ATOM 6717 O O . GLY B 1 240 ? 1.906 -27.203 -34.656 1 97.69 240 GLY B O 1
ATOM 6718 N N . VAL B 1 241 ? 1.013 -25.641 -36.031 1 98.19 241 VAL B N 1
ATOM 6719 C CA . VAL B 1 241 ? 1.262 -24.5 -35.188 1 98.19 241 VAL B CA 1
ATOM 6720 C C . VAL B 1 241 ? -0.046 -23.75 -34.906 1 98.19 241 VAL B C 1
ATOM 6722 O O . VAL B 1 241 ? -0.912 -23.672 -35.781 1 98.19 241 VAL B O 1
ATOM 6725 N N . MET B 1 242 ? -0.177 -23.234 -33.688 1 97.25 242 MET B N 1
ATOM 6726 C CA . MET B 1 242 ? -1.384 -22.469 -33.375 1 97.25 242 MET B CA 1
ATOM 6727 C C . MET B 1 242 ? -1.175 -21.609 -32.125 1 97.25 242 MET B C 1
ATOM 6729 O O . MET B 1 242 ? -0.189 -21.781 -31.406 1 97.25 242 MET B O 1
ATOM 6733 N N . LYS B 1 243 ? -2.104 -20.672 -32 1 96.44 243 LYS B N 1
ATOM 6734 C CA . LYS B 1 243 ? -2.287 -20.031 -30.703 1 96.44 243 LYS B CA 1
ATOM 6735 C C . LYS B 1 243 ? -3.068 -20.922 -29.75 1 96.44 243 LYS B C 1
ATOM 6737 O O . LYS B 1 243 ? -4.207 -21.297 -30.031 1 96.44 243 LYS B O 1
ATOM 6742 N N . SER B 1 244 ? -2.543 -21.266 -28.656 1 95.38 244 SER B N 1
ATOM 6743 C CA . SER B 1 244 ? -3.082 -22.266 -27.75 1 95.38 244 SER B CA 1
ATOM 6744 C C . SER B 1 244 ? -4.281 -21.734 -26.984 1 95.38 244 SER B C 1
ATOM 6746 O O . SER B 1 244 ? -4.414 -20.531 -26.781 1 95.38 244 SER B O 1
ATOM 6748 N N . PHE B 1 245 ? -5.184 -22.656 -26.594 1 96.62 245 PHE B N 1
ATOM 6749 C CA . PHE B 1 245 ? -6.176 -22.359 -25.578 1 96.62 245 PHE B CA 1
ATOM 6750 C C . PHE B 1 245 ? -5.531 -22.312 -24.188 1 96.62 245 PHE B C 1
ATOM 6752 O O . PHE B 1 245 ? -4.477 -22.906 -23.969 1 96.62 245 PHE B O 1
ATOM 6759 N N . THR B 1 246 ? -6.113 -21.547 -23.344 1 97.25 246 THR B N 1
ATOM 6760 C CA . THR B 1 246 ? -5.547 -21.391 -22 1 97.25 246 THR B CA 1
ATOM 6761 C C . THR B 1 246 ? -6.617 -21.609 -20.938 1 97.25 246 THR B C 1
ATOM 6763 O O . THR B 1 246 ? -7.812 -21.469 -21.219 1 97.25 246 THR B O 1
ATOM 6766 N N . THR B 1 247 ? -6.18 -21.984 -19.766 1 98.12 247 THR B N 1
ATOM 6767 C CA . THR B 1 247 ? -7.062 -22.062 -18.594 1 98.12 247 THR B CA 1
ATOM 6768 C C . THR B 1 247 ? -7.09 -20.734 -17.844 1 98.12 247 THR B C 1
ATOM 6770 O O . THR B 1 247 ? -6.531 -20.625 -16.75 1 98.12 247 THR B O 1
ATOM 6773 N N . THR B 1 248 ? -7.738 -19.781 -18.438 1 97.19 248 THR B N 1
ATOM 6774 C CA . THR B 1 248 ? -7.93 -18.438 -17.891 1 97.19 248 THR B CA 1
ATOM 6775 C C . THR B 1 248 ? -9.391 -18 -18 1 97.19 248 THR B C 1
ATOM 6777 O O . THR B 1 248 ? -10.156 -18.578 -18.781 1 97.19 248 THR B O 1
ATOM 6780 N N . LYS B 1 249 ? -9.773 -17.109 -17.219 1 96.81 249 LYS B N 1
ATOM 6781 C CA . LYS B 1 249 ? -11.117 -16.531 -17.266 1 96.81 249 LYS B CA 1
ATOM 6782 C C . LYS B 1 249 ? -11.141 -15.141 -16.641 1 96.81 249 LYS B C 1
ATOM 6784 O O . LYS B 1 249 ? -10.711 -14.961 -15.5 1 96.81 249 LYS B O 1
ATOM 6789 N N . GLY B 1 250 ? -11.594 -14.203 -17.359 1 94.19 250 GLY B N 1
ATOM 6790 C CA . GLY B 1 250 ? -11.797 -12.859 -16.812 1 94.19 250 GLY B CA 1
ATOM 6791 C C . GLY B 1 250 ? -10.508 -12.203 -16.359 1 94.19 250 GLY B C 1
ATOM 6792 O O . GLY B 1 250 ? -10.484 -11.508 -15.344 1 94.19 250 GLY B O 1
ATOM 6793 N N . GLY B 1 251 ? -9.453 -12.539 -16.938 1 95.25 251 GLY B N 1
ATOM 6794 C CA . GLY B 1 251 ? -8.195 -11.883 -16.625 1 95.25 251 GLY B CA 1
ATOM 6795 C C . GLY B 1 251 ? -7.445 -12.562 -15.484 1 95.25 251 GLY B C 1
ATOM 6796 O O . GLY B 1 251 ? -6.469 -12.016 -14.969 1 95.25 251 GLY B O 1
ATOM 6797 N N . THR B 1 252 ? -7.879 -13.688 -15.07 1 97.25 252 THR B N 1
ATOM 6798 C CA . THR B 1 252 ? -7.234 -14.43 -14 1 97.25 252 THR B CA 1
ATOM 6799 C C . THR B 1 252 ? -6.934 -15.867 -14.438 1 97.25 252 THR B C 1
ATOM 6801 O O . THR B 1 252 ? -7.574 -16.375 -15.359 1 97.25 252 THR B O 1
ATOM 6804 N N . ARG B 1 253 ? -5.957 -16.438 -13.805 1 97.94 253 ARG B N 1
ATOM 6805 C CA . ARG B 1 253 ? -5.758 -17.875 -13.938 1 97.94 253 ARG B CA 1
ATOM 6806 C C . ARG B 1 253 ? -7.008 -18.641 -13.523 1 97.94 253 ARG B C 1
ATOM 6808 O O . ARG B 1 253 ? -7.711 -18.234 -12.594 1 97.94 253 ARG B O 1
ATOM 6815 N N . PHE B 1 254 ? -7.25 -19.703 -14.25 1 98.38 254 PHE B N 1
ATOM 6816 C CA . PHE B 1 254 ? -8.359 -20.547 -13.859 1 98.38 254 PHE B CA 1
ATOM 6817 C C . PHE B 1 254 ? -7.871 -21.953 -13.516 1 98.38 254 PHE B C 1
ATOM 6819 O O . PHE B 1 254 ? -8.117 -22.906 -14.258 1 98.38 254 PHE B O 1
ATOM 6826 N N . SER B 1 255 ? -7.258 -22.062 -12.328 1 98.56 255 SER B N 1
ATOM 6827 C CA . SER B 1 255 ? -6.691 -23.297 -11.805 1 98.56 255 SER B CA 1
ATOM 6828 C C . SER B 1 255 ? -7.785 -24.266 -11.375 1 98.56 255 SER B C 1
ATOM 6830 O O . SER B 1 255 ? -8.969 -23.938 -11.398 1 98.56 255 SER B O 1
ATOM 6832 N N . THR B 1 256 ? -7.395 -25.484 -10.992 1 98.81 256 THR B N 1
ATOM 6833 C CA . THR B 1 256 ? -8.383 -26.453 -10.516 1 98.81 256 THR B CA 1
ATOM 6834 C C . THR B 1 256 ? -8.898 -26.062 -9.141 1 98.81 256 THR B C 1
ATOM 6836 O O . THR B 1 256 ? -9.984 -26.484 -8.734 1 98.81 256 THR B O 1
ATOM 6839 N N . ALA B 1 257 ? -8.125 -25.25 -8.406 1 98.75 257 ALA B N 1
ATOM 6840 C CA . ALA B 1 257 ? -8.68 -24.672 -7.184 1 98.75 257 ALA B CA 1
ATOM 6841 C C . ALA B 1 257 ? -9.867 -23.766 -7.492 1 98.75 257 ALA B C 1
ATOM 6843 O O . ALA B 1 257 ? -10.914 -23.859 -6.844 1 98.75 257 ALA B O 1
ATOM 6844 N N . ARG B 1 258 ? -9.727 -22.922 -8.477 1 98.19 258 ARG B N 1
ATOM 6845 C CA . ARG B 1 258 ? -10.789 -22 -8.859 1 98.19 258 ARG B CA 1
ATOM 6846 C C . ARG B 1 258 ? -11.938 -22.734 -9.539 1 98.19 258 ARG B C 1
ATOM 6848 O O . ARG B 1 258 ? -13.102 -22.359 -9.375 1 98.19 258 ARG B O 1
ATOM 6855 N N . ALA B 1 259 ? -11.625 -23.641 -10.305 1 98.69 259 ALA B N 1
ATOM 6856 C CA . ALA B 1 259 ? -12.617 -24.312 -11.133 1 98.69 259 ALA B CA 1
ATOM 6857 C C . ALA B 1 259 ? -13.43 -25.312 -10.32 1 98.69 259 ALA B C 1
ATOM 6859 O O . ALA B 1 259 ? -14.664 -25.328 -10.383 1 98.69 259 ALA B O 1
ATOM 6860 N N . PHE B 1 260 ? -12.742 -26.125 -9.492 1 98.88 260 PHE B N 1
ATOM 6861 C CA . PHE B 1 260 ? -13.406 -27.297 -8.938 1 98.88 260 PHE B CA 1
ATOM 6862 C C . PHE B 1 260 ? -13.664 -27.125 -7.445 1 98.88 260 PHE B C 1
ATOM 6864 O O . PHE B 1 260 ? -14.57 -27.734 -6.891 1 98.88 260 PHE B O 1
ATOM 6871 N N . LEU B 1 261 ? -12.867 -26.312 -6.75 1 98.88 261 LEU B N 1
ATOM 6872 C CA . LEU B 1 261 ? -13 -26.219 -5.297 1 98.88 261 LEU B CA 1
ATOM 6873 C C . LEU B 1 261 ? -13.758 -24.953 -4.895 1 98.88 261 LEU B C 1
ATOM 6875 O O . LEU B 1 261 ? -14.625 -25 -4.012 1 98.88 261 LEU B O 1
ATOM 6879 N N . SER B 1 262 ? -13.461 -23.812 -5.531 1 98.62 262 SER B N 1
ATOM 6880 C CA . SER B 1 262 ? -14.086 -22.547 -5.188 1 98.62 262 SER B CA 1
ATOM 6881 C C . SER B 1 262 ? -15.602 -22.625 -5.281 1 98.62 262 SER B C 1
ATOM 6883 O O . SER B 1 262 ? -16.312 -22.188 -4.379 1 98.62 262 SER B O 1
ATOM 6885 N N . PRO B 1 263 ? -16.156 -23.25 -6.375 1 98.38 263 PRO B N 1
ATOM 6886 C CA . PRO B 1 263 ? -17.609 -23.266 -6.512 1 98.38 263 PRO B CA 1
ATOM 6887 C C . PRO B 1 263 ? -18.297 -24.094 -5.434 1 98.38 263 PRO B C 1
ATOM 6889 O O . PRO B 1 263 ? -19.484 -23.938 -5.191 1 98.38 263 PRO B O 1
ATOM 6892 N N . ILE B 1 264 ? -17.562 -24.984 -4.762 1 98.5 264 ILE B N 1
ATOM 6893 C CA . ILE B 1 264 ? -18.203 -25.875 -3.799 1 98.5 264 ILE B CA 1
ATOM 6894 C C . ILE B 1 264 ? -17.609 -25.641 -2.41 1 98.5 264 ILE B C 1
ATOM 6896 O O . ILE B 1 264 ? -17.641 -26.531 -1.557 1 98.5 264 ILE B O 1
ATOM 6900 N N . LYS B 1 265 ? -16.984 -24.531 -2.227 1 98.31 265 LYS B N 1
ATOM 6901 C CA . LYS B 1 265 ? -16.219 -24.234 -1.014 1 98.31 265 LYS B CA 1
ATOM 6902 C C . LYS B 1 265 ? -17.109 -24.344 0.225 1 98.31 265 LYS B C 1
ATOM 6904 O O . LYS B 1 265 ? -16.625 -24.594 1.327 1 98.31 265 LYS B O 1
ATOM 6909 N N . ASP B 1 266 ? -18.5 -24.219 0.068 1 97.75 266 ASP B N 1
ATOM 6910 C CA . ASP B 1 266 ? -19.406 -24.219 1.201 1 97.75 266 ASP B CA 1
ATOM 6911 C C . ASP B 1 266 ? -20.156 -25.547 1.312 1 97.75 266 ASP B C 1
ATOM 6913 O O . ASP B 1 266 ? -21.078 -25.688 2.119 1 97.75 266 ASP B O 1
ATOM 6917 N N . ARG B 1 267 ? -19.812 -26.516 0.393 1 98.19 267 ARG B N 1
ATOM 6918 C CA . ARG B 1 267 ? -20.469 -27.828 0.467 1 98.19 267 ARG B CA 1
ATOM 6919 C C . ARG B 1 267 ? -20.203 -28.5 1.81 1 98.19 267 ARG B C 1
ATOM 6921 O O . ARG B 1 267 ? -19.047 -28.672 2.199 1 98.19 267 ARG B O 1
ATOM 6928 N N . LYS B 1 268 ? -21.156 -28.984 2.539 1 97.62 268 LYS B N 1
ATOM 6929 C CA . LYS B 1 268 ? -21.078 -29.359 3.949 1 97.62 268 LYS B CA 1
ATOM 6930 C C . LYS B 1 268 ? -20.344 -30.672 4.125 1 97.62 268 LYS B C 1
ATOM 6932 O O . LYS B 1 268 ? -19.688 -30.891 5.152 1 97.62 268 LYS B O 1
ATOM 6937 N N . ASN B 1 269 ? -20.453 -31.547 3.148 1 98.5 269 ASN B N 1
ATOM 6938 C CA . ASN B 1 269 ? -19.859 -32.875 3.318 1 98.5 269 ASN B CA 1
ATOM 6939 C C . ASN B 1 269 ? -18.453 -32.906 2.752 1 98.5 269 ASN B C 1
ATOM 6941 O O . ASN B 1 269 ? -17.891 -34 2.572 1 98.5 269 ASN B O 1
ATOM 6945 N N . LEU B 1 270 ? -17.891 -31.719 2.355 1 98.81 270 LEU B N 1
ATOM 6946 C CA . LEU B 1 270 ? -16.484 -31.609 1.94 1 98.81 270 LEU B CA 1
ATOM 6947 C C . LEU B 1 270 ? -15.688 -30.812 2.951 1 98.81 270 LEU B C 1
ATOM 6949 O O . LEU B 1 270 ? -16.016 -29.656 3.246 1 98.81 270 LEU B O 1
ATOM 6953 N N . HIS B 1 271 ? -14.727 -31.438 3.512 1 98.88 271 HIS B N 1
ATOM 6954 C CA . HIS B 1 271 ? -13.773 -30.75 4.383 1 98.88 271 HIS B CA 1
ATOM 6955 C C . HIS B 1 271 ? -12.398 -30.672 3.738 1 98.88 271 HIS B C 1
ATOM 6957 O O . HIS B 1 271 ? -11.93 -31.641 3.139 1 98.88 271 HIS B O 1
ATOM 6963 N N . VAL B 1 272 ? -11.766 -29.5 3.758 1 98.88 272 VAL B N 1
ATOM 6964 C CA . VAL B 1 272 ? -10.422 -29.312 3.229 1 98.88 272 VAL B CA 1
ATOM 6965 C C . VAL B 1 272 ? -9.477 -28.906 4.355 1 98.88 272 VAL B C 1
ATOM 6967 O O . VAL B 1 272 ? -9.727 -27.938 5.07 1 98.88 272 VAL B O 1
ATOM 6970 N N . ILE B 1 273 ? -8.484 -29.656 4.594 1 98.75 273 ILE B N 1
ATOM 6971 C CA . ILE B 1 273 ? -7.434 -29.281 5.531 1 98.75 273 ILE B CA 1
ATOM 6972 C C . ILE B 1 273 ? -6.203 -28.812 4.762 1 98.75 273 ILE B C 1
ATOM 6974 O O . ILE B 1 273 ? -5.727 -29.5 3.857 1 98.75 273 ILE B O 1
ATOM 6978 N N . LYS B 1 274 ? -5.711 -27.578 5.012 1 97.81 274 LYS B N 1
ATOM 6979 C CA . LYS B 1 274 ? -4.598 -26.953 4.312 1 97.81 274 LYS B CA 1
ATOM 6980 C C . LYS B 1 274 ? -3.369 -26.859 5.215 1 97.81 274 LYS B C 1
ATOM 6982 O O . LYS B 1 274 ? -3.471 -27.031 6.43 1 97.81 274 LYS B O 1
ATOM 6987 N N . ASN B 1 275 ? -2.275 -26.641 4.535 1 98.38 275 ASN B N 1
ATOM 6988 C CA . ASN B 1 275 ? -1.002 -26.594 5.242 1 98.38 275 ASN B CA 1
ATOM 6989 C C . ASN B 1 275 ? -0.772 -27.859 6.074 1 98.38 275 ASN B C 1
ATOM 6991 O O . ASN B 1 275 ? -0.282 -27.781 7.203 1 98.38 275 ASN B O 1
ATOM 6995 N N . ALA B 1 276 ? -1.197 -28.969 5.59 1 98.75 276 ALA B N 1
ATOM 6996 C CA . ALA B 1 276 ? -1.038 -30.281 6.219 1 98.75 276 ALA B CA 1
ATOM 6997 C C . ALA B 1 276 ? -0.41 -31.281 5.254 1 98.75 276 ALA B C 1
ATOM 6999 O O . ALA B 1 276 ? -0.881 -31.438 4.125 1 98.75 276 ALA B O 1
ATOM 7000 N N . ILE B 1 277 ? 0.599 -31.922 5.664 1 98.69 277 ILE B N 1
ATOM 7001 C CA . ILE B 1 277 ? 1.307 -32.875 4.832 1 98.69 277 ILE B CA 1
ATOM 7002 C C . ILE B 1 277 ? 0.904 -34.312 5.23 1 98.69 277 ILE B C 1
ATOM 7004 O O . ILE B 1 277 ? 0.903 -34.656 6.418 1 98.69 277 ILE B O 1
ATOM 7008 N N . ALA B 1 278 ? 0.423 -35.156 4.305 1 98.88 278 ALA B N 1
ATOM 7009 C CA . ALA B 1 278 ? 0.224 -36.594 4.555 1 98.88 278 ALA B CA 1
ATOM 7010 C C . ALA B 1 278 ? 1.56 -37.312 4.645 1 98.88 278 ALA B C 1
ATOM 7012 O O . ALA B 1 278 ? 2.346 -37.312 3.695 1 98.88 278 ALA B O 1
ATOM 7013 N N . THR B 1 279 ? 1.798 -37.969 5.746 1 98.62 279 THR B N 1
ATOM 7014 C CA . THR B 1 279 ? 3.121 -38.531 5.98 1 98.62 279 THR B CA 1
ATOM 7015 C C . THR B 1 279 ? 3.09 -40.062 5.855 1 98.62 279 THR B C 1
ATOM 7017 O O . THR B 1 279 ? 4.121 -40.688 5.613 1 98.62 279 THR B O 1
ATOM 7020 N N . LYS B 1 280 ? 1.873 -40.594 6.035 1 98.56 280 LYS B N 1
ATOM 7021 C CA . LYS B 1 280 ? 1.795 -42.062 6.012 1 98.56 280 LYS B CA 1
ATOM 7022 C C . LYS B 1 280 ? 0.361 -42.531 5.781 1 98.56 280 LYS B C 1
ATOM 7024 O O . LYS B 1 280 ? -0.587 -41.906 6.262 1 98.56 280 LYS B O 1
ATOM 7029 N N . ILE B 1 281 ? 0.242 -43.625 4.973 1 98.81 281 ILE B N 1
ATOM 7030 C CA . ILE B 1 281 ? -1.003 -44.375 4.902 1 98.81 281 ILE B CA 1
ATOM 7031 C C . ILE B 1 281 ? -1.02 -45.438 5.996 1 98.81 281 ILE B C 1
ATOM 7033 O O . ILE B 1 281 ? -0.034 -46.156 6.191 1 98.81 281 ILE B O 1
ATOM 7037 N N . VAL B 1 282 ? -2.117 -45.531 6.703 1 98.44 282 VAL B N 1
ATOM 7038 C CA . VAL B 1 282 ? -2.217 -46.438 7.84 1 98.44 282 VAL B CA 1
ATOM 7039 C C . VAL B 1 282 ? -3.057 -47.656 7.461 1 98.44 282 VAL B C 1
ATOM 7041 O O . VAL B 1 282 ? -3.988 -47.531 6.656 1 98.44 282 VAL B O 1
ATOM 7044 N N . PHE B 1 283 ? -2.711 -48.812 8.047 1 98.44 283 PHE B N 1
ATOM 7045 C CA . PHE B 1 283 ? -3.365 -50.062 7.723 1 98.44 283 PHE B CA 1
ATOM 7046 C C . PHE B 1 283 ? -3.979 -50.688 8.969 1 98.44 283 PHE B C 1
ATOM 7048 O O . PHE B 1 283 ? -3.525 -50.438 10.086 1 98.44 283 PHE B O 1
ATOM 7055 N N . LYS B 1 284 ? -5.016 -51.469 8.719 1 97.69 284 LYS B N 1
ATOM 7056 C CA . LYS B 1 284 ? -5.477 -52.344 9.805 1 97.69 284 LYS B CA 1
ATOM 7057 C C . LYS B 1 284 ? -4.379 -53.281 10.258 1 97.69 284 LYS B C 1
ATOM 7059 O O . LYS B 1 284 ? -3.656 -53.844 9.43 1 97.69 284 LYS B O 1
ATOM 7064 N N . PRO B 1 285 ? -4.23 -53.438 11.578 1 95.19 285 PRO B N 1
ATOM 7065 C CA . PRO B 1 285 ? -3.139 -54.281 12.094 1 95.19 285 PRO B CA 1
ATOM 7066 C C . PRO B 1 285 ? -3.08 -55.656 11.445 1 95.19 285 PRO B C 1
ATOM 7068 O O . PRO B 1 285 ? -4.098 -56.344 11.359 1 95.19 285 PRO B O 1
ATOM 7071 N N . GLY B 1 286 ? -1.976 -55.969 10.945 1 94.31 286 GLY B N 1
ATOM 7072 C CA . GLY B 1 286 ? -1.696 -57.312 10.406 1 94.31 286 GLY B CA 1
ATOM 7073 C C . GLY B 1 286 ? -2.297 -57.531 9.039 1 94.31 286 GLY B C 1
ATOM 7074 O O . GLY B 1 286 ? -2.312 -58.656 8.539 1 94.31 286 GLY B O 1
ATOM 7075 N N . THR B 1 287 ? -2.842 -56.438 8.438 1 96.88 287 THR B N 1
ATOM 7076 C CA . THR B 1 287 ? -3.465 -56.594 7.125 1 96.88 287 THR B CA 1
ATOM 7077 C C . THR B 1 287 ? -2.93 -55.531 6.152 1 96.88 287 THR B C 1
ATOM 7079 O O . THR B 1 287 ? -2.125 -54.688 6.535 1 96.88 287 THR B O 1
ATOM 7082 N N . ASN B 1 288 ? -3.326 -55.719 4.922 1 97.88 288 ASN B N 1
ATOM 7083 C CA . ASN B 1 288 ? -3.043 -54.719 3.908 1 97.88 288 ASN B CA 1
ATOM 7084 C C . ASN B 1 288 ? -4.293 -53.938 3.537 1 97.88 288 ASN B C 1
ATOM 7086 O O . ASN B 1 288 ? -4.445 -53.5 2.395 1 97.88 288 ASN B O 1
ATOM 7090 N N . ILE B 1 289 ? -5.188 -53.844 4.504 1 98.31 289 ILE B N 1
ATOM 7091 C CA . ILE B 1 289 ? -6.402 -53.062 4.355 1 98.31 289 ILE B CA 1
ATOM 7092 C C . ILE B 1 289 ? -6.184 -51.656 4.941 1 98.31 289 ILE B C 1
ATOM 7094 O O . ILE B 1 289 ? -5.891 -51.5 6.133 1 98.31 289 ILE B O 1
ATOM 7098 N N . VAL B 1 290 ? -6.344 -50.625 4.105 1 98.75 290 VAL B N 1
ATOM 7099 C CA . VAL B 1 290 ? -6.098 -49.25 4.516 1 98.75 290 VAL B CA 1
ATOM 7100 C C . VAL B 1 290 ? -7.133 -48.812 5.559 1 98.75 290 VAL B C 1
ATOM 7102 O O . VAL B 1 290 ? -8.328 -49.094 5.406 1 98.75 290 VAL B O 1
ATOM 7105 N N . SER B 1 291 ? -6.664 -48.156 6.652 1 98.62 291 SER B N 1
ATOM 7106 C CA . SER B 1 291 ? -7.574 -47.719 7.699 1 98.62 291 SER B CA 1
ATOM 7107 C C . SER B 1 291 ? -7.59 -46.188 7.781 1 98.62 291 SER B C 1
ATOM 7109 O O . SER B 1 291 ? -8.477 -45.594 8.414 1 98.62 291 SER B O 1
ATOM 7111 N N . GLY B 1 292 ? -6.664 -45.531 7.168 1 98.75 292 GLY B N 1
ATOM 7112 C CA . GLY B 1 292 ? -6.645 -44.062 7.191 1 98.75 292 GLY B CA 1
ATOM 7113 C C . GLY B 1 292 ? -5.309 -43.469 6.77 1 98.75 292 GLY B C 1
ATOM 7114 O O . GLY B 1 292 ? -4.574 -44.094 5.992 1 98.75 292 GLY B O 1
ATOM 7115 N N . VAL B 1 293 ? -5.082 -42.188 7.133 1 98.88 293 VAL B N 1
ATOM 7116 C CA . VAL B 1 293 ? -3.83 -41.5 6.836 1 98.88 293 VAL B CA 1
ATOM 7117 C C . VAL B 1 293 ? -3.342 -40.75 8.07 1 98.88 293 VAL B C 1
ATOM 7119 O O . VAL B 1 293 ? -4.137 -40.406 8.953 1 98.88 293 VAL B O 1
ATOM 7122 N N . LEU B 1 294 ? -2.066 -40.594 8.203 1 98.81 294 LEU B N 1
ATOM 7123 C CA . LEU B 1 294 ? -1.442 -39.719 9.18 1 98.81 294 LEU B CA 1
ATOM 7124 C C . LEU B 1 294 ? -1.035 -38.375 8.547 1 98.81 294 LEU B C 1
ATOM 7126 O O . LEU B 1 294 ? -0.355 -38.375 7.516 1 98.81 294 LEU B O 1
ATOM 7130 N N . LEU B 1 295 ? -1.509 -37.281 9.086 1 98.81 295 LEU B N 1
ATOM 7131 C CA . LEU B 1 295 ? -1.175 -35.938 8.625 1 98.81 295 LEU B CA 1
ATOM 7132 C C . LEU B 1 295 ? -0.268 -35.219 9.633 1 98.81 295 LEU B C 1
ATOM 7134 O O . LEU B 1 295 ? -0.268 -35.562 10.82 1 98.81 295 LEU B O 1
ATOM 7138 N N . ASN B 1 296 ? 0.559 -34.375 9.148 1 98.75 296 ASN B N 1
ATOM 7139 C CA . ASN B 1 296 ? 1.322 -33.469 10 1 98.75 296 ASN B CA 1
ATOM 7140 C C . ASN B 1 296 ? 1.001 -32 9.68 1 98.75 296 ASN B C 1
ATOM 7142 O O . ASN B 1 296 ? 1.093 -31.578 8.523 1 98.75 296 ASN B O 1
ATOM 7146 N N . LYS B 1 297 ? 0.542 -31.203 10.57 1 97.5 297 LYS B N 1
ATOM 7147 C CA . LYS B 1 297 ? 0.256 -29.781 10.445 1 97.5 297 LYS B CA 1
ATOM 7148 C C . LYS B 1 297 ? 0.868 -29 11.594 1 97.5 297 LYS B C 1
ATOM 7150 O O . LYS B 1 297 ? 0.547 -29.234 12.758 1 97.5 297 LYS B O 1
ATOM 7155 N N . GLY B 1 298 ? 1.782 -28.203 11.281 1 94.19 298 GLY B N 1
ATOM 7156 C CA . GLY B 1 298 ? 2.42 -27.375 12.297 1 94.19 298 GLY B CA 1
ATOM 7157 C C . GLY B 1 298 ? 3.203 -28.172 13.32 1 94.19 298 GLY B C 1
ATOM 7158 O O . GLY B 1 298 ? 3.184 -27.859 14.508 1 94.19 298 GLY B O 1
ATOM 7159 N N . GLY B 1 299 ? 3.648 -29.188 12.984 1 95.75 299 GLY B N 1
ATOM 7160 C CA . GLY B 1 299 ? 4.438 -30 13.883 1 95.75 299 GLY B CA 1
ATOM 7161 C C . GLY B 1 299 ? 3.604 -31 14.664 1 95.75 299 GLY B C 1
ATOM 7162 O O . GLY B 1 299 ? 4.141 -31.812 15.43 1 95.75 299 GLY B O 1
ATOM 7163 N N . ARG B 1 300 ? 2.264 -31.016 14.555 1 95.25 300 ARG B N 1
ATOM 7164 C CA . ARG B 1 300 ? 1.369 -31.922 15.273 1 95.25 300 ARG B CA 1
ATOM 7165 C C . ARG B 1 300 ? 0.818 -33 14.344 1 95.25 300 ARG B C 1
ATOM 7167 O O . ARG B 1 300 ? 0.356 -32.688 13.242 1 95.25 300 ARG B O 1
ATOM 7174 N N . ASP B 1 301 ? 0.86 -34.25 14.703 1 97.94 301 ASP B N 1
ATOM 7175 C CA . ASP B 1 301 ? 0.31 -35.375 13.945 1 97.94 301 ASP B CA 1
ATOM 7176 C C . ASP B 1 301 ? -1.199 -35.5 14.141 1 97.94 301 ASP B C 1
ATOM 7178 O O . ASP B 1 301 ? -1.699 -35.281 15.25 1 97.94 301 ASP B O 1
ATOM 7182 N N . ILE B 1 302 ? -1.884 -35.719 13.102 1 98.44 302 ILE B N 1
ATOM 7183 C CA . ILE B 1 302 ? -3.328 -35.906 13.094 1 98.44 302 ILE B CA 1
ATOM 7184 C C . ILE B 1 302 ? -3.664 -37.219 12.359 1 98.44 302 ILE B C 1
ATOM 7186 O O . ILE B 1 302 ? -3.424 -37.344 11.156 1 98.44 302 ILE B O 1
ATOM 7190 N N . ALA B 1 303 ? -4.207 -38.188 13.031 1 98.56 303 ALA B N 1
ATOM 7191 C CA . ALA B 1 303 ? -4.652 -39.438 12.406 1 98.56 303 ALA B CA 1
ATOM 7192 C C . ALA B 1 303 ? -6.09 -39.312 11.906 1 98.56 303 ALA B C 1
ATOM 7194 O O . ALA B 1 303 ? -6.973 -38.875 12.648 1 98.56 303 ALA B O 1
ATOM 7195 N N . VAL B 1 304 ? -6.355 -39.594 10.711 1 98.88 304 VAL B N 1
ATOM 7196 C CA . VAL B 1 304 ? -7.695 -39.562 10.141 1 98.88 304 VAL B CA 1
ATOM 7197 C C . VAL B 1 304 ? -8.078 -40.938 9.641 1 98.88 304 VAL B C 1
ATOM 7199 O O . VAL B 1 304 ? -7.305 -41.594 8.93 1 98.88 304 VAL B O 1
ATOM 7202 N N . ASN B 1 305 ? -9.266 -41.406 9.953 1 98.75 305 ASN B N 1
ATOM 7203 C CA . ASN B 1 305 ? -9.75 -42.719 9.57 1 98.75 305 ASN B CA 1
ATOM 7204 C C . ASN B 1 305 ? -10.586 -42.656 8.289 1 98.75 305 ASN B C 1
ATOM 7206 O O . ASN B 1 305 ? -11.211 -41.656 8 1 98.75 305 ASN B O 1
ATOM 7210 N N . VAL B 1 306 ? -10.531 -43.781 7.547 1 98.81 306 VAL B N 1
ATOM 7211 C CA . VAL B 1 306 ? -11.312 -43.844 6.312 1 98.81 306 VAL B CA 1
ATOM 7212 C C . VAL B 1 306 ? -12.227 -45.062 6.344 1 98.81 306 VAL B C 1
ATOM 7214 O O . VAL B 1 306 ? -11.836 -46.125 6.82 1 98.81 306 VAL B O 1
ATOM 7217 N N . ARG B 1 307 ? -13.398 -44.938 5.891 1 98.12 307 ARG B N 1
ATOM 7218 C CA . ARG B 1 307 ? -14.375 -46.031 5.879 1 98.12 307 ARG B CA 1
ATOM 7219 C C . ARG B 1 307 ? -14.383 -46.75 4.535 1 98.12 307 ARG B C 1
ATOM 7221 O O . ARG B 1 307 ? -14.664 -47.938 4.465 1 98.12 307 ARG B O 1
ATOM 7228 N N . LYS B 1 308 ? -14.102 -46.031 3.525 1 98.25 308 LYS B N 1
ATOM 7229 C CA . LYS B 1 308 ? -14.172 -46.625 2.188 1 98.25 308 LYS B CA 1
ATOM 7230 C C . LYS B 1 308 ? -12.789 -46.656 1.533 1 98.25 308 LYS B C 1
ATOM 7232 O O . LYS B 1 308 ? -12.016 -47.594 1.754 1 98.25 308 LYS B O 1
ATOM 7237 N N . GLU B 1 309 ? -12.336 -45.469 0.971 1 98.75 309 GLU B N 1
ATOM 7238 C CA . GLU B 1 309 ? -11.047 -45.531 0.289 1 98.75 309 GLU B CA 1
ATOM 7239 C C . GLU B 1 309 ? -10.227 -44.25 0.547 1 98.75 309 GLU B C 1
ATOM 7241 O O . GLU B 1 309 ? -10.781 -43.188 0.783 1 98.75 309 GLU B O 1
ATOM 7246 N N . VAL B 1 310 ? -8.938 -44.438 0.558 1 98.94 310 VAL B N 1
ATOM 7247 C CA . VAL B 1 310 ? -7.996 -43.344 0.404 1 98.94 310 VAL B CA 1
ATOM 7248 C C . VAL B 1 310 ? -7.617 -43.188 -1.067 1 98.94 310 VAL B C 1
ATOM 7250 O O . VAL B 1 310 ? -7.348 -44.188 -1.752 1 98.94 310 VAL B O 1
ATOM 7253 N N . VAL B 1 311 ? -7.711 -42 -1.59 1 98.94 311 VAL B N 1
ATOM 7254 C CA . VAL B 1 311 ? -7.27 -41.688 -2.943 1 98.94 311 VAL B CA 1
ATOM 7255 C C . VAL B 1 311 ? -6.016 -40.812 -2.883 1 98.94 311 VAL B C 1
ATOM 7257 O O . VAL B 1 311 ? -6.074 -39.656 -2.434 1 98.94 311 VAL B O 1
ATOM 7260 N N . VAL B 1 312 ? -4.918 -41.312 -3.338 1 98.94 312 VAL B N 1
ATOM 7261 C CA . VAL B 1 312 ? -3.682 -40.562 -3.391 1 98.94 312 VAL B CA 1
ATOM 7262 C C . VAL B 1 312 ? -3.6 -39.781 -4.715 1 98.94 312 VAL B C 1
ATOM 7264 O O . VAL B 1 312 ? -3.621 -40.406 -5.785 1 98.94 312 VAL B O 1
ATOM 7267 N N . SER B 1 313 ? -3.582 -38.531 -4.676 1 98.94 313 SER B N 1
ATOM 7268 C CA . SER B 1 313 ? -3.508 -37.625 -5.824 1 98.94 313 SER B CA 1
ATOM 7269 C C . SER B 1 313 ? -2.465 -36.531 -5.609 1 98.94 313 SER B C 1
ATOM 7271 O O . SER B 1 313 ? -2.75 -35.344 -5.789 1 98.94 313 SER B O 1
ATOM 7273 N N . ALA B 1 314 ? -1.317 -36.906 -5.164 1 98.69 314 ALA B N 1
ATOM 7274 C CA . ALA B 1 314 ? -0.285 -35.969 -4.73 1 98.69 314 ALA B CA 1
ATOM 7275 C C . ALA B 1 314 ? 0.712 -35.688 -5.855 1 98.69 314 ALA B C 1
ATOM 7277 O O . ALA B 1 314 ? 1.659 -34.938 -5.676 1 98.69 314 ALA B O 1
ATOM 7278 N N . GLY B 1 315 ? 0.512 -36.281 -7.062 1 98.5 315 GLY B N 1
ATOM 7279 C CA . GLY B 1 315 ? 1.372 -36 -8.203 1 98.5 315 GLY B CA 1
ATOM 7280 C C . GLY B 1 315 ? 2.467 -37.031 -8.383 1 98.5 315 GLY B C 1
ATOM 7281 O O . GLY B 1 315 ? 2.656 -37.906 -7.52 1 98.5 315 GLY B O 1
ATOM 7282 N N . ALA B 1 316 ? 3.26 -36.906 -9.367 1 98.62 316 ALA B N 1
ATOM 7283 C CA . ALA B 1 316 ? 4.215 -37.906 -9.82 1 98.62 316 ALA B CA 1
ATOM 7284 C C . ALA B 1 316 ? 5.422 -37.969 -8.891 1 98.62 316 ALA B C 1
ATOM 7286 O O . ALA B 1 316 ? 6.262 -38.875 -9.016 1 98.62 316 ALA B O 1
ATOM 7287 N N . ILE B 1 317 ? 5.48 -37.062 -7.926 1 98.75 317 ILE B N 1
ATOM 7288 C CA . ILE B 1 317 ? 6.598 -37.062 -6.984 1 98.75 317 ILE B CA 1
ATOM 7289 C C . ILE B 1 317 ? 6.09 -37.438 -5.59 1 98.75 317 ILE B C 1
ATOM 7291 O O . ILE B 1 317 ? 6.566 -38.375 -4.977 1 98.75 317 ILE B O 1
ATOM 7295 N N . ASN B 1 318 ? 5.059 -36.781 -5.148 1 98.81 318 ASN B N 1
ATOM 7296 C CA . ASN B 1 318 ? 4.602 -36.969 -3.777 1 98.81 318 ASN B CA 1
ATOM 7297 C C . ASN B 1 318 ? 3.773 -38.25 -3.633 1 98.81 318 ASN B C 1
ATOM 7299 O O . ASN B 1 318 ? 3.732 -38.844 -2.559 1 98.81 318 ASN B O 1
ATOM 7303 N N . SER B 1 319 ? 3.043 -38.688 -4.695 1 98.94 319 SER B N 1
ATOM 7304 C CA . SER B 1 319 ? 2.281 -39.938 -4.609 1 98.94 319 SER B CA 1
ATOM 7305 C C . SER B 1 319 ? 3.197 -41.125 -4.367 1 98.94 319 SER B C 1
ATOM 7307 O O . SER B 1 319 ? 3 -41.906 -3.414 1 98.94 319 SER B O 1
ATOM 7309 N N . PRO B 1 320 ? 4.242 -41.344 -5.203 1 98.88 320 PRO B N 1
ATOM 7310 C CA . PRO B 1 320 ? 5.141 -42.469 -4.906 1 98.88 320 PRO B CA 1
ATOM 7311 C C . PRO B 1 320 ? 5.859 -42.312 -3.572 1 98.88 320 PRO B C 1
ATOM 7313 O O . PRO B 1 320 ? 6.09 -43.281 -2.867 1 98.88 320 PRO B O 1
ATOM 7316 N N . GLN B 1 321 ? 6.262 -41.062 -3.217 1 98.88 321 GLN B N 1
ATOM 7317 C CA . GLN B 1 321 ? 6.922 -40.875 -1.93 1 98.88 321 GLN B CA 1
ATOM 7318 C C . GLN B 1 321 ? 6.031 -41.344 -0.782 1 98.88 321 GLN B C 1
ATOM 7320 O O . GLN B 1 321 ? 6.496 -42.031 0.121 1 98.88 321 GLN B O 1
ATOM 7325 N N . LEU B 1 322 ? 4.781 -40.938 -0.792 1 98.88 322 LEU B N 1
ATOM 7326 C CA . LEU B 1 322 ? 3.844 -41.312 0.258 1 98.88 322 LEU B CA 1
ATOM 7327 C C . LEU B 1 322 ? 3.658 -42.844 0.29 1 98.88 322 LEU B C 1
ATOM 7329 O O . LEU B 1 322 ? 3.604 -43.438 1.365 1 98.88 322 LEU B O 1
ATOM 7333 N N . LEU B 1 323 ? 3.523 -43.5 -0.894 1 98.94 323 LEU B N 1
ATOM 7334 C CA . LEU B 1 323 ? 3.381 -44.938 -0.963 1 98.94 323 LEU B CA 1
ATOM 7335 C C . LEU B 1 323 ? 4.605 -45.625 -0.378 1 98.94 323 LEU B C 1
ATOM 7337 O O . LEU B 1 323 ? 4.477 -46.562 0.434 1 98.94 323 LEU B O 1
ATOM 7341 N N . LEU B 1 324 ? 5.781 -45.188 -0.744 1 98.88 324 LEU B N 1
ATOM 7342 C CA . LEU B 1 324 ? 7.023 -45.781 -0.253 1 98.88 324 LEU B CA 1
ATOM 7343 C C . LEU B 1 324 ? 7.121 -45.625 1.264 1 98.88 324 LEU B C 1
ATOM 7345 O O . LEU B 1 324 ? 7.434 -46.625 1.954 1 98.88 324 LEU B O 1
ATOM 7349 N N . LEU B 1 325 ? 6.832 -44.469 1.746 1 98.75 325 LEU B N 1
ATOM 7350 C CA . LEU B 1 325 ? 6.887 -44.219 3.182 1 98.75 325 LEU B CA 1
ATOM 7351 C C . LEU B 1 325 ? 5.895 -45.094 3.93 1 98.75 325 LEU B C 1
ATOM 7353 O O . LEU B 1 325 ? 6.051 -45.344 5.129 1 98.75 325 LEU B O 1
ATOM 7357 N N . SER B 1 326 ? 4.895 -45.625 3.242 1 98.81 326 SER B N 1
ATOM 7358 C CA . SER B 1 326 ? 3.811 -46.375 3.846 1 98.81 326 SER B CA 1
ATOM 7359 C C . SER B 1 326 ? 4.027 -47.875 3.664 1 98.81 326 SER B C 1
ATOM 7361 O O . SER B 1 326 ? 3.143 -48.688 3.967 1 98.81 326 SER B O 1
ATOM 7363 N N . GLY B 1 327 ? 5.137 -48.281 3.08 1 98.62 327 GLY B N 1
ATOM 7364 C CA . GLY B 1 327 ? 5.477 -49.688 2.955 1 98.62 327 GLY B CA 1
ATOM 7365 C C . GLY B 1 327 ? 5.043 -50.281 1.634 1 98.62 327 GLY B C 1
ATOM 7366 O O . GLY B 1 327 ? 5.043 -51.5 1.476 1 98.62 327 GLY B O 1
ATOM 7367 N N . ILE B 1 328 ? 4.605 -49.562 0.732 1 98.88 328 ILE B N 1
ATOM 7368 C CA . ILE B 1 328 ? 4.234 -50 -0.606 1 98.88 328 ILE B CA 1
ATOM 7369 C C . ILE B 1 328 ? 5.324 -49.625 -1.602 1 98.88 328 ILE B C 1
ATOM 7371 O O . ILE B 1 328 ? 5.434 -48.469 -1.998 1 98.88 328 ILE B O 1
ATOM 7375 N N . GLY B 1 329 ? 6.137 -50.5 -2.059 1 98.69 329 GLY B N 1
ATOM 7376 C CA . GLY B 1 329 ? 7.266 -50.25 -2.939 1 98.69 329 GLY B CA 1
ATOM 7377 C C . GLY B 1 329 ? 8.195 -51.438 -3.068 1 98.69 329 GLY B C 1
ATOM 7378 O O . GLY B 1 329 ? 7.926 -52.5 -2.529 1 98.69 329 GLY B O 1
ATOM 7379 N N . PRO B 1 330 ? 9.25 -51.281 -3.777 1 98.62 330 PRO B N 1
ATOM 7380 C CA . PRO B 1 330 ? 10.203 -52.375 -3.932 1 98.62 330 PRO B CA 1
ATOM 7381 C C . PRO B 1 330 ? 10.75 -52.875 -2.596 1 98.62 330 PRO B C 1
ATOM 7383 O O . PRO B 1 330 ? 11.297 -52.094 -1.817 1 98.62 330 PRO B O 1
ATOM 7386 N N . ARG B 1 331 ? 10.656 -54.219 -2.352 1 98.38 331 ARG B N 1
ATOM 7387 C CA . ARG B 1 331 ? 10.969 -54.812 -1.064 1 98.38 331 ARG B CA 1
ATOM 7388 C C . ARG B 1 331 ? 12.383 -54.438 -0.617 1 98.38 331 ARG B C 1
ATOM 7390 O O . ARG B 1 331 ? 12.578 -53.969 0.508 1 98.38 331 ARG B O 1
ATOM 7397 N N . LYS B 1 332 ? 13.289 -54.562 -1.507 1 98.31 332 LYS B N 1
ATOM 7398 C CA . LYS B 1 332 ? 14.688 -54.344 -1.149 1 98.31 332 LYS B CA 1
ATOM 7399 C C . LYS B 1 332 ? 14.891 -52.875 -0.701 1 98.31 332 LYS B C 1
ATOM 7401 O O . LYS B 1 332 ? 15.555 -52.625 0.307 1 98.31 332 LYS B O 1
ATOM 7406 N N . HIS B 1 333 ? 14.328 -51.969 -1.434 1 98.31 333 HIS B N 1
ATOM 7407 C CA . HIS B 1 333 ? 14.469 -50.531 -1.118 1 98.31 333 HIS B CA 1
ATOM 7408 C C . HIS B 1 333 ? 13.859 -50.219 0.245 1 98.31 333 HIS B C 1
ATOM 7410 O O . HIS B 1 333 ? 14.477 -49.5 1.047 1 98.31 333 HIS B O 1
ATOM 7416 N N . LEU B 1 334 ? 12.711 -50.719 0.529 1 98.62 334 LEU B N 1
ATOM 7417 C CA . LEU B 1 334 ? 12.008 -50.469 1.785 1 98.62 334 LEU B CA 1
ATOM 7418 C C . LEU B 1 334 ? 12.758 -51.094 2.957 1 98.62 334 LEU B C 1
ATOM 7420 O O . LEU B 1 334 ? 12.922 -50.469 4.004 1 98.62 334 LEU B O 1
ATOM 7424 N N . GLU B 1 335 ? 13.234 -52.281 2.744 1 98.31 335 GLU B N 1
ATOM 7425 C CA . GLU B 1 335 ? 13.977 -52.969 3.795 1 98.31 335 GLU B CA 1
ATOM 7426 C C . GLU B 1 335 ? 15.289 -52.25 4.105 1 98.31 335 GLU B C 1
ATOM 7428 O O . GLU B 1 335 ? 15.688 -52.188 5.27 1 98.31 335 GLU B O 1
ATOM 7433 N N . ASP B 1 336 ? 15.914 -51.781 3.098 1 98.12 336 ASP B N 1
ATOM 7434 C CA . ASP B 1 336 ? 17.141 -51.031 3.283 1 98.12 336 ASP B CA 1
ATOM 7435 C C . ASP B 1 336 ? 16.906 -49.812 4.172 1 98.12 336 ASP B C 1
ATOM 7437 O O . ASP B 1 336 ? 17.828 -49.344 4.863 1 98.12 336 ASP B O 1
ATOM 7441 N N . LEU B 1 337 ? 15.703 -49.25 4.191 1 98.25 337 LEU B N 1
ATOM 7442 C CA . LEU B 1 337 ? 15.359 -48.062 4.977 1 98.25 337 LEU B CA 1
ATOM 7443 C C . LEU B 1 337 ? 14.609 -48.469 6.246 1 98.25 337 LEU B C 1
ATOM 7445 O O . LEU B 1 337 ? 14.102 -47.594 6.961 1 98.25 337 LEU B O 1
ATOM 7449 N N . ASN B 1 338 ? 14.531 -49.75 6.523 1 97.81 338 ASN B N 1
ATOM 7450 C CA . ASN B 1 338 ? 13.844 -50.281 7.688 1 97.81 338 ASN B CA 1
ATOM 7451 C C . ASN B 1 338 ? 12.375 -49.906 7.711 1 97.81 338 ASN B C 1
ATOM 7453 O O . ASN B 1 338 ? 11.852 -49.469 8.75 1 97.81 338 ASN B O 1
ATOM 7457 N N . ILE B 1 339 ? 11.742 -49.938 6.52 1 98.06 339 ILE B N 1
ATOM 7458 C CA . ILE B 1 339 ? 10.305 -49.75 6.395 1 98.06 339 ILE B CA 1
ATOM 7459 C C . ILE B 1 339 ? 9.602 -51.094 6.211 1 98.06 339 ILE B C 1
ATOM 7461 O O . ILE B 1 339 ? 10.008 -51.906 5.371 1 98.06 339 ILE B O 1
ATOM 7465 N N . GLU B 1 340 ? 8.586 -51.344 7.031 1 97.25 340 GLU B N 1
ATOM 7466 C CA . GLU B 1 340 ? 7.828 -52.594 6.902 1 97.25 340 GLU B CA 1
ATOM 7467 C C . GLU B 1 340 ? 7.172 -52.688 5.527 1 97.25 340 GLU B C 1
ATOM 7469 O O . GLU B 1 340 ? 6.516 -51.75 5.074 1 97.25 340 GLU B O 1
ATOM 7474 N N . VAL B 1 341 ? 7.367 -53.844 4.891 1 98 341 VAL B N 1
ATOM 7475 C CA . VAL B 1 341 ? 6.828 -54.031 3.547 1 98 341 VAL B CA 1
ATOM 7476 C C . VAL B 1 341 ? 5.371 -54.5 3.633 1 98 341 VAL B C 1
ATOM 7478 O O . VAL B 1 341 ? 5.082 -55.562 4.188 1 98 341 VAL B O 1
ATOM 7481 N N . LYS B 1 342 ? 4.488 -53.719 3.143 1 98.06 342 LYS B N 1
ATOM 7482 C CA . LYS B 1 342 ? 3.072 -54.062 3.047 1 98.06 342 LYS B CA 1
ATOM 7483 C C . LYS B 1 342 ? 2.746 -54.656 1.684 1 98.06 342 LYS B C 1
ATOM 7485 O O . LYS B 1 342 ? 1.938 -55.594 1.587 1 98.06 342 LYS B O 1
ATOM 7490 N N . ALA B 1 343 ? 3.336 -54.125 0.623 1 98.38 343 ALA B N 1
ATOM 7491 C CA . ALA B 1 343 ? 3.164 -54.625 -0.741 1 98.38 343 ALA B CA 1
ATOM 7492 C C . ALA B 1 343 ? 4.43 -54.406 -1.566 1 98.38 343 ALA B C 1
ATOM 7494 O O . ALA B 1 343 ? 4.945 -53.281 -1.64 1 98.38 343 ALA B O 1
ATOM 7495 N N . ASP B 1 344 ? 4.949 -55.469 -2.148 1 98.38 344 ASP B N 1
ATOM 7496 C CA . ASP B 1 344 ? 6.109 -55.375 -3.029 1 98.38 344 ASP B CA 1
ATOM 7497 C C . ASP B 1 344 ? 5.695 -55 -4.449 1 98.38 344 ASP B C 1
ATOM 7499 O O . ASP B 1 344 ? 5.238 -55.844 -5.219 1 98.38 344 ASP B O 1
ATOM 7503 N N . LEU B 1 345 ? 5.816 -53.781 -4.793 1 98.69 345 LEU B N 1
ATOM 7504 C CA . LEU B 1 345 ? 5.414 -53.219 -6.07 1 98.69 345 LEU B CA 1
ATOM 7505 C C . LEU B 1 345 ? 6.48 -52.25 -6.598 1 98.69 345 LEU B C 1
ATOM 7507 O O . LEU B 1 345 ? 7.234 -51.688 -5.816 1 98.69 345 LEU B O 1
ATOM 7511 N N . PRO B 1 346 ? 6.594 -52 -7.859 1 98.62 346 PRO B N 1
ATOM 7512 C CA . PRO B 1 346 ? 7.652 -51.156 -8.43 1 98.62 346 PRO B CA 1
ATOM 7513 C C . PRO B 1 346 ? 7.324 -49.688 -8.375 1 98.62 346 PRO B C 1
ATOM 7515 O O . PRO B 1 346 ? 7.449 -48.969 -9.383 1 98.62 346 PRO B O 1
ATOM 7518 N N . VAL B 1 347 ? 6.945 -49.219 -7.172 1 98.88 347 VAL B N 1
ATOM 7519 C CA . VAL B 1 347 ? 6.664 -47.812 -6.961 1 98.88 347 VAL B CA 1
ATOM 7520 C C . VAL B 1 347 ? 7.934 -47 -7.195 1 98.88 347 VAL B C 1
ATOM 7522 O O . VAL B 1 347 ? 9.008 -47.344 -6.715 1 98.88 347 VAL B O 1
ATOM 7525 N N . GLY B 1 348 ? 7.824 -45.875 -7.926 1 98.69 348 GLY B N 1
ATOM 7526 C CA . GLY B 1 348 ? 8.938 -44.969 -8.156 1 98.69 348 GLY B CA 1
ATOM 7527 C C . GLY B 1 348 ? 9.719 -45.281 -9.422 1 98.69 348 GLY B C 1
ATOM 7528 O O . GLY B 1 348 ? 10.5 -44.469 -9.891 1 98.69 348 GLY B O 1
ATOM 7529 N N . GLU B 1 349 ? 9.398 -46.406 -9.969 1 97.69 349 GLU B N 1
ATOM 7530 C CA . GLU B 1 349 ? 10.078 -46.781 -11.211 1 97.69 349 GLU B CA 1
ATOM 7531 C C . GLU B 1 349 ? 9.391 -46.156 -12.422 1 97.69 349 GLU B C 1
ATOM 7533 O O . GLU B 1 349 ? 8.289 -45.625 -12.312 1 97.69 349 GLU B O 1
ATOM 7538 N N . ASN B 1 350 ? 9.992 -46.125 -13.578 1 98 350 ASN B N 1
ATOM 7539 C CA . ASN B 1 350 ? 9.438 -45.656 -14.852 1 98 350 ASN B CA 1
ATOM 7540 C C . ASN B 1 350 ? 9.18 -44.156 -14.852 1 98 350 ASN B C 1
ATOM 7542 O O . ASN B 1 350 ? 8.234 -43.688 -15.484 1 98 350 ASN B O 1
ATOM 7546 N N . LEU B 1 351 ? 9.953 -43.406 -14.023 1 98.56 351 LEU B N 1
ATOM 7547 C CA . LEU B 1 351 ? 9.805 -41.969 -13.984 1 98.56 351 LEU B CA 1
ATOM 7548 C C . LEU B 1 351 ? 10.086 -41.344 -15.352 1 98.56 351 LEU B C 1
ATOM 7550 O O . LEU B 1 351 ? 11.18 -41.5 -15.883 1 98.56 351 LEU B O 1
ATOM 7554 N N . GLN B 1 352 ? 9.102 -40.719 -15.938 1 98.31 352 GLN B N 1
ATOM 7555 C CA . GLN B 1 352 ? 9.219 -40.031 -17.234 1 98.31 352 GLN B CA 1
ATOM 7556 C C . GLN B 1 352 ? 8.922 -38.531 -17.109 1 98.31 352 GLN B C 1
ATOM 7558 O O . GLN B 1 352 ? 8.203 -38.125 -16.203 1 98.31 352 GLN B O 1
ATOM 7563 N N . ASP B 1 353 ? 9.531 -37.781 -17.953 1 98.19 353 ASP B N 1
ATOM 7564 C CA . ASP B 1 353 ? 9.359 -36.312 -17.984 1 98.19 353 ASP B CA 1
ATOM 7565 C C . ASP B 1 353 ? 9.648 -35.75 -19.391 1 98.19 353 ASP B C 1
ATOM 7567 O O . ASP B 1 353 ? 10.273 -36.438 -20.203 1 98.19 353 ASP B O 1
ATOM 7571 N N . HIS B 1 354 ? 9 -34.656 -19.672 1 98.31 354 HIS B N 1
ATOM 7572 C CA . HIS B 1 354 ? 9.383 -33.875 -20.859 1 98.31 354 HIS B CA 1
ATOM 7573 C C . HIS B 1 354 ? 10.539 -32.938 -20.562 1 98.31 354 HIS B C 1
ATOM 7575 O O . HIS B 1 354 ? 10.477 -32.156 -19.609 1 98.31 354 HIS B O 1
ATOM 7581 N N . LEU B 1 355 ? 11.602 -33.031 -21.297 1 97.81 355 LEU B N 1
ATOM 7582 C CA . LEU B 1 355 ? 12.664 -32.031 -21.219 1 97.81 355 LEU B CA 1
ATOM 7583 C C . LEU B 1 355 ? 12.578 -31.047 -22.375 1 97.81 355 LEU B C 1
ATOM 7585 O O . LEU B 1 355 ? 11.953 -31.344 -23.391 1 97.81 355 LEU B O 1
ATOM 7589 N N . PHE B 1 356 ? 13.086 -29.844 -22.203 1 97.06 356 PHE B N 1
ATOM 7590 C CA . PHE B 1 356 ? 13.203 -28.922 -23.328 1 97.06 356 PHE B CA 1
ATOM 7591 C C . PHE B 1 356 ? 14.531 -28.172 -23.281 1 97.06 356 PHE B C 1
ATOM 7593 O O . PHE B 1 356 ? 15.203 -28.156 -22.25 1 97.06 356 PHE B O 1
ATOM 7600 N N . VAL B 1 357 ? 14.953 -27.688 -24.406 1 98.12 357 VAL B N 1
ATOM 7601 C CA . VAL B 1 357 ? 16.188 -26.922 -24.594 1 98.12 357 VAL B CA 1
ATOM 7602 C C . VAL B 1 357 ? 15.883 -25.656 -25.391 1 98.12 357 VAL B C 1
ATOM 7604 O O . VAL B 1 357 ? 15.25 -25.719 -26.453 1 98.12 357 VAL B O 1
ATOM 7607 N N . PRO B 1 358 ? 16.375 -24.562 -24.922 1 97.12 358 PRO B N 1
ATOM 7608 C CA . PRO B 1 358 ? 16.047 -23.297 -25.594 1 97.12 358 PRO B CA 1
ATOM 7609 C C . PRO B 1 358 ? 17.016 -22.969 -26.719 1 97.12 358 PRO B C 1
ATOM 7611 O O . PRO B 1 358 ? 18.203 -23.297 -26.641 1 97.12 358 PRO B O 1
ATOM 7614 N N . VAL B 1 359 ? 16.531 -22.375 -27.75 1 97.75 359 VAL B N 1
ATOM 7615 C CA . VAL B 1 359 ? 17.25 -21.625 -28.766 1 97.75 359 VAL B CA 1
ATOM 7616 C C . VAL B 1 359 ? 16.891 -20.141 -28.656 1 97.75 359 VAL B C 1
ATOM 7618 O O . VAL B 1 359 ? 15.734 -19.797 -28.406 1 97.75 359 VAL B O 1
ATOM 7621 N N . PHE B 1 360 ? 17.891 -19.25 -28.875 1 97.62 360 PHE B N 1
ATOM 7622 C CA . PHE B 1 360 ? 17.672 -17.844 -28.578 1 97.62 360 PHE B CA 1
ATOM 7623 C C . PHE B 1 360 ? 17.688 -17.016 -29.844 1 97.62 360 PHE B C 1
ATOM 7625 O O . PHE B 1 360 ? 18.547 -17.203 -30.719 1 97.62 360 PHE B O 1
ATOM 7632 N N . TYR B 1 361 ? 16.734 -16.188 -29.969 1 98.5 361 TYR B N 1
ATOM 7633 C CA . TYR B 1 361 ? 16.703 -15.117 -30.953 1 98.5 361 TYR B CA 1
ATOM 7634 C C . TYR B 1 361 ? 16.594 -13.75 -30.297 1 98.5 361 TYR B C 1
ATOM 7636 O O . TYR B 1 361 ? 15.883 -13.586 -29.312 1 98.5 361 TYR B O 1
ATOM 7644 N N . THR B 1 362 ? 17.359 -12.758 -30.734 1 98.25 362 THR B N 1
ATOM 7645 C CA . THR B 1 362 ? 17.359 -11.453 -30.094 1 98.25 362 THR B CA 1
ATOM 7646 C C . THR B 1 362 ? 17.094 -10.344 -31.125 1 98.25 362 THR B C 1
ATOM 7648 O O . THR B 1 362 ? 17.281 -10.555 -32.312 1 98.25 362 THR B O 1
ATOM 7651 N N . LYS B 1 363 ? 16.578 -9.297 -30.625 1 97.81 363 LYS B N 1
ATOM 7652 C CA . LYS B 1 363 ? 16.344 -8.055 -31.375 1 97.81 363 LYS B CA 1
ATOM 7653 C C . LYS B 1 363 ? 16.547 -6.836 -30.484 1 97.81 363 LYS B C 1
ATOM 7655 O O . LYS B 1 363 ? 16.016 -6.77 -29.375 1 97.81 363 LYS B O 1
ATOM 7660 N N . PRO B 1 364 ? 17.344 -5.824 -30.969 1 96.75 364 PRO B N 1
ATOM 7661 C CA . PRO B 1 364 ? 17.516 -4.629 -30.141 1 96.75 364 PRO B CA 1
ATOM 7662 C C . PRO B 1 364 ? 16.203 -3.977 -29.75 1 96.75 364 PRO B C 1
ATOM 7664 O O . PRO B 1 364 ? 15.258 -3.951 -30.547 1 96.75 364 PRO B O 1
ATOM 7667 N N . GLY B 1 365 ? 16.141 -3.51 -28.484 1 94.81 365 GLY B N 1
ATOM 7668 C CA . GLY B 1 365 ? 14.961 -2.822 -27.984 1 94.81 365 GLY B CA 1
ATOM 7669 C C . GLY B 1 365 ? 15.258 -1.926 -26.797 1 94.81 365 GLY B C 1
ATOM 7670 O O . GLY B 1 365 ? 16.344 -1.989 -26.219 1 94.81 365 GLY B O 1
ATOM 7671 N N . ASP B 1 366 ? 14.336 -1.022 -26.422 1 92.06 366 ASP B N 1
ATOM 7672 C CA . ASP B 1 366 ? 14.523 -0.112 -25.297 1 92.06 366 ASP B CA 1
ATOM 7673 C C . ASP B 1 366 ? 14.102 -0.765 -23.984 1 92.06 366 ASP B C 1
ATOM 7675 O O . ASP B 1 366 ? 13.383 -1.766 -23.984 1 92.06 366 ASP B O 1
ATOM 7679 N N . LYS B 1 367 ? 14.562 -0.133 -22.859 1 89.75 367 LYS B N 1
ATOM 7680 C CA . LYS B 1 367 ? 14.367 -0.689 -21.531 1 89.75 367 LYS B CA 1
ATOM 7681 C C . LYS B 1 367 ? 13.094 -0.132 -20.891 1 89.75 367 LYS B C 1
ATOM 7683 O O . LYS B 1 367 ? 12.875 -0.312 -19.688 1 89.75 367 LYS B O 1
ATOM 7688 N N . LYS B 1 368 ? 12.25 0.369 -21.5 1 88.69 368 LYS B N 1
ATOM 7689 C CA . LYS B 1 368 ? 11.109 1.102 -20.969 1 88.69 368 LYS B CA 1
ATOM 7690 C C . LYS B 1 368 ? 10.133 0.162 -20.266 1 88.69 368 LYS B C 1
ATOM 7692 O O . LYS B 1 368 ? 9.57 0.511 -19.219 1 88.69 368 LYS B O 1
ATOM 7697 N N . ALA B 1 369 ? 9.977 -0.997 -20.766 1 88.62 369 ALA B N 1
ATOM 7698 C CA . ALA B 1 369 ? 8.945 -1.911 -20.281 1 88.62 369 ALA B CA 1
ATOM 7699 C C . ALA B 1 369 ? 9.242 -2.371 -18.859 1 88.62 369 ALA B C 1
ATOM 7701 O O . ALA B 1 369 ? 8.328 -2.732 -18.109 1 88.62 369 ALA B O 1
ATOM 7702 N N . THR B 1 370 ? 10.508 -2.289 -18.453 1 93.56 370 THR B N 1
ATOM 7703 C CA . THR B 1 370 ? 10.859 -2.889 -17.172 1 93.56 370 THR B CA 1
ATOM 7704 C C . THR B 1 370 ? 11.305 -1.82 -16.172 1 93.56 370 THR B C 1
ATOM 7706 O O . THR B 1 370 ? 11.922 -2.133 -15.156 1 93.56 370 THR B O 1
ATOM 7709 N N . THR B 1 371 ? 11.016 -0.55 -16.5 1 93.19 371 THR B N 1
ATOM 7710 C CA . THR B 1 371 ? 11.266 0.528 -15.539 1 93.19 371 THR B CA 1
ATOM 7711 C C . THR B 1 371 ? 10.219 0.529 -14.438 1 93.19 371 THR B C 1
ATOM 7713 O O . THR B 1 371 ? 9.102 0.048 -14.633 1 93.19 371 THR B O 1
ATOM 7716 N N . LEU B 1 372 ? 10.586 1.079 -13.32 1 91.44 372 LEU B N 1
ATOM 7717 C CA . LEU B 1 372 ? 9.703 1.092 -12.156 1 91.44 372 LEU B CA 1
ATOM 7718 C C . LEU B 1 372 ? 8.375 1.774 -12.492 1 91.44 372 LEU B C 1
ATOM 7720 O O . LEU B 1 372 ? 7.305 1.233 -12.203 1 91.44 372 LEU B O 1
ATOM 7724 N N . PRO B 1 373 ? 8.398 3.018 -13.164 1 90.75 373 PRO B N 1
ATOM 7725 C CA . PRO B 1 373 ? 7.117 3.648 -13.492 1 90.75 373 PRO B CA 1
ATOM 7726 C C . PRO B 1 373 ? 6.227 2.764 -14.359 1 90.75 373 PRO B C 1
ATOM 7728 O O . PRO B 1 373 ? 5.012 2.709 -14.156 1 90.75 373 PRO B O 1
ATOM 7731 N N . ASN B 1 374 ? 6.812 2.047 -15.281 1 92.81 374 ASN B N 1
ATOM 7732 C CA . ASN B 1 374 ? 6.031 1.19 -16.172 1 92.81 374 ASN B CA 1
ATOM 7733 C C . ASN B 1 374 ? 5.508 -0.042 -15.438 1 92.81 374 ASN B C 1
ATOM 7735 O O . ASN B 1 374 ? 4.391 -0.498 -15.703 1 92.81 374 ASN B O 1
ATOM 7739 N N . ILE B 1 375 ? 6.312 -0.629 -14.594 1 93.44 375 ILE B N 1
ATOM 7740 C CA . ILE B 1 375 ? 5.863 -1.754 -13.781 1 93.44 375 ILE B CA 1
ATOM 7741 C C . ILE B 1 375 ? 4.645 -1.341 -12.961 1 93.44 375 ILE B C 1
ATOM 7743 O O . ILE B 1 375 ? 3.623 -2.029 -12.961 1 93.44 375 ILE B O 1
ATOM 7747 N N . ILE B 1 376 ? 4.734 -0.194 -12.305 1 92.12 376 ILE B N 1
ATOM 7748 C CA . ILE B 1 376 ? 3.646 0.312 -11.477 1 92.12 376 ILE B CA 1
ATOM 7749 C C . ILE B 1 376 ? 2.398 0.523 -12.336 1 92.12 376 ILE B C 1
ATOM 7751 O O . ILE B 1 376 ? 1.302 0.103 -11.953 1 92.12 376 ILE B O 1
ATOM 7755 N N . SER B 1 377 ? 2.615 1.184 -13.453 1 92.62 377 SER B N 1
ATOM 7756 C CA . SER B 1 377 ? 1.495 1.458 -14.352 1 92.62 377 SER B CA 1
ATOM 7757 C C . SER B 1 377 ? 0.821 0.167 -14.805 1 92.62 377 SER B C 1
ATOM 7759 O O . SER B 1 377 ? -0.406 0.105 -14.906 1 92.62 377 SER B O 1
ATOM 7761 N N . THR B 1 378 ? 1.56 -0.858 -15.094 1 94.31 378 THR B N 1
ATOM 7762 C CA . THR B 1 378 ? 1.052 -2.146 -15.555 1 94.31 378 THR B CA 1
ATOM 7763 C C . THR B 1 378 ? 0.158 -2.783 -14.492 1 94.31 378 THR B C 1
ATOM 7765 O O . THR B 1 378 ? -0.934 -3.266 -14.805 1 94.31 378 THR B O 1
ATOM 7768 N N . PHE B 1 379 ? 0.541 -2.756 -13.32 1 93.12 379 PHE B N 1
ATOM 7769 C CA . PHE B 1 379 ? -0.234 -3.359 -12.242 1 93.12 379 PHE B CA 1
ATOM 7770 C C . PHE B 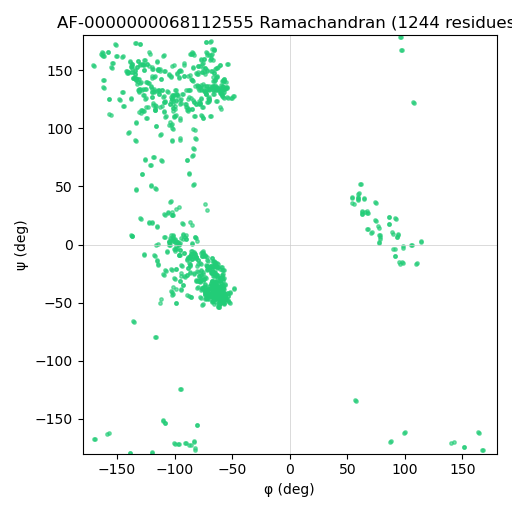1 379 ? -1.462 -2.518 -11.922 1 93.12 379 PHE B C 1
ATOM 7772 O O . PHE B 1 379 ? -2.523 -3.055 -11.602 1 93.12 379 PHE B O 1
ATOM 7779 N N . ILE B 1 380 ? -1.319 -1.184 -11.992 1 92 380 ILE B N 1
ATOM 7780 C CA . ILE B 1 380 ? -2.467 -0.306 -11.789 1 92 380 ILE B CA 1
ATOM 7781 C C . ILE B 1 380 ? -3.527 -0.594 -12.852 1 92 380 ILE B C 1
ATOM 7783 O O . ILE B 1 380 ? -4.715 -0.698 -12.539 1 92 380 ILE B O 1
ATOM 7787 N N . GLU B 1 381 ? -3.078 -0.675 -14.078 1 94.38 381 GLU B N 1
ATOM 7788 C CA . GLU B 1 381 ? -3.994 -0.977 -15.172 1 94.38 381 GLU B CA 1
ATOM 7789 C C . GLU B 1 381 ? -4.734 -2.289 -14.93 1 94.38 381 GLU B C 1
ATOM 7791 O O . GLU B 1 381 ? -5.938 -2.383 -15.172 1 94.38 381 GLU B O 1
ATOM 7796 N N . TYR B 1 382 ? -4.059 -3.27 -14.484 1 96.31 382 TYR B N 1
ATOM 7797 C CA . TYR B 1 382 ? -4.645 -4.578 -14.219 1 96.31 382 TYR B CA 1
ATOM 7798 C C . TYR B 1 382 ? -5.664 -4.5 -13.094 1 96.31 382 TYR B C 1
ATOM 7800 O O . TYR B 1 382 ? -6.809 -4.93 -13.25 1 96.31 382 TYR B O 1
ATOM 7808 N N . PHE B 1 383 ? -5.289 -3.896 -11.992 1 94.94 383 PHE B N 1
ATOM 7809 C CA . PHE B 1 383 ? -6.133 -3.939 -10.805 1 94.94 383 PHE B CA 1
ATOM 7810 C C . PHE B 1 383 ? -7.309 -2.979 -10.945 1 94.94 383 PHE B C 1
ATOM 7812 O O . PHE B 1 383 ? -8.414 -3.275 -10.484 1 94.94 383 PHE B O 1
ATOM 7819 N N . LEU B 1 384 ? -7.066 -1.841 -11.547 1 93.25 384 LEU B N 1
ATOM 7820 C CA . LEU B 1 384 ? -8.109 -0.823 -11.57 1 93.25 384 LEU B CA 1
ATOM 7821 C C . LEU B 1 384 ? -9.008 -0.998 -12.797 1 93.25 384 LEU B C 1
ATOM 7823 O O . LEU B 1 384 ? -10.195 -0.655 -12.75 1 93.25 384 LEU B O 1
ATOM 7827 N N . HIS B 1 385 ? -8.453 -1.629 -13.922 1 93.5 385 HIS B N 1
ATOM 7828 C CA . HIS B 1 385 ? -9.227 -1.64 -15.164 1 93.5 385 HIS B CA 1
ATOM 7829 C C . HIS B 1 385 ? -9.375 -3.057 -15.703 1 93.5 385 HIS B C 1
ATOM 7831 O O . HIS B 1 385 ? -10.141 -3.287 -16.641 1 93.5 385 HIS B O 1
ATOM 7837 N N . ASN B 1 386 ? -8.688 -4.074 -15.141 1 94.75 386 ASN B N 1
ATOM 7838 C CA . ASN B 1 386 ? -8.719 -5.453 -15.617 1 94.75 386 ASN B CA 1
ATOM 7839 C C . ASN B 1 386 ? -8.375 -5.543 -17.094 1 94.75 386 ASN B C 1
ATOM 7841 O O . ASN B 1 386 ? -9.062 -6.219 -17.859 1 94.75 386 ASN B O 1
ATOM 7845 N N . THR B 1 387 ? -7.414 -4.762 -17.5 1 94.62 387 THR B N 1
ATOM 7846 C CA . THR B 1 387 ? -6.855 -4.758 -18.844 1 94.62 387 THR B CA 1
ATOM 7847 C C . THR B 1 387 ? -5.332 -4.75 -18.797 1 94.62 387 THR B C 1
ATOM 7849 O O . THR B 1 387 ? -4.734 -4.715 -17.719 1 94.62 387 THR B O 1
ATOM 7852 N N . GLY B 1 388 ? -4.77 -4.883 -19.969 1 93.81 388 GLY B N 1
ATOM 7853 C CA . GLY B 1 388 ? -3.32 -4.773 -20.078 1 93.81 388 GLY B CA 1
ATOM 7854 C C . GLY B 1 388 ? -2.623 -6.117 -20.141 1 93.81 388 GLY B C 1
ATOM 7855 O O . GLY B 1 388 ? -3.27 -7.148 -20.344 1 93.81 388 GLY B O 1
ATOM 7856 N N . ASP B 1 389 ? -1.368 -6.09 -19.875 1 93.12 389 ASP B N 1
ATOM 7857 C CA . ASP B 1 389 ? -0.487 -7.203 -20.219 1 93.12 389 ASP B CA 1
ATOM 7858 C C . ASP B 1 389 ? -0.643 -8.352 -19.219 1 93.12 389 ASP B C 1
ATOM 7860 O O . ASP B 1 389 ? -0.282 -9.492 -19.516 1 93.12 389 ASP B O 1
ATOM 7864 N N . LEU B 1 390 ? -1.235 -8.086 -18.078 1 96 390 LEU B N 1
ATOM 7865 C CA . LEU B 1 390 ? -1.218 -9.078 -17.016 1 96 390 LEU B CA 1
ATOM 7866 C C . LEU B 1 390 ? -2.445 -9.977 -17.078 1 96 390 LEU B C 1
ATOM 7868 O O . LEU B 1 390 ? -2.51 -11 -16.406 1 96 390 LEU B O 1
ATOM 7872 N N . ILE B 1 391 ? -3.465 -9.703 -17.969 1 95.06 391 ILE B N 1
ATOM 7873 C CA . ILE B 1 391 ? -4.781 -10.336 -17.906 1 95.06 391 ILE B CA 1
ATOM 7874 C C . ILE B 1 391 ? -4.727 -11.703 -18.594 1 95.06 391 ILE B C 1
ATOM 7876 O O . ILE B 1 391 ? -5.688 -12.469 -18.531 1 95.06 391 ILE B O 1
ATOM 7880 N N . ASP B 1 392 ? -3.613 -12.016 -19.234 1 94.19 392 ASP B N 1
ATOM 7881 C CA . ASP B 1 392 ? -3.438 -13.312 -19.891 1 94.19 392 ASP B CA 1
ATOM 7882 C C . ASP B 1 392 ? -1.956 -13.633 -20.078 1 94.19 392 ASP B C 1
ATOM 7884 O O . ASP B 1 392 ? -1.103 -13.086 -19.375 1 94.19 392 ASP B O 1
ATOM 7888 N N . THR B 1 393 ? -1.675 -14.609 -20.984 1 94.94 393 THR B N 1
ATOM 7889 C CA . THR B 1 393 ? -0.291 -15.047 -21.125 1 94.94 393 THR B CA 1
ATOM 7890 C C . THR B 1 393 ? 0.289 -14.578 -22.453 1 94.94 393 THR B C 1
ATOM 7892 O O . THR B 1 393 ? 1.37 -15.016 -22.859 1 94.94 393 THR B O 1
ATOM 7895 N N . SER B 1 394 ? -0.458 -13.734 -23.234 1 95.31 394 SER B N 1
ATOM 7896 C CA . SER B 1 394 ? 0.086 -13.141 -24.453 1 95.31 394 SER B CA 1
ATOM 7897 C C . SER B 1 394 ? 1.39 -12.398 -24.172 1 95.31 394 SER B C 1
ATOM 7899 O O . SER B 1 394 ? 1.518 -11.719 -23.156 1 95.31 394 SER B O 1
ATOM 7901 N N . PRO B 1 395 ? 2.35 -12.57 -24.953 1 96.38 395 PRO B N 1
ATOM 7902 C CA . PRO B 1 395 ? 2.385 -13.18 -26.281 1 96.38 395 PRO B CA 1
ATOM 7903 C C . PRO B 1 395 ? 2.943 -14.602 -26.266 1 96.38 395 PRO B C 1
ATOM 7905 O O . PRO B 1 395 ? 3.547 -15.047 -27.25 1 96.38 395 PRO B O 1
ATOM 7908 N N . HIS B 1 396 ? 2.846 -15.273 -25.203 1 96.94 396 HIS B N 1
ATOM 7909 C CA . HIS B 1 396 ? 3.496 -16.562 -25.031 1 96.94 396 HIS B CA 1
ATOM 7910 C C . HIS B 1 396 ? 2.537 -17.719 -25.344 1 96.94 396 HIS B C 1
ATOM 7912 O O . HIS B 1 396 ? 2.697 -18.828 -24.812 1 96.94 396 HIS B O 1
ATOM 7918 N N . ARG B 1 397 ? 1.569 -17.547 -26.312 1 96.56 397 ARG B N 1
ATOM 7919 C CA . ARG B 1 397 ? 0.472 -18.5 -26.438 1 96.56 397 ARG B CA 1
ATOM 7920 C C . ARG B 1 397 ? 0.668 -19.406 -27.656 1 96.56 397 ARG B C 1
ATOM 7922 O O . ARG B 1 397 ? -0.111 -20.328 -27.891 1 96.56 397 ARG B O 1
ATOM 7929 N N . VAL B 1 398 ? 1.714 -19.25 -28.328 1 98.12 398 VAL B N 1
ATOM 7930 C CA . VAL B 1 398 ? 1.895 -20.031 -29.547 1 98.12 398 VAL B CA 1
ATOM 7931 C C . VAL B 1 398 ? 2.605 -21.344 -29.203 1 98.12 398 VAL B C 1
ATOM 7933 O O . VAL B 1 398 ? 3.584 -21.344 -28.453 1 98.12 398 VAL B O 1
ATOM 7936 N N . ILE B 1 399 ? 2.09 -22.484 -29.719 1 98.25 399 ILE B N 1
ATOM 7937 C CA . ILE B 1 399 ? 2.707 -23.797 -29.594 1 98.25 399 ILE B CA 1
ATOM 7938 C C . ILE B 1 399 ? 2.713 -24.484 -30.953 1 98.25 399 ILE B C 1
ATOM 7940 O O . ILE B 1 399 ? 1.88 -24.188 -31.812 1 98.25 399 ILE B O 1
ATOM 7944 N N . ALA B 1 400 ? 3.627 -25.328 -31.156 1 98.56 400 ALA B N 1
ATOM 7945 C CA . ALA B 1 400 ? 3.73 -26.109 -32.375 1 98.56 400 ALA B CA 1
ATOM 7946 C C . ALA B 1 400 ? 4.074 -27.562 -32.094 1 98.56 400 ALA B C 1
ATOM 7948 O O . ALA B 1 400 ? 4.711 -27.859 -31.062 1 98.56 400 ALA B O 1
ATOM 7949 N N . PHE B 1 401 ? 3.59 -28.469 -32.938 1 98.38 401 PHE B N 1
ATOM 7950 C CA . PHE B 1 401 ? 3.836 -29.906 -32.844 1 98.38 401 PHE B CA 1
ATOM 7951 C C . PHE B 1 401 ? 4.309 -30.469 -34.156 1 98.38 401 PHE B C 1
ATOM 7953 O O . PHE B 1 401 ? 3.812 -30.078 -35.219 1 98.38 401 PHE B O 1
ATOM 7960 N N . GLU B 1 402 ? 5.242 -31.344 -34.125 1 97.12 402 GLU B N 1
ATOM 7961 C CA . GLU B 1 402 ? 5.652 -32.062 -35.344 1 97.12 402 GLU B CA 1
ATOM 7962 C C . GLU B 1 402 ? 6.184 -33.438 -35 1 97.12 402 GLU B C 1
ATOM 7964 O O . GLU B 1 402 ? 6.336 -33.781 -33.844 1 97.12 402 GLU B O 1
ATOM 7969 N N . ASN B 1 403 ? 6.246 -34.281 -35.906 1 97.44 403 ASN B N 1
ATOM 7970 C CA . ASN B 1 403 ? 7.023 -35.531 -35.875 1 97.44 403 ASN B CA 1
ATOM 7971 C C . ASN B 1 403 ? 8.32 -35.375 -36.688 1 97.44 403 ASN B C 1
ATOM 7973 O O . ASN B 1 403 ? 8.305 -35.188 -37.875 1 97.44 403 ASN B O 1
ATOM 7977 N N . THR B 1 404 ? 9.406 -35.5 -36.031 1 96.5 404 THR B N 1
ATOM 7978 C CA . THR B 1 404 ? 10.688 -35.156 -36.656 1 96.5 404 THR B CA 1
ATOM 7979 C C . THR B 1 404 ? 11.164 -36.281 -37.562 1 96.5 404 THR B C 1
ATOM 7981 O O . THR B 1 404 ? 12.055 -36.062 -38.406 1 96.5 404 THR B O 1
ATOM 7984 N N . THR B 1 405 ? 10.656 -37.469 -37.469 1 95.5 405 THR B N 1
ATOM 7985 C CA . THR B 1 405 ? 11.125 -38.594 -38.219 1 95.5 405 THR B CA 1
ATOM 7986 C C . THR B 1 405 ? 10.203 -38.875 -39.406 1 95.5 405 THR B C 1
ATOM 7988 O O . THR B 1 405 ? 10.656 -39.312 -40.469 1 95.5 405 THR B O 1
ATOM 7991 N N . ASP B 1 406 ? 8.898 -38.688 -39.219 1 94.31 406 ASP B N 1
ATOM 7992 C CA . ASP B 1 406 ? 7.895 -38.906 -40.25 1 94.31 406 ASP B CA 1
ATOM 7993 C C . ASP B 1 406 ? 6.898 -37.75 -40.312 1 94.31 406 ASP B C 1
ATOM 7995 O O . ASP B 1 406 ? 5.949 -37.688 -39.531 1 94.31 406 ASP B O 1
ATOM 7999 N N . PRO B 1 407 ? 7.051 -36.969 -41.312 1 88.88 407 PRO B N 1
ATOM 8000 C CA . PRO B 1 407 ? 6.191 -35.812 -41.406 1 88.88 407 PRO B CA 1
ATOM 8001 C C . PRO B 1 407 ? 4.715 -36.156 -41.562 1 88.88 407 PRO B C 1
ATOM 8003 O O . PRO B 1 407 ? 3.842 -35.312 -41.344 1 88.88 407 PRO B O 1
ATOM 8006 N N . ASN B 1 408 ? 4.441 -37.344 -41.906 1 91.06 408 ASN B N 1
ATOM 8007 C CA . ASN B 1 408 ? 3.061 -37.75 -42.156 1 91.06 408 ASN B CA 1
ATOM 8008 C C . ASN B 1 408 ? 2.473 -38.469 -40.938 1 91.06 408 ASN B C 1
ATOM 8010 O O . ASN B 1 408 ? 1.292 -38.844 -40.938 1 91.06 408 ASN B O 1
ATOM 8014 N N . SER B 1 409 ? 3.258 -38.625 -39.938 1 94.5 409 SER B N 1
ATOM 8015 C CA . SER B 1 409 ? 2.768 -39.281 -38.719 1 94.5 409 SER B CA 1
ATOM 8016 C C . SER B 1 409 ? 1.81 -38.406 -37.938 1 94.5 409 SER B C 1
ATOM 8018 O O . SER B 1 409 ? 2.049 -37.188 -37.812 1 94.5 409 SER B O 1
ATOM 8020 N N . PRO B 1 410 ? 0.726 -38.969 -37.531 1 94.31 410 PRO B N 1
ATOM 8021 C CA . PRO B 1 410 ? -0.186 -38.156 -36.688 1 94.31 410 PRO B CA 1
ATOM 8022 C C . PRO B 1 410 ? 0.306 -38.031 -35.25 1 94.31 410 PRO B C 1
ATOM 8024 O O . PRO B 1 410 ? -0.268 -37.25 -34.469 1 94.31 410 PRO B O 1
ATOM 8027 N N . ALA B 1 411 ? 1.323 -38.719 -34.875 1 96.62 411 ALA B N 1
ATOM 8028 C CA . ALA B 1 411 ? 1.855 -38.688 -33.5 1 96.62 411 ALA B CA 1
ATOM 8029 C C . ALA B 1 411 ? 3.088 -37.812 -33.406 1 96.62 411 ALA B C 1
ATOM 8031 O O . ALA B 1 411 ? 4.113 -38.062 -34.062 1 96.62 411 ALA B O 1
ATOM 8032 N N . SER B 1 412 ? 2.977 -36.781 -32.688 1 97.38 412 SER B N 1
ATOM 8033 C CA . SER B 1 412 ? 4.082 -35.844 -32.531 1 97.38 412 SER B CA 1
ATOM 8034 C C . SER B 1 412 ? 5.18 -36.406 -31.641 1 97.38 412 SER B C 1
ATOM 8036 O O . SER B 1 412 ? 4.895 -37.156 -30.703 1 97.38 412 SER B O 1
ATOM 8038 N N . ASP B 1 413 ? 6.395 -36.062 -31.906 1 97.62 413 ASP B N 1
ATOM 8039 C CA . ASP B 1 413 ? 7.48 -36.406 -30.984 1 97.62 413 ASP B CA 1
ATOM 8040 C C . ASP B 1 413 ? 8.141 -35.156 -30.406 1 97.62 413 ASP B C 1
ATOM 8042 O O . ASP B 1 413 ? 8.922 -35.25 -29.469 1 97.62 413 ASP B O 1
ATOM 8046 N N . MET B 1 414 ? 7.746 -33.969 -31.016 1 98.19 414 MET B N 1
ATOM 8047 C CA . MET B 1 414 ? 8.289 -32.719 -30.516 1 98.19 414 MET B CA 1
ATOM 8048 C C . MET B 1 414 ? 7.191 -31.672 -30.375 1 98.19 414 MET B C 1
ATOM 8050 O O . MET B 1 414 ? 6.285 -31.594 -31.203 1 98.19 414 MET B O 1
ATOM 8054 N N . GLN B 1 415 ? 7.293 -30.859 -29.344 1 98.62 415 GLN B N 1
ATOM 8055 C CA . GLN B 1 415 ? 6.492 -29.672 -29.125 1 98.62 415 GLN B CA 1
ATOM 8056 C C . GLN B 1 415 ? 7.379 -28.438 -28.969 1 98.62 415 GLN B C 1
ATOM 8058 O O . GLN B 1 415 ? 8.438 -28.5 -28.344 1 98.62 415 GLN B O 1
ATOM 8063 N N . TYR B 1 416 ? 6.977 -27.328 -29.562 1 98.56 416 TYR B N 1
ATOM 8064 C CA . TYR B 1 416 ? 7.719 -26.078 -29.453 1 98.56 416 TYR B CA 1
ATOM 8065 C C . TYR B 1 416 ? 6.898 -25.016 -28.703 1 98.56 416 TYR B C 1
ATOM 8067 O O . TYR B 1 416 ? 5.695 -24.891 -28.938 1 98.56 416 TYR B O 1
ATOM 8075 N N . HIS B 1 417 ? 7.496 -24.375 -27.766 1 98.06 417 HIS B N 1
ATOM 8076 C CA . HIS B 1 417 ? 6.977 -23.188 -27.109 1 98.06 417 HIS B CA 1
ATOM 8077 C C . HIS B 1 417 ? 7.828 -21.969 -27.438 1 98.06 417 HIS B C 1
ATOM 8079 O O . HIS B 1 417 ? 9.023 -22.094 -27.703 1 98.06 417 HIS B O 1
ATOM 8085 N N . TYR B 1 418 ? 7.219 -20.797 -27.469 1 98.25 418 TYR B N 1
ATOM 8086 C CA . TYR B 1 418 ? 7.898 -19.547 -27.797 1 98.25 418 TYR B CA 1
ATOM 8087 C C . TYR B 1 418 ? 7.645 -18.484 -26.734 1 98.25 418 TYR B C 1
ATOM 8089 O O . TYR B 1 418 ? 6.5 -18.094 -26.5 1 98.25 418 TYR B O 1
ATOM 8097 N N . LEU B 1 419 ? 8.664 -18.094 -26.078 1 96.75 419 LEU B N 1
ATOM 8098 C CA . LEU B 1 419 ? 8.555 -17.047 -25.078 1 96.75 419 LEU B CA 1
ATOM 8099 C C . LEU B 1 419 ? 9.398 -15.828 -25.469 1 96.75 419 LEU B C 1
ATOM 8101 O O . LEU B 1 419 ? 10.461 -15.977 -26.078 1 96.75 419 LEU B O 1
ATOM 8105 N N . ILE B 1 420 ? 8.938 -14.695 -25.156 1 96.38 420 ILE B N 1
ATOM 8106 C CA . ILE B 1 420 ? 9.688 -13.477 -25.469 1 96.38 420 ILE B CA 1
ATOM 8107 C C . ILE B 1 420 ? 9.867 -12.656 -24.188 1 96.38 420 ILE B C 1
ATOM 8109 O O . ILE B 1 420 ? 8.922 -12.469 -23.422 1 96.38 420 ILE B O 1
ATOM 8113 N N . PHE B 1 421 ? 11.078 -12.164 -23.938 1 95.5 421 PHE B N 1
ATOM 8114 C CA . PHE B 1 421 ? 11.414 -11.344 -22.781 1 95.5 421 PHE B CA 1
ATOM 8115 C C . PHE B 1 421 ? 11.883 -9.961 -23.203 1 95.5 421 PHE B C 1
ATOM 8117 O O . PHE B 1 421 ? 12.703 -9.828 -24.125 1 95.5 421 PHE B O 1
ATOM 8124 N N . PRO B 1 422 ? 11.352 -8.938 -22.578 1 95.62 422 PRO B N 1
ATOM 8125 C CA . PRO B 1 422 ? 11.82 -7.586 -22.891 1 95.62 422 PRO B CA 1
ATOM 8126 C C . PRO B 1 422 ? 13.211 -7.301 -22.328 1 95.62 422 PRO B C 1
ATOM 8128 O O . PRO B 1 422 ? 13.719 -8.062 -21.516 1 95.62 422 PRO B O 1
ATOM 8131 N N . PRO B 1 423 ? 13.805 -6.191 -22.844 1 96.94 423 PRO B N 1
ATOM 8132 C CA . PRO B 1 423 ? 15.117 -5.809 -22.297 1 96.94 423 PRO B CA 1
ATOM 8133 C C . PRO B 1 423 ? 15.094 -5.621 -20.781 1 96.94 423 PRO B C 1
ATOM 8135 O O . PRO B 1 423 ? 14.133 -5.074 -20.25 1 96.94 423 PRO B O 1
ATOM 8138 N N . SER B 1 424 ? 16.094 -6.145 -20.109 1 95.81 424 SER B N 1
ATOM 8139 C CA . SER B 1 424 ? 16.266 -6.043 -18.656 1 95.81 424 SER B CA 1
ATOM 8140 C C . SER B 1 424 ? 15.141 -6.758 -17.922 1 95.81 424 SER B C 1
ATOM 8142 O O . SER B 1 424 ? 14.602 -6.238 -16.938 1 95.81 424 SER B O 1
ATOM 8144 N N . SER B 1 425 ? 14.75 -7.895 -18.453 1 94.25 425 SER B N 1
ATOM 8145 C CA . SER B 1 425 ? 13.656 -8.672 -17.891 1 94.25 425 SER B CA 1
ATOM 8146 C C . SER B 1 425 ? 13.945 -9.07 -16.438 1 94.25 425 SER B C 1
ATOM 8148 O O . SER B 1 425 ? 13.023 -9.383 -15.68 1 94.25 425 SER B O 1
ATOM 8150 N N . TYR B 1 426 ? 15.227 -9.031 -16.047 1 91.19 426 TYR B N 1
ATOM 8151 C CA . TYR B 1 426 ? 15.617 -9.383 -14.68 1 91.19 426 TYR B CA 1
ATOM 8152 C C . TYR B 1 426 ? 15 -8.422 -13.672 1 91.19 426 TYR B C 1
ATOM 8154 O O . TYR B 1 426 ? 14.898 -8.742 -12.484 1 91.19 426 TYR B O 1
ATOM 8162 N N . ASN B 1 427 ? 14.555 -7.195 -14.094 1 90.31 427 ASN B N 1
ATOM 8163 C CA . ASN B 1 427 ? 13.852 -6.258 -13.219 1 90.31 427 ASN B CA 1
ATOM 8164 C C . ASN B 1 427 ? 12.477 -6.781 -12.828 1 90.31 427 ASN B C 1
ATOM 8166 O O . ASN B 1 427 ? 11.938 -6.406 -11.789 1 90.31 427 ASN B O 1
ATOM 8170 N N . LEU B 1 428 ? 11.977 -7.652 -13.68 1 90.81 428 LEU B N 1
ATOM 8171 C CA . LEU B 1 428 ? 10.68 -8.273 -13.438 1 90.81 428 LEU B CA 1
ATOM 8172 C C . LEU B 1 428 ? 10.844 -9.664 -12.828 1 90.81 428 LEU B C 1
ATOM 8174 O O . LEU B 1 428 ? 10.172 -10.008 -11.859 1 90.81 428 LEU B O 1
ATOM 8178 N N . LEU B 1 429 ? 11.688 -10.438 -13.477 1 89.94 429 LEU B N 1
ATOM 8179 C CA . LEU B 1 429 ? 11.906 -11.82 -13.07 1 89.94 429 LEU B CA 1
ATOM 8180 C C . LEU B 1 429 ? 13.203 -12.367 -13.648 1 89.94 429 LEU B C 1
ATOM 8182 O O . LEU B 1 429 ? 13.5 -12.156 -14.828 1 89.94 429 LEU B O 1
ATOM 8186 N N . ASP B 1 430 ? 13.93 -13.031 -12.766 1 88 430 ASP B N 1
ATOM 8187 C CA . ASP B 1 430 ? 15.109 -13.758 -13.227 1 88 430 ASP B CA 1
ATOM 8188 C C . ASP B 1 430 ? 14.828 -15.258 -13.32 1 88 430 ASP B C 1
ATOM 8190 O O . ASP B 1 430 ? 15.18 -16.016 -12.422 1 88 430 ASP B O 1
ATOM 8194 N N . MET B 1 431 ? 14.367 -15.656 -14.438 1 89.69 431 MET B N 1
ATOM 8195 C CA . MET B 1 431 ? 13.914 -17.031 -14.633 1 89.69 431 MET B CA 1
ATOM 8196 C C . MET B 1 431 ? 15.07 -18.016 -14.516 1 89.69 431 MET B C 1
ATOM 8198 O O . MET B 1 431 ? 14.93 -19.094 -13.953 1 89.69 431 MET B O 1
ATOM 8202 N N . PHE B 1 432 ? 16.266 -17.672 -14.992 1 93.12 432 PHE B N 1
ATOM 8203 C CA . PHE B 1 432 ? 17.406 -18.578 -14.969 1 93.12 432 PHE B CA 1
ATOM 8204 C C . PHE B 1 432 ? 17.922 -18.781 -13.547 1 93.12 432 PHE B C 1
ATOM 8206 O O . PHE B 1 432 ? 18.281 -19.891 -13.156 1 93.12 432 PHE B O 1
ATOM 8213 N N . ARG B 1 433 ? 17.875 -17.703 -12.867 1 91 433 ARG B N 1
ATOM 8214 C CA . ARG B 1 433 ? 18.281 -17.812 -11.469 1 91 433 ARG B CA 1
ATOM 8215 C C . ARG B 1 433 ? 17.281 -18.672 -10.688 1 91 433 ARG B C 1
ATOM 8217 O O . ARG B 1 433 ? 17.672 -19.484 -9.844 1 91 433 ARG B O 1
ATOM 8224 N N . LYS B 1 434 ? 16.062 -18.516 -11 1 93 434 LYS B N 1
ATOM 8225 C CA . LYS B 1 434 ? 15.016 -19.281 -10.312 1 93 434 LYS B CA 1
ATOM 8226 C C . LYS B 1 434 ? 15.133 -20.766 -10.609 1 93 434 LYS B C 1
ATOM 8228 O O . LYS B 1 434 ? 14.766 -21.594 -9.781 1 93 434 LYS B O 1
ATOM 8233 N N . HIS B 1 435 ? 15.672 -21.031 -11.711 1 95.94 435 HIS B N 1
ATOM 8234 C CA . HIS B 1 435 ? 15.836 -22.438 -12.086 1 95.94 435 HIS B CA 1
ATOM 8235 C C . HIS B 1 435 ? 17.141 -23 -11.523 1 95.94 435 HIS B C 1
ATOM 8237 O O . HIS B 1 435 ? 17.406 -24.203 -11.648 1 95.94 435 HIS B O 1
ATOM 8243 N N . GLY B 1 436 ? 18 -22.172 -10.984 1 95.5 436 GLY B N 1
ATOM 8244 C CA . GLY B 1 436 ? 19.219 -22.625 -10.352 1 95.5 436 GLY B CA 1
ATOM 8245 C C . GLY B 1 436 ? 20.359 -22.797 -11.328 1 95.5 436 GLY B C 1
ATOM 8246 O O . GLY B 1 436 ? 21.281 -23.594 -11.078 1 95.5 436 GLY B O 1
ATOM 8247 N N . LEU B 1 437 ? 20.281 -22.094 -12.445 1 96.69 437 LEU B N 1
ATOM 8248 C CA . LEU B 1 437 ? 21.391 -22.156 -13.383 1 96.69 437 LEU B CA 1
ATOM 8249 C C . LEU B 1 437 ? 22.625 -21.469 -12.797 1 96.69 437 LEU B C 1
ATOM 8251 O O . LEU B 1 437 ? 22.531 -20.688 -11.852 1 96.69 437 LEU B O 1
ATOM 8255 N N . SER B 1 438 ? 23.781 -21.812 -13.344 1 96.19 438 SER B N 1
ATOM 8256 C CA . SER B 1 438 ? 25.047 -21.312 -12.828 1 96.19 438 SER B CA 1
ATOM 8257 C C . SER B 1 438 ? 25.172 -19.797 -13.031 1 96.19 438 SER B C 1
ATOM 8259 O O . SER B 1 438 ? 24.422 -19.219 -13.812 1 96.19 438 SER B O 1
ATOM 8261 N N . GLU B 1 439 ? 26.125 -19.234 -12.398 1 95.81 439 GLU B N 1
ATOM 8262 C CA . GLU B 1 439 ? 26.391 -17.812 -12.547 1 95.81 439 GLU B CA 1
ATOM 8263 C C . GLU B 1 439 ? 26.812 -17.469 -13.977 1 95.81 439 GLU B C 1
ATOM 8265 O O . GLU B 1 439 ? 26.5 -16.391 -14.484 1 95.81 439 GLU B O 1
ATOM 8270 N N . GLU B 1 440 ? 27.453 -18.375 -14.586 1 96.25 440 GLU B N 1
ATOM 8271 C CA . GLU B 1 440 ? 27.859 -18.141 -15.961 1 96.25 440 GLU B CA 1
ATOM 8272 C C . GLU B 1 440 ? 26.656 -17.938 -16.875 1 96.25 440 GLU B C 1
ATOM 8274 O O . GLU B 1 440 ? 26.594 -16.969 -17.641 1 96.25 440 GLU B O 1
ATOM 8279 N N . VAL B 1 441 ? 25.719 -18.875 -16.75 1 95.88 441 VAL B N 1
ATOM 8280 C CA . VAL B 1 441 ? 24.547 -18.812 -17.609 1 95.88 441 VAL B CA 1
ATOM 8281 C C . VAL B 1 441 ? 23.734 -17.562 -17.297 1 95.88 441 VAL B C 1
ATOM 8283 O O . VAL B 1 441 ? 23.266 -16.875 -18.203 1 95.88 441 VAL B O 1
ATOM 8286 N N . HIS B 1 442 ? 23.672 -17.344 -16.031 1 94.25 442 HIS B N 1
ATOM 8287 C CA . HIS B 1 442 ? 22.922 -16.172 -15.57 1 94.25 442 HIS B CA 1
ATOM 8288 C C . HIS B 1 442 ? 23.531 -14.883 -16.109 1 94.25 442 HIS B C 1
ATOM 8290 O O . HIS B 1 442 ? 22.812 -14.055 -16.688 1 94.25 442 HIS B O 1
ATOM 8296 N N . ASP B 1 443 ? 24.781 -14.695 -15.969 1 95.12 443 ASP B N 1
ATOM 8297 C CA . ASP B 1 443 ? 25.484 -13.484 -16.391 1 95.12 443 ASP B CA 1
ATOM 8298 C C . ASP B 1 443 ? 25.422 -13.305 -17.906 1 95.12 443 ASP B C 1
ATOM 8300 O O . ASP B 1 443 ? 25.219 -12.195 -18.391 1 95.12 443 ASP B O 1
ATOM 8304 N N . LYS B 1 444 ? 25.625 -14.336 -18.562 1 95.56 444 LYS B N 1
ATOM 8305 C CA . LYS B 1 444 ? 25.609 -14.273 -20.016 1 95.56 444 LYS B CA 1
ATOM 8306 C C . LYS B 1 444 ? 24.219 -13.945 -20.547 1 95.56 444 LYS B C 1
ATOM 8308 O O . LYS B 1 444 ? 24.062 -13.188 -21.516 1 95.56 444 LYS B O 1
ATOM 8313 N N . PHE B 1 445 ? 23.203 -14.516 -19.969 1 95.94 445 PHE B N 1
ATOM 8314 C CA . PHE B 1 445 ? 21.844 -14.18 -20.375 1 95.94 445 PHE B CA 1
ATOM 8315 C C . PHE B 1 445 ? 21.516 -12.734 -20.047 1 95.94 445 PHE B C 1
ATOM 8317 O O . PHE B 1 445 ? 20.875 -12.039 -20.844 1 95.94 445 PHE B O 1
ATOM 8324 N N . ARG B 1 446 ? 21.906 -12.328 -18.859 1 94.94 446 ARG B N 1
ATOM 8325 C CA . ARG B 1 446 ? 21.656 -10.945 -18.469 1 94.94 446 ARG B CA 1
ATOM 8326 C C . ARG B 1 446 ? 22.297 -9.977 -19.453 1 94.94 446 ARG B C 1
ATOM 8328 O O . ARG B 1 446 ? 21.688 -8.961 -19.812 1 94.94 446 ARG B O 1
ATOM 8335 N N . LYS B 1 447 ? 23.516 -10.258 -19.844 1 96 447 LYS B N 1
ATOM 8336 C CA . LYS B 1 447 ? 24.203 -9.43 -20.828 1 96 447 LYS B CA 1
ATOM 8337 C C . LYS B 1 447 ? 23.453 -9.445 -22.156 1 96 447 LYS B C 1
ATOM 8339 O O . LYS B 1 447 ? 23.281 -8.398 -22.797 1 96 447 LYS B O 1
ATOM 8344 N N . MET B 1 448 ? 22.969 -10.594 -22.547 1 96.25 448 MET B N 1
ATOM 8345 C CA . MET B 1 448 ? 22.234 -10.75 -23.797 1 96.25 448 MET B CA 1
ATOM 8346 C C . MET B 1 448 ? 20.938 -9.945 -23.781 1 96.25 448 MET B C 1
ATOM 8348 O O . MET B 1 448 ? 20.578 -9.32 -24.781 1 96.25 448 MET B O 1
ATOM 8352 N N . ASN B 1 449 ? 20.297 -9.906 -22.609 1 97.19 449 ASN B N 1
ATOM 8353 C CA . ASN B 1 449 ? 18.953 -9.359 -22.5 1 97.19 449 ASN B CA 1
ATOM 8354 C C . ASN B 1 449 ? 18.969 -7.91 -22.016 1 97.19 449 ASN B C 1
ATOM 8356 O O . ASN B 1 449 ? 17.922 -7.27 -21.906 1 97.19 449 ASN B O 1
ATOM 8360 N N . GLU B 1 450 ? 20.109 -7.355 -21.812 1 95.94 450 GLU B N 1
ATOM 8361 C CA . GLU B 1 450 ? 20.219 -6.027 -21.203 1 95.94 450 GLU B CA 1
ATOM 8362 C C . GLU B 1 450 ? 19.547 -4.973 -22.078 1 95.94 450 GLU B C 1
ATOM 8364 O O . GLU B 1 450 ? 18.766 -4.16 -21.578 1 95.94 450 GLU B O 1
ATOM 8369 N N . ASN B 1 451 ? 19.797 -5.016 -23.438 1 96.5 451 ASN B N 1
ATOM 8370 C CA . ASN B 1 451 ? 19.25 -4.016 -24.344 1 96.5 451 ASN B CA 1
ATOM 8371 C C . ASN B 1 451 ? 18.562 -4.664 -25.531 1 96.5 451 ASN B C 1
ATOM 8373 O O . ASN B 1 451 ? 18.453 -4.059 -26.609 1 96.5 451 ASN B O 1
ATOM 8377 N N . LYS B 1 452 ? 18.125 -5.961 -25.344 1 97.94 452 LYS B N 1
ATOM 8378 C CA . LYS B 1 452 ? 17.5 -6.691 -26.438 1 97.94 452 LYS B CA 1
ATOM 8379 C C . LYS B 1 452 ? 16.266 -7.453 -25.984 1 97.94 452 LYS B C 1
ATOM 8381 O O . LYS B 1 452 ? 16.234 -7.984 -24.875 1 97.94 452 LYS B O 1
ATOM 8386 N N . TYR B 1 453 ? 15.305 -7.461 -26.891 1 97.44 453 TYR B N 1
ATOM 8387 C CA . TYR B 1 453 ? 14.305 -8.516 -26.781 1 97.44 453 TYR B CA 1
ATOM 8388 C C . TYR B 1 453 ? 14.922 -9.891 -27 1 97.44 453 TYR B C 1
ATOM 8390 O O . TYR B 1 453 ? 15.781 -10.055 -27.875 1 97.44 453 TYR B O 1
ATOM 8398 N N . THR B 1 454 ? 14.578 -10.758 -26.188 1 97.69 454 THR B N 1
ATOM 8399 C CA . THR B 1 454 ? 15.094 -12.117 -26.328 1 97.69 454 THR B CA 1
ATOM 8400 C C . THR B 1 454 ? 13.953 -13.125 -26.438 1 97.69 454 THR B C 1
ATOM 8402 O O . THR B 1 454 ? 13.141 -13.242 -25.516 1 97.69 454 THR B O 1
ATOM 8405 N N . MET B 1 455 ? 13.867 -13.82 -27.531 1 98.06 455 MET B N 1
ATOM 8406 C CA . MET B 1 455 ? 12.906 -14.898 -27.734 1 98.06 455 MET B CA 1
ATOM 8407 C C . MET B 1 455 ? 13.547 -16.25 -27.453 1 98.06 455 MET B C 1
ATOM 8409 O O . MET B 1 455 ? 14.648 -16.531 -27.938 1 98.06 455 MET B O 1
ATOM 8413 N N . LEU B 1 456 ? 12.906 -16.984 -26.641 1 97.56 456 LEU B N 1
ATOM 8414 C CA . LEU B 1 456 ? 13.312 -18.359 -26.391 1 97.56 456 LEU B CA 1
ATOM 8415 C C . LEU B 1 456 ? 12.391 -19.344 -27.109 1 97.56 456 LEU B C 1
ATOM 8417 O O . LEU B 1 456 ? 11.18 -19.344 -26.875 1 97.56 456 LEU B O 1
ATOM 8421 N N . VAL B 1 457 ? 12.969 -20.141 -27.969 1 98.38 457 VAL B N 1
ATOM 8422 C CA . VAL B 1 457 ? 12.258 -21.25 -28.609 1 98.38 457 VAL B CA 1
ATOM 8423 C C . VAL B 1 457 ? 12.586 -22.562 -27.891 1 98.38 457 VAL B C 1
ATOM 8425 O O . VAL B 1 457 ? 13.711 -23.062 -27.984 1 98.38 457 VAL B O 1
ATOM 8428 N N . TYR B 1 458 ? 11.625 -23.062 -27.25 1 97.75 458 TYR B N 1
ATOM 8429 C CA . TYR B 1 458 ? 11.82 -24.266 -26.469 1 97.75 458 TYR B CA 1
ATOM 8430 C C . TYR B 1 458 ? 11.516 -25.516 -27.297 1 97.75 458 TYR B C 1
ATOM 8432 O O . TYR B 1 458 ? 10.406 -25.672 -27.812 1 97.75 458 TYR B O 1
ATOM 8440 N N . ASN B 1 459 ? 12.5 -26.328 -27.406 1 98.38 459 ASN B N 1
ATOM 8441 C CA . ASN B 1 459 ? 12.367 -27.625 -28.078 1 98.38 459 ASN B CA 1
ATOM 8442 C C . ASN B 1 459 ? 12.078 -28.734 -27.078 1 98.38 459 ASN B C 1
ATOM 8444 O O . ASN B 1 459 ? 12.977 -29.203 -26.375 1 98.38 459 ASN B O 1
ATOM 8448 N N . THR B 1 460 ? 10.859 -29.234 -27.094 1 98.5 460 THR B N 1
ATOM 8449 C CA . THR B 1 460 ? 10.414 -30.156 -26.062 1 98.5 460 THR B CA 1
ATOM 8450 C C . THR B 1 460 ? 10.281 -31.562 -26.625 1 98.5 460 THR B C 1
ATOM 8452 O O . THR B 1 460 ? 9.539 -31.797 -27.578 1 98.5 460 THR B O 1
ATOM 8455 N N . LEU B 1 461 ? 10.977 -32.469 -26.016 1 98.56 461 LEU B N 1
ATOM 8456 C CA . LEU B 1 461 ? 10.852 -33.875 -26.344 1 98.56 461 LEU B CA 1
ATOM 8457 C C . LEU B 1 461 ? 9.602 -34.469 -25.719 1 98.56 461 LEU B C 1
ATOM 8459 O O . LEU B 1 461 ? 9.461 -34.5 -24.5 1 98.56 461 LEU B O 1
ATOM 8463 N N . LEU B 1 462 ? 8.688 -35.031 -26.531 1 98.19 462 LEU B N 1
ATOM 8464 C CA . LEU B 1 462 ? 7.367 -35.406 -26.031 1 98.19 462 LEU B CA 1
ATOM 8465 C C . LEU B 1 462 ? 7.309 -36.906 -25.719 1 98.19 462 LEU B C 1
ATOM 8467 O O . LEU B 1 462 ? 6.484 -37.344 -24.906 1 98.19 462 LEU B O 1
ATOM 8471 N N . LYS B 1 463 ? 8.07 -37.719 -26.406 1 96.06 463 LYS B N 1
ATOM 8472 C CA . LYS B 1 463 ? 8.039 -39.156 -26.172 1 96.06 463 LYS B CA 1
ATOM 8473 C C . LYS B 1 463 ? 9.43 -39.688 -25.875 1 96.06 463 LYS B C 1
ATOM 8475 O O . LYS B 1 463 ? 10 -40.438 -26.688 1 96.06 463 LYS B O 1
ATOM 8480 N N . PRO B 1 464 ? 9.891 -39.406 -24.719 1 97.44 464 PRO B N 1
ATOM 8481 C CA . PRO B 1 464 ? 11.227 -39.875 -24.375 1 97.44 464 PRO B CA 1
ATOM 8482 C C . PRO B 1 464 ? 11.289 -41.406 -24.281 1 97.44 464 PRO B C 1
ATOM 8484 O O . PRO B 1 464 ? 10.336 -42.031 -23.812 1 97.44 464 PRO B O 1
ATOM 8487 N N . LYS B 1 465 ? 12.352 -41.938 -24.672 1 97.12 465 LYS B N 1
ATOM 8488 C CA . LYS B 1 465 ? 12.641 -43.344 -24.484 1 97.12 465 LYS B CA 1
ATOM 8489 C C . LYS B 1 465 ? 13.281 -43.594 -23.109 1 97.12 465 LYS B C 1
ATOM 8491 O O . LYS B 1 465 ? 13.188 -44.688 -22.562 1 97.12 465 LYS B O 1
ATOM 8496 N N . SER B 1 466 ? 13.883 -42.594 -22.594 1 96.81 466 SER B N 1
ATOM 8497 C CA . SER B 1 466 ? 14.531 -42.656 -21.297 1 96.81 466 SER B CA 1
ATOM 8498 C C . SER B 1 466 ? 13.508 -42.625 -20.156 1 96.81 466 SER B C 1
ATOM 8500 O O . SER B 1 466 ? 12.508 -41.906 -20.266 1 96.81 466 SER B O 1
ATOM 8502 N N . ALA B 1 467 ? 13.68 -43.406 -19.172 1 97.31 467 ALA B N 1
ATOM 8503 C CA . ALA B 1 467 ? 12.914 -43.375 -17.922 1 97.31 467 ALA B CA 1
ATOM 8504 C C . ALA B 1 467 ? 13.836 -43.469 -16.719 1 97.31 467 ALA B C 1
ATOM 8506 O O . ALA B 1 467 ? 14.859 -44.188 -16.75 1 97.31 467 ALA B O 1
ATOM 8507 N N . GLY B 1 468 ? 13.516 -42.75 -15.711 1 97.69 468 GLY B N 1
ATOM 8508 C CA . GLY B 1 468 ? 14.289 -42.781 -14.477 1 97.69 468 GLY B CA 1
ATOM 8509 C C . GLY B 1 468 ? 13.547 -43.438 -13.32 1 97.69 468 GLY B C 1
ATOM 8510 O O . GLY B 1 468 ? 12.797 -44.375 -13.523 1 97.69 468 GLY B O 1
ATOM 8511 N N . ARG B 1 469 ? 13.914 -42.969 -12.148 1 98.12 469 ARG B N 1
ATOM 8512 C CA . ARG B 1 469 ? 13.289 -43.531 -10.961 1 98.12 469 ARG B CA 1
ATOM 8513 C C . ARG B 1 469 ? 13.297 -42.531 -9.805 1 98.12 469 ARG B C 1
ATOM 8515 O O . ARG B 1 469 ? 14.078 -41.594 -9.812 1 98.12 469 ARG B O 1
ATOM 8522 N N . LEU B 1 470 ? 12.398 -42.719 -8.922 1 98.62 470 LEU B N 1
ATOM 8523 C CA . LEU B 1 470 ? 12.273 -42 -7.676 1 98.62 470 LEU B CA 1
ATOM 8524 C C . LEU B 1 470 ? 12.531 -42.906 -6.477 1 98.62 470 LEU B C 1
ATOM 8526 O O . LEU B 1 470 ? 12.008 -44.031 -6.414 1 98.62 470 LEU B O 1
ATOM 8530 N N . LEU B 1 471 ? 13.461 -42.438 -5.52 1 98.62 471 LEU B N 1
ATOM 8531 C CA . LEU B 1 471 ? 13.758 -43.188 -4.297 1 98.62 471 LEU B CA 1
ATOM 8532 C C . LEU B 1 471 ? 13.586 -42.312 -3.07 1 98.62 471 LEU B C 1
ATOM 8534 O O . LEU B 1 471 ? 13.695 -41.062 -3.162 1 98.62 471 LEU B O 1
ATOM 8538 N N . LEU B 1 472 ? 13.227 -42.969 -1.986 1 98.69 472 LEU B N 1
ATOM 8539 C CA . LEU B 1 472 ? 13.305 -42.25 -0.725 1 98.69 472 LEU B CA 1
ATOM 8540 C C . LEU B 1 472 ? 14.758 -41.938 -0.36 1 98.69 472 LEU B C 1
ATOM 8542 O O . LEU B 1 472 ? 15.633 -42.781 -0.561 1 98.69 472 LEU B O 1
ATOM 8546 N N . LYS B 1 473 ? 14.945 -40.75 0.086 1 98.06 473 LYS B N 1
ATOM 8547 C CA . LYS B 1 473 ? 16.25 -40.406 0.646 1 98.06 473 LYS B CA 1
ATOM 8548 C C . LYS B 1 473 ? 16.422 -41 2.045 1 98.06 473 LYS B C 1
ATOM 8550 O O . LYS B 1 473 ? 17.453 -41.594 2.357 1 98.06 473 LYS B O 1
ATOM 8555 N N . THR B 1 474 ? 15.484 -40.75 2.904 1 98.12 474 THR B N 1
ATOM 8556 C CA . THR B 1 474 ? 15.352 -41.312 4.25 1 98.12 474 THR B CA 1
ATOM 8557 C C . THR B 1 474 ? 13.898 -41.656 4.551 1 98.12 474 THR B C 1
ATOM 8559 O O . THR B 1 474 ? 13.023 -41.5 3.697 1 98.12 474 THR B O 1
ATOM 8562 N N . LYS B 1 475 ? 13.719 -42.156 5.758 1 97.12 475 LYS B N 1
ATOM 8563 C CA . LYS B 1 475 ? 12.352 -42.469 6.168 1 97.12 475 LYS B CA 1
ATOM 8564 C C . LYS B 1 475 ? 11.648 -41.219 6.727 1 97.12 475 LYS B C 1
ATOM 8566 O O . LYS B 1 475 ? 10.477 -41.312 7.109 1 97.12 475 LYS B O 1
ATOM 8571 N N . ASN B 1 476 ? 12.344 -40.094 6.742 1 97.62 476 ASN B N 1
ATOM 8572 C CA . ASN B 1 476 ? 11.734 -38.812 7.148 1 97.62 476 ASN B CA 1
ATOM 8573 C C . ASN B 1 476 ? 10.828 -38.25 6.055 1 97.62 476 ASN B C 1
ATOM 8575 O O . ASN B 1 476 ? 11.297 -37.938 4.965 1 97.62 476 ASN B O 1
ATOM 8579 N N . PRO B 1 477 ? 9.523 -38.094 6.367 1 97.38 477 PRO B N 1
ATOM 8580 C CA . PRO B 1 477 ? 8.586 -37.688 5.336 1 97.38 477 PRO B CA 1
ATOM 8581 C C . PRO B 1 477 ? 8.836 -36.25 4.863 1 97.38 477 PRO B C 1
ATOM 8583 O O . PRO B 1 477 ? 8.297 -35.812 3.84 1 97.38 477 PRO B O 1
ATOM 8586 N N . PHE B 1 478 ? 9.625 -35.5 5.527 1 97.31 478 PHE B N 1
ATOM 8587 C CA . PHE B 1 478 ? 9.867 -34.094 5.203 1 97.31 478 PHE B CA 1
ATOM 8588 C C . PHE B 1 478 ? 11.117 -33.938 4.348 1 97.31 478 PHE B C 1
ATOM 8590 O O . PHE B 1 478 ? 11.383 -32.875 3.807 1 97.31 478 PHE B O 1
ATOM 8597 N N . ASP B 1 479 ? 11.852 -35.031 4.203 1 98 479 ASP B N 1
ATOM 8598 C CA . ASP B 1 479 ? 12.969 -35 3.268 1 98 479 ASP B CA 1
ATOM 8599 C C . ASP B 1 479 ? 12.484 -35.188 1.829 1 98 479 ASP B C 1
ATOM 8601 O O . ASP B 1 479 ? 11.656 -36.031 1.546 1 98 479 ASP B O 1
ATOM 8605 N N . LYS B 1 480 ? 12.984 -34.375 0.934 1 97.88 480 LYS B N 1
ATOM 8606 C CA . LYS B 1 480 ? 12.664 -34.562 -0.479 1 97.88 480 LYS B CA 1
ATOM 8607 C C . LYS B 1 480 ? 13.227 -35.875 -1.005 1 97.88 480 LYS B C 1
ATOM 8609 O O . LYS B 1 480 ? 14.32 -36.281 -0.618 1 97.88 480 LYS B O 1
ATOM 8614 N N . PRO B 1 481 ? 12.477 -36.531 -1.853 1 98.5 481 PRO B N 1
ATOM 8615 C CA . PRO B 1 481 ? 12.992 -37.781 -2.426 1 98.5 481 PRO B CA 1
ATOM 8616 C C . PRO B 1 481 ? 14.109 -37.562 -3.436 1 98.5 481 PRO B C 1
ATOM 8618 O O . PRO B 1 481 ? 14.359 -36.438 -3.842 1 98.5 481 PRO B O 1
ATOM 8621 N N . LEU B 1 482 ? 14.797 -38.625 -3.695 1 98.5 482 LEU B N 1
ATOM 8622 C CA . LEU B 1 482 ? 15.812 -38.594 -4.746 1 98.5 482 LEU B CA 1
ATOM 8623 C C . LEU B 1 482 ? 15.18 -38.781 -6.117 1 98.5 482 LEU B C 1
ATOM 8625 O O . LEU B 1 482 ? 14.492 -39.781 -6.359 1 98.5 482 LEU B O 1
ATOM 8629 N N . LEU B 1 483 ? 15.352 -37.844 -6.977 1 98.56 483 LEU B N 1
ATOM 8630 C CA . LEU B 1 483 ? 14.781 -37.875 -8.32 1 98.56 483 LEU B CA 1
ATOM 8631 C C . LEU B 1 483 ? 15.859 -38.125 -9.367 1 98.56 483 LEU B C 1
ATOM 8633 O O . LEU B 1 483 ? 16.688 -37.25 -9.625 1 98.56 483 LEU B O 1
ATOM 8637 N N . TYR B 1 484 ? 15.844 -39.219 -9.953 1 98.06 484 TYR B N 1
ATOM 8638 C CA . TYR B 1 484 ? 16.719 -39.531 -11.078 1 98.06 484 TYR B CA 1
ATOM 8639 C C . TYR B 1 484 ? 15.953 -39.5 -12.391 1 98.06 484 TYR B C 1
ATOM 8641 O O . TYR B 1 484 ? 15.289 -40.469 -12.766 1 98.06 484 TYR B O 1
ATOM 8649 N N . ALA B 1 485 ? 16.125 -38.469 -13.102 1 96.44 485 ALA B N 1
ATOM 8650 C CA . ALA B 1 485 ? 15.367 -38.312 -14.344 1 96.44 485 ALA B CA 1
ATOM 8651 C C . ALA B 1 485 ? 15.922 -39.188 -15.461 1 96.44 485 ALA B C 1
ATOM 8653 O O . ALA B 1 485 ? 15.172 -39.688 -16.281 1 96.44 485 ALA B O 1
ATOM 8654 N N . ASP B 1 486 ? 17.281 -39.25 -15.453 1 96.88 486 ASP B N 1
ATOM 8655 C CA . ASP B 1 486 ? 18.016 -40.031 -16.453 1 96.88 486 ASP B CA 1
ATOM 8656 C C . ASP B 1 486 ? 17.719 -39.5 -17.859 1 96.88 486 ASP B C 1
ATOM 8658 O O . ASP B 1 486 ? 17.438 -40.312 -18.781 1 96.88 486 ASP B O 1
ATOM 8662 N N . TYR B 1 487 ? 17.734 -38.188 -18 1 97.62 487 TYR B N 1
ATOM 8663 C CA . TYR B 1 487 ? 17.594 -37.594 -19.312 1 97.62 487 TYR B CA 1
ATOM 8664 C C . TYR B 1 487 ? 18.688 -38.094 -20.25 1 97.62 487 TYR B C 1
ATOM 8666 O O . TYR B 1 487 ? 19.859 -38.156 -19.859 1 97.62 487 TYR B O 1
ATOM 8674 N N . TYR B 1 488 ? 18.359 -38.438 -21.516 1 97.69 488 TYR B N 1
ATOM 8675 C CA . TYR B 1 488 ? 19.266 -38.812 -22.594 1 97.69 488 TYR B CA 1
ATOM 8676 C C . TYR B 1 488 ? 19.938 -40.125 -22.297 1 97.69 488 TYR B C 1
ATOM 8678 O O . TYR B 1 488 ? 20.969 -40.469 -22.891 1 97.69 488 TYR B O 1
ATOM 8686 N N . LYS B 1 489 ? 19.391 -40.844 -21.281 1 97.12 489 LYS B N 1
ATOM 8687 C CA . LYS B 1 489 ? 19.906 -42.188 -21.062 1 97.12 489 LYS B CA 1
ATOM 8688 C C . LYS B 1 489 ? 19.844 -43 -22.344 1 97.12 489 LYS B C 1
ATOM 8690 O O . LYS B 1 489 ? 20.797 -43.719 -22.688 1 97.12 489 LYS B O 1
ATOM 8695 N N . ASP B 1 490 ? 18.734 -42.969 -22.953 1 97.56 490 ASP B N 1
ATOM 8696 C CA . ASP B 1 490 ? 18.656 -43.438 -24.344 1 97.56 490 ASP B CA 1
ATOM 8697 C C . ASP B 1 490 ? 19.078 -42.344 -25.312 1 97.56 490 ASP B C 1
ATOM 8699 O O . ASP B 1 490 ? 18.438 -41.312 -25.406 1 97.56 490 ASP B O 1
ATOM 8703 N N . ILE B 1 491 ? 20.047 -42.562 -26.125 1 96.94 491 ILE B N 1
ATOM 8704 C CA . ILE B 1 491 ? 20.688 -41.531 -26.953 1 96.94 491 ILE B CA 1
ATOM 8705 C C . ILE B 1 491 ? 19.734 -41.094 -28.047 1 96.94 491 ILE B C 1
ATOM 8707 O O . ILE B 1 491 ? 19.906 -40 -28.609 1 96.94 491 ILE B O 1
ATOM 8711 N N . GLU B 1 492 ? 18.781 -41.906 -28.359 1 97.38 492 GLU B N 1
ATOM 8712 C CA . GLU B 1 492 ? 17.797 -41.5 -29.375 1 97.38 492 GLU B CA 1
ATOM 8713 C C . GLU B 1 492 ? 17.047 -40.25 -28.969 1 97.38 492 GLU B C 1
ATOM 8715 O O . GLU B 1 492 ? 16.609 -39.5 -29.828 1 97.38 492 GLU B O 1
ATOM 8720 N N . ASP B 1 493 ? 16.875 -40.062 -27.672 1 98.06 493 ASP B N 1
ATOM 8721 C CA . ASP B 1 493 ? 16.234 -38.844 -27.172 1 98.06 493 ASP B CA 1
ATOM 8722 C C . ASP B 1 493 ? 17.016 -37.594 -27.594 1 98.06 493 ASP B C 1
ATOM 8724 O O . ASP B 1 493 ? 16.422 -36.625 -28.047 1 98.06 493 ASP B O 1
ATOM 8728 N N . LEU B 1 494 ? 18.328 -37.688 -27.484 1 97.94 494 LEU B N 1
ATOM 8729 C CA . LEU B 1 494 ? 19.203 -36.562 -27.844 1 97.94 494 LEU B CA 1
ATOM 8730 C C . LEU B 1 494 ? 19.172 -36.312 -29.344 1 97.94 494 LEU B C 1
ATOM 8732 O O . LEU B 1 494 ? 19.125 -35.188 -29.781 1 97.94 494 LEU B O 1
ATOM 8736 N N . TYR B 1 495 ? 19.141 -37.375 -30.125 1 97.44 495 TYR B N 1
ATOM 8737 C CA . TYR B 1 495 ? 19.109 -37.25 -31.578 1 97.44 495 TYR B CA 1
ATOM 8738 C C . TYR B 1 495 ? 17.797 -36.594 -32.031 1 97.44 495 TYR B C 1
ATOM 8740 O O . TYR B 1 495 ? 17.797 -35.812 -32.969 1 97.44 495 TYR B O 1
ATOM 8748 N N . THR B 1 496 ? 16.75 -36.938 -31.359 1 97.81 496 THR B N 1
ATOM 8749 C CA . THR B 1 496 ? 15.461 -36.344 -31.672 1 97.81 496 THR B CA 1
ATOM 8750 C C . THR B 1 496 ? 15.492 -34.844 -31.422 1 97.81 496 THR B C 1
ATOM 8752 O O . THR B 1 496 ? 15.008 -34.062 -32.219 1 97.81 496 THR B O 1
ATOM 8755 N N . VAL B 1 497 ? 16.125 -34.406 -30.328 1 98.19 497 VAL B N 1
ATOM 8756 C CA . VAL B 1 497 ? 16.219 -33 -29.969 1 98.19 497 VAL B CA 1
ATOM 8757 C C . VAL B 1 497 ? 17.078 -32.25 -31 1 98.19 497 VAL B C 1
ATOM 8759 O O . VAL B 1 497 ? 16.719 -31.172 -31.438 1 98.19 497 VAL B O 1
ATOM 8762 N N . ILE B 1 498 ? 18.188 -32.875 -31.406 1 97.75 498 ILE B N 1
ATOM 8763 C CA . ILE B 1 498 ? 19.078 -32.25 -32.375 1 97.75 498 ILE B CA 1
ATOM 8764 C C . ILE B 1 498 ? 18.359 -32.125 -33.719 1 97.75 498 ILE B C 1
ATOM 8766 O O . ILE B 1 498 ? 18.484 -31.109 -34.406 1 97.75 498 ILE B O 1
ATOM 8770 N N . ARG B 1 499 ? 17.609 -33.156 -34.094 1 97.06 499 ARG B N 1
ATOM 8771 C CA . ARG B 1 499 ? 16.812 -33.094 -35.312 1 97.06 499 ARG B CA 1
ATOM 8772 C C . ARG B 1 499 ? 15.82 -31.938 -35.25 1 97.06 499 ARG B C 1
ATOM 8774 O O . ARG B 1 499 ? 15.641 -31.219 -36.25 1 97.06 499 ARG B O 1
ATOM 8781 N N . ALA B 1 500 ? 15.188 -31.828 -34.125 1 97.31 500 ALA B N 1
ATOM 8782 C CA . ALA B 1 500 ? 14.211 -30.75 -33.969 1 97.31 500 ALA B CA 1
ATOM 8783 C C . ALA B 1 500 ? 14.867 -29.375 -34.094 1 97.31 500 ALA B C 1
ATOM 8785 O O . ALA B 1 500 ? 14.297 -28.469 -34.688 1 97.31 500 ALA B O 1
ATOM 8786 N N . PHE B 1 501 ? 16.094 -29.219 -33.531 1 97.44 501 PHE B N 1
ATOM 8787 C CA . PHE B 1 501 ? 16.844 -28 -33.688 1 97.44 501 PHE B CA 1
ATOM 8788 C C . PHE B 1 501 ? 16.984 -27.625 -35.156 1 97.44 501 PHE B C 1
ATOM 8790 O O . PHE B 1 501 ? 16.625 -26.531 -35.562 1 97.44 501 PHE B O 1
ATOM 8797 N N . LYS B 1 502 ? 17.375 -28.562 -35.875 1 96.81 502 LYS B N 1
ATOM 8798 C CA . LYS B 1 502 ? 17.766 -28.344 -37.25 1 96.81 502 LYS B CA 1
ATOM 8799 C C . LYS B 1 502 ? 16.531 -28.172 -38.156 1 96.81 502 LYS B C 1
ATOM 8801 O O . LYS B 1 502 ? 16.578 -27.406 -39.125 1 96.81 502 LYS B O 1
ATOM 8806 N N . GLN B 1 503 ? 15.461 -28.828 -37.75 1 96.12 503 GLN B N 1
ATOM 8807 C CA . GLN B 1 503 ? 14.281 -28.844 -38.625 1 96.12 503 GLN B CA 1
ATOM 8808 C C . GLN B 1 503 ? 13.383 -27.641 -38.344 1 96.12 503 GLN B C 1
ATOM 8810 O O . GLN B 1 503 ? 12.602 -27.234 -39.219 1 96.12 503 GLN B O 1
ATOM 8815 N N . HIS B 1 504 ? 13.539 -27.047 -37.156 1 97.44 504 HIS B N 1
ATOM 8816 C CA . HIS B 1 504 ? 12.57 -26.031 -36.812 1 97.44 504 HIS B CA 1
ATOM 8817 C C . HIS B 1 504 ? 13.25 -24.812 -36.219 1 97.44 504 HIS B C 1
ATOM 8819 O O . HIS B 1 504 ? 13.352 -23.766 -36.844 1 97.44 504 HIS B O 1
ATOM 8825 N N . SER B 1 505 ? 13.852 -24.906 -35.031 1 97.62 505 SER B N 1
ATOM 8826 C CA . SER B 1 505 ? 14.266 -23.766 -34.219 1 97.62 505 SER B CA 1
ATOM 8827 C C . SER B 1 505 ? 15.359 -22.969 -34.906 1 97.62 505 SER B C 1
ATOM 8829 O O . SER B 1 505 ? 15.336 -21.734 -34.906 1 97.62 505 SER B O 1
ATOM 8831 N N . LEU B 1 506 ? 16.312 -23.656 -35.531 1 97.62 506 LEU B N 1
ATOM 8832 C CA . LEU B 1 506 ? 17.406 -22.969 -36.188 1 97.62 506 LEU B CA 1
ATOM 8833 C C . LEU B 1 506 ? 16.953 -22.391 -37.531 1 97.62 506 LEU B C 1
ATOM 8835 O O . LEU B 1 506 ? 17.5 -21.375 -37.969 1 97.62 506 LEU B O 1
ATOM 8839 N N . ARG B 1 507 ? 15.938 -22.922 -38.094 1 97.38 507 ARG B N 1
ATOM 8840 C CA . ARG B 1 507 ? 15.484 -22.516 -39.406 1 97.38 507 ARG B CA 1
ATOM 8841 C C . ARG B 1 507 ? 14.531 -21.328 -39.312 1 97.38 507 ARG B C 1
ATOM 8843 O O . ARG B 1 507 ? 14.273 -20.656 -40.312 1 97.38 507 ARG B O 1
ATOM 8850 N N . LEU B 1 508 ? 14 -21.062 -38.188 1 97.88 508 LEU B N 1
ATOM 8851 C CA . LEU B 1 508 ? 13.125 -19.891 -38 1 97.88 508 LEU B CA 1
ATOM 8852 C C . LEU B 1 508 ? 13.812 -18.625 -38.5 1 97.88 508 LEU B C 1
ATOM 8854 O O . LEU B 1 508 ? 13.188 -17.781 -39.125 1 97.88 508 LEU B O 1
ATOM 8858 N N . GLY B 1 509 ? 15.086 -18.484 -38.219 1 96.06 509 GLY B N 1
ATOM 8859 C CA . GLY B 1 509 ? 15.852 -17.297 -38.625 1 96.06 509 GLY B CA 1
ATOM 8860 C C . GLY B 1 509 ? 15.977 -17.141 -40.125 1 96.06 509 GLY B C 1
ATOM 8861 O O . GLY B 1 509 ? 16.25 -16.031 -40.594 1 96.06 509 GLY B O 1
ATOM 8862 N N . GLU B 1 510 ? 15.75 -18.172 -40.812 1 95.56 510 GLU B N 1
ATOM 8863 C CA . GLU B 1 510 ? 15.891 -18.172 -42.25 1 95.56 510 GLU B CA 1
ATOM 8864 C C . GLU B 1 510 ? 14.578 -17.766 -42.938 1 95.56 510 GLU B C 1
ATOM 8866 O O . GLU B 1 510 ? 14.555 -17.469 -44.125 1 95.56 510 GLU B O 1
ATOM 8871 N N . THR B 1 511 ? 13.547 -17.75 -42.219 1 98.06 511 THR B N 1
ATOM 8872 C CA . THR B 1 511 ? 12.242 -17.422 -42.812 1 98.06 511 THR B CA 1
ATOM 8873 C C . THR B 1 511 ? 12.141 -15.93 -43.094 1 98.06 511 THR B C 1
ATOM 8875 O O . THR B 1 511 ? 12.875 -15.125 -42.531 1 98.06 511 THR B O 1
ATOM 8878 N N . LYS B 1 512 ? 11.25 -15.57 -43.969 1 98.12 512 LYS B N 1
ATOM 8879 C CA . LYS B 1 512 ? 10.992 -14.172 -44.312 1 98.12 512 LYS B CA 1
ATOM 8880 C C . LYS B 1 512 ? 10.477 -13.414 -43.094 1 98.12 512 LYS B C 1
ATOM 8882 O O . LYS B 1 512 ? 10.883 -12.273 -42.844 1 98.12 512 LYS B O 1
ATOM 8887 N N . ALA B 1 513 ? 9.625 -14.031 -42.344 1 97.88 513 ALA B N 1
ATOM 8888 C CA . ALA B 1 513 ? 9 -13.406 -41.188 1 97.88 513 ALA B CA 1
ATOM 8889 C C . ALA B 1 513 ? 10.055 -12.969 -40.156 1 97.88 513 ALA B C 1
ATOM 8891 O O . ALA B 1 513 ? 10.031 -11.828 -39.688 1 97.88 513 ALA B O 1
ATOM 8892 N N . PHE B 1 514 ? 11 -13.836 -39.844 1 98 514 PHE B N 1
ATOM 8893 C CA . PHE B 1 514 ? 12.023 -13.508 -38.844 1 98 514 PHE B CA 1
ATOM 8894 C C . PHE B 1 514 ? 13.008 -12.492 -39.406 1 98 514 PHE B C 1
ATOM 8896 O O . PHE B 1 514 ? 13.438 -11.57 -38.719 1 98 514 PHE B O 1
ATOM 8903 N N . LYS B 1 515 ? 13.375 -12.633 -40.625 1 97.44 515 LYS B N 1
ATOM 8904 C CA . LYS B 1 515 ? 14.305 -11.688 -41.25 1 97.44 515 LYS B CA 1
ATOM 8905 C C . LYS B 1 515 ? 13.742 -10.273 -41.25 1 97.44 515 LYS B C 1
ATOM 8907 O O . LYS B 1 515 ? 14.453 -9.32 -40.906 1 97.44 515 LYS B O 1
ATOM 8912 N N . GLU B 1 516 ? 12.5 -10.141 -41.5 1 97.5 516 GLU B N 1
ATOM 8913 C CA . GLU B 1 516 ? 11.852 -8.828 -41.531 1 97.5 516 GLU B CA 1
ATOM 8914 C C . GLU B 1 516 ? 11.656 -8.266 -40.125 1 97.5 516 GLU B C 1
ATOM 8916 O O . GLU B 1 516 ? 11.641 -7.047 -39.938 1 97.5 516 GLU B O 1
ATOM 8921 N N . SER B 1 517 ? 11.5 -9.117 -39.188 1 96.81 517 SER B N 1
ATOM 8922 C CA . SER B 1 517 ? 11.227 -8.68 -37.812 1 96.81 517 SER B CA 1
ATOM 8923 C C . SER B 1 517 ? 12.5 -8.18 -37.156 1 96.81 517 SER B C 1
ATOM 8925 O O . SER B 1 517 ? 12.43 -7.438 -36.156 1 96.81 517 SER B O 1
ATOM 8927 N N . GLY B 1 518 ? 13.641 -8.664 -37.594 1 97 518 GLY B N 1
ATOM 8928 C CA . GLY B 1 518 ? 14.906 -8.242 -37.031 1 97 518 GLY B CA 1
ATOM 8929 C C . GLY B 1 518 ? 15.445 -9.211 -36 1 97 518 GLY B C 1
ATOM 8930 O O . GLY B 1 518 ? 16.547 -9.023 -35.469 1 97 518 GLY B O 1
ATOM 8931 N N . PHE B 1 519 ? 14.75 -10.25 -35.719 1 98 519 PHE B N 1
ATOM 8932 C CA . PHE B 1 519 ? 15.258 -11.266 -34.781 1 98 519 PHE B CA 1
ATOM 8933 C C . PHE B 1 519 ? 16.391 -12.055 -35.406 1 98 519 PHE B C 1
ATOM 8935 O O . PHE B 1 519 ? 16.297 -12.461 -36.594 1 98 519 PHE B O 1
ATOM 8942 N N . LYS B 1 520 ? 17.438 -12.281 -34.625 1 97.69 520 LYS B N 1
ATOM 8943 C CA . LYS B 1 520 ? 18.594 -13.047 -35.094 1 97.69 520 LYS B CA 1
ATOM 8944 C C . LYS B 1 520 ? 18.984 -14.117 -34.094 1 97.69 520 LYS B C 1
ATOM 8946 O O . LYS B 1 520 ? 18.891 -13.898 -32.875 1 97.69 520 LYS B O 1
ATOM 8951 N N . LEU B 1 521 ? 19.375 -15.227 -34.688 1 97.69 521 LEU B N 1
ATOM 8952 C CA . LEU B 1 521 ? 19.875 -16.297 -33.844 1 97.69 521 LEU B CA 1
ATOM 8953 C C . LEU B 1 521 ? 21.078 -15.812 -33.031 1 97.69 521 LEU B C 1
ATOM 8955 O O . LEU B 1 521 ? 21.984 -15.172 -33.562 1 97.69 521 LEU B O 1
ATOM 8959 N N . GLU B 1 522 ? 21.047 -16.016 -31.734 1 96.56 522 GLU B N 1
ATOM 8960 C CA . GLU B 1 522 ? 22.156 -15.656 -30.844 1 96.56 522 GLU B CA 1
ATOM 8961 C C . GLU B 1 522 ? 22.297 -16.672 -29.719 1 96.56 522 GLU B C 1
ATOM 8963 O O . GLU B 1 522 ? 21.375 -16.891 -28.938 1 96.56 522 GLU B O 1
ATOM 8968 N N . TRP B 1 523 ? 23.453 -17.312 -29.656 1 95.44 523 TRP B N 1
ATOM 8969 C CA . TRP B 1 523 ? 23.688 -18.312 -28.609 1 95.44 523 TRP B CA 1
ATOM 8970 C C . TRP B 1 523 ? 24.328 -17.688 -27.375 1 95.44 523 TRP B C 1
ATOM 8972 O O . TRP B 1 523 ? 25.078 -16.703 -27.484 1 95.44 523 TRP B O 1
ATOM 8982 N N . ILE B 1 524 ? 23.922 -18.234 -26.234 1 92.88 524 ILE B N 1
ATOM 8983 C CA . ILE B 1 524 ? 24.719 -17.984 -25.047 1 92.88 524 ILE B CA 1
ATOM 8984 C C . ILE B 1 524 ? 26.047 -18.719 -25.141 1 92.88 524 ILE B C 1
ATOM 8986 O O . ILE B 1 524 ? 26.078 -19.938 -25.344 1 92.88 524 ILE B O 1
ATOM 8990 N N . GLU B 1 525 ? 27.141 -18.031 -25.031 1 93 525 GLU B N 1
ATOM 8991 C CA . GLU B 1 525 ? 28.453 -18.625 -25.188 1 93 525 GLU B CA 1
ATOM 8992 C C . GLU B 1 525 ? 28.922 -19.312 -23.906 1 93 525 GLU B C 1
ATOM 8994 O O . GLU B 1 525 ? 29.688 -18.75 -23.141 1 93 525 GLU B O 1
ATOM 8999 N N . LEU B 1 526 ? 28.609 -20.562 -23.844 1 96.31 526 LEU B N 1
ATOM 9000 C CA . LEU B 1 526 ? 29.016 -21.344 -22.672 1 96.31 526 LEU B CA 1
ATOM 9001 C C . LEU B 1 526 ? 30.438 -21.844 -22.828 1 96.31 526 LEU B C 1
ATOM 9003 O O . LEU B 1 526 ? 30.844 -22.266 -23.922 1 96.31 526 LEU B O 1
ATOM 9007 N N . ASP B 1 527 ? 31.141 -21.812 -21.766 1 96.31 527 ASP B N 1
ATOM 9008 C CA . ASP B 1 527 ? 32.531 -22.281 -21.781 1 96.31 527 ASP B CA 1
ATOM 9009 C C . ASP B 1 527 ? 32.594 -23.734 -22.203 1 96.31 527 ASP B C 1
ATOM 9011 O O . ASP B 1 527 ? 33.531 -24.125 -22.938 1 96.31 527 ASP B O 1
ATOM 9015 N N . ALA B 1 528 ? 31.703 -24.547 -21.812 1 95.88 528 ALA B N 1
ATOM 9016 C CA . ALA B 1 528 ? 31.688 -25.969 -22.094 1 95.88 528 ALA B CA 1
ATOM 9017 C C . ALA B 1 528 ? 31.516 -26.234 -23.578 1 95.88 528 ALA B C 1
ATOM 9019 O O . ALA B 1 528 ? 31.953 -27.281 -24.078 1 95.88 528 ALA B O 1
ATOM 9020 N N . CYS B 1 529 ? 30.922 -25.297 -24.297 1 97 529 CYS B N 1
ATOM 9021 C CA . CYS B 1 529 ? 30.547 -25.578 -25.672 1 97 529 CYS B CA 1
ATOM 9022 C C . CYS B 1 529 ? 31.328 -24.672 -26.625 1 97 529 CYS B C 1
ATOM 9024 O O . CYS B 1 529 ? 31.172 -24.781 -27.844 1 97 529 CYS B O 1
ATOM 9026 N N . LYS B 1 530 ? 32.156 -23.828 -26.125 1 94.38 530 LYS B N 1
ATOM 9027 C CA . LYS B 1 530 ? 32.812 -22.781 -26.906 1 94.38 530 LYS B CA 1
ATOM 9028 C C . LYS B 1 530 ? 33.781 -23.375 -27.938 1 94.38 530 LYS B C 1
ATOM 9030 O O . LYS B 1 530 ? 34.094 -22.719 -28.938 1 94.38 530 LYS B O 1
ATOM 9035 N N . SER B 1 531 ? 34.312 -24.594 -27.781 1 95.12 531 SER B N 1
ATOM 9036 C CA . SER B 1 531 ? 35.281 -25.188 -28.672 1 95.12 531 SER B CA 1
ATOM 9037 C C . SER B 1 531 ? 34.625 -25.75 -29.922 1 95.12 531 SER B C 1
ATOM 9039 O O . SER B 1 531 ? 35.312 -26.062 -30.906 1 95.12 531 SER B O 1
ATOM 9041 N N . PHE B 1 532 ? 33.344 -25.875 -29.938 1 96.94 532 PHE B N 1
ATOM 9042 C CA . PHE B 1 532 ? 32.656 -26.469 -31.078 1 96.94 532 PHE B CA 1
ATOM 9043 C C . PHE B 1 532 ? 32.156 -25.391 -32.031 1 96.94 532 PHE B C 1
ATOM 9045 O O . PHE B 1 532 ? 31.828 -24.281 -31.609 1 96.94 532 PHE B O 1
ATOM 9052 N N . ASP B 1 533 ? 32.094 -25.719 -33.312 1 94.88 533 ASP B N 1
ATOM 9053 C CA . ASP B 1 533 ? 31.516 -24.812 -34.281 1 94.88 533 ASP B CA 1
ATOM 9054 C C . ASP B 1 533 ? 30.016 -24.625 -34.062 1 94.88 533 ASP B C 1
ATOM 9056 O O . ASP B 1 533 ? 29.281 -25.594 -33.875 1 94.88 533 ASP B O 1
ATOM 9060 N N . LYS B 1 534 ? 29.688 -23.422 -34.094 1 92.19 534 LYS B N 1
ATOM 9061 C CA . LYS B 1 534 ? 28.281 -23.125 -33.812 1 92.19 534 LYS B CA 1
ATOM 9062 C C . LYS B 1 534 ? 27.375 -23.859 -34.812 1 92.19 534 LYS B C 1
ATOM 9064 O O . LYS B 1 534 ? 27.703 -24 -35.969 1 92.19 534 LYS B O 1
ATOM 9069 N N . ASN B 1 535 ? 26.391 -24.453 -34.344 1 91 535 ASN B N 1
ATOM 9070 C CA . ASN B 1 535 ? 25.328 -25.141 -35.094 1 91 535 ASN B CA 1
ATOM 9071 C C . ASN B 1 535 ? 25.781 -26.5 -35.594 1 91 535 ASN B C 1
ATOM 9073 O O . ASN B 1 535 ? 25.016 -27.203 -36.25 1 91 535 ASN B O 1
ATOM 9077 N N . SER B 1 536 ? 27 -26.859 -35.25 1 95.5 536 SER B N 1
ATOM 9078 C CA . SER B 1 536 ? 27.406 -28.234 -35.531 1 95.5 536 SER B CA 1
ATOM 9079 C C . SER B 1 536 ? 26.656 -29.219 -34.625 1 95.5 536 SER B C 1
ATOM 9081 O O . SER B 1 536 ? 26.078 -28.812 -33.625 1 95.5 536 SER B O 1
ATOM 9083 N N . ASP B 1 537 ? 26.609 -30.438 -35.062 1 96.31 537 ASP B N 1
ATOM 9084 C CA . ASP B 1 537 ? 25.969 -31.453 -34.25 1 96.31 537 ASP B CA 1
ATOM 9085 C C . ASP B 1 537 ? 26.594 -31.531 -32.844 1 96.31 537 ASP B C 1
ATOM 9087 O O . ASP B 1 537 ? 25.906 -31.719 -31.859 1 96.31 537 ASP B O 1
ATOM 9091 N N . GLU B 1 538 ? 27.906 -31.281 -32.812 1 96.81 538 GLU B N 1
ATOM 9092 C CA . GLU B 1 538 ? 28.625 -31.328 -31.531 1 96.81 538 GLU B CA 1
ATOM 9093 C C . GLU B 1 538 ? 28.219 -30.156 -30.641 1 96.81 538 GLU B C 1
ATOM 9095 O O . GLU B 1 538 ? 28.047 -30.312 -29.422 1 96.81 538 GLU B O 1
ATOM 9100 N N . PHE B 1 539 ? 28.156 -29.047 -31.281 1 97.44 539 PHE B N 1
ATOM 9101 C CA . PHE B 1 539 ? 27.734 -27.859 -30.562 1 97.44 539 PHE B CA 1
ATOM 9102 C C . PHE B 1 539 ? 26.312 -28 -30.031 1 97.44 539 PHE B C 1
ATOM 9104 O O . PHE B 1 539 ? 26.047 -27.719 -28.875 1 97.44 539 PHE B O 1
ATOM 9111 N N . LEU B 1 540 ? 25.438 -28.484 -30.875 1 97.94 540 LEU B N 1
ATOM 9112 C CA . LEU B 1 540 ? 24.031 -28.656 -30.5 1 97.94 540 LEU B CA 1
ATOM 9113 C C . LEU B 1 540 ? 23.891 -29.688 -29.391 1 97.94 540 LEU B C 1
ATOM 9115 O O . LEU B 1 540 ? 23.062 -29.516 -28.484 1 97.94 540 LEU B O 1
ATOM 9119 N N . GLU B 1 541 ? 24.625 -30.719 -29.484 1 97.69 541 GLU B N 1
ATOM 9120 C CA . GLU B 1 541 ? 24.625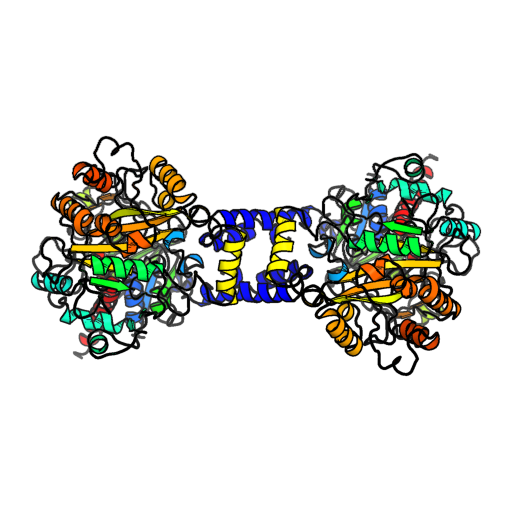 -31.703 -28.406 1 97.69 541 GLU B CA 1
ATOM 9121 C C . GLU B 1 541 ? 25.078 -31.094 -27.094 1 97.69 541 GLU B C 1
ATOM 9123 O O . GLU B 1 541 ? 24.484 -31.328 -26.047 1 97.69 541 GLU B O 1
ATOM 9128 N N . CYS B 1 542 ? 26.156 -30.328 -27.172 1 97.5 542 CYS B N 1
ATOM 9129 C CA . CYS B 1 542 ? 26.688 -29.688 -25.984 1 97.5 542 CYS B CA 1
ATOM 9130 C C . CYS B 1 542 ? 25.641 -28.797 -25.344 1 97.5 542 CYS B C 1
ATOM 9132 O O . CYS B 1 542 ? 25.391 -28.875 -24.125 1 97.5 542 CYS B O 1
ATOM 9134 N N . ILE B 1 543 ? 25 -27.984 -26.141 1 97.19 543 ILE B N 1
ATOM 9135 C CA . ILE B 1 543 ? 23.984 -27.062 -25.656 1 97.19 543 ILE B CA 1
ATOM 9136 C C . ILE B 1 543 ? 22.828 -27.859 -25.047 1 97.19 543 ILE B C 1
ATOM 9138 O O . ILE B 1 543 ? 22.328 -27.5 -23.969 1 97.19 543 ILE B O 1
ATOM 9142 N N . ALA B 1 544 ? 22.391 -28.906 -25.719 1 97.94 544 ALA B N 1
ATOM 9143 C CA . ALA B 1 544 ? 21.281 -29.719 -25.25 1 97.94 544 ALA B CA 1
ATOM 9144 C C . ALA B 1 544 ? 21.578 -30.328 -23.875 1 97.94 544 ALA B C 1
ATOM 9146 O O . ALA B 1 544 ? 20.672 -30.469 -23.047 1 97.94 544 ALA B O 1
ATOM 9147 N N . ARG B 1 545 ? 22.812 -30.672 -23.688 1 97.56 545 ARG B N 1
ATOM 9148 C CA . ARG B 1 545 ? 23.203 -31.297 -22.422 1 97.56 545 ARG B CA 1
ATOM 9149 C C . ARG B 1 545 ? 23.391 -30.25 -21.328 1 97.56 545 ARG B C 1
ATOM 9151 O O . ARG B 1 545 ? 23.062 -30.5 -20.172 1 97.56 545 ARG B O 1
ATOM 9158 N N . GLU B 1 546 ? 23.938 -29.078 -21.656 1 96.75 546 GLU B N 1
ATOM 9159 C CA . GLU B 1 546 ? 24.25 -28.031 -20.688 1 96.75 546 GLU B CA 1
ATOM 9160 C C . GLU B 1 546 ? 22.984 -27.344 -20.172 1 96.75 546 GLU B C 1
ATOM 9162 O O . GLU B 1 546 ? 22.797 -27.188 -18.969 1 96.75 546 GLU B O 1
ATOM 9167 N N . ILE B 1 547 ? 22.078 -27 -21.078 1 95.56 547 ILE B N 1
ATOM 9168 C CA . ILE B 1 547 ? 20.938 -26.172 -20.688 1 95.56 547 ILE B CA 1
ATOM 9169 C C . ILE B 1 547 ? 19.641 -26.969 -20.906 1 95.56 547 ILE B C 1
ATOM 9171 O O . ILE B 1 547 ? 18.703 -26.453 -21.516 1 95.56 547 ILE B O 1
ATOM 9175 N N . THR B 1 548 ? 19.641 -28.188 -20.422 1 96.56 548 THR B N 1
ATOM 9176 C CA . THR B 1 548 ? 18.422 -28.984 -20.375 1 96.56 548 THR B CA 1
ATOM 9177 C C . THR B 1 548 ? 17.484 -28.469 -19.281 1 96.56 548 THR B C 1
ATOM 9179 O O . THR B 1 548 ? 17.922 -28.203 -18.156 1 96.56 548 THR B O 1
ATOM 9182 N N . PHE B 1 549 ? 16.266 -28.25 -19.625 1 96.69 549 PHE B N 1
ATOM 9183 C CA . PHE B 1 549 ? 15.242 -27.922 -18.641 1 96.69 549 PHE B CA 1
ATOM 9184 C C . PHE B 1 549 ? 14.195 -29.031 -18.562 1 96.69 549 PHE B C 1
ATOM 9186 O O . PHE B 1 549 ? 14.016 -29.781 -19.531 1 96.69 549 PHE B O 1
ATOM 9193 N N . SER B 1 550 ? 13.594 -29.172 -17.406 1 95.88 550 SER B N 1
ATOM 9194 C CA . SER B 1 550 ? 12.32 -29.891 -17.312 1 95.88 550 SER B CA 1
ATOM 9195 C C . SER B 1 550 ? 11.156 -29 -17.734 1 95.88 550 SER B C 1
ATOM 9197 O O . SER B 1 550 ? 11.117 -27.812 -17.391 1 95.88 550 SER B O 1
ATOM 9199 N N . LEU B 1 551 ? 10.273 -29.594 -18.516 1 94.81 551 LEU B N 1
ATOM 9200 C CA . LEU B 1 551 ? 9.031 -28.875 -18.812 1 94.81 551 LEU B CA 1
ATOM 9201 C C . LEU B 1 551 ? 8.023 -29.047 -17.672 1 94.81 551 LEU B C 1
ATOM 9203 O O . LEU B 1 551 ? 6.828 -28.812 -17.875 1 94.81 551 LEU B O 1
ATOM 9207 N N . TYR B 1 552 ? 8.484 -29.672 -16.625 1 95 552 TYR B N 1
ATOM 9208 C CA . TYR B 1 552 ? 7.695 -29.797 -15.398 1 95 552 TYR B CA 1
ATOM 9209 C C . TYR B 1 552 ? 6.586 -30.828 -15.578 1 95 552 TYR B C 1
ATOM 9211 O O . TYR B 1 552 ? 5.445 -30.594 -15.172 1 95 552 TYR B O 1
ATOM 9219 N N . HIS B 1 553 ? 6.875 -31.922 -16.344 1 97.56 553 HIS B N 1
ATOM 9220 C CA . HIS B 1 553 ? 5.855 -32.906 -16.625 1 97.56 553 HIS B CA 1
ATOM 9221 C C . HIS B 1 553 ? 6.277 -34.281 -16.109 1 97.56 553 HIS B C 1
ATOM 9223 O O . HIS B 1 553 ? 6.23 -35.281 -16.859 1 97.56 553 HIS B O 1
ATOM 9229 N N . PRO B 1 554 ? 6.676 -34.344 -14.859 1 98.06 554 PRO B N 1
ATOM 9230 C CA . PRO B 1 554 ? 6.949 -35.719 -14.383 1 98.06 554 PRO B CA 1
ATOM 9231 C C . PRO B 1 554 ? 5.691 -36.594 -14.312 1 98.06 554 PRO B C 1
ATOM 9233 O O . PRO B 1 554 ? 4.621 -36.094 -13.953 1 98.06 554 PRO B O 1
ATOM 9236 N N . THR B 1 555 ? 5.832 -37.875 -14.703 1 98.56 555 THR B N 1
ATOM 9237 C CA . THR B 1 555 ? 4.719 -38.812 -14.703 1 98.56 555 THR B CA 1
ATOM 9238 C C . THR B 1 555 ? 5.215 -40.219 -14.492 1 98.56 555 THR B C 1
ATOM 9240 O O . THR B 1 555 ? 6.422 -40.469 -14.406 1 98.56 555 THR B O 1
ATOM 9243 N N . SER B 1 556 ? 4.355 -41.219 -14.297 1 98.69 556 SER B N 1
ATOM 9244 C CA . SER B 1 556 ? 4.504 -42.625 -14.594 1 98.69 556 SER B CA 1
ATOM 9245 C C . SER B 1 556 ? 5.184 -43.344 -13.438 1 98.69 556 SER B C 1
ATOM 9247 O O . SER B 1 556 ? 5.613 -44.5 -13.594 1 98.69 556 SER B O 1
ATOM 9249 N N . THR B 1 557 ? 5.207 -42.75 -12.281 1 98.81 557 THR B N 1
ATOM 9250 C CA . THR B 1 557 ? 5.957 -43.312 -11.164 1 98.81 557 THR B CA 1
ATOM 9251 C C . THR B 1 557 ? 5.094 -44.281 -10.367 1 98.81 557 THR B C 1
ATOM 9253 O O . THR B 1 557 ? 5.59 -45 -9.477 1 98.81 557 THR B O 1
ATOM 9256 N N . VAL B 1 558 ? 3.846 -44.312 -10.594 1 98.88 558 VAL B N 1
ATOM 9257 C CA . VAL B 1 558 ? 2.877 -45.25 -10.047 1 98.88 558 VAL B CA 1
ATOM 9258 C C . VAL B 1 558 ? 2.057 -45.875 -11.188 1 98.88 558 VAL B C 1
ATOM 9260 O O . VAL B 1 558 ? 0.825 -45.844 -11.156 1 98.88 558 VAL B O 1
ATOM 9263 N N . LYS B 1 559 ? 2.695 -46.531 -12.039 1 98.38 559 LYS B N 1
ATOM 9264 C CA . LYS B 1 559 ? 2.27 -46.906 -13.383 1 98.38 559 LYS B CA 1
ATOM 9265 C C . LYS B 1 559 ? 1.04 -47.812 -13.336 1 98.38 559 LYS B C 1
ATOM 9267 O O . LYS B 1 559 ? 0.994 -48.75 -12.555 1 98.38 559 LYS B O 1
ATOM 9272 N N . MET B 1 560 ? 0.077 -47.5 -14.18 1 98.75 560 MET B N 1
ATOM 9273 C CA . MET B 1 560 ? -1.063 -48.344 -14.445 1 98.75 560 MET B CA 1
ATOM 9274 C C . MET B 1 560 ? -0.686 -49.469 -15.422 1 98.75 560 MET B C 1
ATOM 9276 O O . MET B 1 560 ? 0.148 -49.281 -16.312 1 98.75 560 MET B O 1
ATOM 9280 N N . GLY B 1 561 ? -1.309 -50.625 -15.25 1 98.12 561 GLY B N 1
ATOM 9281 C CA . GLY B 1 561 ? -1.066 -51.719 -16.156 1 98.12 561 GLY B CA 1
ATOM 9282 C C . GLY B 1 561 ? -2.121 -52.812 -16.078 1 98.12 561 GLY B C 1
ATOM 9283 O O . GLY B 1 561 ? -2.891 -52.875 -15.117 1 98.12 561 GLY B O 1
ATOM 9284 N N . ALA B 1 562 ? -2.105 -53.594 -17.094 1 96.25 562 ALA B N 1
ATOM 9285 C CA . ALA B 1 562 ? -3.023 -54.719 -17.125 1 96.25 562 ALA B CA 1
ATOM 9286 C C . ALA B 1 562 ? -2.674 -55.75 -16.062 1 96.25 562 ALA B C 1
ATOM 9288 O O . ALA B 1 562 ? -1.576 -55.719 -15.492 1 96.25 562 ALA B O 1
ATOM 9289 N N . ASP B 1 563 ? -3.652 -56.594 -15.828 1 93.75 563 ASP B N 1
ATOM 9290 C CA . ASP B 1 563 ? -3.379 -57.688 -14.891 1 93.75 563 ASP B CA 1
ATOM 9291 C C . ASP B 1 563 ? -2.215 -58.562 -15.375 1 93.75 563 ASP B C 1
ATOM 9293 O O . ASP B 1 563 ? -2.123 -58.875 -16.562 1 93.75 563 ASP B O 1
ATOM 9297 N N . GLY B 1 564 ? -1.346 -58.844 -14.539 1 92.81 564 GLY B N 1
ATOM 9298 C CA . GLY B 1 564 ? -0.196 -59.656 -14.883 1 92.81 564 GLY B CA 1
ATOM 9299 C C . GLY B 1 564 ? 1.032 -58.844 -15.242 1 92.81 564 GLY B C 1
ATOM 9300 O O . GLY B 1 564 ? 2.139 -59.406 -15.32 1 92.81 564 GLY B O 1
ATOM 9301 N N . ASP B 1 565 ? 0.87 -57.594 -15.531 1 95.75 565 ASP B N 1
ATOM 9302 C CA . ASP B 1 565 ? 2.012 -56.75 -15.805 1 95.75 565 ASP B CA 1
ATOM 9303 C C . ASP B 1 565 ? 2.852 -56.5 -14.547 1 95.75 565 ASP B C 1
ATOM 9305 O O . ASP B 1 565 ? 2.428 -55.812 -13.625 1 95.75 565 ASP B O 1
ATOM 9309 N N . PRO B 1 566 ? 4.008 -57.031 -14.477 1 95.38 566 PRO B N 1
ATOM 9310 C CA . PRO B 1 566 ? 4.812 -56.938 -13.258 1 95.38 566 PRO B CA 1
ATOM 9311 C C . PRO B 1 566 ? 5.371 -55.531 -13.023 1 95.38 566 PRO B C 1
ATOM 9313 O O . PRO B 1 566 ? 5.895 -55.219 -11.945 1 95.38 566 PRO B O 1
ATOM 9316 N N . THR B 1 567 ? 5.25 -54.688 -14 1 96.5 567 THR B N 1
ATOM 9317 C CA . THR B 1 567 ? 5.82 -53.344 -13.891 1 96.5 567 THR B CA 1
ATOM 9318 C C . THR B 1 567 ? 4.762 -52.344 -13.438 1 96.5 567 THR B C 1
ATOM 9320 O O . THR B 1 567 ? 5.043 -51.125 -13.32 1 96.5 567 THR B O 1
ATOM 9323 N N . SER B 1 568 ? 3.576 -52.844 -13.219 1 97.94 568 SER B N 1
ATOM 9324 C CA . SER B 1 568 ? 2.49 -51.938 -12.875 1 97.94 568 SER B CA 1
ATOM 9325 C C . SER B 1 568 ? 2.256 -51.875 -11.375 1 97.94 568 SER B C 1
ATOM 9327 O O . SER B 1 568 ? 2.523 -52.844 -10.672 1 97.94 568 SER B O 1
ATOM 9329 N N . VAL B 1 569 ? 1.859 -50.75 -10.859 1 98.81 569 VAL B N 1
ATOM 9330 C CA . VAL B 1 569 ? 1.579 -50.531 -9.445 1 98.81 569 VAL B CA 1
ATOM 9331 C C . VAL B 1 569 ? 0.07 -50.531 -9.203 1 98.81 569 VAL B C 1
ATOM 9333 O O . VAL B 1 569 ? -0.403 -51.062 -8.203 1 98.81 569 VAL B O 1
ATOM 9336 N N . VAL B 1 570 ? -0.714 -49.906 -10.117 1 98.81 570 VAL B N 1
ATOM 9337 C CA . VAL B 1 570 ? -2.168 -49.906 -10 1 98.81 570 VAL B CA 1
ATOM 9338 C C . VAL B 1 570 ? -2.793 -50.656 -11.164 1 98.81 570 VAL B C 1
ATOM 9340 O O . VAL B 1 570 ? -2.166 -50.812 -12.211 1 98.81 570 VAL B O 1
ATOM 9343 N N . ASP B 1 571 ? -3.969 -51.125 -10.969 1 98.5 571 ASP B N 1
ATOM 9344 C CA . ASP B 1 571 ? -4.691 -51.781 -12.047 1 98.5 571 ASP B CA 1
ATOM 9345 C C . ASP B 1 571 ? -5.445 -50.781 -12.906 1 98.5 571 ASP B C 1
ATOM 9347 O O . ASP B 1 571 ? -5.266 -49.562 -12.758 1 98.5 571 ASP B O 1
ATOM 9351 N N . THR B 1 572 ? -6.277 -51.188 -13.836 1 98.06 572 THR B N 1
ATOM 9352 C CA . THR B 1 572 ? -6.914 -50.312 -14.812 1 98.06 572 THR B CA 1
ATOM 9353 C C . THR B 1 572 ? -8.047 -49.531 -14.18 1 98.06 572 THR B C 1
ATOM 9355 O O . THR B 1 572 ? -8.547 -48.562 -14.773 1 98.06 572 THR B O 1
ATOM 9358 N N . LYS B 1 573 ? -8.422 -49.875 -12.945 1 97.88 573 LYS B N 1
ATOM 9359 C CA . LYS B 1 573 ? -9.391 -49.094 -12.172 1 97.88 573 LYS B CA 1
ATOM 9360 C C . LYS B 1 573 ? -8.688 -48.25 -11.117 1 97.88 573 LYS B C 1
ATOM 9362 O O . LYS B 1 573 ? -9.328 -47.719 -10.203 1 97.88 573 LYS B O 1
ATOM 9367 N N . LEU B 1 574 ? -7.363 -48.219 -11.164 1 98.75 574 LEU B N 1
ATOM 9368 C CA . LEU B 1 574 ? -6.473 -47.312 -10.422 1 98.75 574 LEU B CA 1
ATOM 9369 C C . LEU B 1 574 ? -6.344 -47.781 -8.977 1 98.75 574 LEU B C 1
ATOM 9371 O O . LEU B 1 574 ? -5.961 -47 -8.102 1 98.75 574 LEU B O 1
ATOM 9375 N N . ARG B 1 575 ? -6.758 -49.031 -8.648 1 98.69 575 ARG B N 1
ATOM 9376 C CA . ARG B 1 575 ? -6.543 -49.625 -7.332 1 98.69 575 ARG B CA 1
ATOM 9377 C C . ARG B 1 575 ? -5.102 -50.094 -7.168 1 98.69 575 ARG B C 1
ATOM 9379 O O . ARG B 1 575 ? -4.539 -50.688 -8.078 1 98.69 575 ARG B O 1
ATOM 9386 N N . VAL B 1 576 ? -4.539 -49.75 -6.07 1 98.88 576 VAL B N 1
ATOM 9387 C CA . VAL B 1 576 ? -3.182 -50.219 -5.797 1 98.88 576 VAL B CA 1
ATOM 9388 C C . VAL B 1 576 ? -3.182 -51.719 -5.625 1 98.88 576 VAL B C 1
ATOM 9390 O O . VAL B 1 576 ? -3.969 -52.281 -4.848 1 98.88 576 VAL B O 1
ATOM 9393 N N . ARG B 1 577 ? -2.316 -52.438 -6.316 1 98.56 577 ARG B N 1
ATOM 9394 C CA . ARG B 1 577 ? -2.266 -53.906 -6.289 1 98.56 577 ARG B CA 1
ATOM 9395 C C . ARG B 1 577 ? -1.865 -54.406 -4.91 1 98.56 577 ARG B C 1
ATOM 9397 O O . ARG B 1 577 ? -1.011 -53.812 -4.25 1 98.56 577 ARG B O 1
ATOM 9404 N N . ASN B 1 578 ? -2.555 -55.438 -4.445 1 97.38 578 ASN B N 1
ATOM 9405 C CA . ASN B 1 578 ? -2.262 -56.156 -3.205 1 97.38 578 ASN B CA 1
ATOM 9406 C C . ASN B 1 578 ? -2.607 -55.312 -1.98 1 97.38 578 ASN B C 1
ATOM 9408 O O . ASN B 1 578 ? -2.137 -55.594 -0.876 1 97.38 578 ASN B O 1
ATOM 9412 N N . VAL B 1 579 ? -3.287 -54.219 -2.152 1 98.5 579 VAL B N 1
ATOM 9413 C CA . VAL B 1 579 ? -3.758 -53.344 -1.071 1 98.5 579 VAL B CA 1
ATOM 9414 C C . VAL B 1 579 ? -5.25 -53.094 -1.236 1 98.5 579 VAL B C 1
ATOM 9416 O O . VAL B 1 579 ? -5.73 -52.875 -2.352 1 98.5 579 VAL B O 1
ATOM 9419 N N . THR B 1 580 ? -5.984 -53.219 -0.178 1 98.31 580 THR B N 1
ATOM 9420 C CA . THR B 1 580 ? -7.422 -52.969 -0.224 1 98.31 580 THR B CA 1
ATOM 9421 C C . THR B 1 580 ? -7.746 -51.562 0.292 1 98.31 580 THR B C 1
ATOM 9423 O O . THR B 1 580 ? -7.25 -51.156 1.342 1 98.31 580 THR B O 1
ATOM 9426 N N . GLY B 1 581 ? -8.539 -50.781 -0.474 1 98.5 581 GLY B N 1
ATOM 9427 C CA . GLY B 1 581 ? -9.023 -49.5 -0.007 1 98.5 581 GLY B CA 1
ATOM 9428 C C . GLY B 1 581 ? -8.125 -48.344 -0.406 1 98.5 581 GLY B C 1
ATOM 9429 O O . GLY B 1 581 ? -8.125 -47.281 0.246 1 98.5 581 GLY B O 1
ATOM 9430 N N . LEU B 1 582 ? -7.312 -48.562 -1.481 1 98.88 582 LEU B N 1
ATOM 9431 C CA . LEU B 1 582 ? -6.355 -47.531 -1.88 1 98.88 582 LEU B CA 1
ATOM 9432 C C . LEU B 1 582 ? -6.328 -47.375 -3.396 1 98.88 582 LEU B C 1
ATOM 9434 O O . LEU B 1 582 ? -6.195 -48.344 -4.125 1 98.88 582 LEU B O 1
ATOM 9438 N N . ARG B 1 583 ? -6.535 -46.156 -3.861 1 98.94 583 ARG B N 1
ATOM 9439 C CA . ARG B 1 583 ? -6.363 -45.812 -5.27 1 98.94 583 ARG B CA 1
ATOM 9440 C C . ARG B 1 583 ? -5.375 -44.656 -5.445 1 98.94 583 ARG B C 1
ATOM 9442 O O . ARG B 1 583 ? -5.105 -43.938 -4.496 1 98.94 583 ARG B O 1
ATOM 9449 N N . VAL B 1 584 ? -4.746 -44.562 -6.59 1 98.94 584 VAL B N 1
ATOM 9450 C CA . VAL B 1 584 ? -3.926 -43.438 -6.988 1 98.94 584 VAL B CA 1
ATOM 9451 C C . VAL B 1 584 ? -4.508 -42.812 -8.25 1 98.94 584 VAL B C 1
ATOM 9453 O O . VAL B 1 584 ? -4.789 -43.5 -9.227 1 98.94 584 VAL B O 1
ATOM 9456 N N . MET B 1 585 ? -4.746 -41.5 -8.203 1 98.88 585 MET B N 1
ATOM 9457 C CA . MET B 1 585 ? -5.336 -40.75 -9.32 1 98.88 585 MET B CA 1
ATOM 9458 C C . MET B 1 585 ? -4.582 -39.469 -9.578 1 98.88 585 MET B C 1
ATOM 9460 O O . MET B 1 585 ? -4.961 -38.406 -9.078 1 98.88 585 MET B O 1
ATOM 9464 N N . ASP B 1 586 ? -3.615 -39.438 -10.359 1 98.81 586 ASP B N 1
ATOM 9465 C CA . ASP B 1 586 ? -2.846 -38.281 -10.82 1 98.81 586 ASP B CA 1
ATOM 9466 C C . ASP B 1 586 ? -1.91 -38.656 -11.961 1 98.81 586 ASP B C 1
ATOM 9468 O O . ASP B 1 586 ? -2.068 -39.75 -12.562 1 98.81 586 ASP B O 1
ATOM 9472 N N . ALA B 1 587 ? -1.004 -37.812 -12.305 1 98.81 587 ALA B N 1
ATOM 9473 C CA . ALA B 1 587 ? -0.16 -38.031 -13.477 1 98.81 587 ALA B CA 1
ATOM 9474 C C . ALA B 1 587 ? 0.746 -39.25 -13.281 1 98.81 587 ALA B C 1
ATOM 9476 O O . ALA B 1 587 ? 1.259 -39.812 -14.258 1 98.81 587 ALA B O 1
ATOM 9477 N N . SER B 1 588 ? 0.943 -39.688 -12.047 1 98.88 588 SER B N 1
ATOM 9478 C CA . SER B 1 588 ? 1.861 -40.781 -11.758 1 98.88 588 SER B CA 1
ATOM 9479 C C . SER B 1 588 ? 1.337 -42.125 -12.312 1 98.88 588 SER B C 1
ATOM 9481 O O . SER B 1 588 ? 2.107 -43.062 -12.539 1 98.88 588 SER B O 1
ATOM 9483 N N . ILE B 1 589 ? 0.093 -42.25 -12.609 1 98.88 589 ILE B N 1
ATOM 9484 C CA . ILE B 1 589 ? -0.474 -43.531 -13.008 1 98.88 589 ILE B CA 1
ATOM 9485 C C . ILE B 1 589 ? -0.27 -43.75 -14.5 1 98.88 589 ILE B C 1
ATOM 9487 O O . ILE B 1 589 ? -0.466 -44.844 -15.008 1 98.88 589 ILE B O 1
ATOM 9491 N N . MET B 1 590 ? 0.122 -42.688 -15.242 1 98.69 590 MET B N 1
ATOM 9492 C CA . MET B 1 590 ? 0.276 -42.844 -16.688 1 98.69 590 MET B CA 1
ATOM 9493 C C . MET B 1 590 ? 1.268 -43.969 -17.016 1 98.69 590 MET B C 1
ATOM 9495 O O . MET B 1 590 ? 2.377 -44 -16.484 1 98.69 590 MET B O 1
ATOM 9499 N N . PRO B 1 591 ? 0.855 -44.844 -17.906 1 97.88 591 PRO B N 1
ATOM 9500 C CA . PRO B 1 591 ? 1.839 -45.875 -18.312 1 97.88 591 PRO B CA 1
ATOM 9501 C C . PRO B 1 591 ? 3.047 -45.25 -19.031 1 97.88 591 PRO B C 1
ATOM 9503 O O . PRO B 1 591 ? 4.176 -45.719 -18.828 1 97.88 591 PRO B O 1
ATOM 9506 N N . SER B 1 592 ? 2.758 -44.375 -19.828 1 97.44 592 SER B N 1
ATOM 9507 C CA . SER B 1 592 ? 3.742 -43.531 -20.516 1 97.44 592 SER B CA 1
ATOM 9508 C C . SER B 1 592 ? 3.275 -42.094 -20.625 1 97.44 592 SER B C 1
ATOM 9510 O O . SER B 1 592 ? 2.074 -41.812 -20.672 1 97.44 592 SER B O 1
ATOM 9512 N N . VAL B 1 593 ? 4.242 -41.219 -20.609 1 97.81 593 VAL B N 1
ATOM 9513 C CA . VAL B 1 593 ? 3.908 -39.812 -20.656 1 97.81 593 VAL B CA 1
ATOM 9514 C C . VAL B 1 593 ? 3.209 -39.469 -21.984 1 97.81 593 VAL B C 1
ATOM 9516 O O . VAL B 1 593 ? 3.49 -40.094 -23.016 1 97.81 593 VAL B O 1
ATOM 9519 N N . ILE B 1 594 ? 2.303 -38.594 -21.969 1 98.12 594 ILE B N 1
ATOM 9520 C CA . ILE B 1 594 ? 1.533 -38.25 -23.156 1 98.12 594 ILE B CA 1
ATOM 9521 C C . ILE B 1 594 ? 2.295 -37.219 -23.969 1 98.12 594 ILE B C 1
ATOM 9523 O O . ILE B 1 594 ? 3.246 -36.594 -23.469 1 98.12 594 ILE B O 1
ATOM 9527 N N . ARG B 1 595 ? 1.867 -37.062 -25.25 1 98.25 595 ARG B N 1
ATOM 9528 C CA . ARG B 1 595 ? 2.477 -36.125 -26.172 1 98.25 595 ARG B CA 1
ATOM 9529 C C . ARG B 1 595 ? 1.875 -34.719 -26 1 98.25 595 ARG B C 1
ATOM 9531 O O . ARG B 1 595 ? 1.185 -34.219 -26.891 1 98.25 595 ARG B O 1
ATOM 9538 N N . GLY B 1 596 ? 2.279 -34 -24.922 1 97.56 596 GLY B N 1
ATOM 9539 C CA . GLY B 1 596 ? 1.799 -32.656 -24.641 1 97.56 596 GLY B CA 1
ATOM 9540 C C . GLY B 1 596 ? 1.808 -32.344 -23.156 1 97.56 596 GLY B C 1
ATOM 9541 O O . GLY B 1 596 ? 2.34 -33.094 -22.344 1 97.56 596 GLY B O 1
ATOM 9542 N N . ASN B 1 597 ? 1.283 -31.188 -22.781 1 97.56 597 ASN B N 1
ATOM 9543 C CA . ASN B 1 597 ? 1.184 -30.766 -21.391 1 97.56 597 ASN B CA 1
ATOM 9544 C C . ASN B 1 597 ?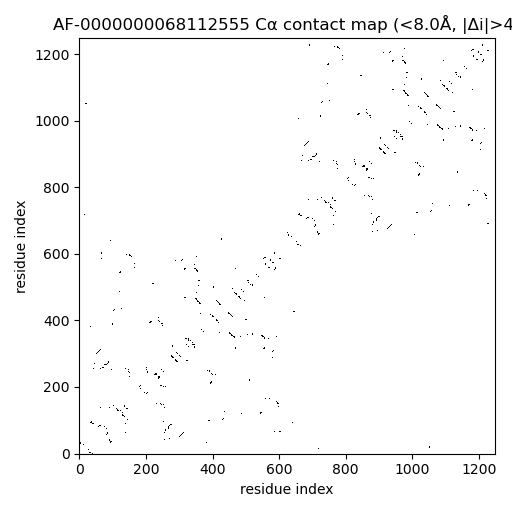 0.295 -31.719 -20.578 1 97.56 597 ASN B C 1
ATOM 9546 O O . ASN B 1 597 ? -0.67 -32.281 -21.109 1 97.56 597 ASN B O 1
ATOM 9550 N N . THR B 1 598 ? 0.535 -31.812 -19.312 1 98.19 598 THR B N 1
ATOM 9551 C CA . THR B 1 598 ? -0.036 -32.938 -18.562 1 98.19 598 THR B CA 1
ATOM 9552 C C . THR B 1 598 ? -1.191 -32.469 -17.688 1 98.19 598 THR B C 1
ATOM 9554 O O . THR B 1 598 ? -1.88 -33.281 -17.078 1 98.19 598 THR B O 1
ATOM 9557 N N . ASN B 1 599 ? -1.447 -31.156 -17.609 1 98.5 599 ASN B N 1
ATOM 9558 C CA . ASN B 1 599 ? -2.479 -30.656 -16.719 1 98.5 599 ASN B CA 1
ATOM 9559 C C . ASN B 1 599 ? -3.857 -31.203 -17.094 1 98.5 599 ASN B C 1
ATOM 9561 O O . ASN B 1 599 ? -4.562 -31.75 -16.234 1 98.5 599 ASN B O 1
ATOM 9565 N N . ALA B 1 600 ? -4.273 -31.047 -18.328 1 98.69 600 ALA B N 1
ATOM 9566 C CA . ALA B 1 600 ? -5.586 -31.5 -18.781 1 98.69 600 ALA B CA 1
ATOM 9567 C C . ALA B 1 600 ? -5.738 -33 -18.609 1 98.69 600 ALA B C 1
ATOM 9569 O O . ALA B 1 600 ? -6.742 -33.469 -18.062 1 98.69 600 ALA B O 1
ATOM 9570 N N . PRO B 1 601 ? -4.766 -33.781 -19.031 1 98.81 601 PRO B N 1
ATOM 9571 C CA . PRO B 1 601 ? -4.867 -35.219 -18.797 1 98.81 601 PRO B CA 1
ATOM 9572 C C . PRO B 1 601 ? -4.98 -35.594 -17.328 1 98.81 601 PRO B C 1
ATOM 9574 O O . PRO B 1 601 ? -5.672 -36.562 -16.969 1 98.81 601 PRO B O 1
ATOM 9577 N N . SER B 1 602 ? -4.277 -34.906 -16.469 1 98.88 602 SER B N 1
ATOM 9578 C CA . SER B 1 602 ? -4.371 -35.188 -15.039 1 98.88 602 SER B CA 1
ATOM 9579 C C . SER B 1 602 ? -5.785 -34.938 -14.523 1 98.88 602 SER B C 1
ATOM 9581 O O . SER B 1 602 ? -6.293 -35.688 -13.695 1 98.88 602 SER B O 1
ATOM 9583 N N . ILE B 1 603 ? -6.367 -33.812 -14.969 1 98.94 603 ILE B N 1
ATOM 9584 C CA . ILE B 1 603 ? -7.746 -33.531 -14.602 1 98.94 603 ILE B CA 1
ATOM 9585 C C . ILE B 1 603 ? -8.664 -34.625 -15.109 1 98.94 603 ILE B C 1
ATOM 9587 O O . ILE B 1 603 ? -9.547 -35.094 -14.383 1 98.94 603 ILE B O 1
ATOM 9591 N N . MET B 1 604 ? -8.453 -35.062 -16.344 1 98.88 604 MET B N 1
ATOM 9592 C CA . MET B 1 604 ? -9.219 -36.156 -16.938 1 98.88 604 MET B CA 1
ATOM 9593 C C . MET B 1 604 ? -9.102 -37.406 -16.094 1 98.88 604 MET B C 1
ATOM 9595 O O . MET B 1 604 ? -10.094 -38.094 -15.844 1 98.88 604 MET B O 1
ATOM 9599 N N . ILE B 1 605 ? -7.934 -37.719 -15.602 1 98.94 605 ILE B N 1
ATOM 9600 C CA . ILE B 1 605 ? -7.703 -38.875 -14.742 1 98.94 605 ILE B CA 1
ATOM 9601 C C . ILE B 1 605 ? -8.539 -38.75 -13.469 1 98.94 605 ILE B C 1
ATOM 9603 O O . ILE B 1 605 ? -9.141 -39.719 -13.016 1 98.94 605 ILE B O 1
ATOM 9607 N N . GLY B 1 606 ? -8.539 -37.531 -12.906 1 98.94 606 GLY B N 1
ATOM 9608 C CA . GLY B 1 606 ? -9.375 -37.312 -11.742 1 98.94 606 GLY B CA 1
ATOM 9609 C C . GLY B 1 606 ? -10.852 -37.531 -12.008 1 98.94 606 GLY B C 1
ATOM 9610 O O . GLY B 1 606 ? -11.539 -38.156 -11.211 1 98.94 606 GLY B O 1
ATOM 9611 N N . GLU B 1 607 ? -11.352 -37 -13.125 1 98.81 607 GLU B N 1
ATOM 9612 C CA . GLU B 1 607 ? -12.742 -37.188 -13.523 1 98.81 607 GLU B CA 1
ATOM 9613 C C . GLU B 1 607 ? -13.102 -38.656 -13.703 1 98.81 607 GLU B C 1
ATOM 9615 O O . GLU B 1 607 ? -14.109 -39.125 -13.18 1 98.81 607 GLU B O 1
ATOM 9620 N N . LYS B 1 608 ? -12.32 -39.344 -14.406 1 98.81 608 LYS B N 1
ATOM 9621 C CA . LYS B 1 608 ? -12.57 -40.75 -14.688 1 98.81 608 LYS B CA 1
ATOM 9622 C C . LYS B 1 608 ? -12.469 -41.594 -13.422 1 98.81 608 LYS B C 1
ATOM 9624 O O . LYS B 1 608 ? -13.297 -42.469 -13.188 1 98.81 608 LYS B O 1
ATOM 9629 N N . GLY B 1 609 ? -11.43 -41.312 -12.672 1 98.75 609 GLY B N 1
ATOM 9630 C CA . GLY B 1 609 ? -11.273 -42 -11.406 1 98.75 609 GLY B CA 1
ATOM 9631 C C . GLY B 1 609 ? -12.461 -41.844 -10.484 1 98.75 609 GLY B C 1
ATOM 9632 O O . GLY B 1 609 ? -12.922 -42.812 -9.867 1 98.75 609 GLY B O 1
ATOM 9633 N N . ALA B 1 610 ? -12.938 -40.625 -10.344 1 98.75 610 ALA B N 1
ATOM 9634 C CA . ALA B 1 610 ? -14.109 -40.375 -9.508 1 98.75 610 ALA B CA 1
ATOM 9635 C C . ALA B 1 610 ? -15.32 -41.156 -10 1 98.75 610 ALA B C 1
ATOM 9637 O O . ALA B 1 610 ? -16.094 -41.688 -9.203 1 98.75 610 ALA B O 1
ATOM 9638 N N . ASP B 1 611 ? -15.445 -41.188 -11.297 1 98.25 611 ASP B N 1
ATOM 9639 C CA . ASP B 1 611 ? -16.547 -41.938 -11.883 1 98.25 611 ASP B CA 1
ATOM 9640 C C . ASP B 1 611 ? -16.422 -43.438 -11.547 1 98.25 611 ASP B C 1
ATOM 9642 O O . ASP B 1 611 ? -17.406 -44.094 -11.242 1 98.25 611 ASP B O 1
ATOM 9646 N N . MET B 1 612 ? -15.258 -44 -11.594 1 97.88 612 MET B N 1
ATOM 9647 C CA . MET B 1 612 ? -15 -45.406 -11.234 1 97.88 612 MET B CA 1
ATOM 9648 C C . MET B 1 612 ? -15.406 -45.656 -9.789 1 97.88 612 MET B C 1
ATOM 9650 O O . MET B 1 612 ? -16.016 -46.688 -9.492 1 97.88 612 MET B O 1
ATOM 9654 N N . ILE B 1 613 ? -15.047 -44.75 -8.945 1 98.31 613 ILE B N 1
ATOM 9655 C CA . ILE B 1 613 ? -15.352 -44.906 -7.531 1 98.31 613 ILE B CA 1
ATOM 9656 C C . ILE B 1 613 ? -16.875 -44.875 -7.328 1 98.31 613 ILE B C 1
ATOM 9658 O O . ILE B 1 613 ? -17.422 -45.719 -6.609 1 98.31 613 ILE B O 1
ATOM 9662 N N . LYS B 1 614 ? -17.531 -43.938 -7.949 1 97.81 614 LYS B N 1
ATOM 9663 C CA . LYS B 1 614 ? -18.984 -43.844 -7.824 1 97.81 614 LYS B CA 1
ATOM 9664 C C . LYS B 1 614 ? -19.672 -45.094 -8.328 1 97.81 614 LYS B C 1
ATOM 9666 O O . LYS B 1 614 ? -20.578 -45.625 -7.684 1 97.81 614 LYS B O 1
ATOM 9671 N N . LYS B 1 615 ? -19.234 -45.594 -9.469 1 95.94 615 LYS B N 1
ATOM 9672 C CA . LYS B 1 615 ? -19.812 -46.844 -10.023 1 95.94 615 LYS B CA 1
ATOM 9673 C C . LYS B 1 615 ? -19.594 -48 -9.078 1 95.94 615 LYS B C 1
ATOM 9675 O O . LYS B 1 615 ? -20.484 -48.844 -8.922 1 95.94 615 LYS B O 1
ATOM 9680 N N . HIS B 1 616 ? -18.484 -48.031 -8.438 1 96 616 HIS B N 1
ATOM 9681 C CA . HIS B 1 616 ? -18.141 -49.125 -7.539 1 96 616 HIS B CA 1
ATOM 9682 C C . HIS B 1 616 ? -18.984 -49.094 -6.273 1 96 616 HIS B C 1
ATOM 9684 O O . HIS B 1 616 ? -19.531 -50.125 -5.848 1 96 616 HIS B O 1
ATOM 9690 N N . TRP B 1 617 ? -19.172 -48 -5.625 1 95.88 617 TRP B N 1
ATOM 9691 C CA . TRP B 1 617 ? -19.734 -47.906 -4.285 1 95.88 617 TRP B CA 1
ATOM 9692 C C . TRP B 1 617 ? -21.234 -47.656 -4.359 1 95.88 617 TRP B C 1
ATOM 9694 O O . TRP B 1 617 ? -21.969 -47.906 -3.398 1 95.88 617 TRP B O 1
ATOM 9704 N N . LEU B 1 618 ? -21.734 -47.031 -5.453 1 91.38 618 LEU B N 1
ATOM 9705 C CA . LEU B 1 618 ? -23.172 -46.812 -5.57 1 91.38 618 LEU B CA 1
ATOM 9706 C C . LEU B 1 618 ? -23.875 -48 -6.215 1 91.38 618 LEU B C 1
ATOM 9708 O O . LEU B 1 618 ? -25.062 -48.219 -5.969 1 91.38 618 LEU B O 1
ATOM 9712 N N . HIS B 1 619 ? -23.516 -48.719 -7.293 1 76.75 619 HIS B N 1
ATOM 9713 C CA . HIS B 1 619 ? -24.156 -49.875 -7.898 1 76.75 619 HIS B CA 1
ATOM 9714 C C . HIS B 1 619 ? -23.953 -51.125 -7.043 1 76.75 619 HIS B C 1
ATOM 9716 O O . HIS B 1 619 ? -24.781 -52.031 -7.066 1 76.75 619 HIS B O 1
ATOM 9722 N N . THR B 1 620 ? -22.938 -51.438 -6.48 1 56.09 620 THR B N 1
ATOM 9723 C CA . THR B 1 620 ? -22.828 -52.656 -5.699 1 56.09 620 THR B CA 1
ATOM 9724 C C . THR B 1 620 ? -23.875 -52.688 -4.578 1 56.09 620 THR B C 1
ATOM 9726 O O . THR B 1 620 ? -24.203 -53.75 -4.051 1 56.09 620 THR B O 1
ATOM 9729 N N . HIS B 1 621 ? -24.469 -51.656 -3.988 1 45 621 HIS B N 1
ATOM 9730 C CA . HIS B 1 621 ? -25.406 -51.812 -2.875 1 45 621 HIS B CA 1
ATOM 9731 C C . HIS B 1 621 ? -26.844 -51.906 -3.369 1 45 621 HIS B C 1
ATOM 9733 O O . HIS B 1 621 ? -27.781 -51.812 -2.574 1 45 621 HIS B O 1
ATOM 9739 N N . THR B 1 622 ? -27.219 -51.938 -4.578 1 38.34 622 THR B N 1
ATOM 9740 C CA . THR B 1 622 ? -28.625 -52.156 -4.898 1 38.34 622 THR B CA 1
ATOM 9741 C C . THR B 1 622 ? -28.953 -53.656 -4.832 1 38.34 622 THR B C 1
ATOM 9743 O O . THR B 1 622 ? -30.078 -54.062 -5.078 1 38.34 622 THR B O 1
ATOM 9746 N N . GLU B 1 623 ? -28.141 -54.688 -4.742 1 31.06 623 GLU B N 1
ATOM 9747 C CA . GLU B 1 623 ? -28.656 -56.031 -4.582 1 31.06 623 GLU B CA 1
ATOM 9748 C C . GLU B 1 623 ? -29.234 -56.25 -3.188 1 31.06 623 GLU B C 1
ATOM 9750 O O . GLU B 1 623 ? -29.5 -57.375 -2.783 1 31.06 623 GLU B O 1
ATOM 9755 N N . LEU B 1 624 ? -29.812 -55.25 -2.404 1 21.47 624 LEU B N 1
ATOM 9756 C CA . LEU B 1 624 ? -30.875 -55.688 -1.505 1 21.47 624 LEU B CA 1
ATOM 9757 C C . LEU B 1 624 ? -32.219 -55.688 -2.217 1 21.47 624 LEU B C 1
ATOM 9759 O O . LEU B 1 624 ? -32.562 -54.719 -2.904 1 21.47 624 LEU B O 1
#

Sequence (1248 aa):
MFWACDPALTTTIVNSYQVAGPVFQQALTTFLAAQCAIAGDHLWPADATDKVLEDPNYDFIVVGAGSAGSAVANRLSEISDWKVLLVEAGGNPTLATEIPQPYYSNMGTSEDWAYHTEPQEGACRAYKNKGCAWPRGKVLGGSSSINLMFYVRGNKADYDEWAADGNEGWSFEDVLPYFKKSESFMGKFDAEATKYHSKGGYLSVASDDNMHEIEDLIIKAAVELGLKNLTDCNGDSQIGVMKSFTTTKGGTRFSTARAFLSPIKDRKNLHVIKNAIATKIVFKPGTNIVSGVLLNKGGRDIAVNVRKEVVVSAGAINSPQLLLLSGIGPRKHLEDLNIEVKADLPVGENLQDHLFVPVFYTKPGDKKATTLPNIISTFIEYFLHNTGDLIDTSPHRVIAFENTTDPNSPASDMQYHYLIFPPSSYNLLDMFRKHGLSEEVHDKFRKMNENKYTMLVYNTLLKPKSAGRLLLKTKNPFDKPLLYADYYKDIEDLYTVIRAFKQHSLRLGETKAFKESGFKLEWIELDACKSFDKNSDEFLECIAREITFSLYHPTSTVKMGADGDPTSVVDTKLRVRNVTGLRVMDASIMPSVIRGNTNAPSIMIGEKGADMIKKHWLHTHTELMFWACDPALTTTIVNSYQVAGPVFQQALTTFLAAQCAIAGDHLWPADATDKVLEDPNYDFIVVGAGSAGSAVANRLSEISDWKVLLVEAGGNPTLATEIPQPYYSNMGTSEDWAYHTEPQEGACRAYKNKGCAWPRGKVLGGSSSINLMFYVRGNKADYDEWAADGNEGWSFEDVLPYFKKSESFMGKFDAEATKYHSKGGYLSVASDDNMHEIEDLIIKAAVELGLKNLTDCNGDSQIGVMKSFTTTKGGTRFSTARAFLSPIKDRKNLHVIKNAIATKIVFKPGTNIVSGVLLNKGGRDIAVNVRKEVVVSAGAINSPQLLLLSGIGPRKHLEDLNIEVKADLPVGENLQDHLFVPVFYTKPGDKKATTLPNIISTFIEYFLHNTGDLIDTSPHRVIAFENTTDPNSPASDMQYHYLIFPPSSYNLLDMFRKHGLSEEVHDKFRKMNENKYTMLVYNTLLKPKSAGRLLLKTKNPFDKPLLYADYYKDIEDLYTVIRAFKQHSLRLGETKAFKESGFKLEWIELDACKSFDKNSDEFLECIAREITFSLYHPTSTVKMGADGDPTSVVDTKLRVRNVTGLRVMDASIMPSVIRGNTNAPSIMIGEKGADMIKKHWLHTHTEL

Solvent-accessible surface area (backbone atoms only — not comparable to full-atom values): 60543 Å² total; per-residue (Å²): 125,46,66,53,59,35,64,72,57,44,50,54,55,42,58,59,38,50,50,59,6,63,54,48,33,51,50,50,49,48,38,36,48,37,51,22,72,69,32,25,60,87,58,43,52,60,72,28,58,69,58,40,71,73,52,37,68,26,36,31,36,33,39,22,30,15,38,8,20,20,38,25,53,41,56,51,37,68,41,74,88,37,37,31,37,38,34,20,57,16,48,76,58,39,56,40,41,30,37,33,43,45,30,70,55,40,54,76,38,84,46,22,68,52,40,53,33,51,65,50,92,58,28,13,55,44,21,66,72,22,23,34,44,38,62,38,35,24,23,47,2,10,42,50,32,48,45,86,40,67,60,35,64,28,41,64,61,45,25,39,48,44,24,71,64,47,20,65,75,39,24,39,82,57,42,47,63,33,48,28,53,42,25,18,50,60,52,83,75,48,78,65,38,57,74,55,46,33,70,81,23,55,32,42,35,31,54,75,85,77,76,46,71,67,37,51,43,50,49,52,23,44,39,73,73,66,38,47,80,46,90,47,55,64,51,94,50,47,64,15,29,33,72,56,36,28,26,34,54,96,38,24,44,38,19,30,30,58,28,36,34,29,82,48,35,81,41,82,37,50,39,36,35,52,46,24,41,72,49,30,56,37,53,41,87,98,50,47,37,48,36,29,37,33,30,38,42,89,88,43,78,46,72,33,38,35,72,53,32,40,35,38,13,43,33,37,60,49,32,36,49,33,36,44,65,41,12,36,18,40,54,69,65,33,50,75,62,72,38,68,74,62,30,78,29,47,44,14,35,54,22,28,56,30,39,26,31,70,45,40,30,34,30,83,43,69,52,61,75,45,32,66,74,43,47,52,49,50,52,47,37,30,48,70,64,68,36,69,70,44,34,35,54,71,61,45,41,38,40,33,29,39,25,84,88,41,83,81,49,80,59,50,42,34,39,36,41,42,42,74,40,55,11,37,37,61,37,44,50,50,66,52,59,64,45,38,41,21,70,66,59,42,51,48,48,50,63,61,23,45,51,10,29,35,34,37,39,30,49,25,42,28,64,58,78,32,52,19,34,46,42,74,68,60,85,51,74,85,56,70,57,43,31,39,56,44,56,53,67,38,59,66,44,48,51,51,53,51,47,42,38,65,71,41,67,64,43,39,50,71,27,69,49,26,52,73,69,52,40,36,77,49,79,78,86,43,79,91,36,60,87,41,56,83,84,33,71,68,22,46,50,40,49,47,23,31,52,32,37,53,68,59,43,58,17,12,10,38,14,34,22,26,91,86,44,79,70,28,32,16,34,68,84,27,35,34,61,79,39,46,40,37,32,53,32,29,40,11,31,32,71,60,68,46,46,52,55,54,58,47,43,15,30,25,39,7,43,48,48,35,50,52,50,48,54,54,68,61,57,67,67,58,85,114,126,47,66,54,58,36,64,71,56,44,49,53,56,40,58,59,38,51,50,59,6,62,55,48,34,53,50,50,50,46,39,36,47,39,52,22,73,68,32,26,59,87,59,43,53,59,71,28,57,68,57,40,72,75,50,38,71,26,35,30,37,34,39,22,31,15,39,9,20,19,38,26,52,42,56,53,37,68,40,74,88,37,36,32,36,37,34,20,57,16,48,76,56,39,55,41,42,30,37,32,43,45,29,71,56,39,53,75,38,83,47,20,67,52,40,50,33,50,65,50,93,58,27,13,56,45,20,67,71,22,22,32,42,39,62,39,35,25,23,46,2,10,43,50,29,46,46,85,39,68,60,34,65,26,40,63,60,45,25,39,47,44,26,71,65,49,22,64,74,40,24,38,84,57,43,48,61,33,49,28,54,41,25,18,51,58,52,82,77,50,78,64,40,56,73,55,47,34,70,81,24,55,32,40,34,31,53,75,86,77,74,47,71,65,36,51,44,52,50,52,22,45,38,73,72,67,38,45,80,47,91,47,55,64,52,95,51,46,64,14,29,32,73,57,36,27,27,32,55,95,40,24,44,37,21,30,29,58,30,36,34,29,82,47,34,80,43,83,38,49,40,36,33,52,45,24,40,72,48,29,57,38,53,40,87,98,50,49,36,49,36,29,36,34,31,38,40,91,88,44,77,46,73,33,38,34,72,55,33,40,34,37,12,43,34,37,60,48,34,35,50,33,37,43,65,41,13,35,18,40,53,68,64,33,51,75,60,73,39,68,74,62,28,78,31,46,43,12,35,55,21,29,55,31,39,27,29,71,46,40,28,34,30,83,43,69,52,61,75,46,33,68,72,43,47,50,50,50,51,47,38,30,48,70,65,68,37,67,71,44,35,35,53,72,60,46,40,35,38,33,29,38,24,85,88,40,82,81,50,79,59,50,41,34,38,35,42,42,41,75,38,56,12,38,39,60,38,44,50,51,65,52,58,65,45,38,40,21,68,65,58,43,52,47,49,49,63,61,23,46,51,11,29,35,33,38,38,29,48,27,42,29,64,59,78,33,52,19,36,46,43,76,69,59,83,52,73,85,55,71,57,44,31,38,56,46,58,51,67,37,59,65,46,48,51,52,52,52,48,42,38,64,72,41,68,65,43,39,50,73,26,68,49,26,52,73,70,52,41,35,79,47,79,78,84,44,80,91,39,61,89,40,57,83,83,32,73,67,22,45,50,41,47,46,22,31,51,32,36,53,67,61,41,58,18,11,8,38,14,34,22,26,90,86,44,81,73,28,31,16,34,68,85,26,36,33,61,78,41,46,39,39,30,50,33,28,40,11,30,32,71,60,69,46,43,51,55,55,58,46,44,14,29,24,40,7,43,48,49,35,50,52,49,49,53,55,68,60,59,66,68,60,85,114

Nearest PDB structures (foldseek):
  8rpf-assembly1_A  TM=9.042E-01  e=2.570E-57  Sphingobacterium daejeonense
  8rpg-assembly1_A  TM=9.107E-01  e=2.696E-55  Streptomyces hiroshimensis
  6zh7-assembly1_A  TM=8.644E-01  e=1.931E-54  Chlorella variabilis
  3ljp-assembly2_B  TM=9.241E-01  e=1.434E-49  Arthrobacter globiformis
  6ys1-assembly1_AAA  TM=8.494E-01  e=3.188E-53  Chlorella variabilis

Foldseek 3Di:
DPQLPDPVNLVVVLVVVCVVDDVVSVLSNLLSVLQCVQFNPLLFFDACVVVCQVPLEFAEEEEAQALQSLLQLLLLVVPVPGQYEYEAQAETQHPCLWFQANLLPCFPHRQWPFDWAQADDQFQCQFPRNTWTQTWGRHRHINLSRANFFDDQFFQVQQCVQVVQPLPQRHSVSLQVLLQQAEAEPDDDDPQCVVRHHHDHLFYWDDDPDADPVLVLQLVLQVLLPFDEDPACRTDFNAGKYQTIGRADLLIHNGSRNRRGSVCSPSPSYHYHYSKHFQEFDADPPAQETFFTWIAHPNDIDTHGHDFFYEYARAQFLSLLHCLLHQAAAPVQNVVQPHHHRHHAHFFWQKAFKKKFKWKWKFFAAPVCLDPVNVVVQSSCCSNPVDHDRSHNPPFRMKHFADLPDRPDRHTQKMKTKDKAAAQNVSVNQSCVSRRGDPLQSVLVNVRRNGIIMMIIIIIGQFDPDGDGWHAPHSDSSDGIHHHGCPCVPVVSLVRSLSCCVSGVVCSCVGPSNVVVRIDGDDRCDPQLVPDDPSDPSSSSSSCRNRMHTSSQIEQSQEERDPPPRNHQAYSLQHGPSHGRYGYQARHHRNGGGRDHCSSVSNSSSSVNSVSVCCVPVVVPPPD/DPQLPPPVNLVVVLVVVCVVPDVVSVLSNLLSVLQCVQFNPLLFFDACVVVCQVPQEFAEEEEAQALQSLLQLLLLVVPVVGQYEYEAQAETAHPCLWFQANLLPCFPHRQWPFDWAQADDQFQCQFPRNTWTQTWGRHRHINLSRANFFDDQFFQVQQCVQVVQPLPQRHPVSLQVLLQQAEAEPDDDDPQCVVRHHHDHLFYWDDDPDADPVLVLQLVLQVLLPFDEDPDCRTDFNAGKYQTIGRADLLIHNGSRNRRGSVCSPSPSYHYHYSKHFQEFDADPPALETFFTWIAHPNDIDTHGHDFFYEYARAQFLSLLRCLLHQAAAPVQNVVQPHHHRHHAHFFWQKAFKKKFKWKWKFFAAPVCLDPVNVVVQSSCCSNPVDHDRSHNPPFRMKHFADLPDRPDRHTQKMKTKDKAAAQNVSVPQSCVSRRGDPLLSVLVNVRRNGIIMMIIMIIGQFDPDGDGWHAPHSDSPDGIHHHGCPCVPVVSLVSSLSCCVSGVVCSCVGPSNVVVRIDGDDRCDPQLNPDDPSDSSSSSSSCRNRMHTSSQIEQSQEERDPPPRNHQAYSLQHGPSHHRYGYQARHHRNGGGRDHCSSVSNSSSSSNSVSVCCVPVVVPPPD

Secondary structure (DSSP, 8-state):
--GGG-HHHHHHHHHHTGGG-HHHHHHHHHHHHHHHHHH-GGGSPPB-HHHHHH--EEEEEEE--SHHHHHHHHHHTTSTT--EEEE-SSB---HHHHSSTTGGGGTTSTTB--EEPPP-SSS-TTBTTSS-EE--B-BTTGGGGTS--B-----HHHHHHHHHTT-TT-SHHHHHHHHHHHEEE-S---HHHHHH--SSSSEEEB------HHHHHHHHHHHHTT--B-S-TTSS---EEEEPPBSEETTEE--HIIIIIGGGTT-TTEEEE-S-EEEEEEE-TTSSBEEEEEEEETTEEEEEEEEEEEEE-SHHHHHHHHHHHTTEE-HHHHHHTTPPPSEE--TTEEEB--EEEEEEEEEE--SGGGSHHHHHHHHHHHHHHS-SGGGS-TTS-EEEEE-SS-TT-SS-SEEEEEEEE-TTGGGT--HHHHTTB-HHHHHHHHHHHSSEEEEEEEEEESS-S--EEEE-SSS-TTSPPEEE--TTSSHHHHHHHHHHIIIIITGGGGSHHHHHHT-EE-----GGGTTSPTTSHHHHHHHHHHT-EE-S--B-TT-B--TT-TT-SB-TT-BBTT-BSEEE-SGGG-SS--SS-SHHHHHHHHHHHHHHHHHHHHHGGGG-/--GGG-HHHHHHHHHHTGGG-HHHHHHHHHHHHHHHHHH-GGGSPPB-HHHHHH--EEEEEEE--SHHHHHHHHHHTTSTT--EEEE-SSB---HHHHSSTTGGGGTTSTTB--EEPPPBTTB-TTBTTSS-EE--B-BTTGGGGTS--B-----HHHHHHHHHTT-TT-SHHHHHHHHHHHEEE-S---HHHHHH--SSSSEEEB------HHHHHHHHHHHHTT--B-S-TTSS---EEEEPPBSEETTEE--HIIIIIGGGTT-TTEEEE-S-EEEEEEE-TTSSBEEEEEEEETTEEEEEEEEEEEEE-SHHHHHHHHHHHTTEE-HHHHHHTTPPPSEE--TTEEEB--EEEEEEEEEE--SGGGSHHHHHHHHHHHHHHS-SGGGS-TTS-EEEEE-SS-TT-SS-SEEEEEEEE-TTGGGT--HHHHTTB-HHHHHHHHHHHSSEEEEEEEEEESS-S--EEEE-SSS-TTSPPEEE--TTSSHHHHHHHHHHIIIIITGGGGSHHHHHHT-EE-----GGGTTSPTTSHHHHHHHHHHT-EE-S--B-TT-B--TT-TT-SB-TT-BBTT-BSEEE-SGGG-SS--SS-SHHHHHHHHHHHHHHHHHHHHHGGGG-